Protein 7L5I (pdb70)

Structure (mmCIF, N/CA/C/O backbone):
data_7L5I
#
_entry.id   7L5I
#
_cell.length_a   58.200
_cell.length_b   93.681
_cell.length_c   132.777
_cell.angle_alpha   90.000
_cell.angle_beta   90.000
_cell.angle_gamma   90.000
#
_symmetry.space_group_name_H-M   'P 21 21 21'
#
loop_
_entity.id
_entity.type
_entity.pdbx_description
1 polymer 'Trimethylamine-N-oxide reductase'
2 non-polymer '4-(2-HYDROXYETHYL)-1-PIPERAZINE ETHANESULFONIC ACID'
3 non-polymer '2-AMINO-5,6-DIMERCAPTO-7-METHYL-3,7,8A,9-TETRAHYDRO-8-OXA-1,3,9,10-TETRAAZA-ANTHRACEN-4-ONE GUANOSINE DINUCLEOTIDE'
4 non-polymer 'MOLYBDENUM ATOM'
5 non-polymer 'CHLORIDE ION'
6 non-polymer 'OXYGEN ATOM'
7 water water
#
loop_
_atom_site.group_PDB
_atom_site.id
_atom_site.type_symbol
_atom_site.label_atom_id
_atom_site.label_alt_id
_atom_site.label_comp_id
_atom_site.label_asym_id
_atom_site.label_entity_id
_atom_site.label_seq_id
_atom_site.pdbx_PDB_ins_code
_atom_site.Cartn_x
_atom_site.Cartn_y
_atom_site.Cartn_z
_atom_site.occupancy
_atom_site.B_iso_or_equiv
_atom_site.auth_seq_id
_atom_site.auth_comp_id
_atom_site.auth_asym_id
_atom_site.auth_atom_id
_atom_site.pdbx_PDB_model_num
ATOM 1 N N . ALA A 1 31 ? -51.434 21.867 -0.636 1.00 39.82 43 ALA A N 1
ATOM 2 C CA . ALA A 1 31 ? -50.282 21.938 -1.540 1.00 41.20 43 ALA A CA 1
ATOM 3 C C . ALA A 1 31 ? -49.067 21.264 -0.892 1.00 42.27 43 ALA A C 1
ATOM 4 O O . ALA A 1 31 ? -48.384 21.864 -0.064 1.00 32.91 43 ALA A O 1
ATOM 10 N N . GLU A 1 32 ? -48.797 20.021 -1.288 1.00 37.97 44 GLU A N 1
ATOM 11 C CA . GLU A 1 32 ? -47.782 19.192 -0.654 1.00 40.57 44 GLU A CA 1
ATOM 12 C C . GLU A 1 32 ? -46.508 19.094 -1.488 1.00 36.85 44 GLU A C 1
ATOM 13 O O . GLU A 1 32 ? -46.541 19.119 -2.724 1.00 29.92 44 GLU A O 1
ATOM 25 N N . MET A 1 33 ? -45.379 18.954 -0.796 1.00 32.30 45 MET A N 1
ATOM 26 C CA . MET A 1 33 ? -44.093 18.658 -1.438 1.00 26.06 45 MET A CA 1
ATOM 27 C C . MET A 1 33 ? -44.014 17.134 -1.542 1.00 30.49 45 MET A C 1
ATOM 28 O O . MET A 1 33 ? -43.758 16.444 -0.555 1.00 30.38 45 MET A O 1
ATOM 42 N N . LYS A 1 34 ? -44.257 16.601 -2.745 1.00 23.47 46 LYS A N 1
ATOM 43 C CA . LYS A 1 34 ? -44.373 15.160 -2.948 1.00 24.43 46 LYS A CA 1
ATOM 44 C C . LYS A 1 34 ? -43.152 14.556 -3.640 1.00 23.15 46 LYS A C 1
ATOM 45 O O . LYS A 1 34 ? -43.228 13.433 -4.154 1.00 21.99 46 LYS A O 1
ATOM 64 N N . THR A 1 35 ? -42.048 15.298 -3.684 1.00 21.74 47 THR A N 1
ATOM 65 C CA . THR A 1 35 ? -40.853 14.899 -4.400 1.00 16.36 47 THR A CA 1
ATOM 66 C C . THR A 1 35 ? -39.845 14.337 -3.410 1.00 19.58 47 THR A C 1
ATOM 67 O O . THR A 1 35 ? -39.611 14.924 -2.352 1.00 21.65 47 THR A O 1
ATOM 78 N N . VAL A 1 36 ? -39.294 13.173 -3.737 1.00 15.84 48 VAL A N 1
ATOM 79 C CA . VAL A 1 36 ? -38.149 12.606 -3.038 1.00 13.17 48 VAL A CA 1
ATOM 80 C C . VAL A 1 36 ? -36.944 12.769 -3.953 1.00 16.21 48 VAL A C 1
ATOM 81 O O . VAL A 1 36 ? -37.024 12.480 -5.156 1.00 17.04 48 VAL A O 1
ATOM 94 N N . VAL A 1 37 ? -35.823 13.204 -3.383 1.00 15.29 49 VAL A N 1
ATOM 95 C CA . VAL A 1 37 ? -34.598 13.357 -4.149 1.00 12.81 49 VAL A CA 1
ATOM 96 C C . VAL A 1 37 ? -33.734 12.121 -3.960 1.00 12.70 49 VAL A C 1
ATOM 97 O O . VAL A 1 37 ? -33.485 11.677 -2.827 1.00 13.16 49 VAL A O 1
ATOM 110 N N . THR A 1 38 ? -33.285 11.554 -5.074 1.00 14.42 50 THR A N 1
ATOM 111 C CA . THR A 1 38 ? -32.364 10.432 -5.044 1.00 13.27 50 THR A CA 1
ATOM 112 C C . THR A 1 38 ? -31.387 10.626 -6.198 1.00 11.04 50 THR A C 1
ATOM 113 O O . THR A 1 38 ? -31.167 11.754 -6.658 1.00 13.18 50 THR A O 1
ATOM 124 N N . ALA A 1 39 ? -30.743 9.546 -6.640 1.00 11.93 51 ALA A N 1
ATOM 125 C CA . ALA A 1 39 ? -29.706 9.727 -7.647 1.00 13.08 51 ALA A CA 1
ATOM 126 C C . ALA A 1 39 ? -29.442 8.432 -8.387 1.00 12.21 51 ALA A C 1
ATOM 127 O O . ALA A 1 39 ? -29.804 7.343 -7.935 1.00 13.60 51 ALA A O 1
ATOM 134 N N . ALA A 1 40 ? -28.802 8.579 -9.549 1.00 11.99 52 ALA A N 1
ATOM 135 C CA . ALA A 1 40 ? -28.361 7.452 -10.356 1.00 12.82 52 ALA A CA 1
ATOM 136 C C . ALA A 1 40 ? -27.054 7.844 -11.040 1.00 12.70 52 ALA A C 1
ATOM 137 O O . ALA A 1 40 ? -26.599 8.979 -10.927 1.00 12.17 52 ALA A O 1
ATOM 144 N N . HIS A 1 41 ? -26.453 6.889 -11.776 1.00 12.45 53 HIS A N 1
ATOM 145 C CA . HIS A 1 41 ? -25.281 7.240 -12.569 1.00 11.85 53 HIS A CA 1
ATOM 146 C C . HIS A 1 41 ? -25.590 8.439 -13.462 1.00 10.70 53 HIS A C 1
ATOM 147 O O . HIS A 1 41 ? -24.712 9.269 -13.736 1.00 11.93 53 HIS A O 1
ATOM 162 N N . TRP A 1 42 ? -26.841 8.551 -13.917 1.00 11.90 54 TRP A N 1
ATOM 163 C CA . TRP A 1 42 ? -27.275 9.622 -14.803 1.00 12.62 54 TRP A CA 1
ATOM 164 C C . TRP A 1 42 ? -27.806 10.863 -14.047 1.00 12.85 54 TRP A C 1
ATOM 165 O O . TRP A 1 42 ? -28.493 11.694 -14.650 1.00 14.16 54 TRP A O 1
ATOM 186 N N . GLY A 1 43 ? -27.443 11.047 -12.776 1.00 11.22 55 GLY A N 1
ATOM 187 C CA . GLY A 1 43 ? -27.588 12.329 -12.114 1.00 13.08 55 GLY A CA 1
ATOM 188 C C . GLY A 1 43 ? -28.484 12.283 -10.888 1.00 14.13 55 GLY A C 1
ATOM 189 O O . GLY A 1 43 ? -29.093 11.275 -10.561 1.00 14.43 55 GLY A O 1
ATOM 193 N N . SER A 1 44 ? -28.586 13.443 -10.242 1.00 13.68 56 SER A N 1
ATOM 194 C CA . SER A 1 44 ? -29.544 13.615 -9.151 1.00 11.29 56 SER A CA 1
ATOM 195 C C . SER A 1 44 ? -30.953 13.683 -9.727 1.00 13.72 56 SER A C 1
ATOM 196 O O . SER A 1 44 ? -31.201 14.414 -10.686 1.00 14.80 56 SER A O 1
ATOM 204 N N . ILE A 1 45 ? -31.883 12.953 -9.113 1.00 13.82 57 ILE A N 1
ATOM 205 C CA . ILE A 1 45 ? -33.220 12.735 -9.664 1.00 12.44 57 ILE A CA 1
ATOM 206 C C . ILE A 1 45 ? -34.264 13.200 -8.652 1.00 15.85 57 ILE A C 1
ATOM 207 O O . ILE A 1 45 ? -34.204 12.797 -7.485 1.00 16.60 57 ILE A O 1
ATOM 223 N N . GLY A 1 46 ? -35.229 13.972 -9.097 1.00 14.81 58 GLY A N 1
ATOM 224 C CA . GLY A 1 46 ? -36.394 14.285 -8.289 1.00 14.24 58 GLY A CA 1
ATOM 225 C C . GLY A 1 46 ? -37.529 13.378 -8.713 1.00 13.60 58 GLY A C 1
ATOM 226 O O . GLY A 1 46 ? -37.909 13.350 -9.885 1.00 14.44 58 GLY A O 1
ATOM 230 N N . VAL A 1 47 ? -38.075 12.636 -7.746 1.00 16.02 59 VAL A N 1
ATOM 231 C CA . VAL A 1 47 ? -39.099 11.621 -8.013 1.00 15.07 59 VAL A CA 1
ATOM 232 C C . VAL A 1 47 ? -40.391 1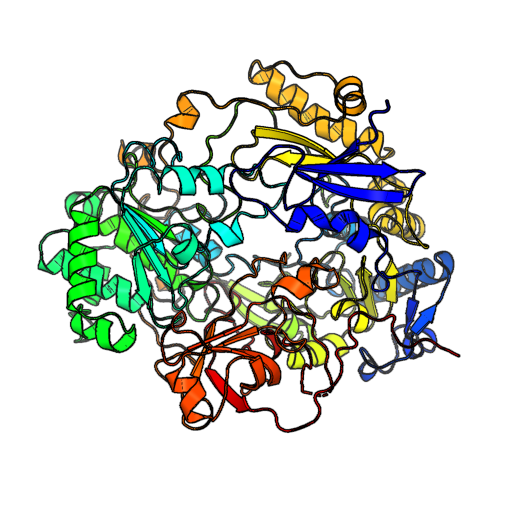2.055 -7.334 1.00 13.57 59 VAL A C 1
ATOM 233 O O . VAL A 1 47 ? -40.415 12.240 -6.122 1.00 14.80 59 VAL A O 1
ATOM 246 N N . VAL A 1 48 ? -41.463 12.191 -8.115 1.00 14.53 60 VAL A N 1
ATOM 247 C CA . VAL A 1 48 ? -42.769 12.552 -7.578 1.00 15.00 60 VAL A CA 1
ATOM 248 C C . VAL A 1 48 ? -43.534 11.281 -7.240 1.00 14.64 60 VAL A C 1
ATOM 249 O O . VAL A 1 48 ? -43.664 10.377 -8.074 1.00 16.56 60 VAL A O 1
ATOM 262 N N . VAL A 1 49 ? -44.055 11.223 -6.007 1.00 15.57 61 VAL A N 1
ATOM 263 C CA . VAL A 1 49 ? -44.791 10.076 -5.502 1.00 19.23 61 VAL A CA 1
ATOM 264 C C . VAL A 1 49 ? -46.203 10.537 -5.171 1.00 21.38 61 VAL A C 1
ATOM 265 O O . VAL A 1 49 ? -46.378 11.542 -4.468 1.00 23.40 61 VAL A O 1
ATOM 278 N N . GLN A 1 50 ? -47.190 9.791 -5.656 1.00 19.40 62 GLN A N 1
ATOM 279 C CA . GLN A 1 50 ? -48.609 10.075 -5.462 1.00 28.44 62 GLN A CA 1
ATOM 280 C C . GLN A 1 50 ? -49.257 8.810 -4.909 1.00 31.23 62 GLN A C 1
ATOM 281 O O . GLN A 1 50 ? -49.334 7.793 -5.608 1.00 27.65 62 GLN A O 1
ATOM 295 N N . ASP A 1 51 ? -49.690 8.862 -3.652 1.00 33.24 63 ASP A N 1
ATOM 296 C CA . ASP A 1 51 ? -50.346 7.724 -3.003 1.00 39.48 63 ASP A CA 1
ATOM 297 C C . ASP A 1 51 ? -49.452 6.489 -3.001 1.00 32.73 63 ASP A C 1
ATOM 298 O O . ASP A 1 51 ? -49.907 5.378 -3.265 1.00 35.82 63 ASP A O 1
ATOM 307 N N . GLY A 1 52 ? -48.170 6.681 -2.718 1.00 31.26 64 GLY A N 1
ATOM 308 C CA . GLY A 1 52 ? -47.245 5.567 -2.687 1.00 28.21 64 GLY A CA 1
ATOM 309 C C . GLY A 1 52 ? -46.816 5.014 -4.034 1.00 24.26 64 GLY A C 1
ATOM 310 O O . GLY A 1 52 ? -46.131 3.988 -4.061 1.00 24.62 64 GLY A O 1
ATOM 314 N N . LYS A 1 53 ? -47.186 5.646 -5.147 1.00 19.91 65 LYS A N 1
ATOM 315 C CA . LYS A 1 53 ? -46.753 5.203 -6.472 1.00 22.22 65 LYS A CA 1
ATOM 316 C C . LYS A 1 53 ? -45.923 6.296 -7.130 1.00 17.51 65 LYS A C 1
ATOM 317 O O . LYS A 1 53 ? -46.270 7.476 -7.042 1.00 17.16 65 LYS A O 1
ATOM 336 N N . VAL A 1 54 ? -44.805 5.897 -7.759 1.00 17.66 66 VAL A N 1
ATOM 337 C CA . VAL A 1 54 ? -43.997 6.839 -8.522 1.00 15.93 66 VAL A CA 1
ATOM 338 C C . VAL A 1 54 ? -44.724 7.206 -9.801 1.00 16.27 66 VAL A C 1
ATOM 339 O O . VAL A 1 54 ? -45.117 6.322 -10.588 1.00 15.62 66 VAL A O 1
ATOM 352 N N . VAL A 1 55 ? -44.893 8.506 -10.021 1.00 14.74 67 VAL A N 1
ATOM 353 C CA . VAL A 1 55 ? -45.587 9.018 -11.199 1.00 14.92 67 VAL A CA 1
ATOM 354 C C . VAL A 1 55 ? -44.729 9.917 -12.074 1.00 16.34 67 VAL A C 1
ATOM 355 O O . VAL A 1 55 ? -45.112 10.165 -13.213 1.00 15.49 67 VAL A O 1
ATOM 368 N N . LYS A 1 56 ? -43.583 10.406 -11.605 1.00 13.74 68 LYS A N 1
ATOM 369 C CA . LYS A 1 56 ? -42.744 11.244 -12.454 1.00 14.58 68 LYS A CA 1
ATOM 370 C C . LYS A 1 56 ? -41.330 11.221 -11.904 1.00 16.85 68 LYS A C 1
ATOM 371 O O . LYS A 1 56 ? -41.131 11.193 -10.684 1.00 14.52 68 LYS A O 1
ATOM 390 N N . SER A 1 57 ? -40.360 11.252 -12.807 1.00 13.83 69 SER A N 1
ATOM 391 C CA . SER A 1 57 ? -38.970 11.455 -12.409 1.00 15.12 69 SER A CA 1
ATOM 392 C C . SER A 1 57 ? -38.293 12.358 -13.424 1.00 12.92 69 SER A C 1
ATOM 393 O O . SER A 1 57 ? -38.645 12.384 -14.615 1.00 13.83 69 SER A O 1
ATOM 401 N N . GLY A 1 58 ? -37.340 13.139 -12.931 1.00 14.76 70 GLY A N 1
ATOM 402 C CA . GLY A 1 58 ? -36.564 14.025 -13.767 1.00 14.52 70 GLY A CA 1
ATOM 403 C C . GLY A 1 58 ? -35.405 14.591 -12.978 1.00 13.60 70 GLY A C 1
ATOM 404 O O . GLY A 1 58 ? -35.137 14.177 -11.854 1.00 13.50 70 GLY A O 1
ATOM 408 N N . PRO A 1 59 ? -34.692 15.549 -13.561 1.00 14.75 71 PRO A N 1
ATOM 409 C CA . PRO A 1 59 ? -33.501 16.073 -12.890 1.00 13.77 71 PRO A CA 1
ATOM 410 C C . PRO A 1 59 ? -33.851 16.895 -11.675 1.00 17.47 71 PRO A C 1
ATOM 411 O O . PRO A 1 59 ? -34.762 17.726 -11.704 1.00 15.95 71 PRO A O 1
ATOM 422 N N . ALA A 1 60 ? -33.094 16.679 -10.611 1.00 15.45 72 ALA A N 1
ATOM 423 C CA . ALA A 1 60 ? -33.195 17.518 -9.438 1.00 17.82 72 ALA A CA 1
ATOM 424 C C . ALA A 1 60 ? -32.507 18.855 -9.649 1.00 20.60 72 ALA A C 1
ATOM 425 O O . ALA A 1 60 ? -32.863 19.825 -8.985 1.00 21.72 72 ALA A O 1
ATOM 432 N N . ILE A 1 61 ? -31.557 18.918 -10.581 1.00 19.61 73 ILE A N 1
ATOM 433 C CA . ILE A 1 61 ? -30.823 20.131 -10.928 1.00 22.06 73 ILE A CA 1
ATOM 434 C C . ILE A 1 61 ? -30.910 20.293 -12.439 1.00 21.15 73 ILE A C 1
ATOM 435 O O . ILE A 1 61 ? -30.582 19.365 -13.178 1.00 20.00 73 ILE A O 1
ATOM 451 N N . GLU A 1 62 ? -31.389 21.435 -12.906 1.00 22.82 74 GLU A N 1
ATOM 452 C CA . GLU A 1 62 ? -31.642 21.568 -14.345 1.00 23.40 74 GLU A CA 1
ATOM 453 C C . GLU A 1 62 ? -30.347 21.405 -15.143 1.00 23.29 74 GLU A C 1
ATOM 454 O O . GLU A 1 62 ? -29.350 22.083 -14.841 1.00 23.98 74 GLU A O 1
ATOM 466 N N . PRO A 1 63 ? -30.306 20.518 -16.139 1.00 20.61 75 PRO A N 1
ATOM 467 C CA . PRO A 1 63 ? -29.091 20.348 -16.943 1.00 15.61 75 PRO A CA 1
ATOM 468 C C . PRO A 1 63 ? -29.111 21.239 -18.185 1.00 22.44 75 PRO A C 1
ATOM 469 O O . PRO A 1 63 ? -30.149 21.760 -18.594 1.00 23.78 75 PRO A O 1
ATOM 480 N N . ALA A 1 64 ? -27.936 21.373 -18.795 1.00 19.54 76 ALA A N 1
ATOM 481 C CA . ALA A 1 64 ? -27.815 22.164 -20.013 1.00 22.05 76 ALA A CA 1
ATOM 482 C C . ALA A 1 64 ? -28.511 21.500 -21.198 1.00 23.23 76 ALA A C 1
ATOM 483 O O . ALA A 1 64 ? -28.967 22.197 -22.108 1.00 22.01 76 ALA A O 1
ATOM 490 N N . VAL A 1 65 ? -28.559 20.165 -21.219 1.00 17.67 77 VAL A N 1
ATOM 491 C CA . VAL A 1 65 ? -29.199 19.357 -22.261 1.00 19.76 77 VAL A CA 1
ATOM 492 C C . VAL A 1 65 ? -30.085 18.337 -21.550 1.00 21.04 77 VAL A C 1
ATOM 493 O O . VAL A 1 65 ? -29.651 17.735 -20.558 1.00 18.74 77 VAL A O 1
ATOM 506 N N . PRO A 1 66 ? -31.315 18.109 -21.998 1.00 20.74 78 PRO A N 1
ATOM 507 C CA . PRO A 1 66 ? -32.142 17.089 -21.342 1.00 18.26 78 PRO A CA 1
ATOM 508 C C . PRO A 1 66 ? -31.446 15.733 -21.335 1.00 14.74 78 PRO A C 1
ATOM 509 O O . PRO A 1 66 ? -30.733 15.362 -22.277 1.00 16.59 78 PRO A O 1
ATOM 520 N N . ASN A 1 67 ? -31.642 15.015 -20.234 1.00 14.50 79 ASN A N 1
ATOM 521 C CA . ASN A 1 67 ? -31.112 13.677 -20.031 1.00 13.84 79 ASN A CA 1
ATOM 522 C C . ASN A 1 67 ? -32.310 12.753 -19.803 1.00 14.64 79 ASN A C 1
ATOM 523 O O . ASN A 1 67 ? -32.801 12.599 -18.680 1.00 15.22 79 ASN A O 1
ATOM 534 N N . GLU A 1 68 ? -32.772 12.132 -20.889 1.00 14.82 80 GLU A N 1
ATOM 535 C CA . GLU A 1 68 ? -33.952 11.273 -20.830 1.00 14.21 80 GLU A CA 1
ATOM 536 C C . GLU A 1 68 ? -33.754 10.045 -19.956 1.00 13.48 80 GLU A C 1
ATOM 537 O O . GLU A 1 68 ? -34.741 9.427 -19.538 1.00 15.32 80 GLU A O 1
ATOM 549 N N . LEU A 1 69 ? -32.502 9.676 -19.632 1.00 13.37 81 LEU A N 1
ATOM 550 C CA . LEU A 1 69 ? -32.281 8.549 -18.737 1.00 15.65 81 LEU A CA 1
ATOM 551 C C . LEU A 1 69 ? -32.907 8.778 -17.367 1.00 15.10 81 LEU A C 1
ATOM 552 O O . LEU A 1 69 ? -33.233 7.809 -16.678 1.00 14.91 81 LEU A O 1
ATOM 568 N N . GLN A 1 70 ? -33.121 10.037 -16.988 1.00 14.98 82 GLN A N 1
ATOM 569 C CA . GLN A 1 70 ? -33.657 10.388 -15.690 1.00 15.01 82 GLN A CA 1
ATOM 570 C C . GLN A 1 70 ? -35.161 10.198 -15.575 1.00 15.14 82 GLN A C 1
ATOM 571 O O . GLN A 1 70 ? -35.705 10.395 -14.480 1.00 15.02 82 GLN A O 1
ATOM 585 N N . THR A 1 71 ? -35.844 9.855 -16.665 1.00 14.44 83 THR A N 1
ATOM 586 C CA . THR A 1 71 ? -37.292 9.981 -16.728 1.00 13.46 83 THR A CA 1
ATOM 587 C C . THR A 1 71 ? -38.032 8.661 -16.543 1.00 14.37 83 THR A C 1
ATOM 588 O O . THR A 1 71 ? -39.262 8.648 -16.650 1.00 15.29 83 THR A O 1
ATOM 599 N N . VAL A 1 72 ? -37.341 7.564 -16.229 1.00 11.67 84 VAL A N 1
ATOM 600 C CA . VAL A 1 72 ? -37.999 6.255 -16.242 1.00 12.31 84 VAL A CA 1
ATOM 601 C C . VAL A 1 72 ? -37.873 5.477 -14.932 1.00 13.76 84 VAL A C 1
ATOM 602 O O . VAL A 1 72 ? -37.854 4.245 -14.935 1.00 12.89 84 VAL A O 1
ATOM 615 N N . VAL A 1 73 ? -37.911 6.188 -13.796 1.00 13.99 85 VAL A N 1
ATOM 616 C CA . VAL A 1 73 ? -37.857 5.524 -12.496 1.00 14.88 85 VAL A CA 1
ATOM 617 C C . VAL A 1 73 ? -39.055 4.582 -12.329 1.00 14.86 85 VAL A C 1
ATOM 618 O O . VAL A 1 73 ? -38.916 3.443 -11.871 1.00 13.40 85 VAL A O 1
ATOM 631 N N . ALA A 1 74 ? -40.258 5.057 -12.679 1.00 14.01 86 ALA A N 1
ATOM 632 C CA . ALA A 1 74 ? -41.441 4.200 -12.583 1.00 13.47 86 ALA A CA 1
ATOM 633 C C . ALA A 1 74 ? -41.274 2.920 -13.400 1.00 15.81 86 ALA A C 1
ATOM 634 O O . ALA A 1 74 ? -41.578 1.830 -12.915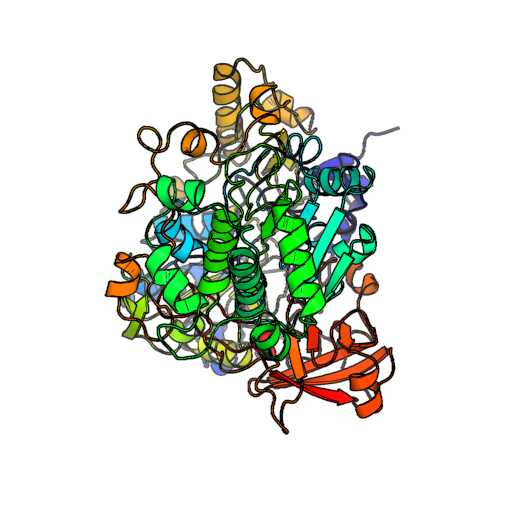 1.00 17.79 86 ALA A O 1
ATOM 641 N N . ASP A 1 75 ? -40.784 3.032 -14.649 1.00 15.04 87 ASP A N 1
ATOM 642 C CA . ASP A 1 75 ? -40.558 1.838 -15.463 1.00 18.54 87 ASP A CA 1
ATOM 643 C C . ASP A 1 75 ? -39.569 0.895 -14.796 1.00 16.86 87 ASP A C 1
ATOM 644 O O . ASP A 1 75 ? -39.713 -0.322 -14.877 1.00 19.38 87 ASP A O 1
ATOM 653 N N . GLN A 1 76 ? -38.536 1.446 -14.154 1.00 14.97 88 GLN A N 1
ATOM 654 C CA . GLN A 1 76 ? -37.564 0.586 -13.488 1.00 13.37 88 GLN A CA 1
ATOM 655 C C . GLN A 1 76 ? -38.201 -0.151 -12.317 1.00 18.20 88 GLN A C 1
ATOM 656 O O . GLN A 1 76 ? -37.844 -1.293 -12.027 1.00 18.90 88 GLN A O 1
ATOM 670 N N . LEU A 1 77 ? -39.079 0.540 -11.579 1.00 13.58 89 LEU A N 1
ATOM 671 C CA . LEU A 1 77 ? -39.686 -0.032 -10.390 1.00 14.30 89 LEU A CA 1
ATOM 672 C C . LEU A 1 77 ? -40.722 -1.096 -10.719 1.00 14.32 89 LEU A C 1
ATOM 673 O O . LEU A 1 77 ? -40.838 -2.103 -10.000 1.00 17.31 89 LEU A O 1
ATOM 689 N N . TYR A 1 78 ? -41.513 -0.883 -11.764 1.00 16.25 90 TYR A N 1
ATOM 690 C CA . TYR A 1 78 ? -42.733 -1.654 -11.967 1.00 18.20 90 TYR A CA 1
ATOM 691 C C . TYR A 1 78 ? -42.676 -2.546 -13.194 1.00 19.74 90 TYR A C 1
ATOM 692 O O . TYR A 1 78 ? -43.679 -3.174 -13.542 1.00 20.83 90 TYR A O 1
ATOM 710 N N . SER A 1 79 ? -41.518 -2.648 -13.835 1.00 15.32 91 SER A N 1
ATOM 711 C CA . SER A 1 79 ? -41.396 -3.423 -15.055 1.00 18.80 91 SER A CA 1
ATOM 712 C C . SER A 1 79 ? -41.740 -4.892 -14.843 1.00 17.47 91 SER A C 1
ATOM 713 O O . SER A 1 79 ? -41.365 -5.510 -13.852 1.00 16.50 91 SER A O 1
ATOM 721 N N . GLU A 1 80 ? -42.421 -5.467 -15.835 1.00 18.20 92 GLU A N 1
ATOM 722 C CA . GLU A 1 80 ? -42.628 -6.908 -15.818 1.00 23.23 92 GLU A CA 1
ATOM 723 C C . GLU A 1 80 ? -41.363 -7.683 -16.177 1.00 20.70 92 GLU A C 1
ATOM 724 O O . GLU A 1 80 ? -41.402 -8.915 -16.184 1.00 20.33 92 GLU A O 1
ATOM 736 N N . ALA A 1 81 ? -40.251 -7.008 -16.476 1.00 15.93 93 ALA A N 1
ATOM 737 C CA . ALA A 1 81 ? -38.976 -7.690 -16.618 1.00 13.88 93 ALA A CA 1
ATOM 738 C C . ALA A 1 81 ? -38.276 -7.898 -15.294 1.00 14.51 93 ALA A C 1
ATOM 739 O O . ALA A 1 81 ? -37.254 -8.584 -15.252 1.00 16.03 93 ALA A O 1
ATOM 746 N N . ARG A 1 82 ? -38.802 -7.354 -14.195 1.00 15.92 94 ARG A N 1
ATOM 747 C CA . ARG A 1 82 ? -38.094 -7.492 -12.933 1.00 15.60 94 ARG A CA 1
ATOM 748 C C . ARG A 1 82 ? -38.111 -8.935 -12.442 1.00 16.80 94 ARG A C 1
ATOM 749 O O . ARG A 1 82 ? -39.062 -9.691 -12.663 1.00 14.73 94 ARG A O 1
ATOM 770 N N . VAL A 1 83 ? -37.040 -9.324 -11.756 1.00 15.71 95 VAL A N 1
ATOM 771 C CA . VAL A 1 83 ? -37.066 -10.598 -11.049 1.00 15.34 95 VAL A CA 1
ATOM 772 C C . VAL A 1 83 ? -37.948 -10.441 -9.816 1.00 14.78 95 VAL A C 1
ATOM 773 O O . VAL A 1 83 ? -37.695 -9.589 -8.958 1.00 15.42 95 VAL A O 1
ATOM 786 N N . LYS A 1 84 ? -39.009 -11.231 -9.739 1.00 14.77 96 LYS A N 1
ATOM 787 C CA . LYS A 1 84 ? -39.998 -11.005 -8.688 1.00 15.95 96 LYS A CA 1
ATOM 788 C C . LYS A 1 84 ? -39.725 -11.811 -7.424 1.00 17.82 96 LYS A C 1
ATOM 789 O O . LYS A 1 84 ? -40.067 -11.357 -6.324 1.00 20.92 96 LYS A O 1
ATOM 808 N N A CYS A 1 85 ? -39.082 -12.959 -7.551 0.38 17.44 97 CYS A N 1
ATOM 809 N N B CYS A 1 85 ? -39.143 -13.002 -7.555 0.62 17.45 97 CYS A N 1
ATOM 810 C CA A CYS A 1 85 ? -38.845 -13.825 -6.409 0.38 16.78 97 CYS A CA 1
ATOM 811 C CA B CYS A 1 85 ? -38.931 -13.909 -6.437 0.62 16.69 97 CYS A CA 1
ATOM 812 C C A CYS A 1 85 ? -37.607 -14.648 -6.694 0.38 15.66 97 CYS A C 1
ATOM 813 C C B CYS A 1 85 ? -37.676 -14.722 -6.713 0.62 15.57 97 CYS A C 1
ATOM 814 O O A CYS A 1 85 ? -37.120 -14.687 -7.830 0.38 15.14 97 CYS A O 1
ATOM 815 O O B CYS A 1 85 ? -37.246 -14.825 -7.866 0.62 14.92 97 CYS A O 1
ATOM 830 N N . PRO A 1 86 ? -37.073 -15.322 -5.688 1.00 13.59 98 PRO A N 1
ATOM 831 C CA . PRO A 1 86 ? -35.942 -16.239 -5.931 1.00 13.19 98 PRO A CA 1
ATOM 832 C C . PRO A 1 86 ? -36.365 -17.385 -6.839 1.00 14.47 98 PRO A C 1
ATOM 833 O O . PRO A 1 86 ? -37.440 -17.952 -6.680 1.00 15.59 98 PRO A O 1
ATOM 844 N N . MET A 1 87 ? -35.518 -17.703 -7.819 1.00 14.40 99 MET A N 1
ATOM 845 C CA . MET A 1 87 ? -35.796 -18.738 -8.809 1.00 13.57 99 MET A CA 1
ATOM 846 C C . MET A 1 87 ? -34.573 -19.628 -8.958 1.00 17.05 99 MET A C 1
ATOM 847 O O . MET A 1 87 ? -33.438 -19.136 -8.951 1.00 14.39 99 MET A O 1
ATOM 861 N N . VAL A 1 88 ? -34.814 -20.921 -9.140 1.00 14.53 100 VAL A N 1
ATOM 862 C CA . VAL A 1 88 ? -33.773 -21.903 -9.400 1.00 13.25 100 VAL A CA 1
ATOM 863 C C . VAL A 1 88 ? -34.151 -22.722 -10.633 1.00 15.60 100 VAL A C 1
ATOM 864 O O . VAL A 1 88 ? -35.315 -23.080 -10.816 1.00 14.61 100 VAL A O 1
ATOM 877 N N . ARG A 1 89 ? -33.170 -23.019 -11.478 1.00 13.54 101 ARG A N 1
ATOM 878 C CA . ARG A 1 89 ? -33.421 -23.897 -12.608 1.00 17.04 101 ARG A CA 1
ATOM 879 C C . ARG A 1 89 ? -33.961 -25.245 -12.139 1.00 16.38 101 ARG A C 1
ATOM 880 O O . ARG A 1 89 ? -33.413 -25.867 -11.225 1.00 16.79 101 ARG A O 1
ATOM 901 N N . LYS A 1 90 ? -34.991 -25.737 -12.849 1.00 16.46 102 LYS A N 1
ATOM 902 C CA . LYS A 1 90 ? -35.541 -27.065 -12.564 1.00 19.85 102 LYS A CA 1
ATOM 903 C C . LYS A 1 90 ? -34.457 -28.137 -12.489 1.00 18.29 102 LYS A C 1
ATOM 904 O O . LYS A 1 90 ? -34.429 -28.943 -11.549 1.00 20.92 102 LYS A O 1
ATOM 923 N N . GLY A 1 91 ? -33.573 -28.193 -13.492 1.00 19.91 103 GLY A N 1
ATOM 924 C CA . GLY A 1 91 ? -32.579 -29.250 -13.531 1.00 19.10 103 GLY A CA 1
ATOM 925 C C . GLY A 1 91 ? -31.512 -29.112 -12.474 1.00 22.41 103 GLY A C 1
ATOM 926 O O . GLY A 1 91 ? -30.924 -30.102 -12.025 1.00 19.20 103 GLY A O 1
ATOM 930 N N . PHE A 1 92 ? -31.250 -27.885 -12.041 1.00 18.99 104 PHE A N 1
ATOM 931 C CA . PHE A 1 92 ? -30.304 -27.692 -10.958 1.00 19.69 104 PHE A CA 1
ATOM 932 C C . PHE A 1 92 ? -30.913 -28.101 -9.634 1.00 19.45 104 PHE A C 1
ATOM 933 O O . PHE A 1 92 ? -30.235 -28.708 -8.801 1.00 19.18 104 PHE A O 1
ATOM 950 N N . LEU A 1 93 ? -32.184 -27.751 -9.396 1.00 18.93 105 LEU A N 1
ATOM 951 C CA . LEU A 1 93 ? -32.826 -28.185 -8.147 1.00 21.24 105 LEU A CA 1
ATOM 952 C C . LEU A 1 93 ? -32.778 -29.701 -8.010 1.00 24.89 105 LEU A C 1
ATOM 953 O O . LEU A 1 93 ? -32.618 -30.232 -6.901 1.00 29.13 105 LEU A O 1
ATOM 969 N N . ALA A 1 94 ? -32.897 -30.414 -9.130 1.00 25.75 106 ALA A N 1
ATOM 970 C CA . ALA A 1 94 ? -32.951 -31.872 -9.090 1.00 28.99 106 ALA A CA 1
ATOM 971 C C . ALA A 1 94 ? -31.618 -32.477 -8.666 1.00 30.50 106 ALA A C 1
ATOM 972 O O . ALA A 1 94 ? -31.591 -33.479 -7.944 1.00 29.85 106 ALA A O 1
ATOM 979 N N . ASN A 1 95 ? -30.507 -31.906 -9.131 1.00 26.39 107 ASN A N 1
ATOM 980 C CA . ASN A 1 95 ? -29.168 -32.423 -8.843 1.00 24.62 107 ASN A CA 1
ATOM 981 C C . ASN A 1 95 ? -28.219 -31.259 -8.631 1.00 20.67 107 ASN A C 1
ATOM 982 O O . ASN A 1 95 ? -27.398 -30.938 -9.502 1.00 19.67 107 ASN A O 1
ATOM 993 N N . PRO A 1 96 ? -28.294 -30.599 -7.481 1.00 20.96 108 PRO A N 1
ATOM 994 C CA . PRO A 1 96 ? -27.531 -29.361 -7.291 1.00 21.76 108 PRO A CA 1
ATOM 995 C C . PRO A 1 96 ? -26.036 -29.600 -7.416 1.00 22.76 108 PRO A C 1
ATOM 996 O O . PRO A 1 96 ? -25.469 -30.448 -6.717 1.00 19.72 108 PRO A O 1
ATOM 1007 N N . GLY A 1 97 ? -25.400 -28.814 -8.299 1.00 21.24 109 GLY A N 1
ATOM 1008 C CA . GLY A 1 97 ? -23.972 -28.883 -8.539 1.00 19.56 109 GLY A CA 1
ATOM 1009 C C . GLY A 1 97 ? -23.534 -30.094 -9.328 1.00 23.50 109 GLY A C 1
ATOM 1010 O O . GLY A 1 97 ? -22.325 -30.280 -9.533 1.00 23.57 109 GLY A O 1
ATOM 1014 N N . LYS A 1 98 ? -24.478 -30.910 -9.789 1.00 20.75 110 LYS A N 1
ATOM 1015 C CA . LYS A 1 98 ? -24.178 -32.113 -10.561 1.00 23.39 110 LYS A CA 1
ATOM 1016 C C . LYS A 1 98 ? -25.138 -32.235 -11.735 1.00 21.48 110 LYS A C 1
ATOM 1017 O O . LYS A 1 98 ? -25.385 -33.353 -12.207 1.00 24.97 110 LYS A O 1
ATOM 1036 N N . SER A 1 99 ? -25.688 -31.131 -12.203 1.00 20.39 111 SER A N 1
ATOM 1037 C CA . SER A 1 99 ? -26.708 -31.149 -13.235 1.00 21.68 111 SER A CA 1
ATOM 1038 C C . SER A 1 99 ? -26.098 -31.179 -14.632 1.00 20.37 111 SER A C 1
ATOM 1039 O O . SER A 1 99 ? -24.888 -31.056 -14.815 1.00 19.21 111 SER A O 1
ATOM 1047 N N . ASP A 1 100 ? -26.978 -31.346 -15.625 1.00 20.69 112 ASP A N 1
ATOM 1048 C CA . ASP A 1 100 ? -26.638 -31.186 -17.046 1.00 23.63 112 ASP A CA 1
ATOM 1049 C C . ASP A 1 100 ? -26.560 -29.691 -17.315 1.00 20.72 112 ASP A C 1
ATOM 1050 O O . ASP A 1 100 ? -27.592 -29.014 -17.438 1.00 20.17 112 ASP A O 1
ATOM 1059 N N . THR A 1 101 ? -25.345 -29.155 -17.352 1.00 19.90 113 THR A N 1
ATOM 1060 C CA . THR A 1 101 ? -25.201 -27.699 -17.439 1.00 16.93 113 THR A CA 1
ATOM 1061 C C . THR A 1 101 ? -25.468 -27.160 -18.827 1.00 20.90 113 THR A C 1
ATOM 1062 O O . THR A 1 101 ? -25.530 -25.936 -18.993 1.00 20.57 113 THR A O 1
ATOM 1073 N N . THR A 1 102 ? -25.638 -28.031 -19.830 1.00 21.69 114 THR A N 1
ATOM 1074 C CA . THR A 1 102 ? -26.030 -27.527 -21.135 1.00 18.99 114 THR A CA 1
ATOM 1075 C C . THR A 1 102 ? -27.469 -27.053 -21.142 1.00 19.50 114 THR A C 1
ATOM 1076 O O . THR A 1 102 ? -27.911 -26.459 -22.132 1.00 20.62 114 THR A O 1
ATOM 1087 N N . MET A 1 103 ? -28.207 -27.296 -20.066 1.00 17.81 115 MET A N 1
ATOM 1088 C CA . MET A 1 103 ? -29.541 -26.747 -19.928 1.00 19.00 115 MET A CA 1
ATOM 1089 C C . MET A 1 103 ? -29.536 -25.292 -19.463 1.00 18.18 115 MET A C 1
ATOM 1090 O O . MET A 1 103 ? -30.600 -24.678 -19.429 1.00 19.47 115 MET A O 1
ATOM 1104 N N . ARG A 1 104 ? -28.382 -24.718 -19.131 1.00 16.95 116 ARG A N 1
ATOM 1105 C CA . ARG A 1 104 ? -28.357 -23.304 -18.788 1.00 15.58 116 ARG A CA 1
ATOM 1106 C C . ARG A 1 104 ? -28.827 -22.489 -19.989 1.00 18.32 116 ARG A C 1
ATOM 1107 O O . ARG A 1 104 ? -28.410 -22.737 -21.126 1.00 17.64 116 ARG A O 1
ATOM 1128 N N . GLY A 1 105 ? -29.739 -21.553 -19.727 1.00 17.15 117 GLY A N 1
ATOM 1129 C CA . GLY A 1 105 ? -30.305 -20.698 -20.745 1.00 16.35 117 GLY A CA 1
ATOM 1130 C C . GLY A 1 105 ? -31.538 -21.250 -21.419 1.00 21.57 117 GLY A C 1
ATOM 1131 O O . GLY A 1 105 ? -32.162 -20.539 -22.206 1.00 23.43 117 GLY A O 1
ATOM 1135 N N . ARG A 1 106 ? -31.925 -22.504 -21.122 1.00 16.88 118 ARG A N 1
ATOM 1136 C CA . ARG A 1 106 ? -33.059 -23.106 -21.824 1.00 23.41 118 ARG A CA 1
ATOM 1137 C C . ARG A 1 106 ? -33.869 -24.051 -20.944 1.00 24.00 118 ARG A C 1
ATOM 1138 O O . ARG A 1 106 ? -34.575 -24.916 -21.477 1.00 24.05 118 ARG A O 1
ATOM 1159 N N . ASP A 1 107 ? -33.817 -23.895 -19.632 1.00 20.16 119 ASP A N 1
ATOM 1160 C CA . ASP A 1 107 ? -34.487 -24.757 -18.674 1.00 20.54 119 ASP A CA 1
ATOM 1161 C C . ASP A 1 107 ? -35.713 -24.028 -18.135 1.00 22.69 119 ASP A C 1
ATOM 1162 O O . ASP A 1 107 ? -35.899 -22.829 -18.340 1.00 24.16 119 ASP A O 1
ATOM 1171 N N . GLU A 1 108 ? -36.583 -24.769 -17.467 1.00 20.87 120 GLU A N 1
ATOM 1172 C CA . GLU A 1 108 ? -37.707 -24.139 -16.781 1.00 23.33 120 GLU A CA 1
ATOM 1173 C C . GLU A 1 108 ? -37.233 -23.635 -15.422 1.00 18.42 120 GLU A C 1
ATOM 1174 O O . GLU A 1 108 ? -36.311 -24.190 -14.834 1.00 21.83 120 GLU A O 1
ATOM 1186 N N . TRP A 1 109 ? -37.865 -22.563 -14.939 1.00 18.28 121 TRP A N 1
ATOM 1187 C CA . TRP A 1 109 ? -37.508 -21.972 -13.662 1.00 15.28 121 TRP A CA 1
ATOM 1188 C C . TRP A 1 109 ? -38.521 -22.345 -12.594 1.00 17.68 121 TRP A C 1
ATOM 1189 O O . TRP A 1 109 ? -39.724 -22.423 -12.858 1.00 19.72 121 TRP A O 1
ATOM 1210 N N . VAL A 1 110 ? -38.028 -22.566 -11.383 1.00 17.50 122 VAL A N 1
ATOM 1211 C CA . VAL A 1 110 ? -38.863 -22.907 -10.236 1.00 16.28 122 VAL A CA 1
ATOM 1212 C C . VAL A 1 110 ? -38.763 -21.787 -9.217 1.00 20.41 122 VAL A C 1
ATOM 1213 O O . VAL A 1 110 ? -37.659 -21.398 -8.827 1.00 17.47 122 VAL A O 1
ATOM 1226 N N . ARG A 1 111 ? -39.905 -21.235 -8.811 1.00 16.35 123 ARG A N 1
ATOM 1227 C CA . ARG A 1 111 ? -39.911 -20.256 -7.732 1.00 20.27 123 ARG A CA 1
ATOM 1228 C C . ARG A 1 111 ? -39.704 -20.965 -6.405 1.00 22.43 123 ARG A C 1
ATOM 1229 O O . ARG A 1 111 ? -40.341 -21.995 -6.138 1.00 21.02 123 ARG A O 1
ATOM 1250 N N . VAL A 1 112 ? -38.825 -20.403 -5.570 1.00 16.83 124 VAL A N 1
ATOM 1251 C CA . VAL A 1 112 ? -38.526 -20.936 -4.250 1.00 14.53 124 VAL A CA 1
ATOM 1252 C C . VAL A 1 112 ? -38.558 -19.797 -3.238 1.00 17.77 124 VAL A C 1
ATOM 1253 O O . VAL A 1 112 ? -38.599 -18.621 -3.589 1.00 17.83 124 VAL A O 1
ATOM 1266 N N . SER A 1 113 ? -38.520 -20.166 -1.960 1.00 14.16 125 SER A N 1
ATOM 1267 C CA . SER A 1 113 ? -38.466 -19.169 -0.917 1.00 14.78 125 SER A CA 1
ATOM 1268 C C . SER A 1 113 ? -37.048 -18.623 -0.778 1.00 15.99 125 SER A C 1
ATOM 1269 O O . SER A 1 113 ? -36.064 -19.241 -1.201 1.00 15.85 125 SER A O 1
ATOM 1277 N N . TRP A 1 114 ? -36.950 -17.473 -0.121 1.00 16.80 126 TRP A N 1
ATOM 1278 C CA . TRP A 1 114 ? -35.632 -16.949 0.228 1.00 14.30 126 TRP A CA 1
ATOM 1279 C C . TRP A 1 114 ? -34.857 -17.938 1.086 1.00 16.31 126 TRP A C 1
ATOM 1280 O O . TRP A 1 114 ? -33.675 -18.180 0.836 1.00 17.67 126 TRP A O 1
ATOM 1301 N N . ASP A 1 115 ? -35.510 -18.542 2.091 1.00 16.89 127 ASP A N 1
ATOM 1302 C CA . ASP A 1 115 ? -34.809 -19.505 2.942 1.00 19.35 127 ASP A CA 1
ATOM 1303 C C . ASP A 1 115 ? -34.215 -20.649 2.123 1.00 17.79 127 ASP A C 1
ATOM 1304 O O . ASP A 1 115 ? -33.058 -21.047 2.335 1.00 17.62 127 ASP A O 1
ATOM 1313 N N . GLU A 1 116 ? -34.997 -21.192 1.181 1.00 15.60 128 GLU A N 1
ATOM 1314 C CA . GLU A 1 116 ? -34.525 -22.296 0.356 1.00 15.67 128 GLU A CA 1
ATOM 1315 C C . GLU A 1 116 ? -33.383 -21.860 -0.556 1.00 16.82 128 GLU A C 1
ATOM 1316 O O . GLU A 1 116 ? -32.379 -22.575 -0.696 1.00 15.46 128 GLU A O 1
ATOM 1328 N N . ALA A 1 117 ? -33.508 -20.682 -1.169 1.00 15.26 129 ALA A N 1
ATOM 1329 C CA . ALA A 1 117 ? -32.480 -20.207 -2.083 1.00 15.03 129 ALA A CA 1
ATOM 1330 C C . ALA A 1 117 ? -31.175 -19.910 -1.371 1.00 15.36 129 ALA A C 1
ATOM 1331 O O . ALA A 1 117 ? -30.096 -20.268 -1.868 1.00 14.59 129 ALA A O 1
ATOM 1338 N N . LEU A 1 118 ? -31.254 -19.245 -0.220 1.00 13.24 130 LEU A N 1
ATOM 1339 C CA . LEU A 1 118 ? -30.053 -18.886 0.524 1.00 15.74 130 LEU A CA 1
ATOM 1340 C C . LEU A 1 118 ? -29.350 -20.111 1.082 1.00 15.78 130 LEU A C 1
ATOM 1341 O O . LEU A 1 118 ? -28.114 -20.173 1.080 1.00 15.10 130 LEU A O 1
ATOM 1357 N N . ASP A 1 119 ? -30.116 -21.093 1.580 1.00 15.84 131 ASP A N 1
ATOM 1358 C CA . ASP A 1 119 ? -29.528 -22.355 2.012 1.00 17.42 131 ASP A CA 1
ATOM 1359 C C . ASP A 1 119 ? -28.791 -23.039 0.851 1.00 15.59 131 ASP A C 1
ATOM 1360 O O . ASP A 1 119 ? -27.693 -23.581 1.029 1.00 16.31 131 ASP A O 1
ATOM 1369 N N . LEU A 1 120 ? -29.386 -23.013 -0.348 1.00 14.60 132 LEU A N 1
ATOM 1370 C CA . LEU A 1 120 ? -28.784 -23.648 -1.510 1.00 14.57 132 LEU A CA 1
ATOM 1371 C C . LEU A 1 120 ? -27.514 -22.933 -1.944 1.00 13.76 132 LEU A C 1
ATOM 1372 O O . LEU A 1 120 ? -26.510 -23.589 -2.260 1.00 15.87 132 LEU A O 1
ATOM 1388 N N . VAL A 1 121 ? -27.530 -21.600 -1.989 1.00 14.02 133 VAL A N 1
ATOM 1389 C CA . VAL A 1 121 ? -26.310 -20.860 -2.315 1.00 13.47 133 VAL A CA 1
ATOM 1390 C C . VAL A 1 121 ? -25.214 -21.190 -1.315 1.00 13.44 133 VAL A C 1
ATOM 1391 O O . VAL A 1 121 ? -24.069 -21.476 -1.687 1.00 13.25 133 VAL A O 1
ATOM 1404 N N . HIS A 1 122 ? -25.542 -21.128 -0.024 1.00 14.66 134 HIS A N 1
ATOM 1405 C CA . HIS A 1 122 ? -24.531 -21.389 0.990 1.00 15.73 134 HIS A CA 1
ATOM 1406 C C . HIS A 1 122 ? -23.953 -22.787 0.827 1.00 14.43 134 HIS A C 1
ATOM 1407 O O . HIS A 1 122 ? -22.728 -22.984 0.854 1.00 14.06 134 HIS A O 1
ATOM 1421 N N . ASN A 1 123 ? -24.823 -23.782 0.653 1.00 15.03 135 ASN A N 1
ATOM 1422 C CA . ASN A 1 123 ? -24.359 -25.159 0.547 1.00 15.58 135 ASN A CA 1
ATOM 1423 C C . ASN A 1 123 ? -23.518 -25.388 -0.703 1.00 15.75 135 ASN A C 1
ATOM 1424 O O . ASN A 1 123 ? -22.528 -26.133 -0.658 1.00 16.59 135 ASN A O 1
ATOM 1435 N N . GLN A 1 124 ? -23.912 -24.787 -1.832 1.00 13.15 136 GLN A N 1
ATOM 1436 C CA . GLN A 1 124 ? -23.159 -24.954 -3.072 1.00 14.11 136 GLN A CA 1
ATOM 1437 C C . GLN A 1 124 ? -21.808 -24.262 -3.019 1.00 17.29 136 GLN A C 1
ATOM 1438 O O . GLN A 1 124 ? -20.815 -24.800 -3.533 1.00 16.76 136 GLN A O 1
ATOM 1452 N N . LEU A 1 125 ? -21.735 -23.076 -2.389 1.00 15.73 137 LEU A N 1
ATOM 1453 C CA . LEU A 1 125 ? -20.438 -22.421 -2.272 1.00 14.93 137 LEU A CA 1
ATOM 1454 C C . LEU A 1 125 ? -19.573 -23.127 -1.236 1.00 17.76 137 LEU A C 1
ATOM 1455 O O . LEU A 1 125 ? -18.358 -23.233 -1.409 1.00 16.33 137 LEU A O 1
ATOM 1471 N N . LYS A 1 126 ? -20.182 -23.612 -0.153 1.00 15.17 138 LYS A N 1
ATOM 1472 C CA . LYS A 1 126 ? -19.425 -24.375 0.828 1.00 18.00 138 LYS A CA 1
ATOM 1473 C C . LYS A 1 126 ? -18.810 -25.616 0.199 1.00 17.62 138 LYS A C 1
ATOM 1474 O O . LYS A 1 126 ? -17.664 -25.971 0.505 1.00 19.43 138 LYS A O 1
ATOM 1493 N N . ARG A 1 127 ? -19.549 -26.289 -0.691 1.00 15.24 139 ARG A N 1
ATOM 1494 C CA . ARG A 1 127 ? -19.012 -27.472 -1.352 1.00 18.07 139 ARG A CA 1
ATOM 1495 C C . ARG A 1 127 ? -17.757 -27.121 -2.133 1.00 17.93 139 ARG A C 1
ATOM 1496 O O . ARG A 1 127 ? -16.736 -27.820 -2.046 1.00 17.39 139 ARG A O 1
ATOM 1517 N N . VAL A 1 128 ? -17.809 -26.033 -2.910 1.00 16.54 140 VAL A N 1
ATOM 1518 C CA . VAL A 1 128 ? -16.639 -25.638 -3.687 1.00 14.49 140 VAL A CA 1
ATOM 1519 C C . VAL A 1 128 ? -15.494 -25.229 -2.771 1.00 17.59 140 VAL A C 1
ATOM 1520 O O . VAL A 1 128 ? -14.323 -25.561 -3.021 1.00 19.38 140 VAL A O 1
ATOM 1533 N N . ARG A 1 129 ? -15.792 -24.474 -1.711 1.00 15.83 141 ARG A N 1
ATOM 1534 C CA . ARG A 1 129 ? -14.731 -24.088 -0.789 1.00 15.68 141 ARG A CA 1
ATOM 1535 C C . ARG A 1 129 ? -14.084 -25.310 -0.149 1.00 19.74 141 ARG A C 1
ATOM 1536 O O . ARG A 1 129 ? -12.869 -25.346 0.042 1.00 19.86 141 ARG A O 1
ATOM 1557 N N . ASP A 1 130 ? -14.880 -26.314 0.189 1.00 17.91 142 ASP A N 1
ATOM 1558 C CA . ASP A 1 130 ? -14.332 -27.504 0.846 1.00 18.43 142 ASP A CA 1
ATOM 1559 C C . ASP A 1 130 ? -13.504 -28.340 -0.116 1.00 22.02 142 ASP A C 1
ATOM 1560 O O . ASP A 1 130 ? -12.496 -28.934 0.281 1.00 18.97 142 ASP A O 1
ATOM 1569 N N . GLU A 1 131 ? -13.918 -28.413 -1.377 1.00 19.06 143 GLU A N 1
ATOM 1570 C CA . GLU A 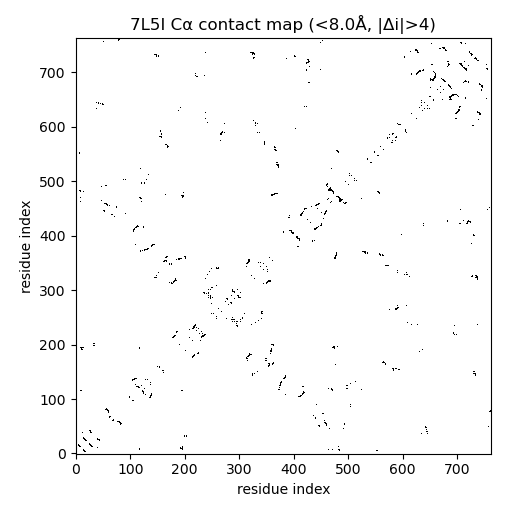1 131 ? -13.274 -29.280 -2.353 1.00 21.62 143 GLU A CA 1
ATOM 1571 C C . GLU A 1 131 ? -12.175 -28.577 -3.142 1.00 23.62 143 GLU A C 1
ATOM 1572 O O . GLU A 1 131 ? -11.220 -29.237 -3.566 1.00 27.43 143 GLU A O 1
ATOM 1584 N N . HIS A 1 132 ? -12.274 -27.266 -3.355 1.00 19.60 144 HIS A N 1
ATOM 1585 C CA . HIS A 1 132 ? -11.300 -26.538 -4.165 1.00 22.38 144 HIS A CA 1
ATOM 1586 C C . HIS A 1 132 ? -10.769 -25.253 -3.558 1.00 22.39 144 HIS A C 1
ATOM 1587 O O . HIS A 1 132 ? -9.698 -24.795 -3.980 1.00 26.69 144 HIS A O 1
ATOM 1601 N N . GLY A 1 133 ? -11.464 -24.645 -2.628 1.00 17.86 145 GLY A N 1
ATOM 1602 C CA . GLY A 1 133 ? -10.970 -23.468 -1.957 1.00 19.47 145 GLY A CA 1
ATOM 1603 C C . GLY A 1 133 ? -11.299 -22.236 -2.764 1.00 21.11 145 GLY A C 1
ATOM 1604 O O . GLY A 1 133 ? -12.039 -22.283 -3.752 1.00 17.35 145 GLY A O 1
ATOM 1608 N N . SER A 1 134 ? -10.710 -21.115 -2.350 1.00 20.12 146 SER A N 1
ATOM 1609 C CA . SER A 1 134 ? -11.074 -19.827 -2.928 1.00 17.54 146 SER A CA 1
ATOM 1610 C C . SER A 1 134 ? -10.681 -19.714 -4.390 1.00 21.54 146 SER A C 1
ATOM 1611 O O . SER A 1 134 ? -11.325 -18.971 -5.142 1.00 18.74 146 SER A O 1
ATOM 1619 N N . THR A 1 135 ? -9.647 -20.427 -4.824 1.00 19.66 147 THR A N 1
ATOM 1620 C CA . THR A 1 135 ? -9.272 -20.392 -6.224 1.00 20.18 147 THR A CA 1
ATOM 1621 C C . THR A 1 135 ? -10.234 -21.147 -7.137 1.00 21.71 147 THR A C 1
ATOM 1622 O O . THR A 1 135 ? -10.011 -21.141 -8.349 1.00 21.51 147 THR A O 1
ATOM 1633 N N . GLY A 1 136 ? -11.300 -21.752 -6.616 1.00 18.54 148 GLY A N 1
ATOM 1634 C CA . GLY A 1 136 ? -12.363 -22.314 -7.415 1.00 16.72 148 GLY A CA 1
ATOM 1635 C C . GLY A 1 136 ? -13.598 -21.447 -7.559 1.00 13.91 148 GLY A C 1
ATOM 1636 O O . GLY A 1 136 ? -14.551 -21.863 -8.225 1.00 15.74 148 GLY A O 1
ATOM 1640 N N . ILE A 1 137 ? -13.602 -20.243 -6.986 1.00 13.33 149 ILE A N 1
ATOM 1641 C CA . ILE A 1 137 ? -14.766 -19.353 -7.011 1.00 15.47 149 ILE A CA 1
ATOM 1642 C C . ILE A 1 137 ? -14.389 -18.071 -7.745 1.00 17.20 149 ILE A C 1
ATOM 1643 O O . ILE A 1 137 ? -13.484 -17.354 -7.308 1.00 16.81 149 ILE A O 1
ATOM 1659 N N . PHE A 1 138 ? -15.098 -17.760 -8.829 1.00 14.98 150 PHE A N 1
ATOM 1660 C CA . PHE A 1 138 ? -14.885 -16.502 -9.524 1.00 11.61 150 PHE A CA 1
ATOM 1661 C C . PHE A 1 138 ? -15.968 -15.516 -9.096 1.00 12.88 150 PHE A C 1
ATOM 1662 O O . PHE A 1 138 ? -17.158 -15.791 -9.264 1.00 13.98 150 PHE A O 1
ATOM 1679 N N . ALA A 1 139 ? -15.554 -14.376 -8.558 1.00 13.25 151 ALA A N 1
ATOM 1680 C CA . ALA A 1 139 ? -16.486 -13.318 -8.179 1.00 12.64 151 ALA A CA 1
ATOM 1681 C C . ALA A 1 139 ? -15.930 -11.954 -8.576 1.00 12.13 151 ALA A C 1
ATOM 1682 O O . ALA A 1 139 ? -16.178 -10.956 -7.898 1.00 11.76 151 ALA A O 1
ATOM 1689 N N . GLY A 1 140 ? -15.183 -11.898 -9.691 1.00 12.72 152 GLY A N 1
ATOM 1690 C CA . GLY A 1 140 ? -14.819 -10.611 -10.274 1.00 13.96 152 GLY A CA 1
ATOM 1691 C C . GLY A 1 140 ? -16.026 -9.737 -10.552 1.00 13.21 152 GLY A C 1
ATOM 1692 O O . GLY A 1 140 ? -15.998 -8.525 -10.318 1.00 14.58 152 GLY A O 1
ATOM 1696 N N . SER A 1 141 ? -17.090 -10.336 -11.074 1.00 13.02 153 SER A N 1
ATOM 1697 C CA . SER A 1 141 ? -18.401 -9.709 -11.130 1.00 11.14 153 SER A CA 1
ATOM 1698 C C . SER A 1 141 ? -18.352 -8.308 -11.740 1.00 12.36 153 SER A C 1
ATOM 1699 O O . SER A 1 141 ? -18.946 -7.365 -11.230 1.00 11.84 153 SER A O 1
ATOM 1707 N N . TYR A 1 142 ? -17.669 -8.182 -12.880 1.00 12.69 154 TYR A N 1
ATOM 1708 C CA . TYR A 1 142 ? -17.541 -6.876 -13.492 1.00 12.14 154 TYR A CA 1
ATOM 1709 C C . TYR A 1 142 ? -18.904 -6.302 -13.853 1.00 11.60 154 TYR A C 1
ATOM 1710 O O . TYR A 1 142 ? -19.767 -6.993 -14.402 1.00 11.77 154 TYR A O 1
ATOM 1728 N N . GLY A 1 143 ? -19.074 -5.016 -13.586 1.00 10.71 155 GLY A N 1
ATOM 1729 C CA . GLY A 1 143 ? -20.230 -4.300 -14.093 1.00 10.97 155 GLY A CA 1
ATOM 1730 C C . GLY A 1 143 ? -20.347 -2.932 -13.458 1.00 12.08 155 GLY A C 1
ATOM 1731 O O . GLY A 1 143 ? -19.579 -2.557 -12.551 1.00 13.21 155 GLY A O 1
ATOM 1735 N N . TRP A 1 144 ? -21.378 -2.207 -13.909 1.00 11.01 156 TRP A N 1
ATOM 1736 C CA . TRP A 1 144 ? -21.636 -0.843 -13.453 1.00 11.93 156 TRP A CA 1
ATOM 1737 C C . TRP A 1 144 ? -22.684 -0.740 -12.352 1.00 12.80 156 TRP A C 1
ATOM 1738 O O . TRP A 1 144 ? -22.724 0.283 -11.667 1.00 12.59 156 TRP A O 1
ATOM 1759 N N . PHE A 1 145 ? -23.507 -1.769 -12.165 1.00 10.94 157 PHE A N 1
ATOM 1760 C CA . PHE A 1 145 ? -24.570 -1.772 -11.147 1.00 11.41 157 PHE A CA 1
ATOM 1761 C C . PHE A 1 145 ? -25.164 -0.365 -10.991 1.00 13.95 157 PHE A C 1
ATOM 1762 O O . PHE A 1 145 ? -25.501 0.269 -11.996 1.00 12.79 157 PHE A O 1
ATOM 1779 N N . SER A 1 146 ? -25.379 0.107 -9.758 1.00 11.81 158 SER A N 1
ATOM 1780 C CA . SER A 1 146 ? -25.935 1.423 -9.494 1.00 10.26 158 SER A CA 1
ATOM 1781 C C . SER A 1 146 ? -24.974 2.215 -8.606 1.00 14.05 158 SER A C 1
ATOM 1782 O O . SER A 1 146 ? -24.179 1.642 -7.858 1.00 16.18 158 SER A O 1
ATOM 1790 N N . CYS A 1 147 ? -25.057 3.532 -8.676 1.00 12.82 159 CYS A N 1
ATOM 1791 C CA . CYS A 1 147 ? -24.223 4.353 -7.791 1.00 13.52 159 CYS A CA 1
ATOM 1792 C C . CYS A 1 147 ? -24.674 4.181 -6.336 1.00 14.05 159 CYS A C 1
ATOM 1793 O O . CYS A 1 147 ? -25.747 3.642 -6.039 1.00 15.92 159 CYS A O 1
ATOM 1801 N N . GLY A 1 148 ? -23.823 4.618 -5.408 1.00 12.89 160 GLY A N 1
ATOM 1802 C CA . GLY A 1 148 ? -24.140 4.516 -3.991 1.00 15.61 160 GLY A CA 1
ATOM 1803 C C . GLY A 1 148 ? -22.945 4.051 -3.180 1.00 13.71 160 GLY A C 1
ATOM 1804 O O . GLY A 1 148 ? -22.237 3.106 -3.568 1.00 14.47 160 GLY A O 1
ATOM 1808 N N . SER A 1 149 ? -22.701 4.740 -2.062 1.00 12.90 161 SER A N 1
ATOM 1809 C CA . SER A 1 149 ? -21.598 4.392 -1.183 1.00 14.73 161 SER A CA 1
ATOM 1810 C C . SER A 1 149 ? -21.812 3.053 -0.486 1.00 13.67 161 SER A C 1
ATOM 1811 O O . SER A 1 149 ? -20.845 2.343 -0.198 1.00 12.89 161 SER A O 1
ATOM 1819 N N . LEU A 1 150 ? -23.046 2.740 -0.112 1.00 11.30 162 LEU A N 1
ATOM 1820 C CA . LEU A 1 150 ? -23.329 1.528 0.638 1.00 11.15 162 LEU A CA 1
ATOM 1821 C C . LEU A 1 150 ? -23.797 0.379 -0.246 1.00 12.56 162 LEU A C 1
ATOM 1822 O O . LEU A 1 150 ? -23.246 -0.716 -0.184 1.00 12.58 162 LEU A O 1
ATOM 1838 N N . HIS A 1 151 ? -24.814 0.614 -1.070 1.00 13.76 163 HIS A N 1
ATOM 1839 C CA . HIS A 1 151 ? -25.455 -0.466 -1.812 1.00 11.62 163 HIS A CA 1
ATOM 1840 C C . HIS A 1 151 ? -24.783 -0.648 -3.168 1.00 14.31 163 HIS A C 1
ATOM 1841 O O . HIS A 1 151 ? -25.385 -0.491 -4.210 1.00 14.56 163 HIS A O 1
ATOM 1855 N N . ALA A 1 152 ? -23.509 -1.004 -3.090 1.00 12.41 164 ALA A N 1
ATOM 1856 C CA . ALA A 1 152 ? -22.642 -1.253 -4.239 1.00 12.57 164 ALA A CA 1
ATOM 1857 C C . ALA A 1 152 ? -22.597 -2.762 -4.424 1.00 12.45 164 ALA A C 1
ATOM 1858 O O . ALA A 1 152 ? -21.812 -3.452 -3.781 1.00 12.13 164 ALA A O 1
ATOM 1865 N N . SER A 1 153 ? -23.446 -3.294 -5.309 1.00 12.10 165 SER A N 1
ATOM 1866 C CA . SER A 1 153 ? -23.693 -4.733 -5.286 1.00 12.99 165 SER A CA 1
ATOM 1867 C C . SER A 1 153 ? -22.413 -5.545 -5.478 1.00 12.37 165 SER A C 1
ATOM 1868 O O . SER A 1 153 ? -22.183 -6.536 -4.776 1.00 12.19 165 SER A O 1
ATOM 1876 N N . ARG A 1 154 ? -21.553 -5.135 -6.418 1.00 11.80 166 ARG A N 1
ATOM 1877 C CA . ARG A 1 154 ? -20.336 -5.885 -6.669 1.00 10.91 166 ARG A CA 1
ATOM 1878 C C . ARG A 1 154 ? -19.420 -5.897 -5.443 1.00 11.88 166 ARG A C 1
ATOM 1879 O O . ARG A 1 154 ? -18.822 -6.936 -5.114 1.00 11.13 166 ARG A O 1
ATOM 1900 N N . THR A 1 155 ? -19.269 -4.736 -4.794 1.00 13.86 167 THR A N 1
ATOM 1901 C CA . THR A 1 155 ? -18.416 -4.638 -3.619 1.00 11.93 167 THR A CA 1
ATOM 1902 C C . THR A 1 155 ? -18.978 -5.465 -2.470 1.00 14.06 167 THR A C 1
ATOM 1903 O O . THR A 1 155 ? -18.221 -6.072 -1.711 1.00 12.12 167 THR A O 1
ATOM 1914 N N . LEU A 1 156 ? -20.307 -5.469 -2.316 1.00 10.90 168 LEU A N 1
ATOM 1915 C CA . LEU A 1 156 ? -20.931 -6.249 -1.255 1.00 11.42 168 LEU A CA 1
ATOM 1916 C C . LEU A 1 156 ? -20.749 -7.750 -1.476 1.00 13.35 168 LEU A C 1
ATOM 1917 O O . LEU A 1 156 ? -20.572 -8.506 -0.513 1.00 12.76 168 LEU A O 1
ATOM 1933 N N . LEU A 1 157 ? -20.814 -8.198 -2.729 1.00 12.34 169 LEU A N 1
ATOM 1934 C CA . LEU A 1 157 ? -20.496 -9.586 -3.051 1.00 12.11 169 LEU A CA 1
ATOM 1935 C C . LEU A 1 157 ? -19.061 -9.922 -2.674 1.00 12.68 169 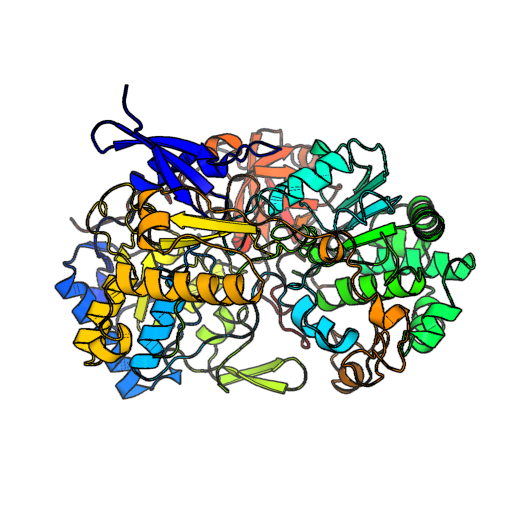LEU A C 1
ATOM 1936 O O . LEU A 1 157 ? -18.790 -10.959 -2.062 1.00 13.71 169 LEU A O 1
ATOM 1952 N N . GLN A 1 158 ? -18.119 -9.047 -3.047 1.00 13.31 170 GLN A N 1
ATOM 1953 C CA . GLN A 1 158 ? -16.720 -9.363 -2.775 1.00 11.22 170 GLN A CA 1
ATOM 1954 C C . GLN A 1 158 ? -16.430 -9.309 -1.286 1.00 14.08 170 GLN A C 1
ATOM 1955 O O . GLN A 1 158 ? -15.602 -10.079 -0.796 1.00 12.20 170 GLN A O 1
ATOM 1969 N N . ARG A 1 159 ? -17.106 -8.420 -0.566 1.00 12.63 171 ARG A N 1
ATOM 1970 C CA . ARG A 1 159 ? -17.013 -8.363 0.886 1.00 13.38 171 ARG A CA 1
ATOM 1971 C C . ARG A 1 159 ? -17.455 -9.676 1.507 1.00 13.33 171 ARG A C 1
ATOM 1972 O O . ARG A 1 159 ? -16.789 -10.209 2.407 1.00 12.82 171 ARG A O 1
ATOM 1993 N N . TYR A 1 160 ? -18.579 -10.223 1.045 1.00 13.11 172 TYR A N 1
ATOM 1994 C CA . TYR A 1 160 ? -19.016 -11.527 1.516 1.00 11.45 172 TYR A CA 1
ATOM 1995 C C . TYR A 1 160 ? -18.017 -12.621 1.159 1.00 14.89 172 TYR A C 1
ATOM 1996 O O . TYR A 1 160 ? -17.709 -13.487 1.986 1.00 14.69 172 TYR A O 1
ATOM 2014 N N . MET A 1 161 ? -17.494 -12.599 -0.071 1.00 13.85 173 MET A N 1
ATOM 2015 C CA . MET A 1 161 ? -16.559 -13.639 -0.488 1.00 13.03 173 MET A CA 1
ATOM 2016 C C . MET A 1 161 ? -15.286 -13.577 0.343 1.00 16.71 173 MET A C 1
ATOM 2017 O O . MET A 1 161 ? -14.745 -14.618 0.749 1.00 15.79 173 MET A O 1
ATOM 2031 N N . ASN A 1 162 ? -14.826 -12.369 0.649 1.00 14.02 174 ASN A N 1
ATOM 2032 C CA . ASN A 1 162 ? -13.627 -12.231 1.468 1.00 15.12 174 ASN A CA 1
ATOM 2033 C C . ASN A 1 162 ? -13.879 -12.670 2.896 1.00 16.26 174 ASN A C 1
ATOM 2034 O O . ASN A 1 162 ? -13.016 -13.308 3.501 1.00 17.73 174 ASN A O 1
ATOM 2045 N N . ALA A 1 163 ? -15.048 -12.350 3.440 1.00 15.69 175 ALA A N 1
ATOM 2046 C CA . ALA A 1 163 ? -15.362 -12.790 4.797 1.00 15.00 175 ALA A CA 1
ATOM 2047 C C . ALA A 1 163 ? -15.460 -14.307 4.920 1.00 18.71 175 ALA A C 1
ATOM 2048 O O . ALA A 1 163 ? -15.315 -14.833 6.026 1.00 18.37 175 ALA A O 1
ATOM 2055 N N . THR A 1 164 ? -15.727 -15.020 3.830 1.00 15.31 176 THR A N 1
ATOM 2056 C CA . THR A 1 164 ? -15.853 -16.469 3.861 1.00 17.76 176 THR A CA 1
ATOM 2057 C C . THR A 1 164 ? -14.659 -17.205 3.263 1.00 18.98 176 THR A C 1
ATOM 2058 O O . THR A 1 164 ? -14.740 -18.413 3.074 1.00 21.30 176 THR A O 1
ATOM 2069 N N . GLY A 1 165 ? -13.549 -16.520 2.989 1.00 17.21 177 GLY A N 1
ATOM 2070 C CA . GLY A 1 165 ? -12.340 -17.217 2.598 1.00 19.44 177 GLY A CA 1
ATOM 2071 C C . GLY A 1 165 ? -11.605 -16.690 1.389 1.00 21.87 177 GLY A C 1
ATOM 2072 O O . GLY A 1 165 ? -10.466 -17.098 1.132 1.00 20.25 177 GLY A O 1
ATOM 2076 N N . GLY A 1 166 ? -12.230 -15.808 0.627 1.00 17.02 178 GLY A N 1
ATOM 2077 C CA . GLY A 1 166 ? -11.588 -15.235 -0.551 1.00 13.91 178 GLY A CA 1
ATOM 2078 C C . GLY A 1 166 ? -12.225 -15.725 -1.841 1.00 16.53 178 GLY A C 1
ATOM 2079 O O . GLY A 1 166 ? -13.169 -16.517 -1.850 1.00 15.82 178 GLY A O 1
ATOM 2083 N N . PHE A 1 167 ? -11.684 -15.217 -2.951 1.00 14.76 179 PHE A N 1
ATOM 2084 C CA . PHE A 1 167 ? -12.217 -15.511 -4.273 1.00 15.32 179 PHE A CA 1
ATOM 2085 C C . PHE A 1 167 ? -11.189 -15.105 -5.312 1.00 15.13 179 PHE A C 1
ATOM 2086 O O . PHE A 1 167 ? -10.267 -14.335 -5.040 1.00 16.08 179 PHE A O 1
ATOM 2103 N N . VAL A 1 168 ? -11.411 -15.572 -6.542 1.00 12.57 180 VAL A N 1
ATOM 2104 C CA . VAL A 1 168 ? -10.630 -15.122 -7.690 1.00 16.37 180 VAL A CA 1
ATOM 2105 C C . VAL A 1 168 ? -11.300 -13.896 -8.303 1.00 14.02 180 VAL A C 1
ATOM 2106 O O . VAL A 1 168 ? -12.472 -13.953 -8.675 1.00 13.98 180 VAL A O 1
ATOM 2119 N N . GLY A 1 169 ? -10.549 -12.805 -8.448 1.00 14.50 181 GLY A N 1
ATOM 2120 C CA . GLY A 1 169 ? -11.017 -11.634 -9.146 1.00 15.93 181 GLY A CA 1
ATOM 2121 C C . GLY A 1 169 ? -10.287 -11.430 -10.454 1.00 16.35 181 GLY A C 1
ATOM 2122 O O . GLY A 1 169 ? -9.821 -12.397 -11.065 1.00 17.43 181 GLY A O 1
ATOM 2126 N N . HIS A 1 170 ? -10.166 -10.177 -10.883 1.00 15.61 182 HIS A N 1
ATOM 2127 C CA . HIS A 1 170 ? -9.657 -9.866 -12.207 1.00 12.43 182 HIS A CA 1
ATOM 2128 C C . HIS A 1 170 ? -8.776 -8.622 -12.159 1.00 15.63 182 HIS A C 1
ATOM 2129 O O . HIS A 1 170 ? -8.654 -7.942 -11.136 1.00 16.65 182 HIS A O 1
ATOM 2143 N N . LYS A 1 171 ? -8.161 -8.337 -13.310 1.00 15.70 183 LYS A N 1
ATOM 2144 C CA . LYS A 1 171 ? -7.315 -7.171 -13.510 1.00 13.53 183 LYS A CA 1
ATOM 2145 C C . LYS A 1 171 ? -7.875 -6.308 -14.646 1.00 15.64 183 LYS A C 1
ATOM 2146 O O . LYS A 1 171 ? -8.305 -6.829 -15.674 1.00 16.75 183 LYS A O 1
ATOM 2165 N N . GLY A 1 172 ? -7.851 -5.000 -14.453 1.00 16.20 184 GLY A N 1
ATOM 2166 C CA . GLY A 1 172 ? -8.265 -4.087 -15.501 1.00 16.20 184 GLY A CA 1
ATOM 2167 C C . GLY A 1 172 ? -9.774 -3.923 -15.537 1.00 14.59 184 GLY A C 1
ATOM 2168 O O . GLY A 1 172 ? -10.480 -4.190 -14.557 1.00 15.53 184 GLY A O 1
ATOM 2172 N N . ASP A 1 173 ? -10.262 -3.422 -16.670 1.00 15.96 185 ASP A N 1
ATOM 2173 C CA . ASP A 1 173 ? -11.688 -3.174 -16.869 1.00 12.03 185 ASP A CA 1
ATOM 2174 C C . ASP A 1 173 ? -11.912 -3.157 -18.376 1.00 11.24 185 ASP A C 1
ATOM 2175 O O . ASP A 1 173 ? -10.962 -3.293 -19.150 1.00 12.76 185 ASP A O 1
ATOM 2184 N N . TYR A 1 174 ? -13.183 -3.080 -18.780 1.00 12.99 186 TYR A N 1
ATOM 2185 C CA . TYR A 1 174 ? -13.530 -3.064 -20.192 1.00 12.12 186 TYR A CA 1
ATOM 2186 C C . TYR A 1 174 ? -13.397 -1.677 -20.811 1.00 13.05 186 TYR A C 1
ATOM 2187 O O . TYR A 1 174 ? -13.399 -1.566 -22.038 1.00 13.34 186 TYR A O 1
ATOM 2205 N N A SER A 1 175 ? -13.287 -0.633 -19.993 0.19 12.77 187 SER A N 1
ATOM 2206 N N B SER A 1 175 ? -13.257 -0.647 -19.991 0.81 12.61 187 SER A N 1
ATOM 2207 C CA A SER A 1 175 ? -13.308 0.738 -20.488 0.19 14.13 187 SER A CA 1
ATOM 2208 C CA B SER A 1 175 ? -13.316 0.735 -20.456 0.81 14.00 187 SER A CA 1
ATOM 2209 C C A SER A 1 175 ? -11.986 1.122 -21.135 0.19 11.57 187 SER A C 1
ATOM 2210 C C B SER A 1 175 ? -12.004 1.158 -21.104 0.81 11.34 187 SER A C 1
ATOM 2211 O O A SER A 1 175 ? -11.959 1.672 -22.241 0.19 13.25 187 SER A O 1
ATOM 2212 O O B SER A 1 175 ? -11.998 1.751 -22.188 0.81 13.12 187 SER A O 1
ATOM 2226 N N . THR A 1 176 ? -10.882 0.829 -20.455 1.00 12.52 188 THR A N 1
ATOM 2227 C CA . THR A 1 176 ? -9.551 1.264 -20.864 1.00 14.88 188 THR A CA 1
ATOM 2228 C C . THR A 1 176 ? -8.563 0.133 -20.662 1.00 11.49 188 THR A C 1
ATOM 2229 O O . THR A 1 176 ? -7.430 0.344 -20.207 1.00 15.39 188 THR A O 1
ATOM 2240 N N . GLY A 1 177 ? -8.971 -1.095 -21.013 1.00 12.80 189 GLY A N 1
ATOM 2241 C CA . GLY A 1 177 ? -8.127 -2.252 -20.748 1.00 15.86 189 GLY A CA 1
ATOM 2242 C C . GLY A 1 177 ? -6.754 -2.108 -21.367 1.00 14.12 189 GLY A C 1
ATOM 2243 O O . GLY A 1 177 ? -5.757 -2.556 -20.792 1.00 15.81 189 GLY A O 1
ATOM 2247 N N . ALA A 1 178 ? -6.678 -1.450 -22.513 1.00 12.10 190 ALA A N 1
ATOM 2248 C CA . ALA A 1 178 ? -5.394 -1.225 -23.159 1.00 13.14 190 ALA A CA 1
ATOM 2249 C C . ALA A 1 178 ? -4.698 0.042 -22.671 1.00 12.50 190 ALA A C 1
ATOM 2250 O O . ALA A 1 178 ? -3.528 -0.004 -22.285 1.00 15.09 190 ALA A O 1
ATOM 2257 N N . ALA A 1 179 ? -5.400 1.183 -22.701 1.00 14.91 191 ALA A N 1
ATOM 2258 C CA . ALA A 1 179 ? -4.772 2.455 -22.369 1.00 11.61 191 ALA A CA 1
ATOM 2259 C C . ALA A 1 179 ? -4.240 2.462 -20.950 1.00 12.41 191 ALA A C 1
ATOM 2260 O O . ALA A 1 179 ? -3.214 3.078 -20.663 1.00 16.76 191 ALA A O 1
ATOM 2267 N N . GLN A 1 180 ? -4.945 1.812 -20.025 1.00 12.08 192 GLN A N 1
ATOM 2268 C CA . GLN A 1 180 ? -4.513 1.897 -18.638 1.00 14.79 192 GLN A CA 1
ATOM 2269 C C . GLN A 1 180 ? -3.274 1.074 -18.347 1.00 16.28 192 GLN A C 1
ATOM 2270 O O . GLN A 1 180 ? -2.693 1.226 -17.260 1.00 14.85 192 GLN A O 1
ATOM 2284 N N . VAL A 1 181 ? -2.852 0.226 -19.274 1.00 14.35 193 VAL A N 1
ATOM 2285 C CA . VAL A 1 181 ? -1.616 -0.538 -19.127 1.00 15.12 193 VAL A CA 1
ATOM 2286 C C . VAL A 1 181 ? -0.454 0.143 -19.843 1.00 13.96 193 VAL A C 1
ATOM 2287 O O . VAL A 1 181 ? 0.665 0.150 -19.330 1.00 16.51 193 VAL A O 1
ATOM 2300 N N . ILE A 1 182 ? -0.700 0.732 -21.021 1.00 14.55 194 ILE A N 1
ATOM 2301 C CA . ILE A 1 182 ? 0.399 1.407 -21.716 1.00 13.88 194 ILE A CA 1
ATOM 2302 C C . ILE A 1 182 ? 0.712 2.771 -21.086 1.00 15.43 194 ILE A C 1
ATOM 2303 O O . ILE A 1 182 ? 1.883 3.166 -21.038 1.00 15.22 194 ILE A O 1
ATOM 2319 N N . MET A 1 183 ? -0.279 3.494 -20.570 1.00 13.81 195 MET A N 1
ATOM 2320 C CA . MET A 1 183 ? 0.012 4.826 -20.047 1.00 14.16 195 MET A CA 1
ATOM 2321 C C . MET A 1 183 ? 0.976 4.812 -18.865 1.00 11.82 195 MET A C 1
ATOM 2322 O O . MET A 1 183 ? 1.848 5.695 -18.805 1.00 13.91 195 MET A O 1
ATOM 2336 N N . PRO A 1 184 ? 0.925 3.857 -17.927 1.00 11.72 196 PRO A N 1
ATOM 2337 C CA . PRO A 1 184 ? 1.980 3.827 -16.904 1.00 14.99 196 PRO A CA 1
ATOM 2338 C C . PRO A 1 184 ? 3.389 3.708 -17.476 1.00 13.94 196 PRO A C 1
ATOM 2339 O O . PRO A 1 184 ? 4.323 4.265 -16.876 1.00 16.56 196 PRO A O 1
ATOM 2350 N N . HIS A 1 185 ? 3.583 2.993 -18.585 1.00 15.22 197 HIS A N 1
ATOM 2351 C CA . HIS A 1 185 ? 4.900 2.902 -19.213 1.00 15.24 197 HIS A CA 1
ATOM 2352 C C . HIS A 1 185 ? 5.308 4.195 -19.918 1.00 16.08 197 HIS A C 1
ATOM 2353 O O . HIS A 1 185 ? 6.498 4.452 -20.097 1.00 19.30 197 HIS A O 1
ATOM 2367 N N . VAL A 1 186 ? 4.336 4.975 -20.385 1.00 13.37 198 VAL A N 1
ATOM 2368 C CA . VAL A 1 186 ? 4.625 6.161 -21.190 1.00 15.47 198 VAL A CA 1
ATOM 2369 C C . VAL A 1 186 ? 4.690 7.410 -20.336 1.00 14.17 198 VAL A C 1
ATOM 2370 O O . VAL A 1 186 ? 5.534 8.280 -20.572 1.00 13.25 198 VAL A O 1
ATOM 2383 N N . LEU A 1 187 ? 3.780 7.526 -19.361 1.00 13.36 199 LEU A N 1
ATOM 2384 C CA . LEU A 1 187 ? 3.642 8.720 -18.542 1.00 14.91 199 LEU A CA 1
ATOM 2385 C C . LEU A 1 187 ? 3.884 8.497 -17.058 1.00 15.57 199 LEU A C 1
ATOM 2386 O O . LEU A 1 187 ? 3.987 9.481 -16.323 1.00 15.64 199 LEU A O 1
ATOM 2402 N N . GLY A 1 188 ? 3.969 7.254 -16.602 1.00 13.93 200 GLY A N 1
ATOM 2403 C CA . GLY A 1 188 ? 4.165 6.976 -15.197 1.00 13.02 200 GLY A CA 1
ATOM 2404 C C . GLY A 1 188 ? 2.931 7.116 -14.352 1.00 19.27 200 GLY A C 1
ATOM 2405 O O . GLY A 1 188 ? 3.033 7.213 -13.127 1.00 21.17 200 GLY A O 1
ATOM 2409 N N . THR A 1 189 ? 1.756 7.095 -14.970 1.00 15.49 201 THR A N 1
ATOM 2410 C CA . THR A 1 189 ? 0.493 7.275 -14.263 1.00 17.97 201 THR A CA 1
ATOM 2411 C C . THR A 1 189 ? -0.592 6.658 -15.127 1.00 17.67 201 THR A C 1
ATOM 2412 O O . THR A 1 189 ? -0.412 6.475 -16.328 1.00 15.61 201 THR A O 1
ATOM 2423 N N . ILE A 1 190 ? -1.721 6.317 -14.503 1.00 21.47 202 ILE A N 1
ATOM 2424 C CA . ILE A 1 190 ? -2.765 5.634 -15.267 1.00 17.00 202 ILE A CA 1
ATOM 2425 C C . ILE A 1 190 ? -3.388 6.566 -16.296 1.00 18.02 202 ILE A C 1
ATOM 2426 O O . ILE A 1 190 ? -3.824 6.120 -17.368 1.00 14.90 202 ILE A O 1
ATOM 2442 N N . GLU A 1 191 ? -3.467 7.860 -15.980 1.00 16.45 203 GLU A N 1
ATOM 2443 C CA . GLU A 1 191 ? -3.830 8.933 -16.894 1.00 14.94 203 GLU A CA 1
ATOM 2444 C C . GLU A 1 191 ? -5.318 8.979 -17.235 1.00 14.64 203 GLU A C 1
ATOM 2445 O O . GLU A 1 191 ? -5.913 10.066 -17.231 1.00 14.98 203 GLU A O 1
ATOM 2457 N N . VAL A 1 192 ? -5.934 7.836 -17.553 1.00 13.64 204 VAL A N 1
ATOM 2458 C CA . VAL A 1 192 ? -7.308 7.857 -18.064 1.00 13.21 204 VAL A CA 1
ATOM 2459 C C . VAL A 1 192 ? -8.343 8.198 -16.998 1.00 13.63 204 VAL A C 1
ATOM 2460 O O . VAL A 1 192 ? -9.460 8.633 -17.358 1.00 13.76 204 VAL A O 1
ATOM 2473 N N . TYR A 1 193 ? -8.032 8.015 -15.719 1.00 13.68 205 TYR A N 1
ATOM 2474 C CA . TYR A 1 193 ? -8.989 8.248 -14.640 1.00 14.52 205 TYR A CA 1
ATOM 2475 C C . TYR A 1 193 ? -8.536 9.373 -13.707 1.00 15.22 205 TYR A C 1
ATOM 2476 O O . TYR A 1 193 ? -8.805 9.366 -12.497 1.00 16.30 205 TYR A O 1
ATOM 2494 N N . GLU A 1 194 ? -7.905 10.389 -14.261 1.00 13.22 206 GLU A N 1
ATOM 2495 C CA . GLU A 1 194 ? -7.331 11.499 -13.514 1.00 14.98 206 GLU A CA 1
ATOM 2496 C C . GLU A 1 194 ? -7.891 12.822 -13.998 1.00 13.85 206 GLU A C 1
ATOM 2497 O O . GLU A 1 194 ? -8.380 12.952 -15.123 1.00 12.75 206 GLU A O 1
ATOM 2509 N N . GLN A 1 195 ? -7.858 13.818 -13.116 1.00 12.97 207 GLN A N 1
ATOM 2510 C CA . GLN A 1 195 ? -8.420 15.121 -13.475 1.00 13.61 207 GLN A CA 1
ATOM 2511 C C . GLN A 1 195 ? -7.663 15.745 -14.642 1.00 12.49 207 GLN A C 1
ATOM 2512 O O . GLN A 1 195 ? -6.438 15.595 -14.771 1.00 14.05 207 GLN A O 1
ATOM 2526 N N . GLN A 1 196 ? -8.406 16.441 -15.494 1.00 13.21 208 GLN A N 1
ATOM 2527 C CA . GLN A 1 196 ? -7.905 17.055 -16.711 1.00 14.81 208 GLN A CA 1
ATOM 2528 C C . GLN A 1 196 ? -7.640 18.539 -16.493 1.00 11.49 208 GLN A C 1
ATOM 2529 O O . GLN A 1 196 ? -8.121 19.148 -15.537 1.00 12.58 208 GLN A O 1
ATOM 2543 N N . THR A 1 197 ? -6.882 19.128 -17.417 1.00 12.51 209 THR A N 1
ATOM 2544 C CA . THR A 1 197 ? -6.781 20.569 -17.452 1.00 11.64 209 THR A CA 1
ATOM 2545 C C . THR A 1 197 ? -8.157 21.197 -17.331 1.00 12.73 209 THR A C 1
ATOM 2546 O O . THR A 1 197 ? -9.116 20.761 -17.971 1.00 12.63 209 THR A O 1
ATOM 2557 N N . SER A 1 198 ? -8.238 22.233 -16.511 1.00 13.50 210 SER A N 1
ATOM 2558 C CA . SER A 1 198 ? -9.512 22.884 -16.252 1.00 12.61 210 SER A CA 1
ATOM 2559 C C . SER A 1 198 ? -10.243 23.260 -17.531 1.00 11.62 210 SER A C 1
ATOM 2560 O O . SER A 1 198 ? -9.688 23.890 -18.436 1.00 13.05 210 SER A O 1
ATOM 2568 N N . TRP A 1 199 ? -11.540 22.971 -17.543 1.00 11.90 211 TRP A N 1
ATOM 2569 C CA . TRP A 1 199 ? -12.382 23.441 -18.645 1.00 13.21 211 TRP A CA 1
ATOM 2570 C C . TRP A 1 199 ? -12.379 24.964 -18.766 1.00 14.79 211 TRP A C 1
ATOM 2571 O O . TRP A 1 199 ? -12.549 25.489 -19.859 1.00 15.20 211 TRP A O 1
ATOM 2592 N N . GLU A 1 200 ? -12.206 25.701 -17.659 1.00 13.17 212 GLU A N 1
ATOM 2593 C CA . GLU A 1 200 ? -12.112 27.153 -17.795 1.00 15.85 212 GLU A CA 1
ATOM 2594 C C . GLU A 1 200 ? -10.879 27.547 -18.600 1.00 17.50 212 GLU A C 1
ATOM 2595 O O . GLU A 1 200 ? -10.911 28.531 -19.354 1.00 19.10 212 GLU A O 1
ATOM 2607 N N . SER A 1 201 ? -9.795 26.787 -18.470 1.00 15.97 213 SER A N 1
ATOM 2608 C CA . SER A 1 201 ? -8.602 27.033 -19.279 1.00 14.36 213 SER A CA 1
ATOM 2609 C C . SER A 1 201 ? -8.863 26.732 -20.752 1.00 16.20 213 SER A C 1
ATOM 2610 O O . SER A 1 201 ? -8.390 27.461 -21.628 1.00 19.14 213 SER A O 1
ATOM 2618 N N . ILE A 1 202 ? -9.585 25.638 -21.044 1.00 16.85 214 ILE A N 1
ATOM 2619 C CA A ILE A 1 202 ? -9.941 25.327 -22.426 0.50 14.83 214 ILE A CA 1
ATOM 2620 C CA B ILE A 1 202 ? -9.945 25.340 -22.431 0.50 14.83 214 ILE A CA 1
ATOM 2621 C C . ILE A 1 202 ? -10.779 26.467 -23.016 1.00 16.29 214 ILE A C 1
ATOM 2622 O O . ILE A 1 202 ? -10.507 26.965 -24.115 1.00 16.54 214 ILE A O 1
ATOM 2651 N N . LEU A 1 203 ? -11.816 26.888 -22.289 1.00 16.10 215 LEU A N 1
ATOM 2652 C CA . LEU A 1 203 ? -12.709 27.912 -22.821 1.00 16.18 215 LEU A CA 1
ATOM 2653 C C . LEU A 1 203 ? -11.947 29.181 -23.150 1.00 20.05 215 LEU A C 1
ATOM 2654 O O . LEU A 1 203 ? -12.190 29.818 -24.170 1.00 19.66 215 LEU A O 1
ATOM 2670 N N . GLU A 1 204 ? -11.015 29.557 -22.288 1.00 16.85 216 GLU A N 1
ATOM 2671 C CA . GLU A 1 204 ? -10.284 30.800 -22.425 1.00 20.52 216 GLU A CA 1
ATOM 2672 C C . GLU A 1 204 ? -9.178 30.701 -23.460 1.00 21.54 216 GLU A C 1
ATOM 2673 O O . GLU A 1 204 ? -8.947 31.655 -24.212 1.00 21.58 216 GLU A O 1
ATOM 2685 N N . SER A 1 205 ? -8.492 29.559 -23.540 1.00 17.38 217 SER A N 1
ATOM 2686 C CA . SER A 1 205 ? -7.242 29.489 -24.266 1.00 16.97 217 SER A CA 1
ATOM 2687 C C . SER A 1 205 ? -7.187 28.505 -25.420 1.00 22.39 217 SER A C 1
ATOM 2688 O O . SER A 1 205 ? -6.283 28.643 -26.244 1.00 22.18 217 SER A O 1
ATOM 2696 N N . SER A 1 206 ? -8.087 27.512 -25.508 1.00 15.83 218 SER A N 1
ATOM 2697 C CA . SER A 1 206 ? -8.028 26.588 -26.635 1.00 15.41 218 SER A CA 1
ATOM 2698 C C . SER A 1 206 ? -8.674 27.194 -27.881 1.00 18.89 218 SER A C 1
ATOM 2699 O O . SER A 1 206 ? -9.824 27.631 -27.846 1.00 22.62 218 SER A O 1
ATOM 2707 N N . ASP A 1 207 ? -7.942 27.181 -28.991 1.00 15.96 219 ASP A N 1
ATOM 2708 C CA . ASP A 1 207 ? -8.528 27.553 -30.276 1.00 18.22 219 ASP A CA 1
ATOM 2709 C C . ASP A 1 207 ? -9.239 26.385 -30.952 1.00 17.47 219 ASP A C 1
ATOM 2710 O O . ASP A 1 207 ? -10.189 26.590 -31.719 1.00 18.19 219 ASP A O 1
ATOM 2719 N N . ILE A 1 208 ? -8.747 25.169 -30.728 1.00 13.91 220 ILE A N 1
ATOM 2720 C CA . ILE A 1 208 ? -9.270 23.962 -31.341 1.00 14.76 220 ILE A CA 1
ATOM 2721 C C . ILE A 1 208 ? -9.355 22.897 -30.263 1.00 15.43 220 ILE A C 1
ATOM 2722 O O . ILE A 1 208 ? -8.382 22.701 -29.522 1.00 14.81 220 ILE A O 1
ATOM 2738 N N . ILE A 1 209 ? -10.472 22.184 -30.205 1.00 14.82 221 ILE A N 1
ATOM 2739 C CA . ILE A 1 209 ? -10.529 20.910 -29.493 1.00 14.64 221 ILE A CA 1
ATOM 2740 C C . ILE A 1 209 ? -10.823 19.817 -30.505 1.00 14.76 221 ILE A C 1
ATOM 2741 O O . ILE A 1 209 ? -11.707 19.959 -31.355 1.00 14.31 221 ILE A O 1
ATOM 2757 N N . VAL A 1 210 ? -10.084 18.730 -30.402 1.00 13.46 222 VAL A N 1
ATOM 2758 C CA . VAL A 1 210 ? -10.226 17.582 -31.280 1.00 11.86 222 VAL A CA 1
ATOM 2759 C C . VAL A 1 210 ? -10.804 16.438 -30.472 1.00 14.83 222 VAL A C 1
ATOM 2760 O O . VAL A 1 210 ? -10.166 15.914 -29.550 1.00 16.02 222 VAL A O 1
ATOM 2773 N N . LEU A 1 211 ? -12.020 16.050 -30.816 1.00 13.71 223 LEU A N 1
ATOM 2774 C CA . LEU A 1 211 ? -12.688 14.913 -30.193 1.00 11.08 223 LEU A CA 1
ATOM 2775 C C . LEU A 1 211 ? -12.299 13.683 -30.995 1.00 15.48 223 LEU A C 1
ATOM 2776 O O . LEU A 1 211 ? -12.891 13.384 -32.033 1.00 17.37 223 LEU A O 1
ATOM 2792 N N . TRP A 1 212 ? -11.286 12.977 -30.517 1.00 12.65 224 TRP A N 1
ATOM 2793 C CA . TRP A 1 212 ? -10.693 11.862 -31.238 1.00 11.20 224 TRP A CA 1
ATOM 2794 C C . TRP A 1 212 ? -11.242 10.578 -30.638 1.00 13.30 224 TRP A C 1
ATOM 2795 O O . TRP A 1 212 ? -10.896 10.222 -29.511 1.00 12.56 224 TRP A O 1
ATOM 2816 N N . SER A 1 213 ? -12.110 9.889 -31.377 1.00 13.15 225 SER A N 1
ATOM 2817 C CA . SER A 1 213 ? -12.769 8.693 -30.863 1.00 13.44 225 SER A CA 1
ATOM 2818 C C . SER A 1 213 ? -13.585 9.036 -29.622 1.00 11.91 225 SER A C 1
ATOM 2819 O O . SER A 1 213 ? -13.617 8.260 -28.661 1.00 14.83 225 SER A O 1
ATOM 2827 N N . ALA A 1 214 ? -14.231 10.203 -29.636 1.00 13.16 226 ALA A N 1
ATOM 2828 C CA . ALA A 1 214 ? -14.879 10.736 -28.442 1.00 13.94 226 ALA A CA 1
ATOM 2829 C C . ALA A 1 214 ? -16.251 11.296 -28.792 1.00 13.67 226 ALA A C 1
ATOM 2830 O O . ALA A 1 214 ? -16.407 12.057 -29.760 1.00 14.81 226 ALA A O 1
ATOM 2837 N N . ASN A 1 215 ? -17.238 10.914 -27.983 1.00 13.38 227 ASN A N 1
ATOM 2838 C CA . ASN A 1 215 ? -18.648 11.264 -28.185 1.00 13.23 227 ASN A CA 1
ATOM 2839 C C . ASN A 1 215 ? -19.232 11.758 -26.866 1.00 11.70 227 ASN A C 1
ATOM 2840 O O . ASN A 1 215 ? -20.166 11.151 -26.336 1.00 13.44 227 ASN A O 1
ATOM 2851 N N . PRO A 1 216 ? -18.714 12.871 -26.316 1.00 11.59 228 PRO A N 1
ATOM 2852 C CA . PRO A 1 216 ? -19.069 13.276 -24.952 1.00 13.11 228 PRO A CA 1
ATOM 2853 C C . PRO A 1 216 ? -20.531 13.632 -24.730 1.00 12.36 228 PRO A C 1
ATOM 2854 O O . PRO A 1 216 ? -21.026 13.436 -23.611 1.00 13.40 228 PRO A O 1
ATOM 2865 N N . LEU A 1 217 ? -21.252 14.147 -25.731 1.00 12.10 229 LEU A N 1
ATOM 2866 C CA . LEU A 1 217 ? -22.661 14.436 -25.479 1.00 13.25 229 LEU A CA 1
ATOM 2867 C C . LEU A 1 217 ? -23.489 13.156 -25.344 1.00 15.88 229 LEU A C 1
ATOM 2868 O O . LEU A 1 217 ? -24.601 13.204 -24.813 1.00 15.86 229 LEU A O 1
ATOM 2884 N N . THR A 1 218 ? -22.960 12.015 -25.789 1.00 13.65 230 THR A N 1
ATOM 2885 C CA . THR A 1 218 ? -23.500 10.729 -25.366 1.00 14.48 230 THR A CA 1
ATOM 2886 C C . THR A 1 218 ? -22.902 10.281 -24.044 1.00 14.35 230 THR A C 1
ATOM 2887 O O . THR A 1 218 ? -23.628 9.992 -23.093 1.00 13.33 230 THR A O 1
ATOM 2898 N N . THR A 1 219 ? -21.569 10.207 -23.974 1.00 9.37 231 THR A N 1
ATOM 2899 C CA . THR A 1 219 ? -20.973 9.439 -22.895 1.00 9.81 231 THR A CA 1
ATOM 2900 C C . THR A 1 219 ? -20.899 10.195 -21.571 1.00 13.00 231 THR A C 1
ATOM 2901 O O . THR A 1 219 ? -20.606 9.563 -20.563 1.00 12.37 231 THR A O 1
ATOM 2912 N N . MET A 1 220 ? -21.231 11.481 -21.512 1.00 10.86 232 MET A N 1
ATOM 2913 C CA . MET A 1 220 ? -21.276 12.163 -20.226 1.00 13.07 232 MET A CA 1
ATOM 2914 C C . MET A 1 220 ? -22.701 12.357 -19.741 1.00 14.81 232 MET A C 1
ATOM 2915 O O . MET A 1 220 ? -22.951 13.131 -18.831 1.00 14.32 232 MET A O 1
ATOM 2929 N N . ARG A 1 221 ? -23.637 11.582 -20.283 1.00 11.09 233 ARG A N 1
ATOM 2930 C CA . ARG A 1 221 ? -24.944 11.475 -19.638 1.00 10.89 233 ARG A CA 1
ATOM 2931 C C . ARG A 1 221 ? -24.883 10.642 -18.366 1.00 12.07 233 ARG A C 1
ATOM 2932 O O . ARG A 1 221 ? -25.888 10.534 -17.661 1.00 13.06 233 ARG A O 1
ATOM 2953 N N . ILE A 1 222 ? -23.737 10.032 -18.073 1.00 11.75 234 ILE A N 1
ATOM 2954 C CA . ILE A 1 222 ? -23.579 9.216 -16.878 1.00 10.78 234 ILE A CA 1
ATOM 2955 C C . ILE A 1 222 ? -22.189 9.447 -16.297 1.00 12.63 234 ILE A C 1
ATOM 2956 O O . ILE A 1 222 ? -21.282 9.959 -16.960 1.00 13.65 234 ILE A O 1
ATOM 2972 N N . ALA A 1 223 ? -22.060 9.091 -15.022 1.00 10.11 235 ALA A N 1
ATOM 2973 C CA . ALA A 1 223 ? -20.788 9.054 -14.309 1.00 12.88 235 ALA A CA 1
ATOM 2974 C C . ALA A 1 223 ? -20.776 7.820 -13.408 1.00 12.21 235 ALA A C 1
ATOM 2975 O O . ALA A 1 223 ? -21.811 7.220 -13.116 1.00 11.11 235 ALA A O 1
ATOM 2982 N N . TRP A 1 224 ? -19.561 7.416 -13.009 1.00 10.69 236 TRP A N 1
ATOM 2983 C CA . TRP A 1 224 ? -19.415 6.274 -12.115 1.00 11.71 236 TRP A CA 1
ATOM 2984 C C . TRP A 1 224 ? -20.087 6.536 -10.778 1.00 12.64 236 TRP A C 1
ATOM 2985 O O . TRP A 1 224 ? -20.693 5.636 -10.195 1.00 13.88 236 TRP A O 1
ATOM 3006 N N . MET A 1 225 ? -19.966 7.750 -10.262 1.00 13.62 237 MET A N 1
ATOM 3007 C CA . MET A 1 225 ? -20.799 8.162 -9.136 1.00 13.54 237 MET A CA 1
ATOM 3008 C C . MET A 1 225 ? -22.108 8.659 -9.739 1.00 13.40 237 MET A C 1
ATOM 3009 O O . MET A 1 225 ? -22.881 7.854 -10.257 1.00 14.33 237 MET A O 1
ATOM 3023 N N . SER A 1 226 ? -22.350 9.954 -9.731 1.00 13.27 238 SER A N 1
ATOM 3024 C CA . SER A 1 226 ? -23.573 10.500 -10.322 1.00 11.49 238 SER A CA 1
ATOM 3025 C C . SER A 1 226 ? -23.188 11.733 -11.123 1.00 11.30 238 SER A C 1
ATOM 3026 O O . SER A 1 226 ? -22.551 12.636 -10.588 1.00 14.71 238 SER A O 1
ATOM 3034 N N . THR A 1 227 ? -23.567 11.794 -12.400 1.00 11.76 239 THR A N 1
ATOM 3035 C CA . THR A 1 227 ? -23.036 12.880 -13.222 1.00 11.98 239 THR A CA 1
ATOM 3036 C C . THR A 1 227 ? -23.361 14.263 -12.654 1.00 15.07 239 THR A C 1
ATOM 3037 O O . THR A 1 227 ? -24.507 14.558 -12.312 1.00 13.43 239 THR A O 1
ATOM 3048 N N . ASP A 1 228 ? -22.336 15.136 -12.601 1.00 14.95 240 ASP A N 1
ATOM 3049 C CA . ASP A 1 228 ? -22.545 16.529 -12.183 1.00 13.19 240 ASP A CA 1
ATOM 3050 C C . ASP A 1 228 ? -23.168 17.393 -13.266 1.00 14.17 240 ASP A C 1
ATOM 3051 O O . ASP A 1 228 ? -23.572 18.528 -12.967 1.00 15.49 240 ASP A O 1
ATOM 3060 N N . GLN A 1 229 ? -23.301 16.872 -14.488 1.00 12.80 241 GLN A N 1
ATOM 3061 C CA . GLN A 1 229 ? -23.982 17.488 -15.624 1.00 14.39 241 GLN A CA 1
ATOM 3062 C C . GLN A 1 229 ? -23.239 18.691 -16.178 1.00 17.21 241 GLN A C 1
ATOM 3063 O O . GLN A 1 229 ? -23.733 19.328 -17.111 1.00 14.67 241 GLN A O 1
ATOM 3077 N N . LYS A 1 230 ? -22.042 18.995 -15.682 1.00 13.86 242 LYS A N 1
ATOM 3078 C CA . LYS A 1 230 ? -21.346 20.198 -16.097 1.00 13.39 242 LYS A CA 1
ATOM 3079 C C . LYS A 1 230 ? -20.424 19.992 -17.291 1.00 12.73 242 LYS A C 1
ATOM 3080 O O . LYS A 1 230 ? -20.121 20.965 -17.991 1.00 15.69 242 LYS A O 1
ATOM 3099 N N . GLY A 1 231 ? -19.978 18.762 -17.552 1.00 12.60 243 GLY A N 1
ATOM 3100 C CA . GLY A 1 231 ? -19.124 18.530 -18.711 1.00 11.13 243 GLY A CA 1
ATOM 3101 C C . GLY A 1 231 ? -19.837 18.870 -20.004 1.00 12.69 243 GLY A C 1
ATOM 3102 O O . GLY A 1 231 ? -19.293 19.544 -20.886 1.00 12.79 243 GLY A O 1
ATOM 3106 N N . ILE A 1 232 ? -21.072 18.399 -20.138 1.00 13.04 244 ILE A N 1
ATOM 3107 C CA . ILE A 1 232 ? -21.847 18.711 -21.338 1.00 13.56 244 ILE A CA 1
ATOM 3108 C C . ILE A 1 232 ? -22.096 20.211 -21.430 1.00 14.07 244 ILE A C 1
ATOM 3109 O O . ILE A 1 232 ? -21.999 20.803 -22.514 1.00 15.80 244 ILE A O 1
ATOM 3125 N N . GLU A 1 233 ? -22.372 20.856 -20.300 1.00 14.92 245 GLU A N 1
ATOM 3126 C CA . GLU A 1 233 ? -22.525 22.310 -20.291 1.00 16.19 245 GLU A CA 1
ATOM 3127 C C . GLU A 1 233 ? -21.276 23.009 -20.816 1.00 19.32 245 GLU A C 1
ATOM 3128 O O . GLU A 1 233 ? -21.374 24.012 -21.537 1.00 16.18 245 GLU A O 1
ATOM 3140 N N . TYR A 1 234 ? -20.092 22.502 -20.465 1.00 14.20 246 TYR A N 1
ATOM 3141 C CA . TYR A 1 234 ? -18.860 23.133 -20.938 1.00 13.19 246 TYR A CA 1
ATOM 3142 C C . TYR A 1 234 ? -18.667 22.931 -22.433 1.00 13.34 246 TYR A C 1
ATOM 3143 O O . TYR A 1 234 ? -18.238 23.854 -23.139 1.00 13.31 246 TYR A O 1
ATOM 3161 N N . PHE A 1 235 ? -18.986 21.738 -22.955 1.00 12.96 247 PHE A N 1
ATOM 3162 C CA . PHE A 1 235 ? -18.895 21.539 -24.399 1.00 13.53 247 PHE A CA 1
ATOM 3163 C C . PHE A 1 235 ? -19.825 22.495 -25.139 1.00 13.64 247 PHE A C 1
ATOM 3164 O O . PHE A 1 235 ? -19.473 23.041 -26.196 1.00 14.50 247 PHE A O 1
ATOM 3181 N N . LYS A 1 236 ? -21.028 22.697 -24.603 1.00 13.90 248 LYS A N 1
ATOM 3182 C CA . LYS A 1 236 ? -21.972 23.634 -25.212 1.00 14.88 248 LYS A CA 1
ATOM 3183 C C . LYS A 1 236 ? -21.430 25.058 -25.182 1.00 16.33 248 LYS A C 1
ATOM 3184 O O . LYS A 1 236 ? -21.581 25.809 -26.155 1.00 16.58 248 LYS A O 1
ATOM 3203 N N . LYS A 1 237 ? -20.814 25.457 -24.063 1.00 16.49 249 LYS A N 1
ATOM 3204 C CA . LYS A 1 237 ? -20.225 26.786 -23.986 1.00 17.04 249 LYS A CA 1
ATOM 3205 C C . LYS A 1 237 ? -19.112 26.941 -25.000 1.00 15.39 249 LYS A C 1
ATOM 3206 O O . LYS A 1 237 ? -18.958 28.013 -25.621 1.00 16.41 249 LYS A O 1
ATOM 3225 N N . PHE A 1 238 ? -18.285 25.903 -25.157 1.00 15.73 250 PHE A N 1
ATOM 3226 C CA . PHE A 1 238 ? -17.195 26.008 -26.112 1.00 13.22 250 PHE A CA 1
ATOM 3227 C C . PHE A 1 238 ? -17.755 26.165 -27.511 1.00 14.30 250 PHE A C 1
ATOM 3228 O O . PHE A 1 238 ? -17.260 26.988 -28.298 1.00 15.84 250 PHE A O 1
ATOM 3245 N N A GLN A 1 239 ? -18.787 25.386 -27.845 0.52 15.59 251 GLN A N 1
ATOM 3246 N N B GLN A 1 239 ? -18.787 25.386 -27.846 0.48 15.61 251 GLN A N 1
ATOM 3247 C CA A GLN A 1 239 ? -19.422 25.534 -29.147 0.52 17.42 251 GLN A CA 1
ATOM 3248 C CA B GLN A 1 239 ? -19.422 25.534 -29.149 0.48 17.43 251 GLN A CA 1
ATOM 3249 C C A GLN A 1 239 ? -19.939 26.954 -29.337 0.52 16.42 251 GLN A C 1
ATOM 3250 C C B GLN A 1 239 ? -19.940 26.954 -29.337 0.48 16.44 251 GLN A C 1
ATOM 3251 O O A GLN A 1 239 ? -19.756 27.562 -30.400 0.52 18.47 251 GLN A O 1
ATOM 3252 O O B GLN A 1 239 ? -19.756 27.563 -30.400 0.48 18.47 251 GLN A O 1
ATOM 3279 N N . ALA A 1 240 ? -20.625 27.481 -28.320 1.00 16.15 252 ALA A N 1
ATOM 3280 C CA . ALA A 1 240 ? -21.246 28.796 -28.428 1.00 20.12 252 ALA A CA 1
ATOM 3281 C C . ALA A 1 240 ? -20.220 29.899 -28.560 1.00 20.95 252 ALA A C 1
ATOM 3282 O O . ALA A 1 240 ? -20.554 30.982 -29.052 1.00 19.67 252 ALA A O 1
ATOM 3289 N N . SER A 1 241 ? -18.974 29.647 -28.149 1.00 21.22 253 SER A N 1
ATOM 3290 C CA . SER A 1 241 ? -17.907 30.615 -28.342 1.00 18.43 253 SER A CA 1
ATOM 3291 C C . SER A 1 241 ? -17.428 30.677 -29.788 1.00 18.28 253 SER A C 1
ATOM 3292 O O . SER A 1 241 ? -16.643 31.572 -30.131 1.00 19.44 253 SER A O 1
ATOM 3300 N N . GLY A 1 242 ? -17.887 29.779 -30.650 1.00 16.88 254 GLY A N 1
ATOM 3301 C CA . GLY A 1 242 ? -17.511 29.823 -32.037 1.00 17.72 254 GLY A CA 1
ATOM 3302 C C . GLY A 1 242 ? -16.178 29.208 -32.364 1.00 21.54 254 GLY A C 1
ATOM 3303 O O . GLY A 1 242 ? -15.784 29.213 -33.535 1.00 23.37 254 GLY A O 1
ATOM 3307 N N . LYS A 1 243 ? -15.462 28.673 -31.377 1.00 17.94 255 LYS A N 1
ATOM 3308 C CA . LYS A 1 243 ? -14.164 28.081 -31.673 1.00 19.42 255 LYS A CA 1
ATOM 3309 C C . LYS A 1 243 ? -14.338 26.683 -32.248 1.00 18.36 255 LYS A C 1
ATOM 3310 O O . LYS A 1 243 ? -15.425 26.123 -32.249 1.00 19.69 255 LYS A O 1
ATOM 3329 N N . ARG A 1 244 ? -13.245 26.159 -32.810 1.00 17.74 256 ARG A N 1
ATOM 3330 C CA . ARG A 1 244 ? -13.308 24.988 -33.675 1.00 17.04 256 ARG A CA 1
ATOM 3331 C C . ARG A 1 244 ? -13.397 23.696 -32.872 1.00 17.69 256 ARG A C 1
ATOM 3332 O O . ARG A 1 244 ? -12.606 23.464 -31.945 1.00 15.44 256 ARG A O 1
ATOM 3353 N N . ILE A 1 245 ? -14.353 22.855 -33.255 1.00 17.76 257 ILE A N 1
ATOM 3354 C CA . ILE A 1 245 ? -14.507 21.503 -32.739 1.00 14.79 257 ILE A CA 1
ATOM 3355 C C . ILE A 1 245 ? -14.392 20.550 -33.920 1.00 17.23 257 ILE A C 1
ATOM 3356 O O . ILE A 1 245 ? -15.121 20.686 -34.918 1.00 17.70 257 ILE A O 1
ATOM 3372 N N . ILE A 1 246 ? -13.474 19.598 -33.814 1.00 16.47 258 ILE A N 1
ATOM 3373 C CA . ILE A 1 246 ? -13.226 18.599 -34.843 1.00 15.65 258 ILE A CA 1
ATOM 3374 C C . ILE A 1 246 ? -13.487 17.221 -34.250 1.00 18.00 258 ILE A C 1
ATOM 3375 O O . ILE A 1 246 ? -12.932 16.880 -33.208 1.00 17.92 258 ILE A O 1
ATOM 3391 N N . CYS A 1 247 ? -14.313 16.426 -34.922 1.00 15.99 259 CYS A N 1
ATOM 3392 C CA . CYS A 1 247 ? -14.621 15.076 -34.470 1.00 15.87 259 CYS A CA 1
ATOM 3393 C C . CYS A 1 247 ? -14.044 14.076 -35.470 1.00 16.32 259 CYS A C 1
ATOM 3394 O O . CYS A 1 247 ? -14.411 14.096 -36.649 1.00 16.47 259 CYS A O 1
ATOM 3402 N N . ILE A 1 248 ? -13.185 13.193 -34.986 1.00 13.22 260 ILE A N 1
ATOM 3403 C CA . ILE A 1 248 ? -12.540 12.164 -35.794 1.00 10.81 260 ILE A CA 1
ATOM 3404 C C . ILE A 1 248 ? -13.106 10.816 -35.374 1.00 13.09 260 ILE A C 1
ATOM 3405 O O . ILE A 1 248 ? -12.816 10.306 -34.283 1.00 12.22 260 ILE A O 1
ATOM 3421 N N . ASP A 1 249 ? -13.911 10.211 -36.271 1.00 15.45 261 ASP A N 1
ATOM 3422 C CA . ASP A 1 249 ? -14.799 9.116 -35.879 1.00 12.44 261 ASP A CA 1
ATOM 3423 C C . ASP A 1 249 ? -15.340 8.447 -37.138 1.00 12.82 261 ASP A C 1
ATOM 3424 O O . ASP A 1 249 ? -15.641 9.151 -38.099 1.00 14.32 261 ASP A O 1
ATOM 3433 N N . PRO A 1 250 ? -15.505 7.128 -37.163 1.00 13.00 262 PRO A N 1
ATOM 3434 C CA . PRO A 1 250 ? -16.207 6.496 -38.309 1.00 12.82 262 PRO A CA 1
ATOM 3435 C C . PRO A 1 250 ? -17.653 6.910 -38.438 1.00 14.52 262 PRO A C 1
ATOM 3436 O O . PRO A 1 250 ? -18.223 6.799 -39.535 1.00 17.35 262 PRO A O 1
ATOM 3447 N N . GLN A 1 251 ? -18.288 7.331 -37.340 1.00 13.51 263 GLN A N 1
ATOM 3448 C CA . GLN A 1 251 ? -19.653 7.834 -37.393 1.00 16.77 263 GLN A CA 1
ATOM 3449 C C . GLN A 1 251 ? -19.662 9.332 -37.116 1.00 17.57 263 GLN A C 1
ATOM 3450 O O . GLN A 1 251 ? -18.814 9.846 -36.390 1.00 16.64 263 GLN A O 1
ATOM 3464 N N . LYS A 1 252 ? -20.644 10.020 -37.699 1.00 14.37 264 LYS A N 1
ATOM 3465 C CA . LYS A 1 252 ? -20.957 11.401 -37.341 1.00 15.59 264 LYS A CA 1
ATOM 3466 C C . LYS A 1 252 ? -21.839 11.280 -36.108 1.00 15.53 264 LYS A C 1
ATOM 3467 O O . LYS A 1 252 ? -23.048 11.072 -36.183 1.00 16.79 264 LYS A O 1
ATOM 3486 N N . SER A 1 253 ? -21.200 11.353 -34.950 1.00 16.16 265 SER A N 1
ATOM 3487 C CA . SER A 1 253 ? -21.814 10.978 -33.699 1.00 14.89 265 SER A CA 1
ATOM 3488 C C . SER A 1 253 ? -22.842 12.007 -33.238 1.00 14.43 265 SER A C 1
ATOM 3489 O O . SER A 1 253 ? -22.953 13.109 -33.765 1.00 16.03 265 SER A O 1
ATOM 3497 N N . GLU A 1 254 ? -23.558 11.652 -32.164 1.00 14.46 266 GLU A N 1
ATOM 3498 C CA . GLU A 1 254 ? -24.472 12.594 -31.544 1.00 15.60 266 GLU A CA 1
ATOM 3499 C C . GLU A 1 254 ? -23.759 13.893 -31.185 1.00 15.33 266 GLU A C 1
ATOM 3500 O O . GLU A 1 254 ? -24.312 14.981 -31.357 1.00 16.65 266 GLU A O 1
ATOM 3512 N N . THR A 1 255 ? -22.530 13.793 -30.676 1.00 14.28 267 THR A N 1
ATOM 3513 C CA . THR A 1 255 ? -21.768 14.989 -30.349 1.00 12.55 267 THR A CA 1
ATOM 3514 C C . THR A 1 255 ? -21.531 15.838 -31.581 1.00 15.32 267 THR A C 1
ATOM 3515 O O . THR A 1 255 ? -21.722 17.064 -31.556 1.00 18.97 267 THR A O 1
ATOM 3526 N N . CYS A 1 256 ? -21.081 15.203 -32.658 1.00 15.00 268 CYS A N 1
ATOM 3527 C CA . CYS A 1 256 ? -20.768 15.952 -33.870 1.00 15.21 268 CYS A CA 1
ATOM 3528 C C . CYS A 1 256 ? -22.004 16.661 -34.398 1.00 19.09 268 CYS A C 1
ATOM 3529 O O . CYS A 1 256 ? -21.939 17.827 -34.823 1.00 17.77 268 CYS A O 1
ATOM 3537 N N . GLN A 1 257 ? -23.151 15.983 -34.362 1.00 17.99 269 GLN A N 1
ATOM 3538 C CA . GLN A 1 257 ? -24.394 16.586 -34.825 1.00 18.57 269 GLN A CA 1
ATOM 3539 C C . GLN A 1 257 ? -24.849 17.717 -33.912 1.00 20.04 269 GLN A C 1
ATOM 3540 O O . GLN A 1 257 ? -25.183 18.810 -34.389 1.00 24.14 269 GLN A O 1
ATOM 3554 N N . MET A 1 258 ? -24.875 17.480 -32.597 1.00 15.74 270 MET A N 1
ATOM 3555 C CA . MET A 1 258 ? -25.435 18.452 -31.660 1.00 18.41 270 MET A CA 1
ATOM 3556 C C . MET A 1 258 ? -24.549 19.682 -31.478 1.00 20.52 270 MET A C 1
ATOM 3557 O O . MET A 1 258 ? -25.054 20.738 -31.092 1.00 28.51 270 MET A O 1
ATOM 3571 N N . LEU A 1 259 ? -23.237 19.564 -31.692 1.00 16.36 271 LEU A N 1
ATOM 3572 C CA . LEU A 1 259 ? -22.327 20.698 -31.620 1.00 18.25 271 LEU A CA 1
ATOM 3573 C C . LEU A 1 259 ? -21.987 21.232 -33.004 1.00 22.82 271 LEU A C 1
ATOM 3574 O O . LEU A 1 259 ? -21.188 22.164 -33.122 1.00 24.59 271 LEU A O 1
ATOM 3590 N N . ASN A 1 260 ? -22.597 20.667 -34.038 1.00 22.89 272 ASN A N 1
ATOM 3591 C CA . ASN A 1 260 ? -22.303 21.007 -35.430 1.00 27.71 272 ASN A CA 1
ATOM 3592 C C . ASN A 1 260 ? -20.804 21.119 -35.667 1.00 24.66 272 ASN A C 1
ATOM 3593 O O . ASN A 1 260 ? -20.302 22.085 -36.240 1.00 26.52 272 ASN A O 1
ATOM 3604 N N . ALA A 1 261 ? -20.083 20.100 -35.229 1.00 21.53 273 ALA A N 1
ATOM 3605 C CA . ALA A 1 261 ? -18.638 20.104 -35.326 1.00 24.42 273 ALA A CA 1
ATOM 3606 C C . ALA A 1 261 ? -18.198 19.679 -36.724 1.00 20.35 273 ALA A C 1
ATOM 3607 O O . ALA A 1 261 ? -19.009 19.271 -37.565 1.00 23.57 273 ALA A O 1
ATOM 3614 N N . GLU A 1 262 ? -16.894 19.800 -36.973 1.00 17.63 274 GLU A N 1
ATOM 3615 C CA . GLU A 1 262 ? -16.329 19.375 -38.247 1.00 18.43 274 GLU A CA 1
ATOM 3616 C C . GLU A 1 262 ? -16.056 17.884 -38.160 1.00 17.58 274 GLU A C 1
ATOM 3617 O O . GLU A 1 262 ? -15.241 17.447 -37.345 1.00 20.69 274 GLU A O 1
ATOM 3629 N N . TRP A 1 263 ? -16.718 17.114 -39.008 1.00 15.83 275 TRP A N 1
ATOM 3630 C CA . TRP A 1 263 ? -16.561 15.666 -39.011 1.00 13.34 275 TRP A CA 1
ATOM 3631 C C . TRP A 1 263 ? -15.456 15.248 -39.960 1.00 20.20 275 TRP A C 1
ATOM 3632 O O . TRP A 1 263 ? -15.499 15.556 -41.157 1.00 19.63 275 TRP A O 1
ATOM 3653 N N . ILE A 1 264 ? -14.486 14.523 -39.424 1.00 15.27 276 ILE A N 1
ATOM 3654 C CA . ILE A 1 264 ? -13.450 13.841 -40.191 1.00 14.40 276 ILE A CA 1
ATOM 3655 C C . ILE A 1 264 ? -13.775 12.350 -40.166 1.00 15.93 276 ILE A C 1
ATOM 3656 O O . ILE A 1 264 ? -13.467 11.686 -39.167 1.00 14.46 276 ILE A O 1
ATOM 3672 N N . PRO A 1 265 ? -14.428 11.790 -41.185 1.00 16.05 277 PRO A N 1
ATOM 3673 C CA . PRO A 1 265 ? -14.637 10.338 -41.207 1.00 14.35 277 PRO A CA 1
ATOM 3674 C C . PRO A 1 265 ? -13.322 9.592 -41.305 1.00 17.81 277 PRO A C 1
ATOM 3675 O O . PRO A 1 265 ? -12.422 9.955 -42.070 1.00 18.78 277 PRO A O 1
ATOM 3686 N N . VAL A 1 266 ? -13.192 8.543 -40.493 1.00 14.81 278 VAL A N 1
ATOM 3687 C CA . VAL A 1 266 ? -11.999 7.707 -40.495 1.00 16.17 278 VAL A CA 1
ATOM 3688 C C . VAL A 1 266 ? -12.451 6.253 -40.393 1.00 16.54 278 VAL A C 1
ATOM 3689 O O . VAL A 1 266 ? -13.454 5.946 -39.750 1.00 16.36 278 VAL A O 1
ATOM 3702 N N . ASN A 1 267 ? -11.712 5.359 -41.042 1.00 16.08 279 ASN A N 1
ATOM 3703 C CA . ASN A 1 267 ? -11.999 3.934 -40.878 1.00 17.00 279 ASN A CA 1
ATOM 3704 C C . ASN A 1 267 ? -11.726 3.515 -39.429 1.00 16.05 279 ASN A C 1
ATOM 3705 O O . ASN A 1 267 ? -10.689 3.871 -38.853 1.00 14.56 279 ASN A O 1
ATOM 3716 N N . THR A 1 268 ? -12.643 2.753 -38.834 1.00 14.32 280 THR A N 1
ATOM 3717 C CA . THR A 1 268 ? -12.371 2.202 -37.505 1.00 14.45 280 THR A CA 1
ATOM 3718 C C . THR A 1 268 ? -11.042 1.457 -37.530 1.00 15.60 280 THR A C 1
ATOM 3719 O O . THR A 1 268 ? -10.743 0.708 -38.475 1.00 15.67 280 THR A O 1
ATOM 3730 N N . ALA A 1 269 ? -10.229 1.679 -36.487 1.00 13.34 281 ALA A N 1
ATOM 3731 C CA . ALA A 1 269 ? -8.965 1.006 -36.234 1.00 15.34 281 ALA A CA 1
ATOM 3732 C C . ALA A 1 269 ? -7.828 1.535 -37.111 1.00 15.90 281 ALA A C 1
ATOM 3733 O O . ALA A 1 269 ? -6.770 0.908 -37.187 1.00 19.26 281 ALA A O 1
ATOM 3740 N N . THR A 1 270 ? -7.982 2.701 -37.745 1.00 14.59 282 THR A N 1
ATOM 3741 C CA . THR A 1 270 ? -6.906 3.255 -38.571 1.00 17.92 282 THR A CA 1
ATOM 3742 C C . THR A 1 270 ? -6.422 4.619 -38.074 1.00 18.76 282 THR A C 1
ATOM 3743 O O . THR A 1 270 ? -5.765 5.362 -38.816 1.00 16.00 282 THR A O 1
ATOM 3754 N N . ASP A 1 271 ? -6.659 4.936 -36.799 1.00 14.44 283 ASP A N 1
ATOM 3755 C CA . ASP A 1 271 ? -6.207 6.206 -36.266 1.00 14.19 283 ASP A CA 1
ATOM 3756 C C . ASP A 1 271 ? -4.702 6.299 -36.161 1.00 15.41 283 ASP A C 1
ATOM 3757 O O . ASP A 1 271 ? -4.158 7.399 -36.299 1.00 15.41 283 ASP A O 1
ATOM 3766 N N . VAL A 1 272 ? -3.999 5.198 -35.888 1.00 14.36 284 VAL A N 1
ATOM 3767 C CA . VAL A 1 272 ? -2.538 5.267 -35.811 1.00 13.82 284 VAL A CA 1
ATOM 3768 C C . VAL A 1 272 ? -1.966 5.702 -37.168 1.00 14.17 284 VAL A C 1
ATOM 3769 O O . VAL A 1 272 ? -1.200 6.674 -37.209 1.00 14.01 284 VAL A O 1
ATOM 3782 N N . PRO A 1 273 ? -2.350 5.096 -38.291 1.00 15.82 285 PRO A N 1
ATOM 3783 C CA . PRO A 1 273 ? -1.935 5.663 -39.589 1.00 16.55 285 PRO A CA 1
ATOM 3784 C C . PRO A 1 273 ? -2.266 7.130 -39.763 1.00 18.43 285 PRO A C 1
ATOM 3785 O O . PRO A 1 273 ? -1.418 7.896 -40.237 1.00 14.67 285 PRO A O 1
ATOM 3796 N N . LEU A 1 274 ? -3.470 7.559 -39.400 1.00 16.70 286 LEU A N 1
ATOM 3797 C CA . LEU A 1 274 ? -3.802 8.974 -39.508 1.00 13.29 286 LEU A CA 1
ATOM 3798 C C . LEU A 1 274 ? -2.856 9.833 -38.677 1.00 17.75 286 LEU A C 1
ATOM 3799 O O . LEU A 1 274 ? -2.349 10.851 -39.154 1.00 15.34 286 LEU A O 1
ATOM 3815 N N . MET A 1 275 ? -2.614 9.448 -37.418 1.00 12.94 287 MET A N 1
ATOM 3816 C CA . MET A 1 275 ? -1.714 10.218 -36.566 1.00 11.87 287 MET A CA 1
ATOM 3817 C C . MET A 1 275 ? -0.291 10.226 -37.110 1.00 16.53 287 MET A C 1
ATOM 3818 O O . MET A 1 275 ? 0.407 11.241 -37.017 1.00 16.21 287 MET A O 1
ATOM 3832 N N . LEU A 1 276 ? 0.172 9.095 -37.651 1.00 14.92 288 LEU A N 1
ATOM 3833 C CA . LEU A 1 276 ? 1.501 9.052 -38.264 1.00 16.15 288 LEU A CA 1
ATOM 3834 C C . LEU A 1 276 ? 1.590 10.017 -39.441 1.00 16.22 288 LEU A C 1
ATOM 3835 O O . LEU A 1 276 ? 2.595 10.729 -39.602 1.00 16.92 288 LEU A O 1
ATOM 3851 N N . GLY A 1 277 ? 0.554 10.065 -40.269 1.00 14.49 289 GLY A N 1
ATOM 3852 C CA . GLY A 1 277 ? 0.572 10.994 -41.398 1.00 17.99 289 GLY A CA 1
ATOM 3853 C C . GLY A 1 277 ? 0.611 12.445 -40.971 1.00 14.97 289 GLY A C 1
ATOM 3854 O O . GLY A 1 277 ? 1.280 13.276 -41.589 1.00 15.03 289 GLY A O 1
ATOM 3858 N N . ILE A 1 278 ? -0.130 12.777 -39.908 1.00 15.09 290 ILE A N 1
ATOM 3859 C CA . ILE A 1 278 ? -0.082 14.110 -39.328 1.00 14.55 290 ILE A CA 1
ATOM 3860 C C . ILE A 1 278 ? 1.316 14.391 -38.800 1.00 16.88 290 ILE A C 1
ATOM 3861 O O . ILE A 1 278 ? 1.906 15.454 -39.066 1.00 14.60 290 ILE A O 1
ATOM 3877 N N . ALA A 1 279 ? 1.867 13.440 -38.048 1.00 15.40 291 ALA A N 1
ATOM 3878 C CA . ALA A 1 279 ? 3.192 13.611 -37.467 1.00 15.87 291 ALA A CA 1
ATOM 3879 C C . ALA A 1 279 ? 4.231 13.806 -38.560 1.00 14.36 291 ALA A C 1
ATOM 3880 O O . ALA A 1 279 ? 5.108 14.674 -38.451 1.00 15.44 291 ALA A O 1
ATOM 3887 N N . HIS A 1 280 ? 4.148 13.001 -39.613 1.00 14.88 292 HIS A N 1
ATOM 3888 C CA . HIS A 1 280 ? 5.108 13.125 -40.703 1.00 16.07 292 HIS A CA 1
ATOM 3889 C C . HIS A 1 280 ? 5.022 14.495 -41.347 1.00 17.55 292 HIS A C 1
ATOM 3890 O O . HIS A 1 280 ? 6.051 15.104 -41.677 1.00 18.02 292 HIS A O 1
ATOM 3904 N N . THR A 1 281 ? 3.802 15.004 -41.532 1.00 15.66 293 THR A N 1
ATOM 3905 C CA . THR A 1 281 ? 3.623 16.347 -42.069 1.00 18.02 293 THR A CA 1
ATOM 3906 C C . THR A 1 281 ? 4.237 17.388 -41.143 1.00 16.78 293 THR A C 1
ATOM 3907 O O . THR A 1 281 ? 4.884 18.334 -41.613 1.00 16.11 293 THR A O 1
ATOM 3918 N N . LEU A 1 282 ? 4.066 17.237 -39.816 1.00 14.30 294 LEU A N 1
ATOM 3919 C CA . LEU A 1 282 ? 4.696 18.203 -38.918 1.00 13.75 294 LEU A CA 1
ATOM 3920 C C . LEU A 1 282 ? 6.200 18.279 -39.167 1.00 17.23 294 LEU A C 1
ATOM 3921 O O . LEU A 1 282 ? 6.782 19.369 -39.185 1.00 19.52 294 LEU A O 1
ATOM 3937 N N . VAL A 1 283 ? 6.854 17.125 -39.278 1.00 16.53 295 VAL A N 1
ATOM 3938 C CA . VAL A 1 283 ? 8.303 17.106 -39.477 1.00 15.12 295 VAL A CA 1
ATOM 3939 C C . VAL A 1 283 ? 8.653 17.751 -40.811 1.00 18.67 295 VAL A C 1
ATOM 3940 O O . VAL A 1 283 ? 9.538 18.612 -40.889 1.00 19.33 295 VAL A O 1
ATOM 3953 N N . GLU A 1 284 ? 7.935 17.358 -41.873 1.00 17.28 296 GLU A N 1
ATOM 3954 C CA . GLU A 1 284 ? 8.180 17.863 -43.230 1.00 20.22 296 GLU A CA 1
ATOM 3955 C C . GLU A 1 284 ? 8.037 19.378 -43.323 1.00 21.64 296 GLU A C 1
ATOM 3956 O O . GLU A 1 284 ? 8.736 20.010 -44.121 1.00 23.48 296 GLU A O 1
ATOM 3968 N N . GLN A 1 285 ? 7.154 19.971 -42.520 1.00 18.14 297 GLN A N 1
ATOM 3969 C CA . GLN A 1 285 ? 6.894 21.412 -42.524 1.00 17.89 297 GLN A CA 1
ATOM 3970 C C . GLN A 1 285 ? 7.535 22.153 -41.358 1.00 18.08 297 GLN A C 1
ATOM 3971 O O . GLN A 1 285 ? 7.275 23.355 -41.179 1.00 18.41 297 GLN A O 1
ATOM 3985 N N . GLY A 1 286 ? 8.380 21.483 -40.582 1.00 17.86 298 GLY A N 1
ATOM 3986 C CA . GLY A 1 286 ? 9.037 22.137 -39.464 1.00 22.48 298 GLY A CA 1
ATOM 3987 C C . GLY A 1 286 ? 8.076 22.635 -38.414 1.00 23.62 298 GLY A C 1
ATOM 3988 O O . GLY A 1 286 ? 8.330 23.661 -37.774 1.00 20.56 298 GLY A O 1
ATOM 3992 N N . LYS A 1 287 ? 6.966 21.944 -38.224 1.00 17.25 299 LYS A N 1
ATOM 3993 C CA . LYS A 1 287 ? 5.946 22.396 -37.285 1.00 17.19 299 LYS A CA 1
ATOM 3994 C C . LYS A 1 287 ? 5.986 21.634 -35.973 1.00 20.32 299 LYS A C 1
ATOM 3995 O O . LYS A 1 287 ? 5.244 21.982 -35.053 1.00 22.50 299 LYS A O 1
ATOM 4014 N N . HIS A 1 288 ? 6.835 20.621 -35.856 1.00 18.82 300 HIS A N 1
ATOM 4015 C CA . HIS A 1 288 ? 7.000 19.955 -34.574 1.00 19.82 300 HIS A CA 1
ATOM 4016 C C . HIS A 1 288 ? 7.947 20.756 -33.685 1.00 25.31 300 HIS A C 1
ATOM 4017 O O . HIS A 1 288 ? 8.706 21.613 -34.148 1.00 23.94 300 HIS A O 1
ATOM 4031 N N . ASP A 1 289 ? 7.875 20.498 -32.389 1.00 19.44 301 ASP A N 1
ATOM 4032 C CA . ASP A 1 289 ? 8.617 21.300 -31.406 1.00 18.17 301 ASP A CA 1
ATOM 4033 C C . ASP A 1 289 ? 9.849 20.508 -30.984 1.00 18.53 301 ASP A C 1
ATOM 4034 O O . ASP A 1 289 ? 9.817 19.703 -30.051 1.00 18.44 301 ASP A O 1
ATOM 4043 N N . LYS A 1 290 ? 10.960 20.741 -31.693 1.00 19.09 302 LYS A N 1
ATOM 4044 C CA . LYS A 1 290 ? 12.172 19.973 -31.423 1.00 18.40 302 LYS A CA 1
ATOM 4045 C C . LYS A 1 290 ? 12.695 20.231 -30.018 1.00 18.64 302 LYS A C 1
ATOM 4046 O O . LYS A 1 290 ? 13.218 19.315 -29.370 1.00 21.94 302 LYS A O 1
ATOM 4065 N N . ASP A 1 291 ? 12.565 21.470 -29.526 1.00 21.26 303 ASP A N 1
ATOM 4066 C CA . ASP A 1 291 ? 13.026 21.810 -28.183 1.00 25.46 303 ASP A CA 1
ATOM 4067 C C . ASP A 1 291 ? 12.228 21.058 -27.130 1.00 21.27 303 ASP A C 1
ATOM 4068 O O . ASP A 1 291 ? 12.788 20.487 -26.185 1.00 21.86 303 ASP A O 1
ATOM 4077 N N . PHE A 1 292 ? 10.906 21.055 -27.282 1.00 19.47 304 PHE A N 1
ATOM 4078 C CA . PHE A 1 292 ? 10.062 20.271 -26.392 1.00 16.19 304 PHE A CA 1
ATOM 4079 C C . PHE A 1 292 ? 10.454 18.797 -26.423 1.00 16.69 304 PHE A C 1
ATOM 4080 O O . PHE A 1 292 ? 10.599 18.154 -25.375 1.00 16.67 304 PHE A O 1
ATOM 4097 N N . LEU A 1 293 ? 10.631 18.231 -27.621 1.00 14.06 305 LEU A N 1
ATOM 4098 C CA . LEU A 1 293 ? 10.885 16.802 -27.710 1.00 14.71 305 LEU A CA 1
ATOM 4099 C C . LEU A 1 293 ? 12.182 16.430 -27.000 1.00 18.87 305 LEU A C 1
ATOM 4100 O O . LEU A 1 293 ? 12.248 15.419 -26.297 1.00 16.83 305 LEU A O 1
ATOM 4116 N N . LYS A 1 294 ? 13.215 17.260 -27.136 1.00 18.58 306 LYS A N 1
ATOM 4117 C CA . LYS A 1 294 ? 14.482 16.953 -26.493 1.00 19.14 306 LYS A CA 1
ATOM 4118 C C . LYS A 1 294 ? 14.378 17.036 -24.973 1.00 19.30 306 LYS A C 1
ATOM 4119 O O . LYS A 1 294 ? 14.953 16.216 -24.262 1.00 20.10 306 LYS A O 1
ATOM 4138 N N . LYS A 1 295 ? 13.645 18.027 -24.471 1.00 15.97 307 LYS A N 1
ATOM 4139 C CA . LYS A 1 295 ? 13.633 18.334 -23.051 1.00 16.83 307 LYS A CA 1
ATOM 4140 C C . LYS A 1 295 ? 12.652 17.460 -22.280 1.00 19.16 307 LYS A C 1
ATOM 4141 O O . LYS A 1 295 ? 12.904 17.148 -21.115 1.00 15.75 307 LYS A O 1
ATOM 4160 N N . TYR A 1 296 ? 11.549 17.042 -22.902 1.00 13.64 308 TYR A N 1
ATOM 4161 C CA . TYR A 1 296 ? 10.443 16.426 -22.169 1.00 11.53 308 TYR A CA 1
ATOM 4162 C C . TYR A 1 296 ? 10.111 15.007 -22.605 1.00 14.90 308 TYR A C 1
ATOM 4163 O O . TYR A 1 296 ? 9.211 14.384 -22.009 1.00 13.51 308 TYR A O 1
ATOM 4181 N N . THR A 1 297 ? 10.801 14.465 -23.610 1.00 14.51 309 THR A N 1
ATOM 4182 C CA . THR A 1 297 ? 10.523 13.116 -24.064 1.00 14.48 309 THR A CA 1
ATOM 4183 C C . THR A 1 297 ? 11.802 12.297 -24.126 1.00 15.95 309 THR A C 1
ATOM 4184 O O . THR A 1 297 ? 12.919 12.829 -24.117 1.00 16.79 309 THR A O 1
ATOM 4195 N N . SER A 1 298 ? 11.614 10.989 -24.159 1.00 14.72 310 SER A N 1
ATOM 4196 C CA . SER A 1 298 ? 12.689 10.018 -24.315 1.00 16.91 310 SER A CA 1
ATOM 4197 C C . SER A 1 298 ? 12.386 9.180 -25.546 1.00 17.87 310 SER A C 1
ATOM 4198 O O . SER A 1 298 ? 11.278 8.655 -25.687 1.00 16.43 310 SER A O 1
ATOM 4206 N N . GLY A 1 299 ? 13.349 9.100 -26.459 1.00 17.33 311 GLY A N 1
ATOM 4207 C CA . GLY A 1 299 ? 13.241 8.194 -27.575 1.00 17.68 311 GLY A CA 1
ATOM 4208 C C . GLY A 1 299 ? 12.653 8.766 -28.844 1.00 19.14 311 GLY A C 1
ATOM 4209 O O . GLY A 1 299 ? 12.333 7.993 -29.755 1.00 21.09 311 GLY A O 1
ATOM 4213 N N . TYR A 1 300 ? 12.484 10.089 -28.938 1.00 16.79 312 TYR A N 1
ATOM 4214 C CA . TYR A 1 300 ? 11.872 10.652 -30.131 1.00 16.43 312 TYR A CA 1
ATOM 4215 C C . TYR A 1 300 ? 12.691 10.325 -31.381 1.00 18.68 312 TYR A C 1
ATOM 4216 O O . TYR A 1 300 ? 12.129 10.030 -32.443 1.00 20.24 312 TYR A O 1
ATOM 4234 N N . ALA A 1 301 ? 14.022 10.358 -31.281 1.00 19.76 313 ALA A N 1
ATOM 4235 C CA . ALA A 1 301 ? 14.826 10.159 -32.494 1.00 19.79 313 ALA A CA 1
ATOM 4236 C C . ALA A 1 301 ? 14.667 8.750 -33.055 1.00 20.91 313 ALA A C 1
ATOM 4237 O O . ALA A 1 301 ? 14.648 8.564 -34.280 1.00 23.39 313 ALA A O 1
ATOM 4244 N N . LYS A 1 302 ? 14.567 7.742 -32.188 1.00 18.88 314 LYS A N 1
ATOM 4245 C CA . LYS A 1 302 ? 14.329 6.381 -32.658 1.00 22.02 314 LYS A CA 1
ATOM 4246 C C . LYS A 1 302 ? 12.967 6.267 -33.320 1.00 22.61 314 LYS A C 1
ATOM 4247 O O . LYS A 1 302 ? 12.821 5.611 -34.356 1.00 22.35 314 LYS A O 1
ATOM 4266 N N . PHE A 1 303 ? 11.955 6.931 -32.756 1.00 19.34 315 PHE A N 1
ATOM 4267 C CA . PHE A 1 303 ? 10.642 6.939 -33.387 1.00 18.27 315 PHE A CA 1
ATOM 4268 C C . PHE A 1 303 ? 10.682 7.641 -34.738 1.00 19.42 315 PHE A C 1
ATOM 4269 O O . PHE A 1 303 ? 10.024 7.213 -35.695 1.00 20.81 315 PHE A O 1
ATOM 4286 N N . GLU A 1 304 ? 11.415 8.751 -34.830 1.00 19.41 316 GLU A N 1
ATOM 4287 C CA . GLU A 1 304 ? 11.429 9.504 -36.074 1.00 21.57 316 GLU A CA 1
ATOM 4288 C C . GLU A 1 304 ? 12.008 8.674 -37.216 1.00 21.27 316 GLU A C 1
ATOM 4289 O O . GLU A 1 304 ? 11.599 8.842 -38.368 1.00 20.90 316 GLU A O 1
ATOM 4301 N N . GLU A 1 305 ? 12.941 7.772 -36.919 1.00 19.74 317 GLU A N 1
ATOM 4302 C CA . GLU A 1 305 ? 13.463 6.889 -37.958 1.00 22.85 317 GLU A CA 1
ATOM 4303 C C . GLU A 1 305 ? 12.361 6.013 -38.541 1.00 23.51 317 GLU A C 1
ATOM 4304 O O . GLU A 1 305 ? 12.369 5.693 -39.732 1.00 24.63 317 GLU A O 1
ATOM 4316 N N . TYR A 1 306 ? 11.429 5.571 -37.700 1.00 22.41 318 TYR A N 1
ATOM 4317 C CA . TYR A 1 306 ? 10.277 4.814 -38.189 1.00 24.58 318 TYR A CA 1
ATOM 4318 C C . TYR A 1 306 ? 9.356 5.715 -38.993 1.00 19.58 318 TYR A C 1
ATOM 4319 O O . TYR A 1 306 ? 8.893 5.362 -40.085 1.00 20.06 318 TYR A O 1
ATOM 4337 N N . LEU A 1 307 ? 9.086 6.900 -38.463 1.00 17.66 319 LEU A N 1
ATOM 4338 C CA . LEU A 1 307 ? 8.196 7.845 -39.117 1.00 17.08 319 LEU A CA 1
ATOM 4339 C C . LEU A 1 307 ? 8.695 8.215 -40.502 1.00 20.90 319 LEU A C 1
ATOM 4340 O O . LEU A 1 307 ? 7.894 8.417 -41.423 1.00 20.49 319 LEU A O 1
ATOM 4356 N N . LEU A 1 308 ? 10.009 8.328 -40.665 1.00 21.10 320 LEU A N 1
ATOM 4357 C CA . LEU A 1 308 ? 10.587 8.736 -41.941 1.00 22.63 320 LEU A CA 1
ATOM 4358 C C . LEU A 1 308 ? 10.963 7.570 -42.843 1.00 25.67 320 LEU A C 1
ATOM 4359 O O . LEU A 1 308 ? 11.515 7.800 -43.921 1.00 28.75 320 LEU A O 1
ATOM 4375 N N . GLY A 1 309 ? 10.687 6.340 -42.446 1.00 25.32 321 GLY A N 1
ATOM 4376 C CA . GLY A 1 309 ? 10.954 5.221 -43.322 1.00 27.14 321 GLY A CA 1
ATOM 4377 C C . GLY A 1 309 ? 12.398 4.780 -43.379 1.00 32.11 321 GLY A C 1
ATOM 4378 O O . GLY A 1 309 ? 12.734 3.909 -44.189 1.00 32.70 321 GLY A O 1
ATOM 4382 N N . LYS A 1 310 ? 13.261 5.335 -42.533 1.00 30.07 322 LYS A N 1
ATOM 4383 C CA . LYS A 1 310 ? 14.669 4.957 -42.557 1.00 35.07 322 LYS A CA 1
ATOM 4384 C C . LYS A 1 310 ? 14.849 3.504 -42.161 1.00 35.82 322 LYS A C 1
ATOM 4385 O O . LYS A 1 310 ? 15.787 2.842 -42.614 1.00 41.84 322 LYS A O 1
ATOM 4404 N N . THR A 1 311 ? 13.953 2.988 -41.332 1.00 40.38 323 THR A N 1
ATOM 4405 C CA . THR A 1 311 ? 14.036 1.611 -40.875 1.00 49.00 323 THR A CA 1
ATOM 4406 C C . THR A 1 311 ? 13.497 0.645 -41.923 1.00 46.16 323 THR A C 1
ATOM 4407 O O . THR A 1 311 ? 14.191 -0.294 -42.329 1.00 47.30 323 THR A O 1
ATOM 4418 N N . ASP A 1 312 ? 12.276 0.886 -42.394 1.00 37.66 324 ASP A N 1
ATOM 4419 C CA . ASP A 1 312 ? 11.517 -0.098 -43.149 1.00 34.52 324 ASP A CA 1
ATOM 4420 C C . ASP A 1 312 ? 11.300 0.279 -44.605 1.00 31.15 324 ASP A C 1
ATOM 4421 O O . ASP A 1 312 ? 10.559 -0.412 -45.298 1.00 35.99 324 ASP A O 1
ATOM 4430 N N . GLY A 1 313 ? 11.917 1.352 -45.086 1.00 33.07 325 GLY A N 1
ATOM 4431 C CA . GLY A 1 313 ? 11.741 1.765 -46.463 1.00 34.59 325 GLY A CA 1
ATOM 4432 C C . GLY A 1 313 ? 10.478 2.543 -46.770 1.00 32.43 325 GLY A C 1
ATOM 4433 O O . GLY A 1 313 ? 10.316 2.996 -47.907 1.00 34.26 325 GLY A O 1
ATOM 4437 N N . GLN A 1 314 ? 9.580 2.728 -45.804 1.00 32.26 326 GLN A N 1
ATOM 4438 C CA . GLN A 1 314 ? 8.278 3.342 -46.064 1.00 26.57 326 GLN A CA 1
ATOM 4439 C C . GLN A 1 314 ? 8.052 4.586 -45.218 1.00 23.12 326 GLN A C 1
ATOM 4440 O O . GLN A 1 314 ? 7.605 4.477 -44.064 1.00 22.85 326 GLN A O 1
ATOM 4454 N N . PRO A 1 315 ? 8.297 5.782 -45.751 1.00 24.77 327 PRO A N 1
ATOM 4455 C CA . PRO A 1 315 ? 7.910 7.006 -45.029 1.00 25.67 327 PRO A CA 1
ATOM 4456 C C . PRO A 1 315 ? 6.418 7.031 -44.748 1.00 21.28 327 PRO A C 1
ATOM 4457 O O . PRO A 1 315 ? 5.603 6.707 -45.617 1.00 20.31 327 PRO A O 1
ATOM 4468 N N . LYS A 1 316 ? 6.053 7.436 -43.526 1.00 19.24 328 LYS A N 1
ATOM 4469 C CA . LYS A 1 316 ? 4.647 7.426 -43.111 1.00 18.24 328 LYS A CA 1
ATOM 4470 C C . LYS A 1 316 ? 3.966 8.746 -43.490 1.00 20.00 328 LYS A C 1
ATOM 4471 O O . LYS A 1 316 ? 3.465 9.496 -42.655 1.00 19.17 328 LYS A O 1
ATOM 4490 N N . THR A 1 317 ? 3.939 9.009 -44.801 1.00 17.01 329 THR A N 1
ATOM 4491 C CA . THR A 1 317 ? 3.459 10.269 -45.332 1.00 18.37 329 THR A CA 1
ATOM 4492 C C . THR A 1 317 ? 1.945 10.381 -45.216 1.00 16.72 329 THR A C 1
ATOM 4493 O O . THR A 1 317 ? 1.228 9.396 -45.016 1.00 18.19 329 THR A O 1
ATOM 4504 N N . ALA A 1 318 ? 1.459 11.607 -45.394 1.00 16.78 330 ALA A N 1
ATOM 4505 C CA . ALA A 1 318 ? 0.022 11.823 -45.497 1.00 18.32 330 ALA A CA 1
ATOM 4506 C C . ALA A 1 318 ? -0.581 10.982 -46.613 1.00 19.44 330 ALA A C 1
ATOM 4507 O O . ALA A 1 318 ? -1.689 10.464 -46.471 1.00 20.03 330 ALA A O 1
ATOM 4514 N N . GLU A 1 319 ? 0.136 10.827 -47.735 1.00 19.06 331 GLU A N 1
ATOM 4515 C CA . GLU A 1 319 ? -0.371 10.004 -48.832 1.00 23.71 331 GLU A CA 1
ATOM 4516 C C . GLU A 1 319 ? -0.437 8.525 -48.459 1.00 18.86 331 GLU A C 1
ATOM 4517 O O . GLU A 1 319 ? -1.411 7.837 -48.803 1.00 19.34 331 GLU A O 1
ATOM 4529 N N . TRP A 1 320 ? 0.586 8.011 -47.770 1.00 18.28 332 TRP A N 1
ATOM 4530 C CA . TRP A 1 320 ? 0.558 6.635 -47.287 1.00 19.04 332 TRP A CA 1
ATOM 4531 C C . TRP A 1 320 ? -0.605 6.435 -46.331 1.00 18.83 332 TRP A C 1
ATOM 4532 O O . TRP A 1 320 ? -1.310 5.417 -46.385 1.00 18.05 332 TRP A O 1
ATOM 4553 N N . ALA A 1 321 ? -0.823 7.409 -45.447 1.00 19.79 333 ALA A N 1
ATOM 4554 C CA . ALA A 1 321 ? -1.872 7.284 -44.443 1.00 19.12 333 ALA A CA 1
ATOM 4555 C C . ALA A 1 321 ? -3.255 7.359 -45.072 1.00 16.48 333 ALA A C 1
ATOM 4556 O O . ALA A 1 321 ? -4.161 6.632 -44.661 1.00 18.50 333 ALA A O 1
ATOM 4563 N N . ALA A 1 3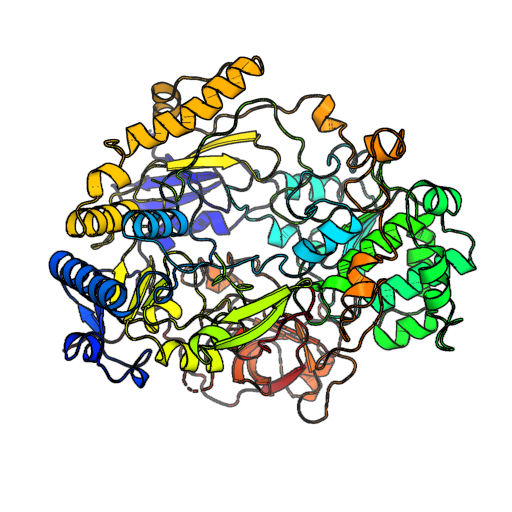22 ? -3.432 8.228 -46.072 1.00 17.48 334 ALA A N 1
ATOM 4564 C CA . ALA A 1 322 ? -4.750 8.426 -46.673 1.00 16.04 334 ALA A CA 1
ATOM 4565 C C . ALA A 1 322 ? -5.325 7.122 -47.218 1.00 21.24 334 ALA A C 1
ATOM 4566 O O . ALA A 1 322 ? -6.543 6.901 -47.174 1.00 22.55 334 ALA A O 1
ATOM 4573 N N . LYS A 1 323 ? -4.467 6.257 -47.756 1.00 15.91 335 LYS A N 1
ATOM 4574 C CA . LYS A 1 323 ? -4.916 4.997 -48.351 1.00 19.68 335 LYS A CA 1
ATOM 4575 C C . LYS A 1 323 ? -5.461 4.047 -47.304 1.00 17.98 335 LYS A C 1
ATOM 4576 O O . LYS A 1 323 ? -6.310 3.207 -47.607 1.00 20.11 335 LYS A O 1
ATOM 4595 N N . ILE A 1 324 ? -4.969 4.148 -46.074 1.00 18.64 336 ILE A N 1
ATOM 4596 C CA . ILE A 1 324 ? -5.362 3.239 -45.006 1.00 17.91 336 ILE A CA 1
ATOM 4597 C C . ILE A 1 324 ? -6.550 3.780 -44.229 1.00 17.87 336 ILE A C 1
ATOM 4598 O O . ILE A 1 324 ? -7.514 3.055 -43.964 1.00 16.94 336 ILE A O 1
ATOM 4614 N N . CYS A 1 325 ? -6.534 5.072 -43.883 1.00 17.81 337 CYS A N 1
ATOM 4615 C CA . CYS A 1 325 ? -7.521 5.593 -42.940 1.00 18.56 337 CYS A CA 1
ATOM 4616 C C . CYS A 1 325 ? -8.726 6.225 -43.615 1.00 18.29 337 CYS A C 1
ATOM 4617 O O . CYS A 1 325 ? -9.722 6.492 -42.943 1.00 17.70 337 CYS A O 1
ATOM 4625 N N . GLY A 1 326 ? -8.666 6.486 -44.916 1.00 19.10 338 GLY A N 1
ATOM 4626 C CA . GLY A 1 326 ? -9.776 7.073 -45.610 1.00 19.40 338 GLY A CA 1
ATOM 4627 C C . GLY A 1 326 ? -9.871 8.578 -45.532 1.00 19.80 338 GLY A C 1
ATOM 4628 O O . GLY A 1 326 ? -10.843 9.145 -46.041 1.00 23.04 338 GLY A O 1
ATOM 4632 N N . VAL A 1 327 ? -8.909 9.250 -44.918 1.00 17.43 339 VAL A N 1
ATOM 4633 C CA . VAL A 1 327 ? -8.878 10.709 -44.856 1.00 16.59 339 VAL A CA 1
ATOM 4634 C C . VAL A 1 327 ? -8.006 11.213 -46.004 1.00 15.89 339 VAL A C 1
ATOM 4635 O O . VAL A 1 327 ? -6.849 10.800 -46.105 1.00 17.60 339 VAL A O 1
ATOM 4648 N N . PRO A 1 328 ? -8.506 12.107 -46.850 1.00 19.25 340 PRO A N 1
ATOM 4649 C CA . PRO A 1 328 ? -7.681 12.601 -47.965 1.00 20.04 340 PRO A CA 1
ATOM 4650 C C . PRO A 1 328 ? -6.364 13.211 -47.492 1.00 19.72 340 PRO A C 1
ATOM 4651 O O . PRO A 1 328 ? -6.301 13.901 -46.475 1.00 17.66 340 PRO A O 1
ATOM 4662 N N . ALA A 1 329 ? -5.306 13.003 -48.286 1.00 17.14 341 ALA A N 1
ATOM 4663 C CA . ALA A 1 329 ? -3.988 13.485 -47.886 1.00 19.28 341 ALA A CA 1
ATOM 4664 C C . ALA A 1 329 ? -3.993 14.986 -47.602 1.00 21.15 341 ALA A C 1
ATOM 4665 O O . ALA A 1 329 ? -3.342 15.448 -46.657 1.00 17.76 341 ALA A O 1
ATOM 4672 N N . GLU A 1 330 ? -4.671 15.781 -48.425 1.00 20.11 342 GLU A N 1
ATOM 4673 C CA . GLU A 1 330 ? -4.624 17.225 -48.191 1.00 22.52 342 GLU A CA 1
ATOM 4674 C C . GLU A 1 330 ? -5.329 17.600 -46.890 1.00 20.17 342 GLU A C 1
ATOM 4675 O O . GLU A 1 330 ? -4.972 18.599 -46.266 1.00 19.75 342 GLU A O 1
ATOM 4687 N N . THR A 1 331 ? -6.335 16.822 -46.474 1.00 19.03 343 THR A N 1
ATOM 4688 C CA . THR A 1 331 ? -6.988 17.057 -45.188 1.00 18.92 343 THR A CA 1
ATOM 4689 C C . THR A 1 331 ? -6.080 16.691 -44.023 1.00 16.72 343 THR A C 1
ATOM 4690 O O . THR A 1 331 ? -6.025 17.425 -43.020 1.00 17.47 343 THR A O 1
ATOM 4701 N N . ILE A 1 332 ? -5.357 15.570 -44.144 1.00 17.39 344 ILE A N 1
ATOM 4702 C CA . ILE A 1 332 ? -4.348 15.196 -43.146 1.00 17.08 344 ILE A CA 1
ATOM 4703 C C . ILE A 1 332 ? -3.335 16.323 -42.981 1.00 18.29 344 ILE A C 1
ATOM 4704 O O . ILE A 1 332 ? -2.986 16.719 -41.862 1.00 16.70 344 ILE A O 1
ATOM 4720 N N . LYS A 1 333 ? -2.816 16.842 -44.102 1.00 17.20 345 LYS A N 1
ATOM 4721 C CA . LYS A 1 333 ? -1.832 17.909 -44.002 1.00 18.10 345 LYS A CA 1
ATOM 4722 C C . LYS A 1 333 ? -2.438 19.156 -43.375 1.00 18.48 345 LYS A C 1
ATOM 4723 O O . LYS A 1 333 ? -1.777 19.863 -42.617 1.00 20.80 345 LYS A O 1
ATOM 4742 N N . GLN A 1 334 ? -3.703 19.437 -43.663 1.00 17.88 346 GLN A N 1
ATOM 4743 C CA . GLN A 1 334 ? -4.315 20.646 -43.124 1.00 21.44 346 GLN A CA 1
ATOM 4744 C C . GLN A 1 334 ? -4.596 20.513 -41.626 1.00 22.82 346 GLN A C 1
ATOM 4745 O O . GLN A 1 334 ? -4.458 21.490 -40.879 1.00 20.19 346 GLN A O 1
ATOM 4759 N N . LEU A 1 335 ? -4.967 19.313 -41.165 1.00 19.15 347 LEU A N 1
ATOM 4760 C CA . LEU A 1 335 ? -5.075 19.082 -39.729 1.00 17.93 347 LEU A CA 1
ATOM 4761 C C . LEU A 1 335 ? -3.746 19.349 -39.047 1.00 17.90 347 LEU A C 1
ATOM 4762 O O . LEU A 1 335 ? -3.688 20.039 -38.016 1.00 17.94 347 LEU A O 1
ATOM 4778 N N . ALA A 1 336 ? -2.662 18.809 -39.604 1.00 15.98 348 ALA A N 1
ATOM 4779 C CA . ALA A 1 336 ? -1.357 18.999 -38.983 1.00 17.61 348 ALA A CA 1
ATOM 4780 C C . ALA A 1 336 ? -1.031 20.479 -38.869 1.00 19.46 348 ALA A C 1
ATOM 4781 O O . ALA A 1 336 ? -0.594 20.954 -37.818 1.00 18.58 348 ALA A O 1
ATOM 4788 N N . ALA A 1 337 ? -1.243 21.239 -39.950 1.00 17.40 349 ALA A N 1
ATOM 4789 C CA . ALA A 1 337 ? -0.902 22.657 -39.925 1.00 18.06 349 ALA A CA 1
ATOM 4790 C C . ALA A 1 337 ? -1.737 23.394 -38.895 1.00 21.55 349 ALA A C 1
ATOM 4791 O O . ALA A 1 337 ? -1.231 24.253 -38.168 1.00 22.40 349 ALA A O 1
ATOM 4798 N N . ASP A 1 338 ? -3.023 23.060 -38.812 1.00 16.59 350 ASP A N 1
ATOM 4799 C CA . ASP A 1 338 ? -3.911 23.754 -37.899 1.00 18.75 350 ASP A CA 1
ATOM 4800 C C . ASP A 1 338 ? -3.605 23.387 -36.453 1.00 18.40 350 ASP A C 1
ATOM 4801 O O . ASP A 1 338 ? -3.607 24.261 -35.586 1.00 17.74 350 ASP A O 1
ATOM 4810 N N . PHE A 1 339 ? -3.328 22.109 -36.177 1.00 17.52 351 PHE A N 1
ATOM 4811 C CA . PHE A 1 339 ? -3.025 21.720 -34.802 1.00 16.39 351 PHE A CA 1
ATOM 4812 C C . PHE A 1 339 ? -1.794 22.466 -34.292 1.00 17.49 351 PHE A C 1
ATOM 4813 O O . PHE A 1 339 ? -1.700 22.794 -33.105 1.00 19.11 351 PHE A O 1
ATOM 4830 N N . ALA A 1 340 ? -0.797 22.672 -35.165 1.00 16.58 352 ALA A N 1
ATOM 4831 C CA . ALA A 1 340 ? 0.446 23.314 -34.761 1.00 19.77 352 ALA A CA 1
ATOM 4832 C C . ALA A 1 340 ? 0.332 24.835 -34.737 1.00 21.80 352 ALA A C 1
ATOM 4833 O O . ALA A 1 340 ? 1.042 25.498 -33.971 1.00 22.68 352 ALA A O 1
ATOM 4840 N N . SER A 1 341 ? -0.554 25.400 -35.540 1.00 22.16 353 SER A N 1
ATOM 4841 C CA . SER A 1 341 ? -0.656 26.843 -35.652 1.00 22.47 353 SER A CA 1
ATOM 4842 C C . SER A 1 341 ? -1.483 27.449 -34.539 1.00 23.14 353 SER A C 1
ATOM 4843 O O . SER A 1 341 ? -1.311 28.628 -34.228 1.00 23.18 353 SER A O 1
ATOM 4851 N N . LYS A 1 342 ? -2.378 26.671 -33.948 1.00 19.92 354 LYS A N 1
ATOM 4852 C CA . LYS A 1 342 ? -3.339 27.133 -32.970 1.00 21.65 354 LYS A CA 1
ATOM 4853 C C . LYS A 1 342 ? -3.112 26.362 -31.675 1.00 17.84 354 LYS A C 1
ATOM 4854 O O . LYS A 1 342 ? -2.512 25.295 -31.676 1.00 23.08 354 LYS A O 1
ATOM 4873 N N . ARG A 1 343 ? -3.594 26.924 -30.571 1.00 13.40 355 ARG A N 1
ATOM 4874 C CA . ARG A 1 343 ? -3.583 26.211 -29.292 1.00 15.04 355 ARG A CA 1
ATOM 4875 C C . ARG A 1 343 ? -4.649 25.123 -29.342 1.00 15.75 355 ARG A C 1
ATOM 4876 O O . ARG A 1 343 ? -5.845 25.426 -29.442 1.00 16.92 355 ARG A O 1
ATOM 4897 N N . THR A 1 344 ? -4.214 23.864 -29.281 1.00 16.55 356 THR A N 1
ATOM 4898 C CA . THR A 1 344 ? -5.039 22.698 -29.583 1.00 15.43 356 THR A CA 1
ATOM 4899 C C . THR A 1 344 ? -5.036 21.714 -28.417 1.00 17.96 356 THR A C 1
ATOM 4900 O O . THR A 1 344 ? -3.974 21.377 -27.887 1.00 16.11 356 THR A O 1
ATOM 4911 N N . MET A 1 345 ? -6.234 21.266 -28.026 1.00 14.80 357 MET A N 1
ATOM 4912 C CA . MET A 1 345 ? -6.403 20.193 -27.045 1.00 15.79 357 MET A CA 1
ATOM 4913 C C . MET A 1 345 ? -6.887 18.942 -27.757 1.00 13.75 357 MET A C 1
ATOM 4914 O O . MET A 1 345 ? -7.987 18.923 -28.328 1.00 13.74 357 MET A O 1
ATOM 4928 N N . LEU A 1 346 ? -6.088 17.878 -27.692 1.00 14.19 358 LEU A N 1
ATOM 4929 C CA . LEU A 1 346 ? -6.460 16.579 -28.256 1.00 14.98 358 LEU A CA 1
ATOM 4930 C C . LEU A 1 346 ? -7.206 15.757 -27.198 1.00 16.19 358 LEU A C 1
ATOM 4931 O O . LEU A 1 346 ? -6.596 15.255 -26.262 1.00 16.49 358 LEU A O 1
ATOM 4947 N N . MET A 1 347 ? -8.519 15.596 -27.371 1.00 14.24 359 MET A N 1
ATOM 4948 C CA . MET A 1 347 ? -9.353 14.850 -26.428 1.00 10.86 359 MET A CA 1
ATOM 4949 C C . MET A 1 347 ? -9.569 13.430 -26.943 1.00 15.68 359 MET A C 1
ATOM 4950 O O . MET A 1 347 ? -10.397 13.186 -27.829 1.00 14.98 359 MET A O 1
ATOM 4964 N N . GLY A 1 348 ? -8.835 12.486 -26.373 1.00 14.55 360 GLY A N 1
ATOM 4965 C CA . GLY A 1 348 ? -8.917 11.118 -26.810 1.00 15.06 360 GLY A CA 1
ATOM 4966 C C . GLY A 1 348 ? -9.938 10.321 -26.027 1.00 14.25 360 GLY A C 1
ATOM 4967 O O . GLY A 1 348 ? -9.764 10.124 -24.824 1.00 16.13 360 GLY A O 1
ATOM 4971 N N . GLY A 1 349 ? -10.988 9.862 -26.699 1.00 12.31 361 GLY A N 1
ATOM 4972 C CA . GLY A 1 349 ? -11.896 8.879 -26.153 1.00 12.27 361 GLY A CA 1
ATOM 4973 C C . GLY A 1 349 ? -11.362 7.461 -26.270 1.00 13.59 361 GLY A C 1
ATOM 4974 O O . GLY A 1 349 ? -10.248 7.214 -26.730 1.00 13.16 361 GLY A O 1
ATOM 4978 N N . TRP A 1 350 ? -12.196 6.503 -25.879 1.00 12.66 362 TRP A N 1
ATOM 4979 C CA . TRP A 1 350 ? -11.688 5.168 -25.637 1.00 11.70 362 TRP A CA 1
ATOM 4980 C C . TRP A 1 350 ? -12.145 4.098 -26.621 1.00 10.61 362 TRP A C 1
ATOM 4981 O O . TRP A 1 350 ? -11.614 2.982 -26.574 1.00 12.04 362 TRP A O 1
ATOM 5002 N N . GLY A 1 351 ? -13.080 4.400 -27.520 1.00 12.39 363 GLY A N 1
ATOM 5003 C CA . GLY A 1 351 ? -13.525 3.386 -28.465 1.00 13.09 363 GLY A CA 1
ATOM 5004 C C . GLY A 1 351 ? -12.377 2.864 -29.298 1.00 12.81 363 GLY A C 1
ATOM 5005 O O . GLY A 1 351 ? -12.280 1.666 -29.571 1.00 12.54 363 GLY A O 1
ATOM 5009 N N . MET A 1 352 ? -11.444 3.757 -29.649 1.00 10.74 364 MET A N 1
ATOM 5010 C CA . MET A 1 352 ? -10.341 3.361 -30.515 1.00 14.05 364 MET A CA 1
ATOM 5011 C C . MET A 1 352 ? -9.284 2.507 -29.829 1.00 15.81 364 MET A C 1
ATOM 5012 O O . MET A 1 352 ? -8.431 1.948 -30.525 1.00 15.97 364 MET A O 1
ATOM 5026 N N . GLN A 1 353 ? -9.291 2.374 -28.503 1.00 14.28 365 GLN A N 1
ATOM 5027 C CA . GLN A 1 353 ? -8.373 1.418 -27.885 1.00 12.96 365 GLN A CA 1
ATOM 5028 C C . GLN A 1 353 ? -9.082 0.136 -27.482 1.00 11.42 365 GLN A C 1
ATOM 5029 O O . GLN A 1 353 ? -8.448 -0.767 -26.937 1.00 12.85 365 GLN A O 1
ATOM 5043 N N . ARG A 1 354 ? -10.384 0.037 -27.770 1.00 11.92 366 ARG A N 1
ATOM 5044 C CA . ARG A 1 354 ? -11.182 -1.153 -27.469 1.00 12.25 366 ARG A CA 1
ATOM 5045 C C . ARG A 1 354 ? -11.218 -2.039 -28.729 1.00 13.12 366 ARG A C 1
ATOM 5046 O O . ARG A 1 354 ? -12.256 -2.315 -29.336 1.00 12.90 366 ARG A O 1
ATOM 5067 N N . GLN A 1 355 ? -10.022 -2.473 -29.111 1.00 11.84 367 GLN A N 1
ATOM 5068 C CA . GLN A 1 355 ? -9.787 -3.098 -30.405 1.00 13.55 367 GLN A CA 1
ATOM 5069 C C . GLN A 1 355 ? -8.367 -3.649 -30.445 1.00 13.34 367 GLN A C 1
ATOM 5070 O O . GLN A 1 355 ? -7.523 -3.307 -29.609 1.00 13.87 367 GLN A O 1
ATOM 5084 N N . ARG A 1 356 ? -8.118 -4.516 -31.432 1.00 13.47 368 ARG A N 1
ATOM 5085 C CA . ARG A 1 356 ? -6.797 -5.112 -31.565 1.00 13.57 368 ARG A CA 1
ATOM 5086 C C . ARG A 1 356 ? -5.733 -4.023 -31.669 1.00 12.92 368 ARG A C 1
ATOM 5087 O O . ARG A 1 356 ? -5.925 -3.010 -32.339 1.00 15.11 368 ARG A O 1
ATOM 5108 N N . HIS A 1 357 ? -4.607 -4.244 -30.990 1.00 13.26 369 HIS A N 1
ATOM 5109 C CA . HIS A 1 357 ? -3.503 -3.281 -30.913 1.00 13.92 369 HIS A CA 1
ATOM 5110 C C . HIS A 1 357 ? -3.944 -1.945 -30.305 1.00 16.52 369 HIS A C 1
ATOM 5111 O O . HIS A 1 357 ? -3.345 -0.888 -30.570 1.00 14.50 369 HIS A O 1
ATOM 5125 N N . GLY A 1 358 ? -4.953 -1.988 -29.430 1.00 16.39 370 GLY A N 1
ATOM 5126 C CA . GLY A 1 358 ? -5.490 -0.765 -28.860 1.00 15.59 370 GLY A CA 1
ATOM 5127 C C . GLY A 1 358 ? -4.485 0.075 -28.083 1.00 11.21 370 GLY A C 1
ATOM 5128 O O . GLY A 1 358 ? -4.646 1.304 -27.989 1.00 15.18 370 GLY A O 1
ATOM 5132 N N . GLU A 1 359 ? -3.446 -0.564 -27.534 1.00 14.68 371 GLU A N 1
ATOM 5133 C CA . GLU A 1 359 ? -2.401 0.160 -26.817 1.00 14.08 371 GLU A CA 1
ATOM 5134 C C . GLU A 1 359 ? -1.763 1.241 -27.676 1.00 12.83 371 GLU A C 1
ATOM 5135 O O . GLU A 1 359 ? -1.249 2.246 -27.163 1.00 13.90 371 GLU A O 1
ATOM 5147 N N . GLN A 1 360 ? -1.724 1.008 -28.985 1.00 14.06 372 GLN A N 1
ATOM 5148 C CA . GLN A 1 360 ? -0.999 1.900 -29.861 1.00 15.51 372 GLN A CA 1
ATOM 5149 C C . GLN A 1 360 ? -1.681 3.247 -30.023 1.00 12.09 372 GLN A C 1
ATOM 5150 O O . GLN A 1 360 ? -1.011 4.242 -30.335 1.00 13.91 372 GLN A O 1
ATOM 5164 N N . THR A 1 361 ? -3.004 3.317 -29.850 1.00 11.72 373 THR A N 1
ATOM 5165 C CA . THR A 1 361 ? -3.732 4.528 -30.215 1.00 14.13 373 THR A CA 1
ATOM 5166 C C . THR A 1 361 ? -3.443 5.687 -29.257 1.00 15.13 373 THR A C 1
ATOM 5167 O O . THR A 1 361 ? -3.075 6.784 -29.690 1.00 15.00 373 THR A O 1
ATOM 5178 N N . HIS A 1 362 ? -3.563 5.483 -27.945 1.00 12.61 374 HIS A N 1
ATOM 5179 C CA . HIS A 1 362 ? -3.273 6.588 -27.053 1.00 13.58 374 HIS A CA 1
ATOM 5180 C C . HIS A 1 362 ? -1.779 6.802 -26.873 1.00 13.72 374 HIS A C 1
ATOM 5181 O O . HIS A 1 362 ? -1.366 7.932 -26.583 1.00 15.40 374 HIS A O 1
ATOM 5195 N N . TRP A 1 363 ? -0.964 5.773 -27.080 1.00 12.91 375 TRP A N 1
ATOM 5196 C CA . TRP A 1 363 ? 0.478 5.972 -27.112 1.00 13.25 375 TRP A CA 1
ATOM 5197 C C . TRP A 1 363 ? 0.844 6.936 -28.229 1.00 13.64 375 TRP A C 1
ATOM 5198 O O . TRP A 1 363 ? 1.603 7.895 -28.024 1.00 12.65 375 TRP A O 1
ATOM 5219 N N . MET A 1 364 ? 0.296 6.701 -29.423 1.00 12.72 376 MET A N 1
ATOM 5220 C CA . MET A 1 364 ? 0.557 7.580 -30.549 1.00 13.09 376 MET A CA 1
ATOM 5221 C C . MET A 1 364 ? -0.101 8.946 -30.358 1.00 12.95 376 MET A C 1
ATOM 5222 O O . MET A 1 364 ? 0.454 9.959 -30.797 1.00 12.88 376 MET A O 1
ATOM 5236 N N . LEU A 1 365 ? -1.264 9.019 -29.697 1.00 13.24 377 LEU A N 1
ATOM 5237 C CA . LEU A 1 365 ? -1.867 10.322 -29.453 1.00 14.04 377 LEU A CA 1
ATOM 5238 C C . LEU A 1 365 ? -0.970 11.180 -28.555 1.00 13.64 377 LEU A C 1
ATOM 5239 O O . LEU A 1 365 ? -0.825 12.391 -28.780 1.00 14.32 377 LEU A O 1
ATOM 5255 N N . VAL A 1 366 ? -0.407 10.575 -27.500 1.00 12.01 378 VAL A N 1
ATOM 5256 C CA . VAL A 1 366 ? 0.519 11.283 -26.613 1.00 12.55 378 VAL A CA 1
ATOM 5257 C C . VAL A 1 366 ? 1.787 11.675 -27.361 1.00 13.74 378 VAL A C 1
ATOM 5258 O O . VAL A 1 366 ? 2.354 12.752 -27.140 1.00 14.72 378 VAL A O 1
ATOM 5271 N N . THR A 1 367 ? 2.247 10.807 -28.260 1.00 11.73 379 THR A N 1
ATOM 5272 C CA . THR A 1 367 ? 3.407 11.124 -29.095 1.00 13.19 379 THR A CA 1
ATOM 5273 C C . THR A 1 367 ? 3.110 12.307 -30.010 1.00 16.46 379 THR A C 1
ATOM 5274 O O . THR A 1 367 ? 3.917 13.240 -30.141 1.00 13.58 379 THR A O 1
ATOM 5285 N N . LEU A 1 368 ? 1.944 12.300 -30.651 1.00 14.52 380 LEU A N 1
ATOM 5286 C CA . LEU A 1 368 ? 1.548 13.444 -31.469 1.00 13.80 380 LEU A CA 1
ATOM 5287 C C . LEU A 1 368 ? 1.475 14.731 -30.648 1.00 13.39 380 LEU A C 1
ATOM 5288 O O . LEU A 1 368 ? 1.990 15.782 -31.064 1.00 14.27 380 LEU A O 1
ATOM 5304 N N . ALA A 1 369 ? 0.840 14.676 -29.470 1.00 13.18 381 ALA A N 1
ATOM 5305 C CA . ALA A 1 369 ? 0.765 15.839 -28.604 1.00 12.17 381 ALA A CA 1
ATOM 5306 C C . ALA A 1 369 ? 2.156 16.322 -28.198 1.00 14.84 381 ALA A C 1
ATOM 5307 O O . ALA A 1 369 ? 2.389 17.538 -28.071 1.00 13.58 381 ALA A O 1
ATOM 5314 N N . SER A 1 370 ? 3.090 15.392 -27.999 1.00 15.95 382 SER A N 1
ATOM 5315 C CA . SER A 1 370 ? 4.466 15.758 -27.673 1.00 13.25 382 SER A CA 1
ATOM 5316 C C . SER A 1 370 ? 5.121 16.489 -28.828 1.00 14.10 382 SER A C 1
ATOM 5317 O O . SER A 1 370 ? 5.824 17.484 -28.625 1.00 14.43 382 SER A O 1
ATOM 5325 N N . MET A 1 371 ? 4.901 16.010 -30.048 1.00 14.52 383 MET A N 1
ATOM 5326 C CA . MET A 1 371 ? 5.469 16.687 -31.210 1.00 15.15 383 MET A CA 1
ATOM 5327 C C . MET A 1 371 ? 4.891 18.085 -31.405 1.00 15.75 383 MET A C 1
ATOM 5328 O O . MET A 1 371 ? 5.596 18.994 -31.860 1.00 16.78 383 MET A O 1
ATOM 5342 N N . LEU A 1 372 ? 3.615 18.286 -31.066 1.00 14.76 384 LEU A N 1
ATOM 5343 C CA . LEU A 1 372 ? 3.023 19.612 -31.136 1.00 14.72 384 LEU A CA 1
ATOM 5344 C C . LEU A 1 372 ? 3.569 20.526 -30.055 1.00 16.40 384 LEU A C 1
ATOM 5345 O O . LEU A 1 372 ? 3.631 21.740 -30.253 1.00 18.08 384 LEU A O 1
ATOM 5361 N N . GLY A 1 373 ? 3.928 19.973 -28.899 1.00 15.31 385 GLY A N 1
ATOM 5362 C CA . GLY A 1 373 ? 4.688 20.724 -27.919 1.00 16.29 385 GLY A CA 1
ATOM 5363 C C . GLY A 1 373 ? 3.898 21.612 -26.991 1.00 17.48 385 GLY A C 1
ATOM 5364 O O . GLY A 1 373 ? 4.484 22.491 -26.352 1.00 17.61 385 GLY A O 1
ATOM 5368 N N . GLN A 1 374 ? 2.584 21.400 -26.873 1.00 16.77 386 GLN A N 1
ATOM 5369 C CA . GLN A 1 374 ? 1.724 22.283 -26.090 1.00 14.71 386 GLN A CA 1
ATOM 5370 C C . GLN A 1 374 ? 1.305 21.658 -24.761 1.00 15.32 386 GLN A C 1
ATOM 5371 O O . GLN A 1 374 ? 0.500 22.247 -24.034 1.00 15.70 386 GLN A O 1
ATOM 5385 N N . ILE A 1 375 ? 1.864 20.495 -24.426 1.00 15.11 387 ILE A N 1
ATOM 5386 C CA . ILE A 1 375 ? 1.573 19.834 -23.157 1.00 14.99 387 ILE A CA 1
ATOM 5387 C C . ILE A 1 375 ? 2.003 20.733 -22.015 1.00 15.83 387 ILE A C 1
ATOM 5388 O O . ILE A 1 375 ? 3.118 21.257 -22.020 1.00 15.53 387 ILE A O 1
ATOM 5404 N N . GLY A 1 376 ? 1.130 20.897 -21.009 1.00 13.25 388 GLY A N 1
ATOM 5405 C CA . GLY A 1 376 ? 1.432 21.751 -19.891 1.00 15.28 388 GLY A CA 1
ATOM 5406 C C . GLY A 1 376 ? 1.145 23.225 -20.078 1.00 16.53 388 GLY A C 1
ATOM 5407 O O . GLY A 1 376 ? 1.429 24.018 -19.167 1.00 17.66 388 GLY A O 1
ATOM 5411 N N . LEU A 1 377 ? 0.612 23.632 -21.239 1.00 17.01 389 LEU A N 1
ATOM 5412 C CA . LEU A 1 377 ? 0.200 25.002 -21.479 1.00 14.57 389 LEU A CA 1
ATOM 5413 C C . LEU A 1 377 ? -1.312 25.149 -21.319 1.00 19.72 389 LEU A C 1
ATOM 5414 O O . LEU A 1 377 ? -2.057 24.200 -21.567 1.00 17.43 389 LEU A O 1
ATOM 5430 N N . PRO A 1 378 ? -1.788 26.325 -20.915 1.00 18.75 390 PRO A N 1
ATOM 5431 C CA . PRO A 1 378 ? -3.242 26.553 -20.870 1.00 17.79 390 PRO A CA 1
ATOM 5432 C C . PRO A 1 378 ? -3.886 26.180 -22.197 1.00 16.20 390 PRO A C 1
ATOM 5433 O O . PRO A 1 378 ? -3.405 26.542 -23.259 1.00 16.97 390 PRO A O 1
ATOM 5444 N N . GLY A 1 379 ? -4.947 25.390 -22.124 1.00 16.45 391 GLY A N 1
ATOM 5445 C CA . GLY A 1 379 ? -5.695 25.013 -23.296 1.00 17.95 391 GLY A CA 1
ATOM 5446 C C . GLY A 1 379 ? -5.025 24.028 -24.228 1.00 14.93 391 GLY A C 1
ATOM 5447 O O . GLY A 1 379 ? -5.583 23.733 -25.295 1.00 16.53 391 GLY A O 1
ATOM 5451 N N . GLY A 1 380 ? -3.852 23.502 -23.872 1.00 14.50 392 GLY A N 1
ATOM 5452 C CA . GLY A 1 380 ? -3.111 22.707 -24.826 1.00 16.58 392 GLY A CA 1
ATOM 5453 C C . GLY A 1 380 ? -2.755 21.294 -24.409 1.00 15.70 392 GLY A C 1
ATOM 5454 O O . GLY A 1 380 ? -2.810 20.939 -23.222 1.00 17.94 392 GLY A O 1
ATOM 5458 N N . GLY A 1 381 ? -2.366 20.482 -25.376 1.00 13.95 393 GLY A N 1
ATOM 5459 C CA . GLY A 1 381 ? -1.847 19.155 -25.082 1.00 12.57 393 GLY A CA 1
ATOM 5460 C C . GLY A 1 381 ? -2.876 18.079 -25.371 1.00 12.88 393 GLY A C 1
ATOM 5461 O O . GLY A 1 381 ? -3.415 18.001 -26.480 1.00 14.89 393 GLY A O 1
ATOM 5465 N N . PHE A 1 382 ? -3.116 17.216 -24.385 1.00 17.09 394 PHE A N 1
ATOM 5466 C CA . PHE A 1 382 ? -4.063 16.121 -24.570 1.00 13.51 394 PHE A CA 1
ATOM 5467 C C . PHE A 1 382 ? -4.776 15.873 -23.253 1.00 12.82 394 PHE A C 1
ATOM 5468 O O . PHE A 1 382 ? -4.322 16.274 -22.177 1.00 13.48 394 PHE A O 1
ATOM 5485 N N . GLY A 1 383 ? -5.899 15.178 -23.363 1.00 12.64 395 GLY A N 1
ATOM 5486 C CA . GLY A 1 383 ? -6.634 14.729 -22.206 1.00 14.20 395 GLY A CA 1
ATOM 5487 C C . GLY A 1 383 ? -7.382 13.465 -22.562 1.00 13.11 395 GLY A C 1
ATOM 5488 O O . GLY A 1 383 ? -7.982 13.376 -23.637 1.00 13.46 395 GLY A O 1
ATOM 5492 N N . LEU A 1 384 ? -7.362 12.483 -21.662 1.00 11.04 396 LEU A N 1
ATOM 5493 C CA . LEU A 1 384 ? -7.952 11.179 -21.932 1.00 10.43 396 LEU A CA 1
ATOM 5494 C C . LEU A 1 384 ? -9.205 10.918 -21.101 1.00 10.48 396 LEU A C 1
ATOM 5495 O O . LEU A 1 384 ? -9.659 9.762 -21.026 1.00 12.41 396 LEU A O 1
ATOM 5511 N N . SER A 1 385 ? -9.778 11.957 -20.488 1.00 10.53 397 SER A N 1
ATOM 5512 C CA . SER A 1 385 ? -11.044 11.817 -19.786 1.00 12.12 397 SER A CA 1
ATOM 5513 C C . SER A 1 385 ? -11.965 13.026 -19.954 1.00 9.77 397 SER A C 1
ATOM 5514 O O . SER A 1 385 ? -12.840 13.235 -19.108 1.00 12.98 397 SER A O 1
ATOM 5522 N N . TYR A 1 386 ? -11.825 13.818 -21.026 1.00 11.31 398 TYR A N 1
ATOM 5523 C CA . TYR A 1 386 ? -12.801 14.884 -21.279 1.00 12.90 398 TYR A CA 1
ATOM 5524 C C . TYR A 1 386 ? -14.141 14.344 -21.754 1.00 13.24 398 TYR A C 1
ATOM 5525 O O . TYR A 1 386 ? -15.138 15.077 -21.761 1.00 14.83 398 TYR A O 1
ATOM 5543 N N . HIS A 1 387 ? -14.181 13.091 -22.167 1.00 10.66 399 HIS A N 1
ATOM 5544 C CA . HIS A 1 387 ? -15.416 12.467 -22.639 1.00 11.62 399 HIS A CA 1
ATOM 5545 C C . HIS A 1 387 ? -16.076 11.588 -21.588 1.00 15.64 399 HIS A C 1
ATOM 5546 O O . HIS A 1 387 ? -17.134 10.989 -21.857 1.00 14.37 399 HIS A O 1
ATOM 5560 N N . TYR A 1 388 ? -15.435 11.410 -20.444 1.00 13.54 400 TYR A N 1
ATOM 5561 C CA . TYR A 1 388 ? -15.851 10.441 -19.453 1.00 12.81 400 TYR A CA 1
ATOM 5562 C C . TYR A 1 388 ? -16.095 11.160 -18.140 1.00 12.41 400 TYR A C 1
ATOM 5563 O O . TYR A 1 388 ? -15.179 11.778 -17.579 1.00 12.40 400 TYR A O 1
ATOM 5581 N N . SER A 1 389 ? -17.334 11.081 -17.655 1.00 12.34 401 SER A N 1
ATOM 5582 C CA . SER A 1 389 ? -17.660 11.476 -16.279 1.00 15.45 401 SER A CA 1
ATOM 5583 C C . SER A 1 389 ? -17.164 12.874 -15.924 1.00 14.34 401 SER A C 1
ATOM 5584 O O . SER A 1 389 ? -16.725 13.128 -14.812 1.00 13.57 401 SER A O 1
ATOM 5592 N N . ASN A 1 390 ? -17.276 13.801 -16.876 1.00 12.96 402 ASN A N 1
ATOM 5593 C CA . ASN A 1 390 ? -17.097 15.235 -16.621 1.00 11.46 402 ASN A CA 1
ATOM 5594 C C . ASN A 1 390 ? -15.657 15.574 -16.230 1.00 12.48 402 ASN A C 1
ATOM 5595 O O . ASN A 1 390 ? -15.394 16.471 -15.414 1.00 12.00 402 ASN A O 1
ATOM 5606 N N . GLY A 1 391 ? -14.711 14.888 -16.860 1.00 13.01 403 GLY A N 1
ATOM 5607 C CA . GLY A 1 391 ? -13.319 15.269 -16.692 1.00 14.59 403 GLY A CA 1
ATOM 5608 C C . GLY A 1 391 ? -13.093 16.717 -17.077 1.00 11.60 403 GLY A C 1
ATOM 5609 O O . GLY A 1 391 ? -13.628 17.220 -18.075 1.00 13.71 403 GLY A O 1
ATOM 5613 N N . GLY A 1 392 ? -12.291 17.416 -16.256 1.00 10.80 404 GLY A N 1
ATOM 5614 C CA . GLY A 1 392 ? -11.992 18.799 -16.505 1.00 11.62 404 GLY A CA 1
ATOM 5615 C C . GLY A 1 392 ? -12.872 19.791 -15.790 1.00 13.81 404 GLY A C 1
ATOM 5616 O O . GLY A 1 392 ? -12.498 20.955 -15.678 1.00 13.92 404 GLY A O 1
ATOM 5620 N N . VAL A 1 393 ? -14.035 19.370 -15.304 1.00 12.54 405 VAL A N 1
ATOM 5621 C CA . VAL A 1 393 ? -14.838 20.297 -14.506 1.00 10.32 405 VAL A CA 1
ATOM 5622 C C . VAL A 1 393 ? -14.051 20.631 -13.252 1.00 13.31 405 VAL A C 1
ATOM 5623 O O . VAL A 1 393 ? -13.584 19.710 -12.556 1.00 14.08 405 VAL A O 1
ATOM 5636 N N . PRO A 1 394 ? -13.851 21.902 -12.928 1.00 14.97 406 PRO A N 1
ATOM 5637 C CA . PRO A 1 394 ? -12.914 22.227 -11.846 1.00 14.95 406 PRO A CA 1
ATOM 5638 C C . PRO A 1 394 ? -13.264 21.544 -10.527 1.00 16.13 406 PRO A C 1
ATOM 5639 O O . PRO A 1 394 ? -14.419 21.517 -10.096 1.00 14.65 406 PRO A O 1
ATOM 5650 N N . THR A 1 395 ? -12.226 21.039 -9.858 1.00 12.75 407 THR A N 1
ATOM 5651 C CA . THR A 1 395 ? -12.393 20.344 -8.594 1.00 13.81 407 THR A CA 1
ATOM 5652 C C . THR A 1 395 ? -12.855 21.298 -7.500 1.00 16.51 407 THR A C 1
ATOM 5653 O O . THR A 1 395 ? -12.202 22.313 -7.231 1.00 16.23 407 THR A O 1
ATOM 5664 N N . ALA A 1 396 ? -13.942 20.942 -6.823 1.00 14.23 408 ALA A N 1
ATOM 5665 C CA . ALA A 1 396 ? -14.478 21.802 -5.780 1.00 18.40 408 ALA A CA 1
ATOM 5666 C C . ALA A 1 396 ? -13.692 21.625 -4.490 1.00 16.15 408 ALA A C 1
ATOM 5667 O O . ALA A 1 396 ? -13.011 20.611 -4.271 1.00 15.90 408 ALA A O 1
ATOM 5674 N N . THR A 1 397 ? -13.807 22.625 -3.619 1.00 16.29 409 THR A N 1
ATOM 5675 C CA . THR A 1 397 ? -13.259 22.537 -2.273 1.00 13.50 409 THR A CA 1
ATOM 5676 C C . THR A 1 397 ? -14.340 22.066 -1.313 1.00 16.06 409 THR A C 1
ATOM 5677 O O . THR A 1 397 ? -15.340 22.765 -1.093 1.00 17.28 409 THR A O 1
ATOM 5688 N N . GLY A 1 398 ? -14.141 20.897 -0.748 1.00 17.94 410 GLY A N 1
ATOM 5689 C CA . GLY A 1 398 ? -15.112 20.352 0.171 1.00 18.93 410 GLY A CA 1
ATOM 5690 C C . GLY A 1 398 ? -14.577 19.094 0.799 1.00 19.69 410 GLY A C 1
ATOM 5691 O O . GLY A 1 398 ? -13.443 19.072 1.279 1.00 21.18 410 GLY A O 1
ATOM 5695 N N . GLY A 1 399 ? -15.385 18.044 0.784 1.00 19.91 411 GLY A N 1
ATOM 5696 C CA . GLY A 1 399 ? -14.948 16.740 1.267 1.00 16.17 411 GLY A CA 1
ATOM 5697 C C . GLY A 1 399 ? -15.599 15.666 0.428 1.00 17.45 411 GLY A C 1
ATOM 5698 O O . GLY A 1 399 ? -16.553 15.925 -0.319 1.00 18.74 411 GLY A O 1
ATOM 5702 N N . ILE A 1 400 ? -15.036 14.467 0.511 1.00 19.38 412 ILE A N 1
ATOM 5703 C CA . ILE A 1 400 ? -15.496 13.324 -0.267 1.00 18.30 412 ILE A CA 1
ATOM 5704 C C . ILE A 1 400 ? -16.002 12.263 0.703 1.00 16.98 412 ILE A C 1
ATOM 5705 O O . ILE A 1 400 ? -15.310 11.908 1.671 1.00 14.72 412 ILE A O 1
ATOM 5721 N N . ILE A 1 401 ? -17.209 11.756 0.442 1.00 14.81 413 ILE A N 1
ATOM 5722 C CA . ILE A 1 401 ? -17.789 10.740 1.305 1.00 13.50 413 ILE A CA 1
ATOM 5723 C C . ILE A 1 401 ? -17.030 9.421 1.170 1.00 15.58 413 ILE A C 1
ATOM 5724 O O . ILE A 1 401 ? -16.399 9.106 0.151 1.00 15.13 413 ILE A O 1
ATOM 5740 N N . GLY A 1 402 ? -17.118 8.617 2.231 1.00 12.68 414 GLY A N 1
ATOM 5741 C CA . GLY A 1 402 ? -16.595 7.272 2.214 1.00 17.91 414 GLY A CA 1
ATOM 5742 C C . GLY A 1 402 ? -17.514 6.314 1.477 1.00 16.02 414 GLY A C 1
ATOM 5743 O O . GLY A 1 402 ? -18.605 6.672 1.013 1.00 15.00 414 GLY A O 1
ATOM 5747 N N . SER A 1 403 ? -17.059 5.065 1.384 1.00 15.97 415 SER A N 1
ATOM 5748 C CA . SER A 1 403 ? -17.822 4.003 0.724 1.00 15.08 415 SER A CA 1
ATOM 5749 C C . SER A 1 403 ? -17.473 2.654 1.341 1.00 17.42 415 SER A C 1
ATOM 5750 O O . SER A 1 403 ? -16.419 2.473 1.954 1.00 17.70 415 SER A O 1
ATOM 5758 N N . ILE A 1 404 ? -18.380 1.697 1.183 1.00 15.23 416 ILE A N 1
ATOM 5759 C CA . ILE A 1 404 ? -18.130 0.364 1.709 1.00 13.05 416 ILE A CA 1
ATOM 5760 C C . ILE A 1 404 ? -16.970 -0.269 0.948 1.00 15.37 416 ILE A C 1
ATOM 5761 O O . ILE A 1 404 ? -16.748 0.016 -0.227 1.00 16.45 416 ILE A O 1
ATOM 5777 N N . THR A 1 405 ? -16.204 -1.110 1.639 1.00 16.47 417 THR A N 1
ATOM 5778 C CA . THR A 1 405 ? -15.091 -1.810 1.015 1.00 16.82 417 THR A CA 1
ATOM 5779 C C . THR A 1 405 ? -15.311 -3.316 1.022 1.00 15.17 417 THR A C 1
ATOM 5780 O O . THR A 1 405 ? -16.181 -3.848 1.705 1.00 15.05 417 THR A O 1
ATOM 5791 N N . ALA A 1 406 ? -14.501 -4.004 0.230 1.00 12.86 418 ALA A N 1
ATOM 5792 C CA . ALA A 1 406 ? -14.585 -5.458 0.166 1.00 18.44 418 ALA A CA 1
ATOM 5793 C C . ALA A 1 406 ? -13.796 -6.136 1.276 1.00 21.44 418 ALA A C 1
ATOM 5794 O O . ALA A 1 406 ? -13.727 -7.366 1.311 1.00 21.77 418 ALA A O 1
ATOM 5801 N N . SER A 1 407 ? -13.200 -5.374 2.187 1.00 22.76 419 SER A N 1
ATOM 5802 C CA . SER A 1 407 ? -12.338 -5.949 3.210 1.00 26.29 419 SER A CA 1
ATOM 5803 C C . SER A 1 407 ? -12.954 -5.804 4.583 1.00 38.13 419 SER A C 1
ATOM 5804 O O . SER A 1 407 ? -12.865 -4.726 5.188 1.00 40.42 419 SER A O 1
ATOM 5812 N N . PRO A 1 408 ? -13.617 -6.846 5.111 1.00 44.49 420 PRO A N 1
ATOM 5813 C CA . PRO A 1 408 ? -14.096 -6.828 6.501 1.00 44.30 420 PRO A CA 1
ATOM 5814 C C . PRO A 1 408 ? -12.932 -6.837 7.498 1.00 48.10 420 PRO A C 1
ATOM 5815 O O . PRO A 1 408 ? -11.790 -7.076 7.081 1.00 46.89 420 PRO A O 1
ATOM 5826 N N . SER A 1 422 ? -3.458 -11.508 -5.948 1.00 50.18 434 SER A N 1
ATOM 5827 C CA . SER A 1 422 ? -3.652 -12.937 -6.194 1.00 47.78 434 SER A CA 1
ATOM 5828 C C . SER A 1 422 ? -2.951 -13.350 -7.484 1.00 51.09 434 SER A C 1
ATOM 5829 O O . SER A 1 422 ? -2.999 -12.632 -8.487 1.00 50.14 434 SER A O 1
ATOM 5836 N N . LYS A 1 423 ? -2.283 -14.507 -7.451 1.00 48.16 435 LYS A N 1
ATOM 5837 C CA . LYS A 1 423 ? -1.680 -15.068 -8.654 1.00 45.91 435 LYS A CA 1
ATOM 5838 C C . LYS A 1 423 ? -2.718 -15.635 -9.608 1.00 52.52 435 LYS A C 1
ATOM 5839 O O . LYS A 1 423 ? -2.382 -15.911 -10.765 1.00 52.76 435 LYS A O 1
ATOM 5858 N N . SER A 1 424 ? -3.955 -15.831 -9.148 1.00 38.28 436 SER A N 1
ATOM 5859 C CA . SER A 1 424 ? -5.007 -16.397 -9.976 1.00 37.49 436 SER A CA 1
ATOM 5860 C C . SER A 1 424 ? -5.751 -15.344 -10.781 1.00 29.58 436 SER A C 1
ATOM 5861 O O . SER A 1 424 ? -6.526 -15.715 -11.668 1.00 25.49 436 SER A O 1
ATOM 5869 N N . ALA A 1 425 ? -5.529 -14.053 -10.494 1.00 28.91 437 ALA A N 1
ATOM 5870 C CA . ALA A 1 425 ? -6.246 -12.976 -11.170 1.00 27.89 437 ALA A CA 1
ATOM 5871 C C . ALA A 1 425 ? -5.716 -12.762 -12.585 1.00 27.36 437 ALA A C 1
ATOM 5872 O O . ALA A 1 425 ? -4.512 -12.787 -12.830 1.00 32.73 437 ALA A O 1
ATOM 5879 N N . PHE A 1 426 ? -6.625 -12.517 -13.507 1.00 21.09 438 PHE A N 1
ATOM 5880 C CA . PHE A 1 426 ? -6.307 -12.436 -14.925 1.00 21.60 438 PHE A CA 1
ATOM 5881 C C . PHE A 1 426 ? -6.936 -11.197 -15.541 1.00 19.08 438 PHE A C 1
ATOM 5882 O O . PHE A 1 426 ? -7.921 -10.672 -15.020 1.00 18.13 438 PHE A O 1
ATOM 5899 N N . PRO A 1 427 ? -6.398 -10.714 -16.666 1.00 18.09 439 PRO A N 1
ATOM 5900 C CA . PRO A 1 427 ? -7.071 -9.618 -17.402 1.00 17.12 439 PRO A CA 1
ATOM 5901 C C . PRO A 1 427 ? -8.507 -10.020 -17.691 1.00 14.96 439 PRO A C 1
ATOM 5902 O O . PRO A 1 427 ? -8.766 -11.084 -18.257 1.00 16.29 439 PRO A O 1
ATOM 5913 N N . LEU A 1 428 ? -9.460 -9.167 -17.310 1.00 13.91 440 LEU A N 1
ATOM 5914 C CA . LEU A 1 428 ? -10.803 -9.686 -17.084 1.00 14.08 440 LEU A CA 1
ATOM 5915 C C . LEU A 1 428 ? -11.503 -10.144 -18.355 1.00 12.61 440 LEU A C 1
ATOM 5916 O O . LEU A 1 428 ? -12.392 -11.007 -18.281 1.00 14.59 440 LEU A O 1
ATOM 5932 N N . ALA A 1 429 ? -11.156 -9.597 -19.516 1.00 14.13 441 ALA A N 1
ATOM 5933 C CA . ALA A 1 429 ? -11.819 -10.056 -20.732 1.00 13.52 441 ALA A CA 1
ATOM 5934 C C . ALA A 1 429 ? -11.325 -11.427 -21.207 1.00 14.74 441 ALA A C 1
ATOM 5935 O O . ALA A 1 429 ? -11.779 -11.904 -22.255 1.00 14.78 441 ALA A O 1
ATOM 5942 N N . ARG A 1 430 ? -10.435 -12.084 -20.462 1.00 13.44 442 ARG A N 1
ATOM 5943 C CA . ARG A 1 430 ? -10.138 -13.495 -20.667 1.00 13.51 442 ARG A CA 1
ATOM 5944 C C . ARG A 1 430 ? -11.149 -14.427 -19.971 1.00 17.51 442 ARG A C 1
ATOM 5945 O O . ARG A 1 430 ? -10.943 -15.637 -19.977 1.00 16.02 442 ARG A O 1
ATOM 5966 N N . ILE A 1 431 ? -12.251 -13.903 -19.421 1.00 15.40 443 ILE A N 1
ATOM 5967 C CA . ILE A 1 431 ? -13.153 -14.711 -18.588 1.00 14.19 443 ILE A CA 1
ATOM 5968 C C . ILE A 1 431 ? -13.635 -15.984 -19.310 1.00 14.10 443 ILE A C 1
ATOM 5969 O O . ILE A 1 431 ? -13.658 -17.077 -18.721 1.00 14.84 443 ILE A O 1
ATOM 5985 N N . ALA A 1 432 ? -14.080 -15.871 -20.553 1.00 13.98 444 ALA A N 1
ATOM 5986 C CA . ALA A 1 432 ? -14.548 -17.063 -21.270 1.00 15.43 444 ALA A CA 1
ATOM 5987 C C . ALA A 1 432 ? -13.425 -18.080 -21.430 1.00 18.06 444 ALA A C 1
ATOM 5988 O O . ALA A 1 432 ? -13.599 -19.276 -21.179 1.00 15.93 444 ALA A O 1
ATOM 5995 N N . ASP A 1 433 ? -12.264 -17.608 -21.868 1.00 14.81 445 ASP A N 1
ATOM 5996 C CA . ASP A 1 433 ? -11.071 -18.436 -21.998 1.00 16.04 445 ASP A CA 1
ATOM 5997 C C . ASP A 1 433 ? -10.735 -19.134 -20.693 1.00 17.34 445 ASP A C 1
ATOM 5998 O O . ASP A 1 433 ? -10.366 -20.316 -20.697 1.00 17.10 445 ASP A O 1
ATOM 6007 N N . VAL A 1 434 ? -10.848 -18.422 -19.564 1.00 15.80 446 VAL A N 1
ATOM 6008 C CA . VAL A 1 434 ? -10.530 -19.001 -18.259 1.00 15.81 446 VAL A CA 1
ATOM 6009 C C . VAL A 1 434 ? -11.528 -20.092 -17.902 1.00 16.75 446 VAL A C 1
ATOM 6010 O O . VAL A 1 434 ? -11.160 -21.184 -17.441 1.00 17.17 446 VAL A O 1
ATOM 6023 N N . LEU A 1 435 ? -12.817 -19.796 -18.043 1.00 15.92 447 LEU A N 1
ATOM 6024 C CA . LEU A 1 435 ? -13.813 -20.779 -17.642 1.00 16.58 447 LEU A CA 1
ATOM 6025 C C . LEU A 1 435 ? -13.679 -22.056 -18.457 1.00 18.22 447 LEU A C 1
ATOM 6026 O O . LEU A 1 435 ? -13.915 -23.153 -17.933 1.00 18.92 447 LEU A O 1
ATOM 6042 N N . LEU A 1 436 ? -13.296 -21.933 -19.732 1.00 16.88 448 LEU A N 1
ATOM 6043 C CA . LEU A 1 436 ? -13.187 -23.087 -20.608 1.00 16.79 448 LEU A CA 1
ATOM 6044 C C . LEU A 1 436 ? -11.871 -23.838 -20.441 1.00 19.64 448 LEU A C 1
ATOM 6045 O O . LEU A 1 436 ? -11.838 -25.056 -20.665 1.00 20.55 448 LEU A O 1
ATOM 6061 N N . HIS A 1 437 ? -10.781 -23.144 -20.097 1.00 19.28 449 HIS A N 1
ATOM 6062 C CA . HIS A 1 437 ? -9.421 -23.676 -20.260 1.00 21.19 449 HIS A CA 1
ATOM 6063 C C . HIS A 1 437 ? -8.558 -23.501 -19.021 1.00 17.44 449 HIS A C 1
ATOM 6064 O O . HIS A 1 437 ? -7.548 -22.784 -19.032 1.00 18.75 449 HIS A O 1
ATOM 6078 N N . PRO A 1 438 ? -8.895 -24.178 -17.936 1.00 17.34 450 PRO A N 1
ATOM 6079 C CA . PRO A 1 438 ? -8.045 -24.078 -16.745 1.00 19.46 450 PRO A CA 1
ATOM 6080 C C . PRO A 1 438 ? -6.621 -24.541 -17.032 1.00 23.03 450 PRO A C 1
ATOM 6081 O O . PRO A 1 438 ? -6.398 -25.493 -17.777 1.00 20.27 450 PRO A O 1
ATOM 6092 N N . GLY A 1 439 ? -5.657 -23.843 -16.433 1.00 19.16 451 GLY A N 1
ATOM 6093 C CA . GLY A 1 439 ? -4.249 -24.162 -16.588 1.00 25.27 451 GLY A CA 1
ATOM 6094 C C . GLY A 1 439 ? -3.561 -23.507 -17.770 1.00 21.48 451 GLY A C 1
ATOM 6095 O O . GLY A 1 439 ? -2.322 -23.514 -17.834 1.00 22.84 451 GLY A O 1
ATOM 6099 N N . LYS A 1 440 ? -4.321 -22.962 -18.714 1.00 18.45 452 LYS A N 1
ATOM 6100 C CA . LYS A 1 440 ? -3.737 -22.277 -19.853 1.00 20.14 452 LYS A CA 1
ATOM 6101 C C . LYS A 1 440 ? -2.900 -21.109 -19.372 1.00 19.89 452 LYS A C 1
ATOM 6102 O O . LYS A 1 440 ? -3.241 -20.450 -18.385 1.00 20.23 452 LYS A O 1
ATOM 6121 N N . LYS A 1 441 ? -1.795 -20.854 -20.062 1.00 20.97 453 LYS A N 1
ATOM 6122 C CA . LYS A 1 441 ? -0.923 -19.737 -19.713 1.00 21.30 453 LYS A CA 1
ATOM 6123 C C . LYS A 1 441 ? -0.962 -18.691 -20.812 1.00 23.07 453 LYS A C 1
ATOM 6124 O O . LYS A 1 441 ? -1.034 -19.027 -21.997 1.00 20.94 453 LYS A O 1
ATOM 6143 N N . ILE A 1 442 ? -0.914 -17.413 -20.410 1.00 19.19 454 ILE A N 1
ATOM 6144 C CA . ILE A 1 442 ? -0.831 -16.303 -21.343 1.00 19.33 454 ILE A CA 1
ATOM 6145 C C . ILE A 1 442 ? 0.224 -15.316 -20.852 1.00 16.69 454 ILE A C 1
ATOM 6146 O O . ILE A 1 442 ? 0.607 -15.296 -19.678 1.00 18.86 454 ILE A O 1
ATOM 6162 N N . GLN A 1 443 ? 0.684 -14.482 -21.780 1.00 20.64 455 GLN A N 1
ATOM 6163 C CA . GLN A 1 443 ? 1.593 -13.390 -21.458 1.00 19.98 455 GLN A CA 1
ATOM 6164 C C . GLN A 1 443 ? 0.778 -12.140 -21.161 1.00 18.42 455 GLN A C 1
ATOM 6165 O O . GLN A 1 443 ? -0.259 -11.909 -21.787 1.00 18.08 455 GLN A O 1
ATOM 6179 N N . TYR A 1 444 ? 1.257 -11.338 -20.202 1.00 19.84 456 TYR A N 1
ATOM 6180 C CA . TYR A 1 444 ? 0.549 -10.119 -19.792 1.00 19.88 456 TYR A CA 1
ATOM 6181 C C . TYR A 1 444 ? 1.565 -9.155 -19.193 1.00 19.21 456 TYR A C 1
ATOM 6182 O O . TYR A 1 444 ? 2.133 -9.429 -18.125 1.00 19.67 456 TYR A O 1
ATOM 6200 N N . ASN A 1 445 ? 1.778 -8.034 -19.880 1.00 18.51 457 ASN A N 1
ATOM 6201 C CA . ASN A 1 445 ? 2.564 -6.918 -19.367 1.00 16.16 457 ASN A CA 1
ATOM 6202 C C . ASN A 1 445 ? 3.889 -7.376 -18.770 1.00 19.94 457 ASN A C 1
ATOM 6203 O O . ASN A 1 445 ? 4.297 -6.922 -17.702 1.00 22.20 457 ASN A O 1
ATOM 6214 N N . GLY A 1 446 ? 4.572 -8.265 -19.478 1.00 22.32 458 GLY A N 1
ATOM 6215 C CA . GLY A 1 446 ? 5.880 -8.719 -19.070 1.00 23.41 458 GLY A CA 1
ATOM 6216 C C . GLY A 1 446 ? 5.897 -9.868 -18.092 1.00 28.00 458 GLY A C 1
ATOM 6217 O O . GLY A 1 446 ? 6.986 -10.264 -17.652 1.00 31.02 458 GLY A O 1
ATOM 6221 N N . THR A 1 447 ? 4.738 -10.404 -17.727 1.00 26.13 459 THR A N 1
ATOM 6222 C CA . THR A 1 447 ? 4.646 -11.549 -16.826 1.00 24.92 459 THR A CA 1
ATOM 6223 C C . THR A 1 447 ? 3.868 -12.670 -17.508 1.00 25.96 459 THR A C 1
ATOM 6224 O O . THR A 1 447 ? 3.278 -12.490 -18.576 1.00 25.49 459 THR A O 1
ATOM 6235 N N . GLU A 1 448 ? 3.855 -13.845 -16.884 1.00 24.58 460 GLU A N 1
ATOM 6236 C CA . GLU A 1 448 ? 3.055 -14.962 -17.382 1.00 22.98 460 GLU A CA 1
ATOM 6237 C C . GLU A 1 448 ? 1.970 -15.266 -16.357 1.00 23.82 460 GLU A C 1
ATOM 6238 O O . GLU A 1 448 ? 2.247 -15.333 -15.157 1.00 26.41 460 GLU A O 1
ATOM 6250 N N . ILE A 1 449 ? 0.740 -15.439 -16.832 1.00 20.68 461 ILE A N 1
ATOM 6251 C CA . ILE A 1 449 ? -0.412 -15.719 -15.978 1.00 20.12 461 ILE A CA 1
ATOM 6252 C C . ILE A 1 449 ? -0.925 -17.119 -16.282 1.00 22.84 461 ILE A C 1
ATOM 6253 O O . ILE A 1 449 ? -1.040 -17.500 -17.447 1.00 20.88 461 ILE A O 1
ATOM 6269 N N . THR A 1 450 ? -1.260 -17.866 -15.229 1.00 19.84 462 THR A N 1
ATOM 6270 C CA . THR A 1 450 ? -1.823 -19.211 -15.350 1.00 18.09 462 THR A CA 1
ATOM 6271 C C . THR A 1 450 ? -3.290 -19.172 -14.935 1.00 20.69 462 THR A C 1
ATOM 6272 O O . THR A 1 450 ? -3.606 -18.765 -13.821 1.00 22.45 462 THR A O 1
ATOM 6283 N N . TYR A 1 451 ? -4.178 -19.601 -15.834 1.00 17.88 463 TYR A N 1
ATOM 6284 C CA . TYR A 1 451 ? -5.601 -19.552 -15.551 1.00 17.80 463 TYR A CA 1
ATOM 6285 C C . TYR A 1 451 ? -5.975 -20.473 -14.392 1.00 18.37 463 TYR A C 1
ATOM 6286 O O . TYR A 1 451 ? -5.549 -21.636 -14.347 1.00 19.26 463 TYR A O 1
ATOM 6304 N N . PRO A 1 452 ? -6.832 -20.027 -13.488 1.00 17.31 464 PRO A N 1
ATOM 6305 C CA . PRO A 1 452 ? -7.316 -20.898 -12.412 1.00 19.05 464 PRO A CA 1
ATOM 6306 C C . PRO A 1 452 ? -8.410 -21.839 -12.912 1.00 21.90 464 PRO A C 1
ATOM 6307 O O . PRO A 1 452 ? -8.873 -21.754 -14.044 1.00 18.74 464 PRO A O 1
ATOM 6318 N N . ASP A 1 453 ? -8.842 -22.743 -12.017 1.00 18.34 465 ASP A N 1
ATOM 6319 C CA . ASP A 1 453 ? -9.831 -23.775 -12.332 1.00 21.37 465 ASP A CA 1
ATOM 6320 C C . ASP A 1 453 ? -11.133 -23.455 -11.594 1.00 21.23 465 ASP A C 1
ATOM 6321 O O . ASP A 1 453 ? -11.275 -23.766 -10.412 1.00 19.72 465 ASP A O 1
ATOM 6330 N N . ILE A 1 454 ? -12.097 -22.853 -12.304 1.00 17.59 466 ILE A N 1
ATOM 6331 C CA . ILE A 1 454 ? -13.250 -22.207 -11.673 1.00 16.35 466 ILE A CA 1
ATOM 6332 C C . ILE A 1 454 ? -14.412 -23.183 -11.657 1.00 18.19 466 ILE A C 1
ATOM 6333 O O . ILE A 1 454 ? -14.814 -23.695 -12.707 1.00 17.72 466 ILE A O 1
ATOM 6349 N N . LYS A 1 455 ? -14.988 -23.397 -10.470 1.00 14.70 467 LYS A N 1
ATOM 6350 C CA . LYS A 1 455 ? -16.145 -24.263 -10.263 1.00 14.72 467 LYS A CA 1
ATOM 6351 C C . LYS A 1 455 ? -17.427 -23.513 -9.937 1.00 16.18 467 LYS A C 1
ATOM 6352 O O . LYS A 1 455 ? -18.512 -24.094 -10.055 1.00 16.27 467 LYS A O 1
ATOM 6371 N N . ALA A 1 456 ? -17.328 -22.276 -9.474 1.00 12.91 468 ALA A N 1
ATOM 6372 C CA . ALA A 1 456 ? -18.500 -21.494 -9.123 1.00 13.39 468 ALA A CA 1
ATOM 6373 C C . ALA A 1 456 ? -18.308 -20.072 -9.628 1.00 12.64 468 ALA A C 1
ATOM 6374 O O . ALA A 1 456 ? -17.211 -19.520 -9.539 1.00 13.49 468 ALA A O 1
ATOM 6381 N N . VAL A 1 457 ? -19.379 -19.496 -10.162 1.00 11.48 469 VAL A N 1
ATOM 6382 C CA . VAL A 1 457 ? -19.387 -18.119 -10.642 1.00 10.36 469 VAL A CA 1
ATOM 6383 C C . VAL A 1 457 ? -20.532 -17.401 -9.940 1.00 12.78 469 VAL A C 1
ATOM 6384 O O . VAL A 1 457 ? -21.653 -17.912 -9.899 1.00 13.23 469 VAL A O 1
ATOM 6397 N N . TYR A 1 458 ? -20.244 -16.236 -9.371 1.00 13.42 470 TYR A N 1
ATOM 6398 C CA . TYR A 1 458 ? -21.254 -15.382 -8.763 1.00 10.02 470 TYR A CA 1
ATOM 6399 C C . TYR A 1 458 ? -21.134 -13.999 -9.397 1.00 11.60 470 TYR A C 1
ATOM 6400 O O . TYR A 1 458 ? -20.066 -13.392 -9.348 1.00 12.01 470 TYR A O 1
ATOM 6418 N N . TRP A 1 459 ? -22.215 -13.516 -10.010 1.00 11.12 471 TRP A N 1
ATOM 6419 C CA . TRP A 1 459 ? -22.276 -12.183 -10.592 1.00 10.70 471 TRP A CA 1
ATOM 6420 C C . TRP A 1 459 ? -23.335 -11.378 -9.854 1.00 12.04 471 TRP A C 1
ATOM 6421 O O . TRP A 1 459 ? -24.437 -11.871 -9.619 1.00 10.93 471 TRP A O 1
ATOM 6442 N N . ALA A 1 460 ? -23.006 -10.139 -9.510 1.00 10.21 472 ALA A N 1
ATOM 6443 C CA . ALA A 1 460 ? -23.971 -9.244 -8.868 1.00 10.33 472 ALA A CA 1
ATOM 6444 C C . ALA A 1 460 ? -23.677 -7.808 -9.302 1.00 13.89 472 ALA A C 1
ATOM 6445 O O . ALA A 1 460 ? -22.875 -7.112 -8.671 1.00 16.14 472 ALA A O 1
ATOM 6452 N N . GLY A 1 461 ? -24.338 -7.376 -10.361 1.00 12.80 473 GLY A N 1
ATOM 6453 C CA . GLY A 1 461 ? -24.229 -6.027 -10.808 1.00 11.27 473 GLY A CA 1
ATOM 6454 C C . GLY A 1 461 ? -23.590 -5.859 -12.163 1.00 11.84 473 GLY A C 1
ATOM 6455 O O . GLY A 1 461 ? -23.102 -4.761 -12.463 1.00 14.25 473 GLY A O 1
ATOM 6459 N N . GLY A 1 462 ? -23.599 -6.903 -12.994 1.00 10.84 474 GLY A N 1
ATOM 6460 C CA . GLY A 1 462 ? -23.074 -6.805 -14.340 1.00 11.10 474 GLY A CA 1
ATOM 6461 C C . GLY A 1 462 ? -23.792 -7.797 -15.235 1.00 11.56 474 GLY A C 1
ATOM 6462 O O . GLY A 1 462 ? -24.491 -8.705 -14.767 1.00 12.69 474 GLY A O 1
ATOM 6466 N N . ASN A 1 463 ? -23.573 -7.636 -16.541 1.00 11.29 475 ASN A N 1
ATOM 6467 C CA . ASN A 1 463 ? -24.350 -8.354 -17.563 1.00 10.38 475 ASN A CA 1
ATOM 6468 C C . ASN A 1 463 ? -23.397 -8.891 -18.624 1.00 10.54 475 ASN A C 1
ATOM 6469 O O . ASN A 1 463 ? -23.370 -8.415 -19.771 1.00 12.95 475 ASN A O 1
ATOM 6480 N N . PRO A 1 464 ? -22.592 -9.904 -18.275 1.00 9.64 476 PRO A N 1
ATOM 6481 C CA . PRO A 1 464 ? -21.581 -10.399 -19.223 1.00 11.19 476 PRO A CA 1
ATOM 6482 C C . PRO A 1 464 ? -22.159 -10.980 -20.490 1.00 11.35 476 PRO A C 1
ATOM 6483 O O . PRO A 1 464 ? -21.486 -10.966 -21.539 1.00 12.30 476 PRO A O 1
ATOM 6494 N N . PHE A 1 465 ? -23.405 -11.466 -20.455 1.00 11.42 477 PHE A N 1
ATOM 6495 C CA . PHE A 1 465 ? -24.000 -11.974 -21.692 1.00 13.00 477 PHE A CA 1
ATOM 6496 C C . PHE A 1 465 ? -24.460 -10.862 -22.608 1.00 17.28 477 PHE A C 1
ATOM 6497 O O . PHE A 1 465 ? -24.944 -11.155 -23.709 1.00 19.40 477 PHE A O 1
ATOM 6514 N N . VAL A 1 466 ? -24.261 -9.608 -22.222 1.00 12.86 478 VAL A N 1
ATOM 6515 C CA . VAL A 1 466 ? -24.321 -8.490 -23.144 1.00 12.45 478 VAL A CA 1
ATOM 6516 C C . VAL A 1 466 ? -22.952 -7.844 -23.339 1.00 15.00 478 VAL A C 1
ATOM 6517 O O . VAL A 1 466 ? -22.638 -7.412 -24.446 1.00 14.92 478 VAL A O 1
ATOM 6530 N N . HIS A 1 467 ? -22.113 -7.761 -22.281 1.00 11.67 479 HIS A N 1
ATOM 6531 C CA . HIS A 1 467 ? -20.898 -6.945 -22.350 1.00 11.42 479 HIS A CA 1
ATOM 6532 C C . HIS A 1 467 ? -19.667 -7.670 -22.881 1.00 12.75 479 HIS A C 1
ATOM 6533 O O . HIS A 1 467 ? -18.723 -7.001 -23.315 1.00 12.63 479 HIS A O 1
ATOM 6547 N N . HIS A 1 468 ? -19.648 -8.990 -22.846 1.00 11.41 480 HIS A N 1
ATOM 6548 C CA . HIS A 1 468 ? -18.460 -9.739 -23.215 1.00 11.22 480 HIS A CA 1
ATOM 6549 C C . HIS A 1 468 ? -18.499 -10.152 -24.683 1.00 11.84 480 HIS A C 1
ATOM 6550 O O . HIS A 1 468 ? -19.554 -10.468 -25.239 1.00 13.46 480 HIS A O 1
ATOM 6564 N N . GLN A 1 469 ? -17.326 -10.177 -25.306 1.00 13.69 481 GLN A N 1
ATOM 6565 C CA . GLN A 1 469 ? -17.259 -10.414 -26.739 1.00 12.98 481 GLN A CA 1
ATOM 6566 C C . GLN A 1 469 ? -17.486 -11.891 -27.075 1.00 12.63 481 GLN A C 1
ATOM 6567 O O . GLN A 1 469 ? -17.092 -12.784 -26.338 1.00 14.96 481 GLN A O 1
ATOM 6581 N N . ASP A 1 470 ? -18.125 -12.122 -28.229 1.00 13.18 482 ASP A N 1
ATOM 6582 C CA . ASP A 1 470 ? -18.401 -13.468 -28.771 1.00 14.42 482 ASP A CA 1
ATOM 6583 C C . ASP A 1 470 ? -19.316 -14.239 -27.809 1.00 14.21 482 ASP A C 1
ATOM 6584 O O . ASP A 1 470 ? -18.945 -15.218 -27.160 1.00 15.80 482 ASP A O 1
ATOM 6593 N N . THR A 1 471 ? -20.546 -13.733 -27.746 1.00 14.37 483 THR A N 1
ATOM 6594 C CA . THR A 1 471 ? -21.561 -14.276 -26.848 1.00 17.08 483 THR A CA 1
ATOM 6595 C C . THR A 1 471 ? -21.746 -15.784 -27.009 1.00 22.31 483 THR A C 1
ATOM 6596 O O . THR A 1 471 ? -21.950 -16.505 -26.020 1.00 19.34 483 THR A O 1
ATOM 6607 N N . ASN A 1 472 ? -21.723 -16.292 -28.242 1.00 20.37 484 ASN A N 1
ATOM 6608 C CA . ASN A 1 472 ? -21.978 -17.720 -28.413 1.00 21.92 484 ASN A CA 1
ATOM 6609 C C . ASN A 1 472 ? -20.898 -18.563 -27.756 1.00 21.85 484 ASN A C 1
ATOM 6610 O O . ASN A 1 472 ? -21.190 -19.638 -27.226 1.00 23.88 484 ASN A O 1
ATOM 6621 N N . THR A 1 473 ? -19.651 -18.091 -27.736 1.00 18.41 485 THR A N 1
ATOM 6622 C CA . THR A 1 473 ? -18.600 -18.793 -27.031 1.00 16.44 485 THR A CA 1
ATOM 6623 C C . THR A 1 473 ? -18.756 -18.654 -25.516 1.00 18.96 485 THR A C 1
ATOM 6624 O O . THR A 1 473 ? -18.465 -19.603 -24.775 1.00 18.16 485 THR A O 1
ATOM 6635 N N . LEU A 1 474 ? -19.232 -17.495 -25.046 1.00 15.80 486 LEU A N 1
ATOM 6636 C CA . LEU A 1 474 ? -19.495 -17.339 -23.609 1.00 15.51 486 LEU A CA 1
ATOM 6637 C C . LEU A 1 474 ? -20.578 -18.302 -23.130 1.00 16.83 486 LEU A C 1
ATOM 6638 O O . LEU A 1 474 ? -20.537 -18.773 -21.983 1.00 15.96 486 LEU A O 1
ATOM 6654 N N . VAL A 1 475 ? -21.545 -18.625 -23.990 1.00 15.37 487 VAL A N 1
ATOM 6655 C CA . VAL A 1 475 ? -22.544 -19.627 -23.622 1.00 18.08 487 VAL A CA 1
ATOM 6656 C C . VAL A 1 475 ? -21.870 -20.947 -23.266 1.00 17.05 487 VAL A C 1
ATOM 6657 O O . VAL A 1 475 ? -22.214 -21.592 -22.274 1.00 18.65 487 VAL A O 1
ATOM 6670 N N . LYS A 1 476 ? -20.910 -21.384 -24.088 1.00 17.23 488 LYS A N 1
ATOM 6671 C CA . LYS A 1 476 ? -20.186 -22.614 -23.803 1.00 20.82 488 LYS A CA 1
ATOM 6672 C C . LYS A 1 476 ? -19.378 -22.500 -22.522 1.00 18.99 488 LYS A C 1
ATOM 6673 O O . LYS A 1 476 ? -19.320 -23.446 -21.723 1.00 18.10 488 LYS A O 1
ATOM 6692 N N . ALA A 1 477 ? -18.735 -21.348 -22.312 1.00 16.57 489 ALA A N 1
ATOM 6693 C CA . ALA A 1 477 ? -17.939 -21.140 -21.115 1.00 14.61 489 ALA A CA 1
ATOM 6694 C C . ALA A 1 477 ? -18.779 -21.279 -19.854 1.00 14.94 489 ALA A C 1
ATOM 6695 O O . ALA A 1 477 ? -18.323 -21.834 -18.850 1.00 16.42 489 ALA A O 1
ATOM 6702 N N . PHE A 1 478 ? -19.995 -20.772 -19.885 1.00 14.53 490 PHE A N 1
ATOM 6703 C CA . PHE A 1 478 ? -20.855 -20.831 -18.712 1.00 17.68 490 PHE A CA 1
ATOM 6704 C C . PHE A 1 478 ? -21.465 -22.195 -18.486 1.00 17.87 490 PHE A C 1
ATOM 6705 O O . PHE A 1 478 ? -22.167 -22.377 -17.485 1.00 18.69 490 PHE A O 1
ATOM 6722 N N . GLN A 1 479 ? -21.218 -23.153 -19.372 1.00 16.73 491 GLN A N 1
ATOM 6723 C CA . GLN A 1 479 ? -21.550 -24.549 -19.082 1.00 16.61 491 GLN A CA 1
ATOM 6724 C C . GLN A 1 479 ? -20.507 -25.242 -18.221 1.00 17.16 491 GLN A C 1
ATOM 6725 O O . GLN A 1 479 ? -20.754 -26.352 -17.758 1.00 18.57 491 GLN A O 1
ATOM 6739 N N . LYS A 1 480 ? -19.369 -24.623 -17.975 1.00 15.36 492 LYS A N 1
ATOM 6740 C CA . LYS A 1 480 ? -18.290 -25.314 -17.290 1.00 19.64 492 LYS A CA 1
ATOM 6741 C C . LYS A 1 480 ? -18.446 -25.303 -15.770 1.00 17.42 492 LYS A C 1
ATOM 6742 O O . LYS A 1 480 ? -18.147 -26.318 -15.119 1.00 16.92 492 LYS A O 1
ATOM 6761 N N . PRO A 1 481 ? -18.906 -24.219 -15.152 1.00 16.68 493 PRO A N 1
ATOM 6762 C CA . PRO A 1 481 ? -18.988 -24.221 -13.688 1.00 13.59 493 PRO A CA 1
ATOM 6763 C C . PRO A 1 481 ? -20.026 -25.197 -13.160 1.00 16.80 493 PRO A C 1
ATOM 6764 O O . PRO A 1 481 ? -21.018 -25.503 -13.821 1.00 15.31 493 PRO A O 1
ATOM 6775 N N . ASP A 1 482 ? -19.779 -25.661 -11.923 1.00 15.14 494 ASP A N 1
ATOM 6776 C CA . ASP A 1 482 ? -20.764 -26.462 -11.206 1.00 15.08 494 ASP A CA 1
ATOM 6777 C C . ASP A 1 482 ? -21.985 -25.639 -10.808 1.00 18.19 494 ASP A C 1
ATOM 6778 O O . ASP A 1 482 ? -23.103 -26.154 -10.799 1.00 15.54 494 ASP A O 1
ATOM 6787 N N . VAL A 1 483 ? -21.786 -24.378 -10.412 1.00 14.94 495 VAL A N 1
ATOM 6788 C CA . VAL A 1 483 ? -22.885 -23.528 -9.963 1.00 12.09 495 VAL A CA 1
ATOM 6789 C C . VAL A 1 483 ? -22.650 -22.102 -10.463 1.00 12.68 495 VAL A C 1
ATOM 6790 O O . VAL A 1 483 ? -21.520 -21.603 -10.454 1.00 14.68 495 VAL A O 1
ATOM 6803 N N . VAL A 1 484 ? -23.729 -21.465 -10.933 1.00 13.71 496 VAL A N 1
ATOM 6804 C CA . VAL A 1 484 ? -23.723 -20.086 -11.414 1.00 11.05 496 VAL A CA 1
ATOM 6805 C C . VAL A 1 484 ? -24.844 -19.360 -10.687 1.00 14.99 496 VAL A C 1
ATOM 6806 O O . VAL A 1 484 ? -26.008 -19.748 -10.801 1.00 13.30 496 VAL A O 1
ATOM 6819 N N . ILE A 1 485 ? -24.490 -18.323 -9.926 1.00 11.29 497 ILE A N 1
ATOM 6820 C CA . ILE A 1 485 ? -25.445 -17.556 -9.134 1.00 11.34 497 ILE A CA 1
ATOM 6821 C C . ILE A 1 485 ? -25.428 -16.107 -9.616 1.00 12.67 497 ILE A C 1
ATOM 6822 O O . ILE A 1 485 ? -24.351 -15.543 -9.856 1.00 12.51 497 ILE A O 1
ATOM 6838 N N . VAL A 1 486 ? -26.620 -15.501 -9.728 1.00 12.71 498 VAL A N 1
ATOM 6839 C CA . VAL A 1 486 ? -26.761 -14.107 -10.143 1.00 13.10 498 VAL A CA 1
ATOM 6840 C C . VAL A 1 486 ? -27.741 -13.397 -9.211 1.00 12.60 498 VAL A C 1
ATOM 6841 O O . VAL A 1 486 ? -28.850 -13.892 -8.982 1.00 13.52 498 VAL A O 1
ATOM 6854 N N . ASN A 1 487 ? -27.315 -12.251 -8.668 1.00 12.60 499 ASN A N 1
ATOM 6855 C CA . ASN A 1 487 ? -28.214 -11.267 -8.074 1.00 11.04 499 ASN A CA 1
ATOM 6856 C C . ASN A 1 487 ? -28.567 -10.281 -9.189 1.00 11.09 499 ASN A C 1
ATOM 6857 O O . ASN A 1 487 ? -27.664 -9.660 -9.770 1.00 13.07 499 ASN A O 1
ATOM 6868 N N . GLU A 1 488 ? -29.859 -10.105 -9.489 1.00 11.08 500 GLU A N 1
ATOM 6869 C CA . GLU A 1 488 ? -30.257 -9.191 -10.538 1.00 14.87 500 GLU A CA 1
ATOM 6870 C C . GLU A 1 488 ? -31.549 -8.477 -10.188 1.00 13.47 500 GLU A C 1
ATOM 6871 O O . GLU A 1 488 ? -32.445 -9.041 -9.558 1.00 11.80 500 GLU A O 1
ATOM 6883 N N . VAL A 1 489 ? -31.641 -7.233 -10.669 1.00 13.11 501 VAL A N 1
ATOM 6884 C CA . VAL A 1 489 ? -32.897 -6.494 -10.650 1.00 11.18 501 VAL A CA 1
ATOM 6885 C C . VAL A 1 489 ? -33.865 -7.071 -11.661 1.00 12.29 501 VAL A C 1
ATOM 6886 O O . VAL A 1 489 ? -35.063 -7.197 -11.392 1.00 13.97 501 VAL A O 1
ATOM 6899 N N . ASN A 1 490 ? -33.352 -7.405 -12.853 1.00 12.63 502 ASN A N 1
ATOM 6900 C CA . ASN A 1 490 ? -34.165 -7.757 -14.006 1.00 13.73 502 ASN A CA 1
ATOM 6901 C C . ASN A 1 490 ? -33.703 -9.073 -14.615 1.00 13.53 502 ASN A C 1
ATOM 6902 O O . ASN A 1 490 ? -32.586 -9.542 -14.387 1.00 12.51 502 ASN A O 1
ATOM 6913 N N . TRP A 1 491 ? -34.587 -9.652 -15.432 1.00 11.26 503 TRP A N 1
ATOM 6914 C CA . TRP A 1 491 ? -34.304 -10.907 -16.131 1.00 12.83 503 TRP A CA 1
ATOM 6915 C C . TRP A 1 491 ? -33.449 -10.623 -17.369 1.00 12.85 503 TRP A C 1
ATOM 6916 O O . TRP A 1 491 ? -33.880 -10.730 -18.513 1.00 15.18 503 TRP A O 1
ATOM 6937 N N . THR A 1 492 ? -32.191 -10.284 -17.105 1.00 10.36 504 THR A N 1
ATOM 6938 C CA . THR A 1 492 ? -31.221 -10.020 -18.138 1.00 13.51 504 THR A CA 1
ATOM 6939 C C . THR A 1 492 ? -30.776 -11.320 -18.800 1.00 12.46 504 THR A C 1
ATOM 6940 O O . THR A 1 492 ? -30.997 -12.415 -18.272 1.00 12.65 504 THR A O 1
ATOM 6951 N N . PRO A 1 493 ? -30.106 -11.234 -19.950 1.00 11.40 505 PRO A N 1
ATOM 6952 C CA . PRO A 1 493 ? -29.521 -12.438 -20.550 1.00 14.78 505 PRO A CA 1
ATOM 6953 C C . PRO A 1 493 ? -28.580 -13.208 -19.621 1.00 11.59 505 PRO A C 1
ATOM 6954 O O . PRO A 1 493 ? -28.473 -14.438 -19.738 1.00 13.42 505 PRO A O 1
ATOM 6965 N N . THR A 1 494 ? -27.890 -12.522 -18.714 1.00 13.91 506 THR A N 1
ATOM 6966 C CA . THR A 1 494 ? -27.021 -13.203 -17.758 1.00 12.89 506 THR A CA 1
ATOM 6967 C C . THR A 1 494 ? -27.837 -13.969 -16.728 1.00 12.50 506 THR A C 1
ATOM 6968 O O . THR A 1 494 ? -27.555 -15.140 -16.465 1.00 12.51 506 THR A O 1
ATOM 6979 N N . ALA A 1 495 ? -28.861 -13.331 -16.149 1.00 12.78 507 ALA A N 1
ATOM 6980 C CA . ALA A 1 495 ? -29.764 -14.027 -15.245 1.00 12.74 507 ALA A CA 1
ATOM 6981 C C . ALA A 1 495 ? -30.322 -15.278 -15.906 1.00 12.26 507 ALA A C 1
ATOM 6982 O O . ALA A 1 495 ? -30.422 -16.341 -15.273 1.00 13.96 507 ALA A O 1
ATOM 6989 N N . ARG A 1 496 ? -30.697 -15.166 -17.185 1.00 13.07 508 ARG A N 1
ATOM 6990 C CA . ARG A 1 496 ? -31.302 -16.294 -17.881 1.00 13.22 508 ARG A CA 1
ATOM 6991 C C . ARG A 1 496 ? -30.342 -17.448 -18.086 1.00 15.41 508 ARG A C 1
ATOM 6992 O O . ARG A 1 496 ? -30.803 -18.557 -18.385 1.00 15.26 508 ARG A O 1
ATOM 7013 N N . MET A 1 497 ? -29.037 -17.231 -17.910 1.00 15.21 509 MET A N 1
ATOM 7014 C CA . MET A 1 497 ? -28.040 -18.281 -18.048 1.00 13.23 509 MET A CA 1
ATOM 7015 C C . MET A 1 497 ? -27.597 -18.888 -16.723 1.00 11.26 509 MET A C 1
ATOM 7016 O O . MET A 1 497 ? -26.684 -19.729 -16.723 1.00 15.72 509 MET A O 1
ATOM 7030 N N . ALA A 1 498 ? -28.189 -18.484 -15.610 1.00 13.31 510 ALA A N 1
ATOM 7031 C CA . ALA A 1 498 ? -27.730 -18.887 -14.286 1.00 12.98 510 ALA A CA 1
ATOM 7032 C C . ALA A 1 498 ? -28.425 -20.168 -13.816 1.00 13.50 510 ALA A C 1
ATOM 7033 O O . ALA A 1 498 ? -29.325 -20.698 -14.458 1.00 14.54 510 ALA A O 1
ATOM 7040 N N . ASP A 1 499 ? -27.970 -20.676 -12.670 1.00 13.68 511 ASP A N 1
ATOM 7041 C CA . ASP A 1 499 ? -28.675 -21.739 -11.963 1.00 12.89 511 ASP A CA 1
ATOM 7042 C C . ASP A 1 499 ? -29.637 -21.190 -10.920 1.00 14.19 511 ASP A C 1
ATOM 7043 O O . ASP A 1 499 ? -30.723 -21.744 -10.710 1.00 13.32 511 ASP A O 1
ATOM 7052 N N . ILE A 1 500 ? -29.209 -20.135 -10.240 1.00 10.91 512 ILE A N 1
ATOM 7053 C CA . ILE A 1 500 ? -29.927 -19.520 -9.136 1.00 11.41 512 ILE A CA 1
ATOM 7054 C C . ILE A 1 500 ? -29.943 -18.017 -9.389 1.00 13.66 512 ILE A C 1
ATOM 7055 O O . ILE A 1 500 ? -28.882 -17.414 -9.611 1.00 13.06 512 ILE A O 1
ATOM 7071 N N . VAL A 1 501 ? -31.135 -17.422 -9.366 1.00 12.20 513 VAL A N 1
ATOM 7072 C CA . VAL A 1 501 ? -31.314 -15.988 -9.581 1.00 10.28 513 VAL A CA 1
ATOM 7073 C C . VAL A 1 501 ? -32.012 -15.406 -8.365 1.00 13.40 513 VAL A C 1
ATOM 7074 O O . VAL A 1 501 ? -33.114 -15.846 -8.003 1.00 14.79 513 VAL A O 1
ATOM 7087 N N . LEU A 1 502 ? -31.373 -14.442 -7.736 1.00 12.36 514 LEU A N 1
ATOM 7088 C CA . LEU A 1 502 ? -31.900 -13.799 -6.537 1.00 13.79 514 LEU A CA 1
ATOM 7089 C C . LEU A 1 502 ? -32.321 -12.373 -6.866 1.00 13.66 514 LEU A C 1
ATOM 7090 O O . LEU A 1 502 ? -31.528 -11.599 -7.419 1.00 12.36 514 LEU A O 1
ATOM 7106 N N . PRO A 1 503 ? -33.561 -11.990 -6.557 1.00 12.16 515 PRO A N 1
ATOM 7107 C CA . PRO A 1 503 ? -34.032 -10.667 -6.968 1.00 12.47 515 PRO A CA 1
ATOM 7108 C C . PRO A 1 503 ? -33.446 -9.579 -6.082 1.00 14.77 515 PRO A C 1
ATOM 7109 O O . PRO A 1 503 ? -33.572 -9.616 -4.849 1.00 12.59 515 PRO A O 1
ATOM 7120 N N . ALA A 1 504 ? -32.832 -8.591 -6.728 1.00 14.10 516 ALA A N 1
ATOM 7121 C CA . ALA A 1 504 ? -32.256 -7.435 -6.061 1.00 13.01 516 ALA A CA 1
ATOM 7122 C C . ALA A 1 504 ? -33.132 -6.209 -6.265 1.00 14.37 516 ALA A C 1
ATOM 7123 O O . ALA A 1 504 ? -33.813 -6.070 -7.289 1.00 14.65 516 ALA A O 1
ATOM 7130 N N . THR A 1 505 ? -33.072 -5.292 -5.304 1.00 13.33 517 THR A N 1
ATOM 7131 C CA . THR A 1 505 ? -33.785 -4.020 -5.416 1.00 11.64 517 THR A CA 1
ATOM 7132 C C . THR A 1 505 ? -33.062 -3.043 -6.342 1.00 13.08 517 THR A C 1
ATOM 7133 O O . THR A 1 505 ? -31.866 -3.172 -6.601 1.00 12.39 517 THR A O 1
ATOM 7144 N N . THR A 1 506 ? -33.808 -2.041 -6.825 1.00 13.87 518 THR A N 1
ATOM 7145 C CA . THR A 1 506 ? -33.215 -0.831 -7.384 1.00 12.09 518 THR A CA 1
ATOM 7146 C C . THR A 1 506 ? -32.770 0.130 -6.269 1.00 11.85 518 THR A C 1
ATOM 7147 O O . THR A 1 506 ? -33.107 -0.026 -5.086 1.00 13.44 518 THR A O 1
ATOM 7158 N N . SER A 1 507 ? -32.035 1.172 -6.675 1.00 12.47 519 SER A N 1
ATOM 7159 C CA . SER A 1 507 ? -31.672 2.240 -5.746 1.00 12.42 519 SER A CA 1
ATOM 7160 C C . SER A 1 507 ? -32.887 2.887 -5.106 1.00 13.70 519 SER A C 1
ATOM 7161 O O . SER A 1 507 ? -32.794 3.412 -3.998 1.00 13.23 519 SER A O 1
ATOM 7169 N N . TYR A 1 508 ? -34.013 2.907 -5.804 1.00 14.06 520 TYR A N 1
ATOM 7170 C CA . TYR A 1 508 ? -35.183 3.640 -5.326 1.00 13.61 520 TYR A CA 1
ATOM 7171 C C . TYR A 1 508 ? -35.880 2.949 -4.167 1.00 14.85 520 TYR A C 1
ATOM 7172 O O . TYR A 1 508 ? -36.749 3.564 -3.545 1.00 13.63 520 TYR A O 1
ATOM 7190 N N . GLU A 1 509 ? -35.470 1.732 -3.823 1.00 13.00 521 GLU A N 1
ATOM 7191 C CA . GLU A 1 509 ? -36.085 0.947 -2.759 1.00 12.03 521 GLU A CA 1
ATOM 7192 C C . GLU A 1 509 ? -35.238 0.905 -1.494 1.00 13.48 521 GLU A C 1
ATOM 7193 O O . GLU A 1 509 ? -35.527 0.114 -0.585 1.00 13.65 521 GLU A O 1
ATOM 7205 N N . ARG A 1 510 ? -34.212 1.748 -1.407 1.00 11.52 522 ARG A N 1
ATOM 7206 C CA . ARG A 1 510 ? -33.275 1.761 -0.284 1.00 10.02 522 ARG A CA 1
ATOM 7207 C C . ARG A 1 510 ? -32.703 3.171 -0.122 1.00 11.39 522 ARG A C 1
ATOM 7208 O O . ARG A 1 510 ? -32.980 4.068 -0.919 1.00 12.64 522 ARG A O 1
ATOM 7229 N N . ASN A 1 511 ? -31.891 3.367 0.926 1.00 11.74 523 ASN A N 1
ATOM 7230 C CA . ASN A 1 511 ? -31.290 4.659 1.249 1.00 10.97 523 ASN A CA 1
ATOM 7231 C C . ASN A 1 511 ? -29.782 4.608 1.017 1.00 11.95 523 ASN A C 1
ATOM 7232 O O . ASN A 1 511 ? -29.138 3.616 1.367 1.00 11.87 523 ASN A O 1
ATOM 7243 N N . ASP A 1 512 ? -29.214 5.689 0.488 1.00 11.81 524 ASP A N 1
ATOM 7244 C CA . ASP A 1 512 ? -27.791 5.700 0.139 1.00 12.85 524 ASP A CA 1
ATOM 7245 C C . ASP A 1 512 ? -27.306 7.139 -0.042 1.00 12.11 524 ASP A C 1
ATOM 7246 O O . ASP A 1 512 ? -28.039 8.108 0.184 1.00 12.21 524 ASP A O 1
ATOM 7255 N N . LEU A 1 513 ? -26.020 7.265 -0.379 1.00 12.71 525 LEU A N 1
ATOM 7256 C CA . LEU A 1 513 ? -25.365 8.534 -0.651 1.00 10.39 525 LEU A CA 1
ATOM 7257 C C . LEU A 1 513 ? -24.467 8.355 -1.860 1.00 12.98 525 LEU A C 1
ATOM 7258 O O . LEU A 1 513 ? -23.941 7.267 -2.091 1.00 13.74 525 LEU A O 1
ATOM 7274 N N . THR A 1 514 ? -24.289 9.429 -2.627 1.00 12.09 526 THR A N 1
ATOM 7275 C CA . THR A 1 514 ? -23.297 9.466 -3.696 1.00 12.60 526 THR A CA 1
ATOM 7276 C C . THR A 1 514 ? -22.797 10.899 -3.846 1.00 13.95 526 THR A C 1
ATOM 7277 O O . THR A 1 514 ? -23.138 11.788 -3.059 1.00 13.67 526 THR A O 1
ATOM 7288 N N . MET A 1 515 ? -21.890 11.098 -4.800 1.00 15.82 527 MET A N 1
ATOM 7289 C CA . MET A 1 515 ? -21.330 12.405 -5.082 1.00 16.57 527 MET A CA 1
ATOM 7290 C C . MET A 1 515 ? -21.606 12.796 -6.524 1.00 17.47 527 MET A C 1
ATOM 7291 O O . MET A 1 515 ? -21.712 11.928 -7.407 1.00 15.09 527 MET A O 1
ATOM 7305 N N . ALA A 1 516 ? -21.672 14.097 -6.752 1.00 14.74 528 ALA A N 1
ATOM 7306 C CA . ALA A 1 516 ? -21.629 14.665 -8.089 1.00 13.88 528 ALA A CA 1
ATOM 7307 C C . ALA A 1 516 ? -20.216 14.532 -8.621 1.00 15.76 528 ALA A C 1
ATOM 7308 O O . ALA A 1 516 ? -19.268 15.054 -8.025 1.00 16.86 528 ALA A O 1
ATOM 7315 N N . GLY A 1 517 ? -20.069 13.835 -9.752 1.00 16.61 529 GLY A N 1
ATOM 7316 C CA . GLY A 1 517 ? -18.750 13.414 -10.151 1.00 20.03 529 GLY A CA 1
ATOM 7317 C C . GLY A 1 517 ? -18.545 13.312 -11.646 1.00 13.04 529 GLY A C 1
ATOM 7318 O O . GLY A 1 517 ? -19.412 13.733 -12.419 1.00 14.40 529 GLY A O 1
ATOM 7322 N N . ASP A 1 518 ? -17.404 12.755 -12.074 1.00 13.79 530 ASP A N 1
ATOM 7323 C CA . ASP A 1 518 ? -16.479 12.055 -11.192 1.00 13.80 530 ASP A CA 1
ATOM 7324 C C . ASP A 1 518 ? -15.228 12.814 -10.756 1.00 17.30 530 ASP A C 1
ATOM 7325 O O . ASP A 1 518 ? -14.392 12.270 -10.049 1.00 18.58 530 ASP A O 1
ATOM 7334 N N . TYR A 1 519 ? -15.079 14.052 -11.187 1.00 15.18 531 TYR A N 1
ATOM 7335 C CA . TYR A 1 519 ? -13.868 14.795 -10.841 1.00 14.94 531 TYR A CA 1
ATOM 7336 C C . TYR A 1 519 ? -14.144 16.052 -10.047 1.00 14.44 531 TYR A C 1
ATOM 7337 O O . TYR A 1 519 ? -13.318 16.432 -9.200 1.00 16.75 531 TYR A O 1
ATOM 7355 N N . SER A 1 520 ? -15.255 16.721 -10.311 1.00 14.30 532 SER A N 1
ATOM 7356 C CA . SER A 1 520 ? -15.538 17.969 -9.610 1.00 11.98 532 SER A CA 1
ATOM 7357 C C . SER A 1 520 ? -15.764 17.730 -8.133 1.00 15.71 532 SER A C 1
ATOM 7358 O O . SER A 1 520 ? -15.395 18.575 -7.307 1.00 15.29 532 SER A O 1
ATOM 7366 N N . MET A 1 521 ? -16.356 16.592 -7.788 1.00 16.92 533 MET A N 1
ATOM 7367 C CA . MET A 1 521 ? -16.794 16.321 -6.435 1.00 15.55 533 MET A CA 1
ATOM 7368 C C . MET A 1 521 ? -17.593 17.493 -5.877 1.00 16.84 533 MET A C 1
ATOM 7369 O O . MET A 1 521 ? -17.434 17.874 -4.717 1.00 17.21 533 MET A O 1
ATOM 7383 N N . MET A 1 522 ? -18.466 18.073 -6.702 1.00 13.96 534 MET A N 1
ATOM 7384 C CA . MET A 1 522 ? -19.040 19.366 -6.368 1.00 12.01 534 MET A CA 1
ATOM 7385 C C . MET A 1 522 ? -20.297 19.289 -5.501 1.00 17.66 534 MET A C 1
ATOM 7386 O O . MET A 1 522 ? -20.785 20.339 -5.071 1.00 16.99 534 MET A O 1
ATOM 7400 N N . SER A 1 523 ? -20.821 18.095 -5.235 1.00 12.95 535 SER A N 1
ATOM 7401 C CA . SER A 1 523 ? -21.985 17.968 -4.372 1.00 15.02 535 SER A CA 1
ATOM 7402 C C . SER A 1 523 ? -22.012 16.596 -3.715 1.00 12.82 535 SER A C 1
ATOM 7403 O O . SER A 1 523 ? -21.525 15.611 -4.281 1.00 14.25 535 SER A O 1
ATOM 7411 N N . VAL A 1 524 ? -22.645 16.540 -2.539 1.00 13.78 536 VAL A N 1
ATOM 7412 C CA . VAL A 1 524 ? -23.092 15.295 -1.925 1.00 12.95 536 VAL A CA 1
ATOM 7413 C C . VAL A 1 524 ? -24.564 15.129 -2.276 1.00 13.46 536 VAL A C 1
ATOM 7414 O O . VAL A 1 524 ? -25.382 16.021 -2.007 1.00 12.66 536 VAL A O 1
ATOM 7427 N N . TYR A 1 525 ? -24.888 14.015 -2.920 1.00 12.97 537 TYR A N 1
ATOM 7428 C CA . TYR A 1 525 ? -26.250 13.739 -3.353 1.00 11.64 537 TYR A CA 1
ATOM 7429 C C . TYR A 1 525 ? -26.896 12.725 -2.423 1.00 12.94 537 TYR A C 1
ATOM 7430 O O . TYR A 1 525 ? -26.377 11.605 -2.283 1.00 14.33 537 TYR A O 1
ATOM 7448 N N . PRO A 1 526 ? -28.021 13.044 -1.793 1.00 12.43 538 PRO A N 1
ATOM 7449 C CA . PRO A 1 526 ? -28.750 12.031 -1.040 1.00 11.15 538 PRO A CA 1
ATOM 7450 C C . PRO A 1 526 ? -29.449 11.078 -1.987 1.00 12.97 538 PRO A C 1
ATOM 7451 O O . PRO A 1 526 ? -29.874 11.466 -3.075 1.00 14.55 538 PRO A O 1
ATOM 7462 N N . MET A 1 527 ? -29.564 9.811 -1.566 1.00 12.49 539 MET A N 1
ATOM 7463 C CA . MET A 1 527 ? -30.337 8.817 -2.315 1.00 12.22 539 MET A CA 1
ATOM 7464 C C . MET A 1 527 ? -31.399 8.255 -1.379 1.00 12.41 539 MET A C 1
ATOM 7465 O O . MET A 1 527 ? -31.261 7.150 -0.854 1.00 12.55 539 MET A O 1
ATOM 7479 N N . LYS A 1 528 ? -32.452 9.032 -1.147 1.00 13.62 540 LYS A N 1
ATOM 7480 C CA . LYS A 1 528 ? -33.454 8.669 -0.157 1.00 13.96 540 LYS A CA 1
ATOM 7481 C C . LYS A 1 528 ? -34.422 7.644 -0.744 1.00 15.83 540 LYS A C 1
ATOM 7482 O O . LYS A 1 528 ? -34.796 7.726 -1.913 1.00 14.08 540 LYS A O 1
ATOM 7501 N N . GLN A 1 529 ? -34.806 6.665 0.071 1.00 13.04 541 GLN A N 1
ATOM 7502 C CA . GLN A 1 529 ? -35.734 5.639 -0.385 1.00 13.28 541 GLN A CA 1
ATOM 7503 C C . GLN A 1 529 ? -37.031 6.270 -0.846 1.00 17.68 541 GLN A C 1
ATOM 7504 O O . GLN A 1 529 ? -37.601 7.113 -0.157 1.00 15.19 541 GLN A O 1
ATOM 7518 N N . VAL A 1 530 ? -37.506 5.840 -2.013 1.00 13.19 542 VAL A N 1
ATOM 7519 C CA . VAL A 1 530 ? -38.724 6.376 -2.593 1.00 14.56 542 VAL A CA 1
ATOM 7520 C C . VAL A 1 530 ? -39.924 5.511 -2.237 1.00 19.45 542 VAL A C 1
ATOM 7521 O O . VAL A 1 530 ? -40.983 6.021 -1.858 1.00 21.23 542 VAL A O 1
ATOM 7534 N N . VAL A 1 531 ? -39.764 4.199 -2.388 1.00 16.48 543 VAL A N 1
ATOM 7535 C CA . VAL A 1 531 ? -40.813 3.217 -2.101 1.00 18.21 543 VAL A CA 1
ATOM 7536 C C . VAL A 1 531 ? -40.186 2.025 -1.406 1.00 18.08 543 VAL A C 1
ATOM 7537 O O . VAL A 1 531 ? -38.969 1.806 -1.484 1.00 16.85 543 VAL A O 1
ATOM 7550 N N . PRO A 1 532 ? -41.000 1.200 -0.762 1.00 17.88 544 PRO A N 1
ATOM 7551 C CA . PRO A 1 532 ? -40.471 -0.050 -0.164 1.00 16.66 544 PRO A CA 1
ATOM 7552 C C . PRO A 1 532 ? -40.024 -1.026 -1.241 1.00 18.04 544 PRO A C 1
ATOM 7553 O O . PRO A 1 532 ? -40.456 -0.934 -2.402 1.00 18.09 544 PRO A O 1
ATOM 7564 N N . PRO A 1 533 ? -39.193 -2.009 -0.895 1.00 17.83 545 PRO A N 1
ATOM 7565 C CA . PRO A 1 533 ? -38.862 -3.072 -1.853 1.00 18.68 545 PRO A CA 1
ATOM 7566 C C . PRO A 1 533 ? -40.086 -3.682 -2.505 1.00 18.04 545 PRO A C 1
ATOM 7567 O O . PRO A 1 533 ? -41.087 -4.006 -1.838 1.00 20.95 545 PRO A O 1
ATOM 7578 N N . GLN A 1 534 ? -40.007 -3.843 -3.813 1.00 18.43 546 GLN A N 1
ATOM 7579 C CA . GLN A 1 534 ? -41.079 -4.366 -4.635 1.00 18.36 546 GLN A CA 1
ATOM 7580 C C . GLN A 1 534 ? -40.978 -5.882 -4.722 1.00 19.07 546 GLN A C 1
ATOM 7581 O O . GLN A 1 534 ? -39.897 -6.477 -4.582 1.00 16.28 546 GLN A O 1
ATOM 7595 N N . PHE A 1 535 ? -42.128 -6.511 -4.985 1.00 18.64 547 PHE A N 1
ATOM 7596 C CA . PHE A 1 535 ? -42.168 -7.965 -5.131 1.00 19.25 547 PHE A CA 1
ATOM 7597 C C . PHE A 1 535 ? -41.474 -8.582 -3.933 1.00 16.92 547 PHE A C 1
ATOM 7598 O O . PHE A 1 535 ? -41.721 -8.166 -2.801 1.00 15.73 547 PHE A O 1
ATOM 7615 N N . GLU A 1 536 ? -40.626 -9.587 -4.147 1.00 16.09 548 GLU A N 1
ATOM 7616 C CA . GLU A 1 536 ? -39.844 -10.173 -3.056 1.00 16.40 548 GLU A CA 1
ATOM 7617 C C . GLU A 1 536 ? -38.367 -9.774 -3.139 1.00 15.23 548 GLU A C 1
ATOM 7618 O O . GLU A 1 536 ? -37.504 -10.477 -2.615 1.00 16.77 548 GLU A O 1
ATOM 7630 N N . ALA A 1 537 ? -38.076 -8.649 -3.781 1.00 15.07 549 ALA A N 1
ATOM 7631 C CA . ALA A 1 537 ? -36.700 -8.212 -3.963 1.00 13.85 549 ALA A CA 1
ATOM 7632 C C . ALA A 1 537 ? -36.074 -7.827 -2.631 1.00 15.97 549 ALA A C 1
ATOM 7633 O O . ALA A 1 537 ? -36.741 -7.341 -1.715 1.00 15.30 549 ALA A O 1
ATOM 7640 N N . LYS A 1 538 ? -34.763 -8.061 -2.525 1.00 13.92 550 LYS A N 1
ATOM 7641 C CA . LYS A 1 538 ? -33.986 -7.627 -1.380 1.00 11.63 550 LYS A CA 1
ATOM 7642 C C . LYS A 1 538 ? -32.800 -6.793 -1.840 1.00 13.44 550 LYS A C 1
ATOM 7643 O O . LYS A 1 538 ? -32.251 -7.017 -2.914 1.00 13.99 550 LYS A O 1
ATOM 7662 N N . ASN A 1 539 ? -32.387 -5.852 -1.000 1.00 12.64 551 ASN A N 1
ATOM 7663 C CA . ASN A 1 539 ? -31.097 -5.211 -1.210 1.00 11.46 551 ASN A CA 1
ATOM 7664 C C . ASN A 1 539 ? -29.998 -6.276 -1.242 1.00 11.44 551 ASN A C 1
ATOM 7665 O O . ASN A 1 539 ? -30.030 -7.243 -0.482 1.00 14.35 551 ASN A O 1
ATOM 7676 N N . ASP A 1 540 ? -29.006 -6.096 -2.124 1.00 10.80 552 ASP A N 1
ATOM 7677 C CA . ASP A 1 540 ? -27.880 -7.015 -2.113 1.00 10.92 552 ASP A CA 1
ATOM 7678 C C . ASP A 1 540 ? -27.239 -7.101 -0.728 1.00 11.22 552 ASP A C 1
ATOM 7679 O O . ASP A 1 540 ? -26.773 -8.164 -0.312 1.00 14.00 552 ASP A O 1
ATOM 7688 N N . TYR A 1 541 ? -27.188 -5.974 -0.022 1.00 11.44 553 TYR A N 1
ATOM 7689 C CA . TYR A 1 541 ? -26.649 -5.944 1.335 1.00 13.41 553 TYR A CA 1
ATOM 7690 C C . TYR A 1 541 ? -27.346 -6.969 2.211 1.00 14.40 553 TYR A C 1
ATOM 7691 O O . TYR A 1 541 ? -26.693 -7.750 2.903 1.00 13.44 553 TYR A O 1
ATOM 7709 N N . ASP A 1 542 ? -28.678 -7.012 2.143 1.00 13.40 554 ASP A N 1
ATOM 7710 C CA . ASP A 1 542 ? -29.451 -7.962 2.933 1.00 12.80 554 ASP A CA 1
ATOM 7711 C C . ASP A 1 542 ? -29.240 -9.400 2.464 1.00 15.91 554 ASP A C 1
ATOM 7712 O O . ASP A 1 542 ? -29.189 -10.319 3.289 1.00 16.45 554 ASP A O 1
ATOM 7721 N N . ILE A 1 543 ? -29.132 -9.621 1.154 1.00 13.08 555 ILE A N 1
ATOM 7722 C CA . ILE A 1 543 ? -28.816 -10.954 0.655 1.00 13.88 555 ILE A CA 1
ATOM 7723 C C . ILE A 1 543 ? -27.516 -11.456 1.276 1.00 13.83 555 ILE A C 1
ATOM 7724 O O . ILE A 1 543 ? -27.418 -12.600 1.745 1.00 14.31 555 ILE A O 1
ATOM 7740 N N . PHE A 1 544 ? -26.491 -10.615 1.265 1.00 13.96 556 PHE A N 1
ATOM 7741 C CA . PHE A 1 544 ? -25.184 -11.070 1.718 1.00 13.11 556 PHE A CA 1
ATOM 7742 C C . PHE A 1 544 ? -25.115 -11.134 3.228 1.00 13.28 556 PHE A C 1
ATOM 7743 O O . PHE A 1 544 ? -24.367 -11.957 3.758 1.00 14.77 556 PHE A O 1
ATOM 7760 N N . VAL A 1 545 ? -25.915 -10.334 3.935 1.00 12.94 557 VAL A N 1
ATOM 7761 C CA . VAL A 1 545 ? -26.026 -10.519 5.382 1.00 13.76 557 VAL A CA 1
ATOM 7762 C C . VAL A 1 545 ? -26.570 -11.908 5.699 1.00 15.61 557 VAL A C 1
ATOM 7763 O O . VAL A 1 545 ? -26.074 -12.598 6.605 1.00 14.46 557 VAL A O 1
ATOM 7776 N N . GLU A 1 546 ? -27.607 -12.337 4.978 1.00 13.83 558 GLU A N 1
ATOM 7777 C CA . GLU A 1 546 ? -28.153 -13.673 5.195 1.00 17.65 558 GLU A CA 1
ATOM 7778 C C . GLU A 1 546 ? -27.145 -14.771 4.854 1.00 16.83 558 GLU A C 1
ATOM 7779 O O . GLU A 1 546 ? -27.063 -15.781 5.558 1.00 17.31 558 GLU A O 1
ATOM 7791 N N . LEU A 1 547 ? -26.384 -14.613 3.764 1.00 13.04 559 LEU A N 1
ATOM 7792 C CA . LEU A 1 547 ? -25.364 -15.602 3.472 1.00 12.89 559 LEU A CA 1
ATOM 7793 C C . LEU A 1 547 ? -24.250 -15.565 4.520 1.00 15.07 559 LEU A C 1
ATOM 7794 O O . LEU A 1 547 ? -23.733 -16.611 4.921 1.00 14.74 559 LEU A O 1
ATOM 7810 N N . ALA A 1 548 ? -23.866 -14.363 4.972 1.00 14.92 560 ALA A N 1
ATOM 7811 C CA . ALA A 1 548 ? -22.820 -14.243 5.989 1.00 14.69 560 ALA A CA 1
ATOM 7812 C C . ALA A 1 548 ? -23.240 -14.939 7.279 1.00 17.43 560 ALA A C 1
ATOM 7813 O O . ALA A 1 548 ? -22.439 -15.625 7.915 1.00 16.83 560 ALA A O 1
ATOM 7820 N N . LYS A 1 549 ? -24.503 -14.778 7.660 1.00 15.40 561 LYS A N 1
ATOM 7821 C CA . LYS A 1 549 ? -25.010 -15.431 8.856 1.00 17.56 561 LYS A CA 1
ATOM 7822 C C . LYS A 1 549 ? -24.916 -16.940 8.738 1.00 16.75 561 LYS A C 1
ATOM 7823 O O . LYS A 1 549 ? -24.532 -17.621 9.690 1.00 17.55 561 LYS A O 1
ATOM 7842 N N . ARG A 1 550 ? -25.283 -17.492 7.576 1.00 17.22 562 ARG A N 1
ATOM 7843 C CA . ARG A 1 550 ? -25.169 -18.930 7.403 1.00 18.70 562 ARG A CA 1
ATOM 7844 C C . ARG A 1 550 ? -23.724 -19.399 7.483 1.00 18.52 562 ARG A C 1
ATOM 7845 O O . ARG A 1 550 ? -23.472 -20.559 7.833 1.00 18.46 562 ARG A O 1
ATOM 7866 N N . ALA A 1 551 ? -22.763 -18.527 7.158 1.00 18.14 563 ALA A N 1
ATOM 7867 C CA . ALA A 1 551 ? -21.350 -18.880 7.245 1.00 17.65 563 ALA A CA 1
ATOM 7868 C C . ALA A 1 551 ? -20.721 -18.489 8.575 1.00 18.19 563 ALA A C 1
ATOM 7869 O O . ALA A 1 551 ? -19.517 -18.690 8.756 1.00 22.26 563 ALA A O 1
ATOM 7876 N N . GLY A 1 552 ? -21.491 -17.900 9.483 1.00 18.10 564 GLY A N 1
ATOM 7877 C CA . GLY A 1 552 ? -20.969 -17.541 10.788 1.00 22.57 564 GLY A CA 1
ATOM 7878 C C . GLY A 1 552 ? -20.185 -16.253 10.849 1.00 24.12 564 GLY A C 1
ATOM 7879 O O . GLY A 1 552 ? -19.488 -16.027 11.844 1.00 23.37 564 GLY A O 1
ATOM 7883 N N . VAL A 1 553 ? -20.300 -15.371 9.836 1.00 15.78 565 VAL A N 1
ATOM 7884 C CA . VAL A 1 553 ? -19.480 -14.164 9.792 1.00 17.42 565 VAL A CA 1
ATOM 7885 C C . VAL A 1 553 ? -20.333 -12.908 9.613 1.00 18.73 565 VAL A C 1
ATOM 7886 O O . VAL A 1 553 ? -19.884 -11.915 9.030 1.00 17.75 565 VAL A O 1
ATOM 7899 N N . GLU A 1 554 ? -21.563 -12.922 10.122 1.00 15.34 566 GLU A N 1
ATOM 7900 C CA . GLU A 1 554 ? -22.405 -11.741 9.990 1.00 16.41 566 GLU A CA 1
ATOM 7901 C C . GLU A 1 554 ? -21.799 -10.529 10.698 1.00 22.94 566 GLU A C 1
ATOM 7902 O O . GLU A 1 554 ? -21.842 -9.406 10.180 1.00 17.93 566 GLU A O 1
ATOM 7914 N N . GLU A 1 555 ? -21.254 -10.714 11.905 1.00 19.69 567 GLU A N 1
ATOM 7915 C CA . GLU A 1 555 ? -20.773 -9.549 12.627 1.00 21.74 567 GLU A CA 1
ATOM 7916 C C . GLU A 1 555 ? -19.612 -8.878 11.900 1.00 19.47 567 GLU A C 1
ATOM 7917 O O . GLU A 1 555 ? -19.511 -7.639 11.899 1.00 18.37 567 GLU A O 1
ATOM 7929 N N . GLN A 1 556 ? -18.717 -9.671 11.298 1.00 17.91 568 GLN A N 1
ATOM 7930 C CA . GLN A 1 556 ? -17.638 -9.099 10.499 1.00 18.85 568 GLN A CA 1
ATOM 7931 C C . GLN A 1 556 ? -18.195 -8.379 9.283 1.00 19.00 568 GLN A C 1
ATOM 7932 O O . GLN A 1 556 ? -17.687 -7.327 8.887 1.00 19.86 568 GLN A O 1
ATOM 7946 N N . TYR A 1 557 ? -19.253 -8.929 8.687 1.00 17.51 569 TYR A N 1
ATOM 7947 C CA . TYR A 1 557 ? -19.788 -8.343 7.460 1.00 15.92 569 TYR A CA 1
ATOM 7948 C C . TYR A 1 557 ? -20.429 -6.985 7.723 1.00 16.84 569 TYR A C 1
ATOM 7949 O O . TYR A 1 557 ? -20.178 -6.018 6.997 1.00 16.03 569 TYR A O 1
ATOM 7967 N N . THR A 1 558 ? -21.277 -6.889 8.760 1.00 12.89 570 THR A N 1
ATOM 7968 C CA . THR A 1 558 ? -22.036 -5.685 9.007 1.00 15.28 570 THR A CA 1
ATOM 7969 C C . THR A 1 558 ? -21.300 -4.681 9.899 1.00 14.22 570 THR A C 1
ATOM 7970 O O . THR A 1 558 ? -21.697 -3.510 9.955 1.00 17.13 570 THR A O 1
ATOM 7981 N N . GLU A 1 559 ? -20.280 -5.131 10.614 1.00 17.83 571 GLU A N 1
ATOM 7982 C CA . GLU A 1 559 ? -19.589 -4.334 11.621 1.00 19.15 571 GLU A CA 1
ATOM 7983 C C . GLU A 1 559 ? -20.548 -3.806 12.683 1.00 20.93 571 GLU A C 1
ATOM 7984 O O . GLU A 1 559 ? -20.248 -2.823 13.375 1.00 21.11 571 GLU A O 1
ATOM 7996 N N . GLY A 1 560 ? -21.697 -4.459 12.838 1.00 20.56 572 GLY A N 1
ATOM 7997 C CA . GLY A 1 560 ? -22.678 -4.041 13.825 1.00 22.52 572 GLY A CA 1
ATOM 7998 C C . GLY A 1 560 ? -23.416 -2.755 13.518 1.00 26.03 572 GLY A C 1
ATOM 7999 O O . GLY A 1 560 ? -23.983 -2.143 14.431 1.00 23.88 572 GLY A O 1
ATOM 8003 N N . LYS A 1 561 ? -23.433 -2.323 12.263 1.00 17.76 573 LYS A N 1
ATOM 8004 C CA . LYS A 1 561 ? -24.013 -1.044 11.887 1.00 17.19 573 LYS A CA 1
ATOM 8005 C C . LYS A 1 561 ? -25.297 -1.252 11.104 1.00 19.93 573 LYS A C 1
ATOM 8006 O O . LYS A 1 561 ? -25.375 -2.144 10.262 1.00 22.66 573 LYS A O 1
ATOM 8025 N N . THR A 1 562 ? -26.285 -0.408 11.363 1.00 18.72 574 THR A N 1
ATOM 8026 C CA . THR A 1 562 ? -27.474 -0.306 10.537 1.00 18.28 574 THR A CA 1
ATOM 8027 C C . THR A 1 562 ? -27.159 0.437 9.244 1.00 20.16 574 THR A C 1
ATOM 8028 O O . THR A 1 562 ? -26.100 1.049 9.100 1.00 16.79 574 THR A O 1
ATOM 8039 N N . GLU A 1 563 ? -28.115 0.400 8.313 1.00 20.85 575 GLU A N 1
ATOM 8040 C CA . GLU A 1 563 ? -28.007 1.182 7.084 1.00 16.34 575 GLU A CA 1
ATOM 8041 C C . GLU A 1 563 ? -27.660 2.629 7.380 1.00 14.31 575 GLU A C 1
ATOM 8042 O O . GLU A 1 563 ? -26.710 3.185 6.807 1.00 15.35 575 GLU A O 1
ATOM 8054 N N . MET A 1 564 ? -28.414 3.269 8.271 1.00 16.42 576 MET A N 1
ATOM 8055 C CA . MET A 1 564 ? -28.209 4.695 8.500 1.00 15.17 576 MET A CA 1
ATOM 8056 C C . MET A 1 564 ? -26.914 4.962 9.255 1.00 15.59 576 MET A C 1
ATOM 8057 O O . MET A 1 564 ? -26.315 6.028 9.080 1.00 16.74 576 MET A O 1
ATOM 8071 N N . GLU A 1 565 ? -26.457 4.025 10.088 1.00 15.67 577 GLU A N 1
ATOM 8072 C CA . GLU A 1 565 ? -25.152 4.186 10.717 1.00 16.65 577 GLU A CA 1
ATOM 8073 C C . GLU A 1 565 ? -24.012 4.095 9.708 1.00 16.49 577 GLU A C 1
ATOM 8074 O O . GLU A 1 565 ? -23.011 4.818 9.837 1.00 16.96 577 GLU A O 1
ATOM 8086 N N . TRP A 1 566 ? -24.125 3.190 8.710 1.00 14.75 578 TRP A N 1
ATOM 8087 C CA . TRP A 1 566 ? -23.148 3.163 7.632 1.00 14.57 578 TRP A CA 1
ATOM 8088 C C . TRP A 1 566 ? -23.131 4.496 6.888 1.00 12.83 578 TRP A C 1
ATOM 8089 O O . TRP A 1 566 ? -22.068 5.074 6.638 1.00 12.79 578 TRP A O 1
ATOM 8110 N N . LEU A 1 567 ? -24.311 5.007 6.533 1.00 12.02 579 LEU A N 1
ATOM 8111 C CA . LEU A 1 567 ? -24.367 6.247 5.767 1.00 13.58 579 LEU A CA 1
ATOM 8112 C C . LEU A 1 567 ? -23.777 7.407 6.556 1.00 14.58 579 LEU A C 1
ATOM 8113 O O . LEU A 1 567 ? -23.059 8.236 6.003 1.00 13.93 579 LEU A O 1
ATOM 8129 N N . GLU A 1 568 ? -24.043 7.466 7.872 1.00 12.74 580 GLU A N 1
ATOM 8130 C CA . GLU A 1 568 ? -23.479 8.541 8.673 1.00 15.04 580 GLU A CA 1
ATOM 8131 C C . GLU A 1 568 ? -21.960 8.445 8.735 1.00 13.43 580 GLU A C 1
ATOM 8132 O O . GLU A 1 568 ? -21.261 9.463 8.647 1.00 15.55 580 GLU A O 1
ATOM 8144 N N . GLU A 1 569 ? -21.423 7.222 8.841 1.00 13.35 581 GLU A N 1
ATOM 8145 C CA . GLU A 1 569 ? -19.976 7.041 8.812 1.00 14.31 581 GLU A CA 1
ATOM 8146 C C . GLU A 1 569 ? -19.385 7.526 7.494 1.00 15.05 581 GLU A C 1
ATOM 8147 O O . GLU A 1 569 ? -18.379 8.255 7.482 1.00 16.67 581 GLU A O 1
ATOM 8159 N N . PHE A 1 570 ? -20.028 7.180 6.373 1.00 13.22 582 PHE A N 1
ATOM 8160 C CA . PHE A 1 570 ? -19.554 7.647 5.076 1.00 11.07 582 PHE A CA 1
ATOM 8161 C C . PHE A 1 570 ? -19.652 9.168 4.957 1.00 13.21 582 PHE A C 1
ATOM 8162 O O . PHE A 1 570 ? -18.717 9.824 4.498 1.00 12.97 582 PHE A O 1
ATOM 8179 N N . TYR A 1 571 ? -20.775 9.748 5.385 1.00 13.09 583 TYR A N 1
ATOM 8180 C CA . TYR A 1 571 ? -20.937 11.195 5.316 1.00 11.93 583 TYR A CA 1
ATOM 8181 C C . TYR A 1 571 ? -19.894 11.909 6.158 1.00 16.03 583 TYR A C 1
ATOM 8182 O O . TYR A 1 571 ? -19.344 12.935 5.750 1.00 14.17 583 TYR A O 1
ATOM 8200 N N . ASN A 1 572 ? -19.605 11.375 7.340 1.00 14.38 584 ASN A N 1
ATOM 8201 C CA . ASN A 1 572 ? -18.709 12.059 8.262 1.00 17.17 584 ASN A CA 1
ATOM 8202 C C . ASN A 1 572 ? -17.282 12.121 7.741 1.00 18.43 584 ASN A C 1
ATOM 8203 O O . ASN A 1 572 ? -16.528 13.013 8.128 1.00 17.51 584 ASN A O 1
ATOM 8214 N N . ALA A 1 573 ? -16.873 11.190 6.876 1.00 16.59 585 ALA A N 1
ATOM 8215 C CA . ALA A 1 573 ? -15.586 11.333 6.217 1.00 20.80 585 ALA A CA 1
ATOM 8216 C C . ALA A 1 573 ? -15.527 12.637 5.421 1.00 19.26 585 ALA A C 1
ATOM 8217 O O . ALA A 1 573 ? -14.508 13.333 5.422 1.00 20.97 585 ALA A O 1
ATOM 8224 N N . ALA A 1 574 ? -16.607 12.972 4.717 1.00 16.70 586 ALA A N 1
ATOM 8225 C CA . ALA A 1 574 ? -16.642 14.227 3.979 1.00 16.70 586 ALA A CA 1
ATOM 8226 C C . ALA A 1 574 ? -16.691 15.412 4.933 1.00 19.14 586 ALA A C 1
ATOM 8227 O O . ALA A 1 574 ? -16.016 16.424 4.709 1.00 17.05 586 ALA A O 1
ATOM 8234 N N . PHE A 1 575 ? -17.476 15.289 6.006 1.00 18.32 587 PHE A N 1
ATOM 8235 C CA . PHE A 1 575 ? -17.623 16.360 6.985 1.00 18.85 587 PHE A CA 1
ATOM 8236 C C . PHE A 1 575 ? -16.272 16.770 7.558 1.00 19.24 587 PHE A C 1
ATOM 8237 O O . PHE A 1 575 ? -15.945 17.964 7.609 1.00 22.13 587 PHE A O 1
ATOM 8254 N N . SER A 1 576 ? -15.459 15.786 7.965 1.00 17.82 588 SER A N 1
ATOM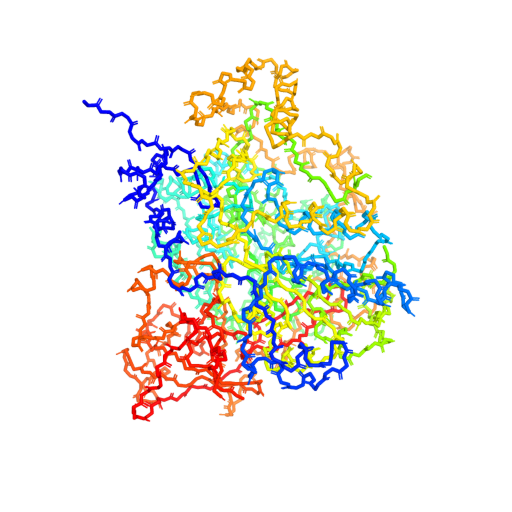 8255 C CA . SER A 1 576 ? -14.154 16.070 8.548 1.00 19.00 588 SER A CA 1
ATOM 8256 C C . SER A 1 576 ? -13.182 16.624 7.523 1.00 18.90 588 SER A C 1
ATOM 8257 O O . SER A 1 576 ? -12.415 17.551 7.826 1.00 20.82 588 SER A O 1
ATOM 8265 N N . ALA A 1 577 ? -13.163 16.042 6.320 1.00 20.10 589 ALA A N 1
ATOM 8266 C CA . ALA A 1 577 ? -12.304 16.577 5.265 1.00 22.08 589 ALA A CA 1
ATOM 8267 C C . ALA A 1 577 ? -12.717 17.987 4.875 1.00 22.50 589 ALA A C 1
ATOM 8268 O O . ALA A 1 577 ? -11.860 18.843 4.630 1.00 21.68 589 ALA A O 1
ATOM 8275 N N . ALA A 1 578 ? -14.030 18.255 4.795 1.00 18.01 590 ALA A N 1
ATOM 8276 C CA . ALA A 1 578 ? -14.474 19.609 4.482 1.00 19.25 590 ALA A CA 1
ATOM 8277 C C . ALA A 1 578 ? -14.038 20.588 5.567 1.00 20.12 590 ALA A C 1
ATOM 8278 O O . ALA A 1 578 ? -13.570 21.694 5.262 1.00 19.69 590 ALA A O 1
ATOM 8285 N N . ARG A 1 579 ? -14.179 20.196 6.839 1.00 20.98 591 ARG A N 1
ATOM 8286 C CA . ARG A 1 579 ? -13.777 21.078 7.927 1.00 21.46 591 ARG A CA 1
ATOM 8287 C C . ARG A 1 579 ? -12.304 21.437 7.814 1.00 21.75 591 ARG A C 1
ATOM 8288 O O . ARG A 1 579 ? -11.926 22.603 8.003 1.00 22.74 591 ARG A O 1
ATOM 8309 N N . ALA A 1 580 ? -11.454 20.453 7.493 1.00 21.50 592 ALA A N 1
ATOM 8310 C CA . ALA A 1 580 ? -10.032 20.730 7.331 1.00 24.00 592 ALA A CA 1
ATOM 8311 C C . ALA A 1 580 ? -9.776 21.676 6.166 1.00 23.48 592 ALA A C 1
ATOM 8312 O O . ALA A 1 580 ? -8.811 22.455 6.194 1.00 25.00 592 ALA A O 1
ATOM 8319 N N . ASN A 1 581 ? -10.623 21.636 5.139 1.00 18.79 593 ASN A N 1
ATOM 8320 C CA . ASN A 1 581 ? -10.571 22.582 4.027 1.00 21.54 593 ASN A CA 1
ATOM 8321 C C . ASN A 1 581 ? -11.297 23.893 4.322 1.00 20.01 593 ASN A C 1
ATOM 8322 O O . ASN A 1 581 ? -11.451 24.717 3.415 1.00 20.46 593 ASN A O 1
ATOM 8333 N N . ARG A 1 582 ? -11.759 24.094 5.565 1.00 20.34 594 ARG A N 1
ATOM 8334 C CA . ARG A 1 582 ? -12.433 25.324 5.997 1.00 19.91 594 ARG A CA 1
ATOM 8335 C C . ARG A 1 582 ? -13.782 25.512 5.303 1.00 18.08 594 ARG A C 1
ATOM 8336 O O . ARG A 1 582 ? -14.162 26.634 4.943 1.00 17.27 594 ARG A O 1
ATOM 8357 N N . VAL A 1 583 ? -14.513 24.413 5.135 1.00 20.29 595 VAL A N 1
ATOM 8358 C CA . VAL A 1 583 ? -15.858 24.404 4.554 1.00 17.15 595 VAL A CA 1
ATOM 8359 C C . VAL A 1 583 ? -16.798 23.787 5.591 1.00 19.26 595 VAL A C 1
ATOM 8360 O O . VAL A 1 583 ? -16.602 22.639 6.016 1.00 20.28 595 VAL A O 1
ATOM 8373 N N . ALA A 1 584 ? -17.798 24.562 6.000 1.00 18.11 596 ALA A N 1
ATOM 8374 C CA . ALA A 1 584 ? -18.809 24.127 6.945 1.00 20.17 596 ALA A CA 1
ATOM 8375 C C . ALA A 1 584 ? -19.847 23.286 6.223 1.00 21.55 596 ALA A C 1
ATOM 8376 O O . ALA A 1 584 ? -20.330 23.674 5.158 1.00 23.15 596 ALA A O 1
ATOM 8383 N N . MET A 1 585 ? -20.169 22.130 6.795 1.00 23.15 597 MET A N 1
ATOM 8384 C CA . MET A 1 585 ? -21.222 21.253 6.314 1.00 24.02 597 MET A CA 1
ATOM 8385 C C . MET A 1 585 ? -22.235 21.014 7.429 1.00 21.00 597 MET A C 1
ATOM 8386 O O . MET A 1 585 ? -21.884 21.072 8.613 1.00 21.26 597 MET A O 1
ATOM 8400 N N . PRO A 1 586 ? -23.500 20.767 7.089 1.00 17.09 598 PRO A N 1
ATOM 8401 C CA . PRO A 1 586 ? -24.441 20.279 8.102 1.00 22.04 598 PRO A CA 1
ATOM 8402 C C . PRO A 1 586 ? -24.010 18.906 8.573 1.00 21.28 598 PRO A C 1
ATOM 8403 O O . PRO A 1 586 ? -23.361 18.163 7.832 1.00 18.20 598 PRO A O 1
ATOM 8414 N N . ARG A 1 587 ? -24.382 18.557 9.804 1.00 18.39 599 ARG A N 1
ATOM 8415 C CA . ARG A 1 587 ? -24.199 17.175 10.224 1.00 19.53 599 ARG A CA 1
ATOM 8416 C C . ARG A 1 587 ? -25.159 16.273 9.447 1.00 17.43 599 ARG A C 1
ATOM 8417 O O . ARG A 1 587 ? -26.096 16.733 8.796 1.00 16.93 599 ARG A O 1
ATOM 8438 N N . PHE A 1 588 ? -24.923 14.958 9.528 1.00 16.98 600 PHE A N 1
ATOM 8439 C CA . PHE A 1 588 ? -25.685 14.029 8.694 1.00 16.39 600 PHE A CA 1
ATOM 8440 C C . PHE A 1 588 ? -27.188 14.126 8.925 1.00 13.24 600 PHE A C 1
ATOM 8441 O O . PHE A 1 588 ? -27.972 14.060 7.973 1.00 16.13 600 PHE A O 1
ATOM 8458 N N . ASP A 1 589 ? -27.616 14.213 10.182 1.00 16.70 601 ASP A N 1
ATOM 8459 C CA . ASP A 1 589 ? -29.050 14.195 10.457 1.00 19.61 601 ASP A CA 1
ATOM 8460 C C . ASP A 1 589 ? -29.763 15.324 9.726 1.00 17.78 601 ASP A C 1
ATOM 8461 O O . ASP A 1 589 ? -30.845 15.121 9.151 1.00 18.04 601 ASP A O 1
ATOM 8470 N N . LYS A 1 590 ? -29.170 16.518 9.743 1.00 18.38 602 LYS A N 1
ATOM 8471 C CA . LYS A 1 590 ? -29.748 17.676 9.082 1.00 15.84 602 LYS A CA 1
ATOM 8472 C C . LYS A 1 590 ? -29.680 17.527 7.576 1.00 15.24 602 LYS A C 1
ATOM 8473 O O . LYS A 1 590 ? -30.668 17.767 6.865 1.00 15.33 602 LYS A O 1
ATOM 8492 N N . PHE A 1 591 ? -28.528 17.090 7.057 1.00 13.54 603 PHE A N 1
ATOM 8493 C CA . PHE A 1 591 ? -28.426 16.837 5.618 1.00 12.74 603 PHE A CA 1
ATOM 8494 C C . PHE A 1 591 ? -29.494 15.856 5.171 1.00 12.96 603 PHE A C 1
ATOM 8495 O O . PHE A 1 591 ? -30.161 16.067 4.149 1.00 14.32 603 PHE A O 1
ATOM 8512 N N . TRP A 1 592 ? -29.662 14.762 5.915 1.00 12.52 604 TRP A N 1
ATOM 8513 C CA . TRP A 1 592 ? -30.573 13.713 5.475 1.00 16.01 604 TRP A CA 1
ATOM 8514 C C . TRP A 1 592 ? -32.015 14.202 5.493 1.00 14.20 604 TRP A C 1
ATOM 8515 O O . TRP A 1 592 ? -32.787 13.917 4.569 1.00 15.13 604 TRP A O 1
ATOM 8536 N N . ALA A 1 593 ? -32.381 14.971 6.529 1.00 15.08 605 ALA A N 1
ATOM 8537 C CA . ALA A 1 593 ? -33.741 15.504 6.626 1.00 13.00 605 ALA A CA 1
ATOM 8538 C C . ALA A 1 593 ? -34.034 16.483 5.509 1.00 13.04 605 ALA A C 1
ATOM 8539 O O . ALA A 1 593 ? -35.161 16.537 4.998 1.00 16.98 605 ALA A O 1
ATOM 8546 N N . GLU A 1 594 ? -33.059 17.320 5.149 1.00 14.04 606 GLU A N 1
ATOM 8547 C CA . GLU A 1 594 ? -33.265 18.287 4.079 1.00 15.95 606 GLU A CA 1
ATOM 8548 C C . GLU A 1 594 ? -33.463 17.614 2.723 1.00 15.17 606 GLU A C 1
ATOM 8549 O O . GLU A 1 594 ? -34.210 18.131 1.890 1.00 14.80 606 GLU A O 1
ATOM 8561 N N . ASN A 1 595 ? -32.839 16.458 2.500 1.00 14.95 607 ASN A N 1
ATOM 8562 C CA . ASN A 1 595 ? -33.009 15.664 1.267 1.00 12.07 607 ASN A CA 1
ATOM 8563 C C . ASN A 1 595 ? -32.828 16.509 0.003 1.00 14.33 607 ASN A C 1
ATOM 8564 O O . ASN A 1 595 ? -33.634 16.455 -0.928 1.00 14.66 607 ASN A O 1
ATOM 8575 N N . LYS A 1 596 ? -31.727 17.252 -0.051 1.00 12.85 608 LYS A N 1
ATOM 8576 C CA . LYS A 1 596 ? -31.342 18.060 -1.195 1.00 14.35 608 LYS A CA 1
ATOM 8577 C C . LYS A 1 596 ? -29.856 17.863 -1.466 1.00 15.11 608 LYS A C 1
ATOM 8578 O O . LYS A 1 596 ? -29.097 17.572 -0.545 1.00 16.39 608 LYS A O 1
ATOM 8597 N N . PRO A 1 597 ? -29.413 18.033 -2.709 1.00 14.93 609 PRO A N 1
ATOM 8598 C CA . PRO A 1 597 ? -27.967 18.103 -2.953 1.00 13.14 609 PRO A CA 1
ATOM 8599 C C . PRO A 1 597 ? -27.344 19.166 -2.056 1.00 17.50 609 PRO A C 1
ATOM 8600 O O . PRO A 1 597 ? -27.917 20.243 -1.837 1.00 17.70 609 PRO A O 1
ATOM 8611 N N . LEU A 1 598 ? -26.169 18.853 -1.532 1.00 16.25 610 LEU A N 1
ATOM 8612 C CA . LEU A 1 598 ? -25.323 19.791 -0.799 1.00 14.58 610 LEU A CA 1
ATOM 8613 C C . LEU A 1 598 ? -24.157 20.123 -1.711 1.00 17.03 610 LEU A C 1
ATOM 8614 O O . LEU A 1 598 ? -23.368 19.238 -2.045 1.00 17.88 610 LEU A O 1
ATOM 8630 N N . SER A 1 599 ? -24.038 21.381 -2.113 1.00 16.90 611 SER A N 1
ATOM 8631 C CA . SER A 1 599 ? -23.058 21.747 -3.123 1.00 18.03 611 SER A CA 1
ATOM 8632 C C . SER A 1 599 ? -21.870 22.519 -2.572 1.00 18.41 611 SER A C 1
ATOM 8633 O O . SER A 1 599 ? -22.004 23.325 -1.640 1.00 22.89 611 SER A O 1
ATOM 8641 N N . PHE A 1 600 ? -20.712 22.259 -3.168 1.00 15.77 612 PHE A N 1
ATOM 8642 C CA . PHE A 1 600 ? -19.448 22.928 -2.901 1.00 14.32 612 PHE A CA 1
ATOM 8643 C C . PHE A 1 600 ? -19.101 23.806 -4.095 1.00 20.07 612 PHE A C 1
ATOM 8644 O O . PHE A 1 600 ? -19.672 23.666 -5.172 1.00 19.73 612 PHE A O 1
ATOM 8661 N N . GLU A 1 601 ? -18.109 24.677 -3.916 1.00 21.51 613 GLU A N 1
ATOM 8662 C CA . GLU A 1 601 ? -17.675 25.594 -4.960 1.00 25.59 613 GLU A CA 1
ATOM 8663 C C . GLU A 1 601 ? -16.212 25.345 -5.295 1.00 20.96 613 GLU A C 1
ATOM 8664 O O . GLU A 1 601 ? -15.432 24.946 -4.438 1.00 19.33 613 GLU A O 1
ATOM 8676 N N . ALA A 1 602 ? -15.854 25.575 -6.558 1.00 21.33 614 ALA A N 1
ATOM 8677 C CA . ALA A 1 602 ? -14.459 25.505 -6.984 1.00 19.25 614 ALA A CA 1
ATOM 8678 C C . ALA A 1 602 ? -13.777 26.857 -6.800 1.00 19.73 614 ALA A C 1
ATOM 8679 O O . ALA A 1 602 ? -14.333 27.899 -7.149 1.00 22.34 614 ALA A O 1
ATOM 8686 N N . GLY A 1 603 ? -12.555 26.822 -6.292 1.00 18.47 615 GLY A N 1
ATOM 8687 C CA . GLY A 1 603 ? -11.756 28.019 -6.136 1.00 19.83 615 GLY A CA 1
ATOM 8688 C C . GLY A 1 603 ? -10.932 28.361 -7.364 1.00 20.34 615 GLY A C 1
ATOM 8689 O O . GLY A 1 603 ? -10.898 27.648 -8.372 1.00 17.30 615 GLY A O 1
ATOM 8693 N N . GLU A 1 604 ? -10.198 29.466 -7.239 1.00 17.53 616 GLU A N 1
ATOM 8694 C CA . GLU A 1 604 ? -9.430 29.962 -8.371 1.00 20.06 616 GLU A CA 1
ATOM 8695 C C . GLU A 1 604 ? -8.330 28.989 -8.779 1.00 16.07 616 GLU A C 1
ATOM 8696 O O . GLU A 1 604 ? -8.062 28.830 -9.976 1.00 17.52 616 GLU A O 1
ATOM 8708 N N . ALA A 1 605 ? -7.705 28.298 -7.822 1.00 15.64 617 ALA A N 1
ATOM 8709 C CA . ALA A 1 605 ? -6.636 27.379 -8.212 1.00 17.83 617 ALA A CA 1
ATOM 8710 C C . ALA A 1 605 ? -7.176 26.254 -9.097 1.00 17.37 617 ALA A C 1
ATOM 8711 O O . ALA A 1 605 ? -6.605 25.940 -10.150 1.00 16.54 617 ALA A O 1
ATOM 8718 N N . ALA A 1 606 ? -8.294 25.652 -8.694 1.00 16.40 618 ALA A N 1
ATOM 8719 C CA . ALA A 1 606 ? -8.887 24.589 -9.506 1.00 14.36 618 ALA A CA 1
ATOM 8720 C C . ALA A 1 606 ? -9.336 25.110 -10.863 1.00 15.25 618 ALA A C 1
ATOM 8721 O O . ALA A 1 606 ? -9.231 24.400 -11.873 1.00 16.23 618 ALA A O 1
ATOM 8728 N N . LYS A 1 607 ? -9.876 26.328 -10.919 1.00 13.49 619 LYS A N 1
ATOM 8729 C CA . LYS A 1 607 ? -10.333 26.844 -12.207 1.00 13.31 619 LYS A CA 1
ATOM 8730 C C . LYS A 1 607 ? -9.169 27.097 -13.156 1.00 14.12 619 LYS A C 1
ATOM 8731 O O . LYS A 1 607 ? -9.354 27.083 -14.374 1.00 15.38 619 LYS A O 1
ATOM 8750 N N . LYS A 1 608 ? -7.965 27.312 -12.621 1.00 14.90 620 LYS A N 1
ATOM 8751 C CA . LYS A 1 608 ? -6.800 27.605 -13.446 1.00 15.98 620 LYS A CA 1
ATOM 8752 C C . LYS A 1 608 ? -5.857 26.418 -13.626 1.00 16.45 620 LYS A C 1
ATOM 8753 O O . LYS A 1 608 ? -4.797 26.581 -14.240 1.00 16.33 620 LYS A O 1
ATOM 8772 N N . TRP A 1 609 ? -6.199 25.249 -13.109 1.00 14.95 621 TRP A N 1
ATOM 8773 C CA . TRP A 1 609 ? -5.250 24.147 -13.066 1.00 15.14 621 TRP A CA 1
ATOM 8774 C C . TRP A 1 609 ? -4.977 23.582 -14.454 1.00 15.09 621 TRP A C 1
ATOM 8775 O O . TRP A 1 609 ? -5.903 23.300 -15.228 1.00 14.50 621 TRP A O 1
ATOM 8796 N N . VAL A 1 610 ? -3.688 23.398 -14.758 1.00 13.45 622 VAL A N 1
ATOM 8797 C CA . VAL A 1 610 ? -3.231 22.860 -16.033 1.00 12.52 622 VAL A CA 1
ATOM 8798 C C . VAL A 1 610 ? -2.499 21.548 -15.762 1.00 14.58 622 VAL A C 1
ATOM 8799 O O . VAL A 1 610 ? -1.508 21.512 -15.021 1.00 14.67 622 VAL A O 1
ATOM 8812 N N . ARG A 1 611 ? -2.986 20.470 -16.368 1.00 14.29 623 ARG A N 1
ATOM 8813 C CA . ARG A 1 611 ? -2.335 19.181 -16.226 1.00 12.15 623 ARG A CA 1
ATOM 8814 C C . ARG A 1 611 ? -0.942 19.227 -16.855 1.00 13.33 623 ARG A C 1
ATOM 8815 O O . ARG A 1 611 ? -0.741 19.790 -17.923 1.00 12.66 623 ARG A O 1
ATOM 8836 N N . TYR A 1 612 ? 0.034 18.650 -16.161 1.00 14.25 624 TYR A N 1
ATOM 8837 C CA . TYR A 1 612 ? 1.435 18.629 -16.596 1.00 15.84 624 TYR A CA 1
ATOM 8838 C C . TYR A 1 612 ? 2.058 20.021 -16.582 1.00 16.06 624 TYR A C 1
ATOM 8839 O O . TYR A 1 612 ? 3.147 20.218 -17.117 1.00 14.63 624 TYR A O 1
ATOM 8857 N N . GLY A 1 613 ? 1.408 20.984 -15.932 1.00 16.34 625 GLY A N 1
ATOM 8858 C CA . GLY A 1 613 ? 1.988 22.309 -15.823 1.00 18.22 625 GLY A CA 1
ATOM 8859 C C . GLY A 1 613 ? 3.277 22.318 -15.022 1.00 16.50 625 GLY A C 1
ATOM 8860 O O . GLY A 1 613 ? 4.226 23.032 -15.363 1.00 17.55 625 GLY A O 1
ATOM 8864 N N . GLU A 1 614 ? 3.333 21.524 -13.953 1.00 17.82 626 GLU A N 1
ATOM 8865 C CA . GLU A 1 614 ? 4.557 21.499 -13.152 1.00 18.50 626 GLU A CA 1
ATOM 8866 C C . GLU A 1 614 ? 5.680 20.776 -13.883 1.00 16.07 626 GLU A C 1
ATOM 8867 O O . GLU A 1 614 ? 6.840 21.205 -13.835 1.00 15.95 626 GLU A O 1
ATOM 8879 N N . PHE A 1 615 ? 5.365 19.663 -14.543 1.00 14.94 627 PHE A N 1
ATOM 8880 C CA . PHE A 1 615 ? 6.331 19.015 -15.426 1.00 12.81 627 PHE A CA 1
ATOM 8881 C C . PHE A 1 615 ? 6.855 19.979 -16.468 1.00 13.27 627 PHE A C 1
ATOM 8882 O O . PHE A 1 615 ? 8.066 20.062 -16.707 1.00 15.08 627 PHE A O 1
ATOM 8899 N N . ARG A 1 616 ? 5.966 20.742 -17.109 1.00 13.59 628 ARG A N 1
ATOM 8900 C CA . ARG A 1 616 ? 6.445 21.672 -18.122 1.00 13.69 628 ARG A CA 1
ATOM 8901 C C . ARG A 1 616 ? 7.342 22.749 -17.513 1.00 16.89 628 ARG A C 1
ATOM 8902 O O . ARG A 1 616 ? 8.373 23.120 -18.092 1.00 16.33 628 ARG A O 1
ATOM 8923 N N . GLU A 1 617 ? 6.961 23.270 -16.350 1.00 17.36 629 GLU A N 1
ATOM 8924 C CA . GLU A 1 617 ? 7.734 24.336 -15.729 1.00 18.46 629 GLU A CA 1
ATOM 8925 C C . GLU A 1 617 ? 9.164 23.898 -15.444 1.00 20.43 629 GLU A C 1
ATOM 8926 O O . GLU A 1 617 ? 10.116 24.623 -15.757 1.00 20.55 629 GLU A O 1
ATOM 8938 N N . ASP A 1 618 ? 9.342 22.716 -14.855 1.00 16.83 630 ASP A N 1
ATOM 8939 C CA . ASP A 1 618 ? 10.679 22.219 -14.529 1.00 18.99 630 ASP A CA 1
ATOM 8940 C C . ASP A 1 618 ? 10.686 20.704 -14.500 1.00 14.22 630 ASP A C 1
ATOM 8941 O O . ASP A 1 618 ? 10.376 20.082 -13.476 1.00 17.21 630 ASP A O 1
ATOM 8950 N N . PRO A 1 619 ? 11.032 20.059 -15.622 1.00 13.27 631 PRO A N 1
ATOM 8951 C CA . PRO A 1 619 ? 10.959 18.588 -15.659 1.00 16.01 631 PRO A CA 1
ATOM 8952 C C . PRO A 1 619 ? 12.080 17.907 -14.875 1.00 14.33 631 PRO A C 1
ATOM 8953 O O . PRO A 1 619 ? 11.951 16.709 -14.568 1.00 17.98 631 PRO A O 1
ATOM 8964 N N . LEU A 1 620 ? 13.142 18.630 -14.506 1.00 18.29 632 LEU A N 1
ATOM 8965 C CA . LEU A 1 620 ? 14.221 18.040 -13.724 1.00 16.88 632 LEU A CA 1
ATOM 8966 C C . LEU A 1 620 ? 13.839 17.896 -12.258 1.00 21.88 632 LEU A C 1
ATOM 8967 O O . LEU A 1 620 ? 14.328 16.984 -11.576 1.00 18.68 632 LEU A O 1
ATOM 8983 N N . LEU A 1 621 ? 12.973 18.777 -11.762 1.00 19.49 633 LEU A N 1
ATOM 8984 C CA . LEU A 1 621 ? 12.513 18.708 -10.374 1.00 15.94 633 LEU A CA 1
ATOM 8985 C C . LEU A 1 621 ? 11.096 18.178 -10.234 1.00 18.89 633 LEU A C 1
ATOM 8986 O O . LEU A 1 621 ? 10.719 17.766 -9.131 1.00 19.17 633 LEU A O 1
ATOM 9002 N N . ASN A 1 622 ? 10.307 18.192 -11.313 1.00 16.85 634 ASN A N 1
ATOM 9003 C CA . ASN A 1 622 ? 8.985 17.566 -11.347 1.00 18.03 634 ASN A CA 1
ATOM 9004 C C . ASN A 1 622 ? 8.939 16.481 -12.425 1.00 17.20 634 ASN A C 1
ATOM 9005 O O . ASN A 1 622 ? 8.061 16.498 -13.305 1.00 14.42 634 ASN A O 1
ATOM 9016 N N . PRO A 1 623 ? 9.848 15.504 -12.378 1.00 14.87 635 PRO A N 1
ATOM 9017 C CA . PRO A 1 623 ? 9.858 14.453 -13.408 1.00 14.93 635 PRO A CA 1
ATOM 9018 C C . PRO A 1 623 ? 8.647 13.530 -13.334 1.00 16.70 635 PRO A C 1
ATOM 9019 O O . PRO A 1 623 ? 7.953 13.427 -12.315 1.00 17.18 635 PRO A O 1
ATOM 9030 N N . LEU A 1 624 ? 8.380 12.866 -14.454 1.00 14.56 636 LEU A N 1
ATOM 9031 C CA . LEU A 1 624 ? 7.387 11.810 -14.478 1.00 13.89 636 LEU A CA 1
ATOM 9032 C C . LEU A 1 624 ? 7.924 10.524 -13.857 1.00 17.62 636 LEU A C 1
ATOM 9033 O O . LEU A 1 624 ? 9.134 10.278 -13.791 1.00 16.86 636 LEU A O 1
ATOM 9049 N N . GLY A 1 625 ? 7.007 9.661 -13.445 1.00 15.97 637 GLY A N 1
ATOM 9050 C CA . GLY A 1 625 ? 7.388 8.392 -12.828 1.00 18.88 637 GLY A CA 1
ATOM 9051 C C . GLY A 1 625 ? 7.724 7.311 -13.832 1.00 18.57 637 GLY A C 1
ATOM 9052 O O . GLY A 1 625 ? 7.191 6.203 -13.777 1.00 19.13 637 GLY A O 1
ATOM 9056 N N . THR A 1 626 ? 8.595 7.632 -14.792 1.00 14.70 638 THR A N 1
ATOM 9057 C CA . THR A 1 626 ? 8.969 6.727 -15.859 1.00 15.22 638 THR A CA 1
ATOM 9058 C C . THR A 1 626 ? 10.460 6.434 -15.732 1.00 16.92 638 THR A C 1
ATOM 9059 O O . THR A 1 626 ? 11.154 7.141 -15.002 1.00 15.34 638 THR A O 1
ATOM 9070 N N . PRO A 1 627 ? 10.992 5.465 -16.476 1.00 17.95 639 PRO A N 1
ATOM 9071 C CA . PRO A 1 627 ? 12.445 5.199 -16.416 1.00 19.46 639 PRO A CA 1
ATOM 9072 C C . PRO A 1 627 ? 13.325 6.412 -16.694 1.00 17.29 639 PRO A C 1
ATOM 9073 O O . PRO A 1 627 ? 14.410 6.534 -16.102 1.00 18.69 639 PRO A O 1
ATOM 9084 N N . SER A 1 628 ? 12.909 7.303 -17.581 1.00 16.08 640 SER A N 1
ATOM 9085 C CA . SER A 1 628 ? 13.689 8.478 -17.939 1.00 16.54 640 SER A CA 1
ATOM 9086 C C . SER A 1 628 ? 13.280 9.741 -17.187 1.00 16.62 640 SER A C 1
ATOM 9087 O O . SER A 1 628 ? 13.952 10.765 -17.311 1.00 16.51 640 SER A O 1
ATOM 9095 N N . GLY A 1 629 ? 12.191 9.710 -16.444 1.00 13.36 641 GLY A N 1
ATOM 9096 C CA . GLY A 1 629 ? 11.602 10.921 -15.925 1.00 14.95 641 GLY A CA 1
ATOM 9097 C C . GLY A 1 629 ? 10.872 11.752 -16.955 1.00 14.28 641 GLY A C 1
ATOM 9098 O O . GLY A 1 629 ? 10.383 12.834 -16.616 1.00 15.17 641 GLY A O 1
ATOM 9102 N N . LYS A 1 630 ? 10.801 11.286 -18.197 1.00 15.50 642 LYS A N 1
ATOM 9103 C CA . LYS A 1 630 ? 10.184 12.001 -19.297 1.00 15.08 642 LYS A CA 1
ATOM 9104 C C . LYS A 1 630 ? 9.087 11.153 -19.928 1.00 12.32 642 LYS A C 1
ATOM 9105 O O . LYS A 1 630 ? 8.851 9.993 -19.556 1.00 13.35 642 LYS A O 1
ATOM 9124 N N . ILE A 1 631 ? 8.407 11.751 -20.905 1.00 13.19 643 ILE A N 1
ATOM 9125 C CA . ILE A 1 631 ? 7.454 11.038 -21.750 1.00 13.47 643 ILE A CA 1
ATOM 9126 C C . ILE A 1 631 ? 8.182 10.001 -22.604 1.00 14.53 643 ILE A C 1
ATOM 9127 O O . ILE A 1 631 ? 9.042 10.346 -23.411 1.00 16.12 643 ILE A O 1
ATOM 9143 N N . GLU A 1 632 ? 7.769 8.742 -22.507 1.00 15.55 644 GLU A N 1
ATOM 9144 C CA . GLU A 1 632 ? 8.490 7.642 -23.153 1.00 16.01 644 GLU A CA 1
ATOM 9145 C C . GLU A 1 632 ? 7.851 7.359 -24.507 1.00 16.62 644 GLU A C 1
ATOM 9146 O O . GLU A 1 632 ? 6.957 6.529 -24.646 1.00 15.00 644 GLU A O 1
ATOM 9158 N N . ILE A 1 633 ? 8.331 8.070 -25.518 1.00 14.12 645 ILE A N 1
ATOM 9159 C CA . ILE A 1 633 ? 7.934 7.758 -26.895 1.00 14.90 645 ILE A CA 1
ATOM 9160 C C . ILE A 1 633 ? 8.505 6.415 -27.317 1.00 18.38 645 ILE A C 1
ATOM 9161 O O . ILE A 1 633 ? 7.827 5.615 -27.956 1.00 18.07 645 ILE A O 1
ATOM 9177 N N . PHE A 1 634 ? 9.759 6.152 -26.968 1.00 14.93 646 PHE A N 1
ATOM 9178 C CA . PHE A 1 634 ? 10.340 4.815 -26.996 1.00 15.23 646 PHE A CA 1
ATOM 9179 C C . PHE A 1 634 ? 10.464 4.349 -25.556 1.00 17.61 646 PHE A C 1
ATOM 9180 O O . PHE A 1 634 ? 11.034 5.061 -24.714 1.00 20.90 646 PHE A O 1
ATOM 9197 N N . SER A 1 635 ? 9.905 3.176 -25.268 1.00 17.28 647 SER A N 1
ATOM 9198 C CA . SER A 1 635 ? 9.974 2.558 -23.952 1.00 19.45 647 SER A CA 1
ATOM 9199 C C . SER A 1 635 ? 10.887 1.345 -24.051 1.00 19.73 647 SER A C 1
ATOM 9200 O O . SER A 1 635 ? 10.532 0.338 -24.678 1.00 19.48 647 SER A O 1
ATOM 9208 N N . ASP A 1 636 ? 12.068 1.441 -23.443 1.00 21.17 648 ASP A N 1
ATOM 9209 C CA . ASP A 1 636 ? 12.969 0.291 -23.426 1.00 21.16 648 ASP A CA 1
ATOM 9210 C C . ASP A 1 636 ? 12.355 -0.863 -22.643 1.00 22.29 648 ASP A C 1
ATOM 9211 O O . ASP A 1 636 ? 12.566 -2.033 -22.987 1.00 22.38 648 ASP A O 1
ATOM 9220 N N . VAL A 1 637 ? 11.579 -0.556 -21.603 1.00 19.63 649 VAL A N 1
ATOM 9221 C CA . VAL A 1 637 ? 10.910 -1.589 -20.817 1.00 20.20 649 VAL A CA 1
ATOM 9222 C C . VAL A 1 637 ? 9.968 -2.399 -21.698 1.00 21.89 649 VAL A C 1
ATOM 9223 O O . VAL A 1 637 ? 9.940 -3.634 -21.636 1.00 20.97 649 VAL A O 1
ATOM 9236 N N . VAL A 1 638 ? 9.175 -1.723 -22.522 1.00 18.60 650 VAL A N 1
ATOM 9237 C CA . VAL A 1 638 ? 8.251 -2.435 -23.403 1.00 18.05 650 VAL A CA 1
ATOM 9238 C C . VAL A 1 638 ? 9.009 -3.157 -24.503 1.00 19.09 650 VAL A C 1
ATOM 9239 O O . VAL A 1 638 ? 8.694 -4.301 -24.849 1.00 20.86 650 VAL A O 1
ATOM 9252 N N . GLU A 1 639 ? 10.023 -2.507 -25.076 1.00 19.27 651 GLU A N 1
ATOM 9253 C CA . GLU A 1 639 ? 10.830 -3.153 -26.109 1.00 23.49 651 GLU A CA 1
ATOM 9254 C C . GLU A 1 639 ? 11.375 -4.486 -25.616 1.00 23.75 651 GLU A C 1
ATOM 9255 O O . GLU A 1 639 ? 11.333 -5.499 -26.335 1.00 24.41 651 GLU A O 1
ATOM 9267 N N . LYS A 1 640 ? 11.895 -4.497 -24.393 1.00 20.88 652 LYS A N 1
ATOM 9268 C CA . LYS A 1 640 ? 12.559 -5.675 -23.838 1.00 25.66 652 LYS A CA 1
ATOM 9269 C C . LYS A 1 640 ? 11.605 -6.838 -23.614 1.00 28.54 652 LYS A C 1
ATOM 9270 O O . LYS A 1 640 ? 12.057 -7.980 -23.517 1.00 27.70 652 LYS A O 1
ATOM 9289 N N . MET A 1 641 ? 10.294 -6.580 -23.552 1.00 27.36 653 MET A N 1
ATOM 9290 C CA . MET A 1 641 ? 9.324 -7.661 -23.458 1.00 25.44 653 MET A CA 1
ATOM 9291 C C . MET A 1 641 ? 9.287 -8.490 -24.725 1.00 25.86 653 MET A C 1
ATOM 9292 O O . MET A 1 641 ? 8.874 -9.653 -24.681 1.00 25.02 653 MET A O 1
ATOM 9306 N N . ASN A 1 642 ? 9.683 -7.900 -25.850 1.00 29.53 654 ASN A N 1
ATOM 9307 C CA . ASN A 1 642 ? 9.843 -8.609 -27.117 1.00 30.57 654 ASN A CA 1
ATOM 9308 C C . ASN A 1 642 ? 8.531 -9.221 -27.591 1.00 31.17 654 ASN A C 1
ATOM 9309 O O . ASN A 1 642 ? 8.473 -10.374 -28.014 1.00 29.70 654 ASN A O 1
ATOM 9320 N N . TYR A 1 643 ? 7.468 -8.434 -27.532 1.00 23.44 655 TYR A N 1
ATOM 9321 C CA . TYR A 1 643 ? 6.165 -8.878 -27.986 1.00 20.98 655 TYR A CA 1
ATOM 9322 C C . TYR A 1 643 ? 5.984 -8.554 -29.460 1.00 25.81 655 TYR A C 1
ATOM 9323 O O . TYR A 1 643 ? 6.286 -7.448 -29.908 1.00 27.90 655 TYR A O 1
ATOM 9341 N N . ASN A 1 644 ? 5.434 -9.517 -30.199 1.00 26.53 656 ASN A N 1
ATOM 9342 C CA . ASN A 1 644 ? 5.203 -9.323 -31.622 1.00 26.89 656 ASN A CA 1
ATOM 9343 C C . ASN A 1 644 ? 4.113 -8.298 -31.897 1.00 29.24 656 ASN A C 1
ATOM 9344 O O . ASN A 1 644 ? 4.108 -7.681 -32.970 1.00 30.26 656 ASN A O 1
ATOM 9355 N N . ASP A 1 645 ? 3.179 -8.100 -30.963 1.00 23.78 657 ASP A N 1
ATOM 9356 C CA . ASP A 1 645 ? 2.063 -7.195 -31.207 1.00 23.05 657 ASP A CA 1
ATOM 9357 C C . ASP A 1 645 ? 2.123 -5.932 -30.347 1.00 20.49 657 ASP A C 1
ATOM 9358 O O . ASP A 1 645 ? 1.121 -5.221 -30.225 1.00 19.45 657 ASP A O 1
ATOM 9367 N N . CYS A 1 646 ? 3.293 -5.601 -29.804 1.00 19.84 658 CYS A N 1
ATOM 9368 C CA . CYS A 1 646 ? 3.499 -4.300 -29.167 1.00 21.68 658 CYS A CA 1
ATOM 9369 C C . CYS A 1 646 ? 4.996 -4.016 -29.143 1.00 22.19 658 CYS A C 1
ATOM 9370 O O . CYS A 1 646 ? 5.725 -4.659 -28.387 1.00 26.61 658 CYS A O 1
ATOM 9378 N N . LYS A 1 647 ? 5.449 -3.066 -29.957 1.00 21.76 659 LYS A N 1
ATOM 9379 C CA . LYS A 1 647 ? 6.869 -2.760 -30.079 1.00 22.44 659 LYS A CA 1
ATOM 9380 C C . LYS A 1 647 ? 7.272 -1.682 -29.068 1.00 20.90 659 LYS A C 1
ATOM 9381 O O . LYS A 1 647 ? 6.480 -1.252 -28.230 1.00 20.68 659 LYS A O 1
ATOM 9400 N N . GLY A 1 648 ? 8.517 -1.230 -29.147 1.00 17.66 660 GLY A N 1
ATOM 9401 C CA . GLY A 1 648 ? 9.041 -0.273 -28.203 1.00 21.22 660 GLY A CA 1
ATOM 9402 C C . GLY A 1 648 ? 8.607 1.156 -28.425 1.00 16.42 660 GLY A C 1
ATOM 9403 O O . GLY A 1 648 ? 8.796 1.989 -27.539 1.00 20.92 660 GLY A O 1
ATOM 9407 N N . HIS A 1 649 ? 8.045 1.467 -29.587 1.00 18.74 661 HIS A N 1
ATOM 9408 C CA . HIS A 1 649 ? 7.475 2.775 -29.865 1.00 18.00 661 HIS A CA 1
ATOM 9409 C C . HIS A 1 649 ? 6.144 2.544 -30.559 1.00 17.01 661 HIS A C 1
ATOM 9410 O O . HIS A 1 649 ? 5.885 1.443 -31.053 1.00 16.93 661 HIS A O 1
ATOM 9424 N N . PRO A 1 650 ? 5.277 3.551 -30.604 1.00 16.88 662 PRO A N 1
ATOM 9425 C CA . PRO A 1 650 ? 3.991 3.356 -31.295 1.00 15.69 662 PRO A CA 1
ATOM 9426 C C . PRO A 1 650 ? 4.231 2.974 -32.742 1.00 17.50 662 PRO A C 1
ATOM 9427 O O . PRO A 1 650 ? 5.145 3.491 -33.385 1.00 16.80 662 PRO A O 1
ATOM 9438 N N . SER A 1 651 ? 3.397 2.069 -33.256 1.00 15.08 663 SER A N 1
ATOM 9439 C CA . SER A 1 651 ? 3.539 1.616 -34.638 1.00 17.55 663 SER A CA 1
ATOM 9440 C C . SER A 1 651 ? 2.202 1.116 -35.168 1.00 17.90 663 SER A C 1
ATOM 9441 O O . SER A 1 651 ? 1.281 0.797 -34.408 1.00 15.69 663 SER A O 1
ATOM 9449 N N . TRP A 1 652 ? 2.123 1.039 -36.500 1.00 17.91 664 TRP A N 1
ATOM 9450 C CA . TRP A 1 652 ? 0.957 0.512 -37.192 1.00 16.35 664 TRP A CA 1
ATOM 9451 C C . TRP A 1 652 ? 1.128 -0.973 -37.450 1.00 20.17 664 TRP A C 1
ATOM 9452 O O . TRP A 1 652 ? 2.056 -1.388 -38.159 1.00 17.55 664 TRP A O 1
ATOM 9473 N N . MET A 1 653 ? 0.225 -1.762 -36.890 1.00 17.66 665 MET A N 1
ATOM 9474 C CA . MET A 1 653 ? 0.157 -3.201 -37.103 1.00 16.78 665 MET A CA 1
ATOM 9475 C C . MET A 1 653 ? -1.256 -3.511 -37.572 1.00 16.63 665 MET A C 1
ATOM 9476 O O . MET A 1 653 ? -2.230 -3.117 -36.922 1.00 18.97 665 MET A O 1
ATOM 9490 N N . GLU A 1 654 ? -1.385 -4.198 -38.710 1.00 19.07 666 GLU A N 1
ATOM 9491 C CA . GLU A 1 654 ? -2.715 -4.475 -39.220 1.00 18.93 666 GLU A CA 1
ATOM 9492 C C . GLU A 1 654 ? -3.422 -5.480 -38.323 1.00 16.50 666 GLU A C 1
ATOM 9493 O O . GLU A 1 654 ? -2.833 -6.508 -37.959 1.00 19.86 666 GLU A O 1
ATOM 9505 N N . PRO A 1 655 ? -4.672 -5.243 -37.962 1.00 18.68 667 PRO A N 1
ATOM 9506 C CA . PRO A 1 655 ? -5.423 -6.239 -37.192 1.00 17.68 667 PRO A CA 1
ATOM 9507 C C . PRO A 1 655 ? -5.995 -7.312 -38.111 1.00 21.34 667 PRO A C 1
ATOM 9508 O O . PRO A 1 655 ? -6.008 -7.170 -39.326 1.00 21.17 667 PRO A O 1
ATOM 9519 N N . GLU A 1 656 ? -6.532 -8.372 -37.487 1.00 19.33 668 GLU A N 1
ATOM 9520 C CA . GLU A 1 656 ? -7.056 -9.495 -38.259 1.00 20.86 668 GLU A CA 1
ATOM 9521 C C . GLU A 1 656 ? -8.285 -9.093 -39.071 1.00 21.81 668 GLU A C 1
ATOM 9522 O O . GLU A 1 656 ? -8.481 -9.579 -40.196 1.00 22.97 668 GLU A O 1
ATOM 9534 N N . GLU A 1 657 ? -9.118 -8.198 -38.528 1.00 17.29 669 GLU A N 1
ATOM 9535 C CA . GLU A 1 657 ? -10.357 -7.761 -39.160 1.00 18.52 669 GLU A CA 1
ATOM 9536 C C . GLU A 1 657 ? -10.500 -6.255 -39.002 1.00 19.05 669 GLU A C 1
ATOM 9537 O O . GLU A 1 657 ? -10.542 -5.755 -37.867 1.00 17.67 669 GLU A O 1
ATOM 9549 N N . PHE A 1 658 ? -10.561 -5.540 -40.121 1.00 18.16 670 PHE A N 1
ATOM 9550 C CA . PHE A 1 658 ? -10.897 -4.115 -40.151 1.00 15.27 670 PHE A CA 1
ATOM 9551 C C . PHE A 1 658 ? -11.169 -3.727 -41.609 1.00 18.14 670 PHE A C 1
ATOM 9552 O O . PHE A 1 658 ? -11.079 -4.558 -42.516 1.00 18.39 670 PHE A O 1
ATOM 9569 N N . ALA A 1 659 ? -11.521 -2.450 -41.824 1.00 16.60 671 ALA A N 1
ATOM 9570 C CA . ALA A 1 659 ? -11.900 -1.987 -43.164 1.00 20.77 671 ALA A CA 1
ATOM 9571 C C . ALA A 1 659 ? -10.865 -2.359 -44.216 1.00 17.77 671 ALA A C 1
ATOM 9572 O O . ALA A 1 659 ? -11.221 -2.650 -45.369 1.00 18.30 671 ALA A O 1
ATOM 9579 N N . GLY A 1 660 ? -9.594 -2.399 -43.843 1.00 19.31 672 GLY A N 1
ATOM 9580 C CA . GLY A 1 660 ? -8.537 -2.682 -44.805 1.00 20.26 672 GLY A CA 1
ATOM 9581 C C . GLY A 1 660 ? -8.363 -4.134 -45.221 1.00 24.02 672 GLY A C 1
ATOM 9582 O O . GLY A 1 660 ? -7.580 -4.398 -46.145 1.00 20.79 672 GLY A O 1
ATOM 9586 N N . ASN A 1 661 ? -9.035 -5.084 -44.582 1.00 17.80 673 ASN A N 1
ATOM 9587 C CA . ASN A 1 661 ? -8.955 -6.473 -45.047 1.00 16.94 673 ASN A CA 1
ATOM 9588 C C . ASN A 1 661 ? -10.314 -7.168 -44.999 1.00 17.71 673 ASN A C 1
ATOM 9589 O O . ASN A 1 661 ? -10.415 -8.377 -44.763 1.00 20.17 673 ASN A O 1
ATOM 9600 N N . VAL A 1 662 ? -11.377 -6.406 -45.282 1.00 17.40 674 VAL A N 1
ATOM 9601 C CA . VAL A 1 662 ? -12.674 -6.996 -45.563 1.00 16.52 674 VAL A CA 1
ATOM 9602 C C . VAL A 1 662 ? -12.538 -7.980 -46.722 1.00 22.62 674 VAL A C 1
ATOM 9603 O O . VAL A 1 662 ? -11.609 -7.899 -47.534 1.00 20.99 674 VAL A O 1
ATOM 9616 N N . THR A 1 663 ? -13.482 -8.918 -46.788 1.00 22.57 675 THR A N 1
ATOM 9617 C CA . THR A 1 663 ? -13.430 -10.041 -47.716 1.00 24.33 675 THR A CA 1
ATOM 9618 C C . THR A 1 663 ? -14.707 -10.094 -48.539 1.00 21.96 675 THR A C 1
ATOM 9619 O O . THR A 1 663 ? -15.668 -9.373 -48.291 1.00 19.24 675 THR A O 1
ATOM 9630 N N . GLU A 1 664 ? -14.716 -10.988 -49.534 1.00 22.28 676 GLU A N 1
ATOM 9631 C CA . GLU A 1 664 ? -15.945 -11.223 -50.286 1.00 27.22 676 GLU A CA 1
ATOM 9632 C C . GLU A 1 664 ? -17.060 -11.702 -49.364 1.00 20.77 676 GLU A C 1
ATOM 9633 O O . GLU A 1 664 ? -18.219 -11.290 -49.500 1.00 21.57 676 GLU A O 1
ATOM 9645 N N . GLU A 1 665 ? -16.717 -12.550 -48.402 1.00 18.86 677 GLU A N 1
ATOM 9646 C CA . GLU A 1 665 ? -17.723 -13.107 -47.502 1.00 20.57 677 GLU A CA 1
ATOM 9647 C C . GLU A 1 665 ? -18.191 -12.086 -46.475 1.00 21.20 677 GLU A C 1
ATOM 9648 O O . GLU A 1 665 ? -19.383 -12.035 -46.129 1.00 18.44 677 GLU A O 1
ATOM 9660 N N . TYR A 1 666 ? -17.279 -11.265 -45.981 1.00 18.54 678 TYR A N 1
ATOM 9661 C CA . TYR A 1 666 ? -17.586 -10.251 -44.962 1.00 17.12 678 TYR A CA 1
ATOM 9662 C C . TYR A 1 666 ? -17.047 -8.906 -45.422 1.00 19.65 678 TYR A C 1
ATOM 9663 O O . TYR A 1 666 ? -15.934 -8.517 -45.055 1.00 17.95 678 TYR A O 1
ATOM 9681 N N . PRO A 1 667 ? -17.801 -8.180 -46.246 1.00 19.22 679 PRO A N 1
ATOM 9682 C CA . PRO A 1 667 ? -17.254 -6.991 -46.919 1.00 20.32 679 PRO A CA 1
ATOM 9683 C C . PRO A 1 667 ? -17.374 -5.672 -46.170 1.00 16.41 679 PRO A C 1
ATOM 9684 O O . PRO A 1 667 ? -16.880 -4.650 -46.680 1.00 16.29 679 PRO A O 1
ATOM 9695 N N . LEU A 1 668 ? -17.991 -5.647 -44.990 1.00 15.59 680 LEU A N 1
ATOM 9696 C CA . LEU A 1 668 ? -18.193 -4.423 -44.236 1.00 14.85 680 LEU A CA 1
ATOM 9697 C C . LEU A 1 668 ? -17.465 -4.511 -42.900 1.00 15.57 680 LEU A C 1
ATOM 9698 O O . LEU A 1 668 ? -17.288 -5.602 -42.350 1.00 18.50 680 LEU A O 1
ATOM 9714 N N . ALA A 1 669 ? -17.039 -3.359 -42.392 1.00 14.65 681 ALA A N 1
ATOM 9715 C CA . ALA A 1 669 ? -16.454 -3.271 -41.058 1.00 14.66 681 ALA A CA 1
ATOM 9716 C C . ALA A 1 669 ? -17.520 -2.852 -40.050 1.00 15.85 681 ALA A C 1
ATOM 9717 O O . ALA A 1 669 ? -18.500 -2.183 -40.394 1.00 16.78 681 ALA A O 1
ATOM 9724 N N . LEU A 1 670 ? -17.311 -3.232 -38.793 1.00 14.16 682 LEU A N 1
ATOM 9725 C CA . LEU A 1 670 ? -18.243 -2.947 -37.710 1.00 14.77 682 LEU A CA 1
ATOM 9726 C C . LEU A 1 670 ? -17.584 -2.117 -36.613 1.00 15.65 682 LEU A C 1
ATOM 9727 O O . LEU A 1 670 ? -16.423 -2.333 -36.268 1.00 16.60 682 LEU A O 1
ATOM 9743 N N . VAL A 1 671 ? -18.336 -1.173 -36.067 1.00 13.36 683 VAL A N 1
ATOM 9744 C CA . VAL A 1 671 ? -17.954 -0.469 -34.832 1.00 12.68 683 VAL A CA 1
ATOM 9745 C C . VAL A 1 671 ? -19.137 -0.538 -33.880 1.00 13.07 683 VAL A C 1
ATOM 9746 O O . VAL A 1 671 ? -20.293 -0.607 -34.308 1.00 12.56 683 VAL A O 1
ATOM 9759 N N . THR A 1 672 ? -18.841 -0.579 -32.558 1.00 12.59 684 THR A N 1
ATOM 9760 C CA . THR A 1 672 ? -19.863 -0.825 -31.537 1.00 11.28 684 THR A CA 1
ATOM 9761 C C . THR A 1 672 ? -19.881 0.263 -30.449 1.00 15.27 684 THR A C 1
ATOM 9762 O O . THR A 1 672 ? -19.555 0.021 -29.286 1.00 15.82 684 THR A O 1
ATOM 9773 N N . PRO A 1 673 ? -20.350 1.463 -30.792 1.00 12.11 685 PRO A N 1
ATOM 9774 C CA . PRO A 1 673 ? -20.289 2.597 -29.852 1.00 12.70 685 PRO A CA 1
ATOM 9775 C C . PRO A 1 673 ? -21.289 2.480 -28.703 1.00 13.19 685 PRO A C 1
ATOM 9776 O O . PRO A 1 673 ? -22.247 1.702 -28.730 1.00 13.46 685 PRO A O 1
ATOM 9787 N N . HIS A 1 674 ? -21.063 3.316 -27.681 1.00 11.28 686 HIS A N 1
ATOM 9788 C CA . HIS A 1 674 ? -21.966 3.295 -26.536 1.00 10.80 686 HIS A CA 1
ATOM 9789 C C . HIS A 1 674 ? -23.265 4.052 -26.834 1.00 12.80 686 HIS A C 1
ATOM 9790 O O . HIS A 1 674 ? -23.262 5.069 -27.549 1.00 12.38 686 HIS A O 1
ATOM 9804 N N . PRO A 1 675 ? -24.384 3.571 -26.285 1.00 12.22 687 PRO A N 1
ATOM 9805 C CA . PRO A 1 675 ? -25.703 4.094 -26.652 1.00 11.83 687 PRO A CA 1
ATOM 9806 C C . PRO A 1 675 ? -26.135 5.366 -25.924 1.00 13.08 687 PRO A C 1
ATOM 9807 O O . PRO A 1 675 ? -25.801 5.616 -24.758 1.00 14.00 687 PRO A O 1
ATOM 9818 N N . TYR A 1 676 ? -26.970 6.142 -26.613 1.00 14.70 688 TYR A N 1
ATOM 9819 C CA . TYR A 1 676 ? -27.495 7.386 -26.056 1.00 10.71 688 TYR A CA 1
ATOM 9820 C C . TYR A 1 676 ? -28.620 7.151 -25.045 1.00 12.90 688 TYR A C 1
ATOM 9821 O O . TYR A 1 676 ? -28.703 7.864 -24.042 1.00 13.64 688 TYR A O 1
ATOM 9839 N N . TYR A 1 677 ? -29.494 6.172 -25.283 1.00 12.00 689 TYR A N 1
ATOM 9840 C CA . TYR A 1 677 ? -30.697 5.982 -24.483 1.00 14.81 689 TYR A CA 1
ATOM 9841 C C . TYR A 1 677 ? -30.626 4.753 -23.576 1.00 13.59 689 TYR A C 1
ATOM 9842 O O . TYR A 1 677 ? -31.668 4.228 -23.152 1.00 15.80 689 TYR A O 1
ATOM 9860 N N . ARG A 1 678 ? -29.412 4.288 -23.278 1.00 12.02 690 ARG A N 1
ATOM 9861 C CA . ARG A 1 678 ? -29.151 3.259 -22.288 1.00 13.26 690 ARG A CA 1
ATOM 9862 C C . ARG A 1 678 ? -27.815 3.601 -21.622 1.00 12.80 690 ARG A C 1
ATOM 9863 O O . ARG A 1 678 ? -26.964 4.271 -22.216 1.00 13.71 690 ARG A O 1
ATOM 9884 N N . L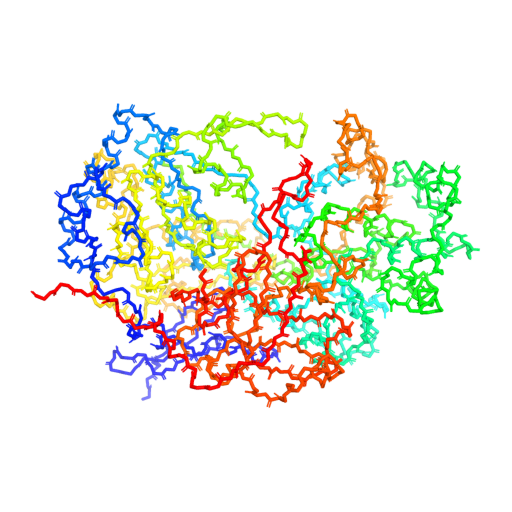EU A 1 679 ? -27.599 3.047 -20.442 1.00 12.02 691 LEU A N 1
ATOM 9885 C CA . LEU A 1 679 ? -26.259 2.852 -19.902 1.00 12.33 691 LEU A CA 1
ATOM 9886 C C . LEU A 1 679 ? -25.932 1.383 -20.143 1.00 10.23 691 LEU A C 1
ATOM 9887 O O . LEU A 1 679 ? -26.403 0.512 -19.418 1.00 11.39 691 LEU A O 1
ATOM 9903 N N . HIS A 1 680 ? -25.190 1.103 -21.237 1.00 11.36 692 HIS A N 1
ATOM 9904 C CA . HIS A 1 680 ? -24.953 -0.266 -21.669 1.00 12.13 692 HIS A CA 1
ATOM 9905 C C . HIS A 1 680 ? -26.274 -0.988 -21.882 1.00 14.56 692 HIS A C 1
ATOM 9906 O O . HIS A 1 680 ? -27.013 -0.661 -22.814 1.00 13.51 692 HIS A O 1
ATOM 9921 N N . SER A 1 681 ? -26.579 -1.974 -21.032 1.00 13.23 693 SER A N 1
ATOM 9922 C CA . SER A 1 681 ? -27.845 -2.695 -21.111 1.00 12.65 693 SER A CA 1
ATOM 9923 C C . SER A 1 681 ? -28.911 -2.136 -20.178 1.00 12.87 693 SER A C 1
ATOM 9924 O O . SER A 1 681 ? -30.070 -2.537 -20.285 1.00 14.39 693 SER A O 1
ATOM 9932 N N . GLN A 1 682 ? -28.542 -1.227 -19.276 1.00 11.85 694 GLN A N 1
ATOM 9933 C CA . GLN A 1 682 ? -29.508 -0.676 -18.345 1.00 12.80 694 GLN A CA 1
ATOM 9934 C C . GLN A 1 682 ? -30.536 0.173 -19.080 1.00 14.17 694 GLN A C 1
ATOM 9935 O O . GLN A 1 682 ? -30.218 0.922 -20.010 1.00 12.98 694 GLN A O 1
ATOM 9949 N N . LEU A 1 683 ? -31.791 0.002 -18.679 1.00 13.37 695 LEU A N 1
ATOM 9950 C CA . LEU A 1 683 ? -32.951 0.752 -19.131 1.00 14.00 695 LEU A CA 1
ATOM 9951 C C . LEU A 1 683 ? -33.429 0.254 -20.490 1.00 12.74 695 LEU A C 1
ATOM 9952 O O . LEU A 1 683 ? -34.352 0.863 -21.055 1.00 13.89 695 LEU A O 1
ATOM 9968 N N . ALA A 1 684 ? -32.834 -0.802 -21.040 1.00 12.95 696 ALA A N 1
ATOM 9969 C CA . ALA A 1 684 ? -33.292 -1.375 -22.303 1.00 13.01 696 ALA A CA 1
ATOM 9970 C C . ALA A 1 684 ? -34.750 -1.800 -22.255 1.00 15.64 696 ALA A C 1
ATOM 9971 O O . ALA A 1 684 ? -35.433 -1.823 -23.284 1.00 16.25 696 ALA A O 1
ATOM 9978 N N . HIS A 1 685 ? -35.236 -2.164 -21.082 1.00 14.35 697 HIS A N 1
ATOM 9979 C CA . HIS A 1 685 ? -36.575 -2.710 -20.926 1.00 15.85 697 HIS A CA 1
ATOM 9980 C C . HIS A 1 685 ? -37.645 -1.645 -20.689 1.00 16.00 697 HIS A C 1
ATOM 9981 O O . HIS A 1 685 ? -38.815 -1.999 -20.474 1.00 18.34 697 HIS A O 1
ATOM 9995 N N . THR A 1 686 ? -37.272 -0.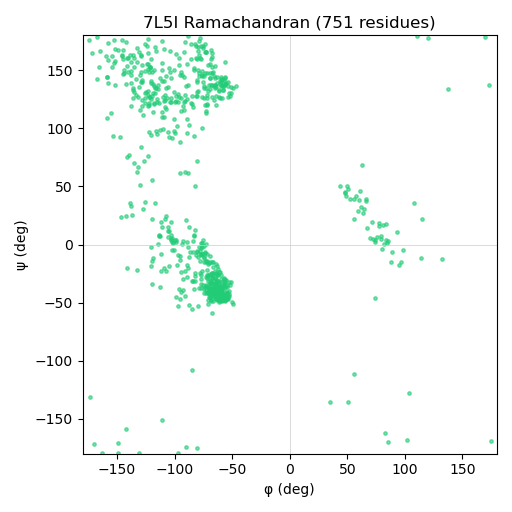382 -20.691 1.00 15.70 698 THR A N 1
ATOM 9996 C CA . THR A 1 686 ? -38.144 0.724 -20.354 1.00 13.95 698 THR A CA 1
ATOM 9997 C C . THR A 1 686 ? -38.711 1.340 -21.635 1.00 16.87 698 THR A C 1
ATOM 9998 O O . THR A 1 686 ? -38.395 0.923 -22.761 1.00 17.24 698 THR A O 1
ATOM 10009 N N . SER A 1 687 ? -39.522 2.378 -21.456 1.00 17.96 699 SER A N 1
ATOM 10010 C CA . SER A 1 687 ? -40.121 3.066 -22.590 1.00 18.00 699 SER A CA 1
ATOM 10011 C C . SER A 1 687 ? -39.112 3.846 -23.422 1.00 19.61 699 SER A C 1
ATOM 10012 O O . SER A 1 687 ? -39.454 4.284 -24.528 1.00 21.17 699 SER A O 1
ATOM 10020 N N . LEU A 1 688 ? -37.867 4.011 -22.955 1.00 15.92 700 LEU A N 1
ATOM 10021 C CA . LEU A 1 688 ? -36.862 4.643 -23.790 1.00 15.17 700 LEU A CA 1
ATOM 10022 C C . LEU A 1 688 ? -36.615 3.853 -25.074 1.00 15.70 700 LEU A C 1
ATOM 10023 O O . LEU A 1 688 ? -36.122 4.427 -26.044 1.00 16.48 700 LEU A O 1
ATOM 10039 N N . ARG A 1 689 ? -36.901 2.558 -25.076 1.00 15.30 701 ARG A N 1
ATOM 10040 C CA . ARG A 1 689 ? -36.701 1.749 -26.275 1.00 15.59 701 ARG A CA 1
ATOM 10041 C C . ARG A 1 689 ? -37.367 2.380 -27.486 1.00 17.08 701 ARG A C 1
ATOM 10042 O O . ARG A 1 689 ? -36.845 2.290 -28.601 1.00 16.22 701 ARG A O 1
ATOM 10063 N N . GLN A 1 690 ? -38.506 3.032 -27.288 1.00 17.33 702 GLN A N 1
ATOM 10064 C CA . GLN A 1 690 ? -39.246 3.574 -28.415 1.00 15.13 702 GLN A CA 1
ATOM 10065 C C . GLN A 1 690 ? -38.525 4.747 -29.068 1.00 20.60 702 GLN A C 1
ATOM 10066 O O . GLN A 1 690 ? -38.825 5.086 -30.221 1.00 23.09 702 GLN A O 1
ATOM 10080 N N . LYS A 1 691 ? -37.529 5.329 -28.399 1.00 19.19 703 LYS A N 1
ATOM 10081 C CA . LYS A 1 691 ? -36.790 6.438 -28.977 1.00 18.07 703 LYS A CA 1
ATOM 10082 C C . LYS A 1 691 ? -35.733 6.006 -29.982 1.00 19.27 703 LYS A C 1
ATOM 10083 O O . LYS A 1 691 ? -35.198 6.860 -30.691 1.00 23.46 703 LYS A O 1
ATOM 10102 N N . TYR A 1 692 ? -35.432 4.717 -30.088 1.00 17.37 704 TYR A N 1
ATOM 10103 C CA . TYR A 1 692 ? -34.415 4.267 -31.026 1.00 20.08 704 TYR A CA 1
ATOM 10104 C C . TYR A 1 692 ? -34.723 2.964 -31.740 1.00 20.71 704 TYR A C 1
ATOM 10105 O O . TYR A 1 692 ? -34.088 2.698 -32.762 1.00 18.53 704 TYR A O 1
ATOM 10123 N N . ALA A 1 693 ? -35.611 2.113 -31.234 1.00 18.38 705 ALA A N 1
ATOM 10124 C CA . ALA A 1 693 ? -35.858 0.846 -31.905 1.00 17.92 705 ALA A CA 1
ATOM 10125 C C . ALA A 1 693 ? -36.343 1.094 -33.325 1.00 18.83 705 ALA A C 1
ATOM 10126 O O . ALA A 1 693 ? -37.110 2.015 -33.586 1.00 21.45 705 ALA A O 1
ATOM 10133 N N . VAL A 1 694 ? -35.862 0.279 -34.254 1.00 20.96 706 VAL A N 1
ATOM 10134 C CA . VAL A 1 694 ? -36.278 0.343 -35.652 1.00 17.72 706 VAL A CA 1
ATOM 10135 C C . VAL A 1 694 ? -36.900 -1.005 -35.962 1.00 17.34 706 VAL A C 1
ATOM 10136 O O . VAL A 1 694 ? -36.222 -2.037 -35.924 1.00 21.05 706 VAL A O 1
ATOM 10149 N N . ASN A 1 695 ? -38.199 -1.011 -36.233 1.00 27.97 707 ASN A N 1
ATOM 10150 C CA . ASN A 1 695 ? -38.898 -2.259 -36.521 1.00 26.55 707 ASN A CA 1
ATOM 10151 C C . ASN A 1 695 ? -38.697 -3.251 -35.383 1.00 28.81 707 ASN A C 1
ATOM 10152 O O . ASN A 1 695 ? -38.476 -4.449 -35.598 1.00 26.77 707 ASN A O 1
ATOM 10163 N N . ASP A 1 696 ? -38.720 -2.718 -34.154 1.00 31.37 708 ASP A N 1
ATOM 10164 C CA . ASP A 1 696 ? -38.597 -3.487 -32.922 1.00 28.29 708 ASP A CA 1
ATOM 10165 C C . ASP A 1 696 ? -37.243 -4.177 -32.789 1.00 28.50 708 ASP A C 1
ATOM 10166 O O . ASP A 1 696 ? -37.125 -5.202 -32.114 1.00 26.34 708 ASP A O 1
ATOM 10175 N N . ARG A 1 697 ? -36.196 -3.617 -33.406 1.00 24.25 709 ARG A N 1
ATOM 10176 C CA . ARG A 1 697 ? -34.848 -4.131 -33.242 1.00 22.36 709 ARG A CA 1
ATOM 10177 C C . ARG A 1 697 ? -33.912 -2.978 -32.914 1.00 17.28 709 ARG A C 1
ATOM 10178 O O . ARG A 1 697 ? -34.250 -1.807 -33.099 1.00 17.76 709 ARG A O 1
ATOM 10199 N N . GLU A 1 698 ? -32.728 -3.340 -32.457 1.00 18.43 710 GLU A N 1
ATOM 10200 C CA . GLU A 1 698 ? -31.650 -2.376 -32.329 1.00 16.80 710 GLU A CA 1
ATOM 10201 C C . GLU A 1 698 ? -31.341 -1.775 -33.697 1.00 16.28 710 GLU A C 1
ATOM 10202 O O . GLU A 1 698 ? -31.263 -2.508 -34.698 1.00 17.61 710 GLU A O 1
ATOM 10214 N N . PRO A 1 699 ? -31.136 -0.466 -33.790 1.00 14.21 711 PRO A N 1
ATOM 10215 C CA . PRO A 1 699 ? -30.796 0.129 -35.084 1.00 15.80 711 PRO A CA 1
ATOM 10216 C C . PRO A 1 699 ? -29.351 -0.138 -35.451 1.00 17.25 711 PRO A C 1
ATOM 10217 O O . PRO A 1 699 ? -28.454 -0.170 -34.601 1.00 15.34 711 PRO A O 1
ATOM 10228 N N . VAL A 1 700 ? -29.123 -0.320 -36.759 1.00 15.83 712 VAL A N 1
ATOM 10229 C CA . VAL A 1 700 ? -27.777 -0.407 -37.320 1.00 16.71 712 VAL A CA 1
ATOM 10230 C C . VAL A 1 700 ? -27.643 0.694 -38.356 1.00 17.33 712 VAL A C 1
ATOM 10231 O O . VAL A 1 700 ? -28.512 0.842 -39.222 1.00 16.60 712 VAL A O 1
ATOM 10244 N N . MET A 1 701 ? -26.596 1.515 -38.218 1.00 15.30 713 MET A N 1
ATOM 10245 C CA . MET A 1 701 ? -26.358 2.602 -39.156 1.00 15.24 713 MET A CA 1
ATOM 10246 C C . MET A 1 701 ? -25.665 2.040 -40.386 1.00 15.44 713 MET A C 1
ATOM 10247 O O . MET A 1 701 ? -24.660 1.329 -40.268 1.00 15.47 713 MET A O 1
ATOM 10261 N N . ILE A 1 702 ? -26.230 2.336 -41.558 1.00 17.45 714 ILE A N 1
ATOM 10262 C CA . ILE A 1 702 ? -25.756 1.787 -42.834 1.00 15.07 714 ILE A CA 1
ATOM 10263 C C . ILE A 1 702 ? -25.704 2.913 -43.855 1.00 12.87 714 ILE A C 1
ATOM 10264 O O . ILE A 1 702 ? -26.660 3.683 -43.986 1.00 14.40 714 ILE A O 1
ATOM 10280 N N . HIS A 1 703 ? -24.588 3.017 -44.560 1.00 17.59 715 HIS A N 1
ATOM 10281 C CA . HIS A 1 703 ? -24.420 4.051 -45.584 1.00 16.84 715 HIS A CA 1
ATOM 10282 C C . HIS A 1 703 ? -25.343 3.758 -46.770 1.00 16.87 715 HIS A C 1
ATOM 10283 O O . HIS A 1 703 ? -25.537 2.594 -47.129 1.00 18.11 715 HIS A O 1
ATOM 10297 N N . PRO A 1 704 ? -25.906 4.789 -47.397 1.00 19.85 716 PRO A N 1
ATOM 10298 C CA . PRO A 1 704 ? -26.877 4.543 -48.484 1.00 20.74 716 PRO A CA 1
ATOM 10299 C C . PRO A 1 704 ? -26.343 3.701 -49.623 1.00 22.05 716 PRO A C 1
ATOM 10300 O O . PRO A 1 704 ? -27.114 2.949 -50.234 1.00 23.34 716 PRO A O 1
ATOM 10311 N N . GLU A 1 705 ? -25.058 3.789 -49.948 1.00 21.41 717 GLU A N 1
ATOM 10312 C CA . GLU A 1 705 ? -24.556 2.983 -51.055 1.00 23.20 717 GLU A CA 1
ATOM 10313 C C . GLU A 1 705 ? -24.411 1.524 -50.661 1.00 26.06 717 GLU A C 1
ATOM 10314 O O . GLU A 1 705 ? -24.657 0.634 -51.481 1.00 23.20 717 GLU A O 1
ATOM 10326 N N . ASP A 1 706 ? -24.050 1.247 -49.412 1.00 18.64 718 ASP A N 1
ATOM 10327 C CA . ASP A 1 706 ? -24.006 -0.132 -48.958 1.00 20.12 718 ASP A CA 1
ATOM 10328 C C . ASP A 1 706 ? -25.420 -0.708 -48.840 1.00 18.33 718 ASP A C 1
ATOM 10329 O O . ASP A 1 706 ? -25.647 -1.891 -49.129 1.00 22.27 718 ASP A O 1
ATOM 10338 N N . ALA A 1 707 ? -26.379 0.118 -48.438 1.00 18.93 719 ALA A N 1
ATOM 10339 C CA . ALA A 1 707 ? -27.758 -0.328 -48.330 1.00 16.87 719 ALA A CA 1
ATOM 10340 C C . ALA A 1 707 ? -28.351 -0.586 -49.718 1.00 22.64 719 ALA A C 1
ATOM 10341 O O . ALA A 1 707 ? -29.000 -1.609 -49.952 1.00 21.03 719 ALA A O 1
ATOM 10348 N N . ALA A 1 708 ? -28.138 0.342 -50.645 1.00 23.68 720 ALA A N 1
ATOM 10349 C CA . ALA A 1 708 ? -28.694 0.176 -51.990 1.00 22.31 720 ALA A CA 1
ATOM 10350 C C . ALA A 1 708 ? -28.151 -1.069 -52.669 1.00 24.94 720 ALA A C 1
ATOM 10351 O O . ALA A 1 708 ? -28.876 -1.747 -53.409 1.00 26.63 720 ALA A O 1
ATOM 10358 N N . ALA A 1 709 ? -26.878 -1.398 -52.437 1.00 22.69 721 ALA A N 1
ATOM 10359 C CA . ALA A 1 709 ? -26.306 -2.588 -53.053 1.00 25.80 721 ALA A CA 1
ATOM 10360 C C . ALA A 1 709 ? -26.991 -3.872 -52.604 1.00 28.34 721 ALA A C 1
ATOM 10361 O O . ALA A 1 709 ? -26.854 -4.898 -53.276 1.00 24.98 721 ALA A O 1
ATOM 10368 N N . ARG A 1 710 ? -27.715 -3.840 -51.485 1.00 27.22 722 ARG A N 1
ATOM 10369 C CA . ARG A 1 710 ? -28.380 -5.004 -50.920 1.00 22.16 722 ARG A CA 1
ATOM 10370 C C . ARG A 1 710 ? -29.901 -4.890 -50.962 1.00 21.61 722 ARG A C 1
ATOM 10371 O O . ARG A 1 710 ? -30.598 -5.711 -50.357 1.00 24.05 722 ARG A O 1
ATOM 10392 N N . GLY A 1 711 ? -30.433 -3.877 -51.634 1.00 21.95 723 GLY A N 1
ATOM 10393 C CA . GLY A 1 711 ? -31.873 -3.683 -51.639 1.00 25.52 723 GLY A CA 1
ATOM 10394 C C . GLY A 1 711 ? -32.457 -3.366 -50.288 1.00 29.76 723 GLY A C 1
ATOM 10395 O O . GLY A 1 711 ? -33.625 -3.697 -50.029 1.00 24.71 723 GLY A O 1
ATOM 10399 N N . ILE A 1 712 ? -31.688 -2.708 -49.415 1.00 23.93 724 ILE A N 1
ATOM 10400 C CA . ILE A 1 712 ? -32.130 -2.384 -48.063 1.00 22.71 724 ILE A CA 1
ATOM 10401 C C . ILE A 1 712 ? -32.608 -0.940 -48.031 1.00 22.84 724 ILE A C 1
ATOM 10402 O O . ILE A 1 712 ? -31.891 -0.020 -48.449 1.00 25.74 724 ILE A O 1
ATOM 10418 N N . LYS A 1 713 ? -33.817 -0.734 -47.530 1.00 22.81 725 LYS A N 1
ATOM 10419 C CA . LYS A 1 713 ? -34.370 0.597 -47.351 1.00 27.18 725 LYS A CA 1
ATOM 10420 C C . LYS A 1 713 ? -34.465 0.913 -45.863 1.00 27.15 725 LYS A C 1
ATOM 10421 O O . LYS A 1 713 ? -34.524 0.018 -45.017 1.00 24.37 725 LYS A O 1
ATOM 10440 N N . ASP A 1 714 ? -34.473 2.205 -45.563 1.00 26.33 726 ASP A N 1
ATOM 10441 C CA . ASP A 1 714 ? -34.575 2.649 -44.187 1.00 26.49 726 ASP A CA 1
ATOM 10442 C C . ASP A 1 714 ? -35.781 2.008 -43.515 1.00 28.89 726 ASP A C 1
ATOM 10443 O O . ASP A 1 714 ? -36.888 2.013 -44.058 1.00 24.91 726 ASP A O 1
ATOM 10452 N N . GLY A 1 715 ? -35.561 1.428 -42.340 1.00 28.03 727 GLY A N 1
ATOM 10453 C CA . GLY A 1 715 ? -36.605 0.784 -41.603 1.00 19.89 727 GLY A CA 1
ATOM 10454 C C . GLY A 1 715 ? -36.690 -0.718 -41.786 1.00 23.72 727 GLY A C 1
ATOM 10455 O O . GLY A 1 715 ? -37.350 -1.383 -40.983 1.00 27.53 727 GLY A O 1
ATOM 10459 N N . ASP A 1 716 ? -36.036 -1.267 -42.805 1.00 24.79 728 ASP A N 1
ATOM 10460 C CA . ASP A 1 716 ? -36.054 -2.702 -43.030 1.00 22.19 728 ASP A CA 1
ATOM 10461 C C . ASP A 1 716 ? -35.340 -3.458 -41.907 1.00 22.39 728 ASP A C 1
ATOM 10462 O O . ASP A 1 716 ? -34.316 -3.018 -41.388 1.00 22.03 728 ASP A O 1
ATOM 10471 N N . ILE A 1 717 ? -35.867 -4.650 -41.579 1.00 22.33 729 ILE A N 1
ATOM 10472 C CA . ILE A 1 717 ? -35.106 -5.574 -40.757 1.00 18.19 729 ILE A CA 1
ATOM 10473 C C . ILE A 1 717 ? -34.000 -6.186 -41.602 1.00 21.86 729 ILE A C 1
ATOM 10474 O O . ILE A 1 717 ? -34.194 -6.507 -42.786 1.00 18.50 729 ILE A O 1
ATOM 10490 N N . VAL A 1 718 ? -32.812 -6.270 -41.024 1.00 17.09 730 VAL A N 1
ATOM 10491 C CA . VAL A 1 718 ? -31.657 -6.856 -41.683 1.00 15.45 730 VAL A CA 1
ATOM 10492 C C . VAL A 1 718 ? -31.045 -7.896 -40.768 1.00 20.19 730 VAL A C 1
ATOM 10493 O O . VAL A 1 718 ? -31.202 -7.842 -39.537 1.00 19.35 730 VAL A O 1
ATOM 10506 N N . ARG A 1 719 ? -30.363 -8.856 -41.380 1.00 17.29 731 ARG A N 1
ATOM 10507 C CA . ARG A 1 719 ? -29.525 -9.811 -40.682 1.00 16.86 731 ARG A CA 1
ATOM 10508 C C . ARG A 1 719 ? -28.062 -9.418 -40.861 1.00 21.66 731 ARG A C 1
ATOM 10509 O O . ARG A 1 719 ? -27.592 -9.219 -41.991 1.00 19.72 731 ARG A O 1
ATOM 10530 N N . ILE A 1 720 ? -27.356 -9.278 -39.738 1.00 17.27 732 ILE A N 1
ATOM 10531 C CA . ILE A 1 720 ? -25.925 -9.008 -39.715 1.00 16.68 732 ILE A CA 1
ATOM 10532 C C . ILE A 1 720 ? -25.238 -10.289 -39.264 1.00 18.75 732 ILE A C 1
ATOM 10533 O O . ILE A 1 720 ? -25.680 -10.925 -38.293 1.00 17.90 732 ILE A O 1
ATOM 10549 N N . HIS A 1 721 ? -24.162 -10.681 -39.947 1.00 16.15 733 HIS A N 1
ATOM 10550 C CA . HIS A 1 721 ? -23.466 -11.870 -39.489 1.00 18.84 733 HIS A CA 1
ATOM 10551 C C . HIS A 1 721 ? -21.964 -11.767 -39.676 1.00 17.84 733 HIS A C 1
ATOM 10552 O O . HIS A 1 721 ? -21.457 -11.046 -40.533 1.00 18.61 733 HIS A O 1
ATOM 10566 N N . SER A 1 722 ? -21.266 -12.460 -38.779 1.00 14.84 734 SER A N 1
ATOM 10567 C CA . SER A 1 722 ? -19.822 -12.565 -38.741 1.00 15.87 734 SER A CA 1
ATOM 10568 C C . SER A 1 722 ? -19.469 -14.028 -38.598 1.00 17.16 734 SER A C 1
ATOM 10569 O O . SER A 1 722 ? -20.343 -14.897 -38.478 1.00 18.62 734 SER A O 1
ATOM 10577 N N . LYS A 1 723 ? -18.169 -14.314 -38.537 1.00 15.83 735 LYS A N 1
ATOM 10578 C CA . LYS A 1 723 ? -17.781 -15.692 -38.262 1.00 17.83 735 LYS A CA 1
ATOM 10579 C C . LYS A 1 723 ? -18.260 -16.157 -36.895 1.00 19.60 735 LYS A C 1
ATOM 10580 O O . LYS A 1 723 ? -18.379 -17.362 -36.671 1.00 21.89 735 LYS A O 1
ATOM 10599 N N . ARG A 1 724 ? -18.552 -15.229 -35.982 1.00 15.93 736 ARG A N 1
ATOM 10600 C CA . ARG A 1 724 ? -18.940 -15.632 -34.641 1.00 15.28 736 ARG A CA 1
ATOM 10601 C C . ARG A 1 724 ? -20.434 -15.859 -34.476 1.00 15.58 736 ARG A C 1
ATOM 10602 O O . ARG A 1 724 ? -20.838 -16.634 -33.591 1.00 21.22 736 ARG A O 1
ATOM 10623 N N . GLY A 1 725 ? -21.281 -15.189 -35.246 1.00 14.47 737 GLY A N 1
ATOM 10624 C CA . GLY A 1 725 ? -22.707 -15.287 -35.011 1.00 17.20 737 GLY A CA 1
ATOM 10625 C C . GLY A 1 725 ? -23.498 -14.361 -35.910 1.00 15.54 737 GLY A C 1
ATOM 10626 O O . GLY A 1 725 ? -22.982 -13.813 -36.875 1.00 17.95 737 GLY A O 1
ATOM 10630 N N . GLN A 1 726 ? -24.783 -14.238 -35.591 1.00 13.14 738 GLN A N 1
ATOM 10631 C CA . GLN A 1 726 ? -25.699 -13.454 -36.401 1.00 16.15 738 GLN A CA 1
ATOM 10632 C C . GLN A 1 726 ? -26.718 -12.784 -35.503 1.00 16.66 738 GLN A C 1
ATOM 10633 O O . GLN A 1 726 ? -27.120 -13.340 -34.481 1.00 17.27 738 GLN A O 1
ATOM 10647 N N . VAL A 1 727 ? -27.137 -11.586 -35.899 1.00 15.77 739 VAL A N 1
ATOM 10648 C CA . VAL A 1 727 ? -28.157 -10.828 -35.180 1.00 16.27 739 VAL A CA 1
ATOM 10649 C C . VAL A 1 727 ? -29.112 -10.196 -36.186 1.00 17.77 739 VAL A C 1
ATOM 10650 O O . VAL A 1 727 ? -28.776 -9.986 -37.346 1.00 17.45 739 VAL A O 1
ATOM 10663 N N . LEU A 1 728 ? -30.315 -9.890 -35.720 1.00 16.03 740 LEU A N 1
ATOM 10664 C CA . LEU A 1 728 ? -31.232 -9.038 -36.449 1.00 17.95 740 LEU A CA 1
ATOM 10665 C C . LEU A 1 728 ? -31.115 -7.602 -35.956 1.00 20.16 740 LEU A C 1
ATOM 10666 O O . LEU A 1 728 ? -30.874 -7.347 -34.777 1.00 20.04 740 LEU A O 1
ATOM 10682 N N . ALA A 1 729 ? -31.296 -6.665 -36.874 1.00 17.54 741 ALA A N 1
ATOM 10683 C CA . ALA A 1 729 ? -31.253 -5.246 -36.560 1.00 15.55 741 ALA A CA 1
ATOM 10684 C C . ALA A 1 729 ? -32.189 -4.514 -37.504 1.00 19.08 741 ALA A C 1
ATOM 10685 O O . ALA A 1 729 ? -32.684 -5.076 -38.479 1.00 19.29 741 ALA A O 1
ATOM 10692 N N . GLY A 1 730 ? -32.457 -3.253 -37.186 1.00 16.96 742 GLY A N 1
ATOM 10693 C CA . GLY A 1 730 ? -33.302 -2.402 -38.005 1.00 19.75 742 GLY A CA 1
ATOM 10694 C C . GLY A 1 730 ? -32.472 -1.348 -38.716 1.00 20.52 742 GLY A C 1
ATOM 10695 O O . GLY A 1 730 ? -31.709 -0.617 -38.080 1.00 16.96 742 GLY A O 1
ATOM 10699 N N . ALA A 1 731 ? -32.657 -1.248 -40.032 1.00 17.06 743 ALA A N 1
ATOM 10700 C CA . ALA A 1 731 ? -31.784 -0.391 -40.819 1.00 16.86 743 ALA A CA 1
ATOM 10701 C C . ALA A 1 731 ? -32.051 1.081 -40.566 1.00 18.36 743 ALA A C 1
ATOM 10702 O O . ALA A 1 731 ? -33.185 1.557 -40.673 1.00 19.94 743 ALA A O 1
ATOM 10709 N N . ALA A 1 732 ? -30.985 1.815 -40.257 1.00 18.87 744 ALA A N 1
ATOM 10710 C CA . ALA A 1 732 ? -30.992 3.268 -40.210 1.00 19.62 744 ALA A CA 1
ATOM 10711 C C . ALA A 1 732 ? -30.031 3.701 -41.304 1.00 21.10 744 ALA A C 1
ATOM 10712 O O . ALA A 1 732 ? -28.813 3.681 -41.103 1.00 17.77 744 ALA A O 1
ATOM 10719 N N . VAL A 1 733 ? -30.571 4.051 -42.471 1.00 18.03 745 VAL A N 1
ATOM 10720 C CA . VAL A 1 733 ? -29.759 4.353 -43.646 1.00 20.35 745 VAL A CA 1
ATOM 10721 C C . VAL A 1 733 ? -29.369 5.821 -43.564 1.00 19.83 745 VAL A C 1
ATOM 10722 O O . VAL A 1 733 ? -30.238 6.701 -43.532 1.00 22.75 745 VAL A O 1
ATOM 10735 N N . THR A 1 734 ? -28.065 6.091 -43.562 1.00 21.86 746 THR A N 1
ATOM 10736 C CA . THR A 1 734 ? -27.588 7.422 -43.254 1.00 21.30 746 THR A CA 1
ATOM 10737 C C . THR A 1 734 ? -26.187 7.660 -43.803 1.00 17.79 746 THR A C 1
ATOM 10738 O O . THR A 1 734 ? -25.359 6.752 -43.844 1.00 21.24 746 THR A O 1
ATOM 10749 N N . GLU A 1 735 ? -25.947 8.881 -44.255 1.00 19.17 747 GLU A N 1
ATOM 10750 C CA . GLU A 1 735 ? -24.598 9.285 -44.608 1.00 22.03 747 GLU A CA 1
ATOM 10751 C C . GLU A 1 735 ? -23.746 9.565 -43.382 1.00 22.40 747 GLU A C 1
ATOM 10752 O O . GLU A 1 735 ? -22.567 9.914 -43.526 1.00 25.95 747 GLU A O 1
ATOM 10764 N N . ASN A 1 736 ? -24.304 9.382 -42.189 1.00 19.69 748 ASN A N 1
ATOM 10765 C CA . ASN A 1 736 ? -23.571 9.636 -40.953 1.00 18.32 748 ASN A CA 1
ATOM 10766 C C . ASN A 1 736 ? -22.685 8.493 -40.522 1.00 19.18 748 ASN A C 1
ATOM 10767 O O . ASN A 1 736 ? -22.207 8.494 -39.378 1.00 18.84 748 ASN A O 1
ATOM 10778 N N . ILE A 1 737 ? -22.453 7.509 -41.372 1.00 19.71 749 ILE A N 1
ATOM 10779 C CA . ILE A 1 737 ? -21.452 6.480 -41.119 1.00 17.80 749 ILE A CA 1
ATOM 10780 C C . ILE A 1 737 ? -20.590 6.435 -42.373 1.00 19.02 749 ILE A C 1
ATOM 10781 O O . ILE A 1 737 ? -21.093 6.607 -43.485 1.00 20.15 749 ILE A O 1
ATOM 10797 N N . ILE A 1 738 ? -19.280 6.285 -42.189 1.00 16.98 750 ILE A N 1
ATOM 10798 C CA . ILE A 1 738 ? -18.367 6.240 -43.332 1.00 17.13 750 ILE A CA 1
ATOM 10799 C C . ILE A 1 738 ? -18.675 5.028 -44.209 1.00 19.68 750 ILE A C 1
ATOM 10800 O O . ILE A 1 738 ? -18.974 3.931 -43.720 1.00 19.05 750 ILE A O 1
ATOM 10816 N N . LYS A 1 739 ? -18.623 5.221 -45.527 1.00 18.63 751 LYS A N 1
ATOM 10817 C CA . LYS A 1 739 ? -18.952 4.120 -46.429 1.00 20.18 751 LYS A CA 1
ATOM 10818 C C . LYS A 1 739 ? -18.043 2.928 -46.165 1.00 15.81 751 LYS A C 1
ATOM 10819 O O . LYS A 1 739 ? -16.834 3.080 -45.961 1.00 20.32 751 LYS A O 1
ATOM 10838 N N . GLY A 1 740 ? -18.635 1.730 -46.139 1.00 16.80 752 GLY A N 1
ATOM 10839 C CA . GLY A 1 740 ? -17.884 0.513 -45.903 1.00 17.64 752 GLY A CA 1
ATOM 10840 C C . GLY A 1 740 ? -17.951 0.021 -44.468 1.00 15.97 752 GLY A C 1
ATOM 10841 O O . GLY A 1 740 ? -17.447 -1.067 -44.183 1.00 16.09 752 GLY A O 1
ATOM 10845 N N . THR A 1 741 ? -18.589 0.782 -43.595 1.00 14.20 753 THR A N 1
ATOM 10846 C CA . THR A 1 741 ? -18.667 0.497 -42.170 1.00 15.86 753 THR A CA 1
ATOM 10847 C C . THR A 1 741 ? -20.118 0.585 -41.739 1.00 14.16 753 THR A C 1
ATOM 10848 O O . THR A 1 741 ? -20.891 1.410 -42.246 1.00 15.53 753 THR A O 1
ATOM 10859 N N . VAL A 1 742 ? -20.486 -0.272 -40.776 1.00 14.64 754 VAL A N 1
ATOM 10860 C CA . VAL A 1 742 ? -21.781 -0.190 -40.127 1.00 13.91 754 VAL A CA 1
ATOM 10861 C C . VAL A 1 742 ? -21.543 -0.008 -38.630 1.00 11.40 754 VAL A C 1
ATOM 10862 O O . VAL A 1 742 ? -20.507 -0.428 -38.108 1.00 15.64 754 VAL A O 1
ATOM 10875 N N . ALA A 1 743 ? -22.499 0.621 -37.954 1.00 14.67 755 ALA A N 1
ATOM 10876 C CA . ALA A 1 743 ? -22.394 0.842 -36.513 1.00 13.10 755 ALA A CA 1
ATOM 10877 C C . ALA A 1 743 ? -23.602 0.236 -35.818 1.00 15.17 755 ALA A C 1
ATOM 10878 O O . ALA A 1 743 ? -24.745 0.551 -36.170 1.00 15.05 755 ALA A O 1
ATOM 10885 N N . LEU A 1 744 ? -23.345 -0.577 -34.795 1.00 14.65 756 LEU A N 1
ATOM 10886 C CA . LEU A 1 744 ? -24.378 -1.208 -33.981 1.00 13.49 756 LEU A CA 1
ATOM 10887 C C . LEU A 1 744 ? -23.986 -0.933 -32.537 1.00 12.14 756 LEU A C 1
ATOM 10888 O O . LEU A 1 744 ? -22.927 -1.395 -32.089 1.00 15.67 756 LEU A O 1
ATOM 10904 N N . HIS A 1 745 ? -24.809 -0.179 -31.822 1.00 14.19 757 HIS A N 1
ATOM 10905 C CA . HIS A 1 745 ? -24.416 0.212 -30.471 1.00 12.48 757 HIS A CA 1
ATOM 10906 C C . HIS A 1 745 ? -24.428 -0.993 -29.540 1.00 16.80 757 HIS A C 1
ATOM 10907 O O . HIS A 1 745 ? -25.296 -1.864 -29.634 1.00 15.86 757 HIS A O 1
ATOM 10921 N N . GLU A 1 746 ? -23.468 -1.035 -28.614 1.00 14.11 758 GLU A N 1
ATOM 10922 C CA . GLU A 1 746 ? -23.456 -2.094 -27.617 1.00 13.78 758 GLU A CA 1
ATOM 10923 C C . GLU A 1 746 ? -24.600 -1.919 -26.606 1.00 14.04 758 GLU A C 1
ATOM 10924 O O . GLU A 1 746 ? -25.145 -0.824 -26.418 1.00 13.60 758 GLU A O 1
ATOM 10936 N N . GLY A 1 747 ? -25.005 -3.029 -26.007 1.00 13.94 759 GLY A N 1
ATOM 10937 C CA . GLY A 1 747 ? -25.925 -3.027 -24.884 1.00 14.73 759 GLY A CA 1
ATOM 10938 C C . GLY A 1 747 ? -27.303 -3.650 -25.103 1.00 12.91 759 GLY A C 1
ATOM 10939 O O . GLY A 1 747 ? -28.039 -3.822 -24.123 1.00 13.51 759 GLY A O 1
ATOM 10943 N N . ALA A 1 748 ? -27.694 -3.948 -26.341 1.00 12.69 760 ALA A N 1
ATOM 10944 C CA . ALA A 1 748 ? -29.003 -4.570 -26.534 1.00 15.82 760 ALA A CA 1
ATOM 10945 C C . ALA A 1 748 ? -28.997 -5.947 -25.893 1.00 12.32 760 ALA A C 1
ATOM 10946 O O . ALA A 1 748 ? -28.000 -6.672 -25.977 1.00 14.60 760 ALA A O 1
ATOM 10953 N N . TRP A 1 749 ? -30.127 -6.333 -25.291 1.00 15.15 761 TRP A N 1
ATOM 10954 C CA . TRP A 1 749 ? -30.199 -7.620 -24.591 1.00 15.02 761 TRP A CA 1
ATOM 10955 C C . TRP A 1 749 ? -30.216 -8.786 -25.586 1.00 15.92 761 TRP A C 1
ATOM 10956 O O . TRP A 1 749 ? -31.114 -8.894 -26.419 1.00 14.20 761 TRP A O 1
ATOM 10977 N N . TYR A 1 750 ? -29.225 -9.651 -25.466 1.00 13.59 762 TYR A N 1
ATOM 10978 C CA . TYR A 1 750 ? -29.131 -10.904 -26.199 1.00 13.07 762 TYR A CA 1
ATOM 10979 C C . TYR A 1 750 ? -30.399 -11.736 -26.078 1.00 13.17 762 TYR A C 1
ATOM 10980 O O . TYR A 1 750 ? -30.865 -12.037 -24.970 1.00 14.40 762 TYR A O 1
ATOM 10998 N N . ASP A 1 751 ? -30.938 -12.151 -27.226 1.00 13.01 763 ASP A N 1
ATOM 10999 C CA . ASP A 1 751 ? -32.225 -12.858 -27.266 1.00 14.71 763 ASP A CA 1
ATOM 11000 C C . ASP A 1 751 ? -32.117 -13.977 -28.281 1.00 16.56 763 ASP A C 1
ATOM 11001 O O . ASP A 1 751 ? -32.629 -13.869 -29.402 1.00 16.91 763 ASP A O 1
ATOM 11010 N N . PRO A 1 752 ? -31.448 -15.078 -27.918 1.00 14.99 764 PRO A N 1
ATOM 11011 C CA . PRO A 1 752 ? -31.061 -16.083 -28.913 1.00 16.41 764 PRO A CA 1
ATOM 11012 C C . PRO A 1 752 ? -32.210 -16.955 -29.363 1.00 19.42 764 PRO A C 1
ATOM 11013 O O . PRO A 1 752 ? -33.132 -17.252 -28.597 1.00 17.13 764 PRO A O 1
ATOM 11024 N N . MET A 1 753 ? -32.108 -17.392 -30.611 1.00 19.81 765 MET A N 1
ATOM 11025 C CA . MET A 1 753 ? -33.024 -18.400 -31.163 1.00 20.46 765 MET A CA 1
ATOM 11026 C C . MET A 1 753 ? -32.420 -19.808 -31.156 1.00 29.00 765 MET A C 1
ATOM 11027 O O . MET A 1 753 ? -31.496 -20.081 -31.873 1.00 27.97 765 MET A O 1
ATOM 11041 N N . PRO A 1 761 ? -26.166 -19.465 -33.437 1.00 30.86 773 PRO A N 1
ATOM 11042 C CA . PRO A 1 761 ? -27.463 -18.943 -32.985 1.00 32.51 773 PRO A CA 1
ATOM 11043 C C . PRO A 1 761 ? -27.655 -17.466 -33.328 1.00 32.14 773 PRO A C 1
ATOM 11044 O O . PRO A 1 761 ? -26.673 -16.701 -33.467 1.00 31.89 773 PRO A O 1
ATOM 11055 N N . LEU A 1 762 ? -28.930 -17.106 -33.473 1.00 24.26 774 LEU A N 1
ATOM 11056 C CA . LEU A 1 762 ? -29.369 -15.804 -33.964 1.00 19.64 774 LEU A CA 1
ATOM 11057 C C . LEU A 1 762 ? -29.964 -15.001 -32.814 1.00 19.38 774 LEU A C 1
ATOM 11058 O O . LEU A 1 762 ? -30.910 -15.461 -32.173 1.00 18.81 774 LEU A O 1
ATOM 11074 N N . CYS A 1 763 ? -29.432 -13.800 -32.579 1.00 16.82 775 CYS A N 1
ATOM 11075 C CA . CYS A 1 763 ? -30.060 -12.871 -31.636 1.00 15.14 775 CYS A CA 1
ATOM 11076 C C . CYS A 1 763 ? -31.160 -12.079 -32.341 1.00 16.29 775 CYS A C 1
ATOM 11077 O O . CYS A 1 763 ? -30.912 -11.369 -33.320 1.00 17.08 775 CYS A O 1
ATOM 11085 N N . LYS A 1 764 ? -32.384 -12.195 -31.837 1.00 14.75 776 LYS A N 1
ATOM 11086 C CA . LYS A 1 764 ? -33.522 -11.487 -32.405 1.00 15.79 776 LYS A CA 1
ATOM 11087 C C . LYS A 1 764 ? -33.513 -9.989 -32.136 1.00 17.16 776 LYS A C 1
ATOM 11088 O O . LYS A 1 764 ? -34.310 -9.256 -32.734 1.00 16.53 776 LYS A O 1
ATOM 11107 N N . ASN A 1 765 ? -32.680 -9.517 -31.214 1.00 16.69 777 ASN A N 1
ATOM 11108 C CA . ASN A 1 765 ? -32.809 -8.160 -30.702 1.00 14.51 777 ASN A CA 1
ATOM 11109 C C . ASN A 1 765 ? -31.657 -7.254 -31.112 1.00 20.87 777 ASN A C 1
ATOM 11110 O O . ASN A 1 765 ? -31.843 -6.044 -31.152 1.00 28.51 777 ASN A O 1
ATOM 11121 N N . GLY A 1 766 ? -30.499 -7.799 -31.442 1.00 15.28 778 GLY A N 1
ATOM 11122 C CA . GLY A 1 766 ? -29.427 -6.976 -31.975 1.00 15.86 778 GLY A CA 1
ATOM 11123 C C . GLY A 1 766 ? -28.267 -6.754 -31.022 1.00 18.61 778 GLY A C 1
ATOM 11124 O O . GLY A 1 766 ? -27.677 -5.677 -31.006 1.00 18.10 778 GLY A O 1
ATOM 11128 N N . CYS A 1 767 ? -27.926 -7.772 -30.224 1.00 14.61 779 CYS A N 1
ATOM 11129 C CA . CYS A 1 767 ? -26.799 -7.677 -29.294 1.00 13.76 779 CYS A CA 1
ATOM 11130 C C . CYS A 1 767 ? -25.478 -7.717 -30.055 1.00 18.29 779 CYS A C 1
ATOM 11131 O O . CYS A 1 767 ? -25.099 -8.755 -30.603 1.00 15.20 779 CYS A O 1
ATOM 11139 N N . ALA A 1 768 ? -24.741 -6.607 -30.045 1.00 16.17 780 ALA A N 1
ATOM 11140 C CA . ALA A 1 768 ? -23.558 -6.499 -30.893 1.00 16.11 780 ALA A CA 1
ATOM 11141 C C . ALA A 1 768 ? -22.498 -7.537 -30.578 1.00 15.14 780 ALA A C 1
ATOM 11142 O O . ALA A 1 768 ? -21.743 -7.941 -31.469 1.00 12.87 780 ALA A O 1
ATOM 11149 N N . ASN A 1 769 ? -22.374 -7.952 -29.318 1.00 13.07 781 ASN A N 1
ATOM 11150 C CA . ASN A 1 769 ? -21.267 -8.849 -28.999 1.00 11.31 781 ASN A CA 1
ATOM 11151 C C . ASN A 1 769 ? -21.495 -10.277 -29.458 1.00 13.83 781 ASN A C 1
ATOM 11152 O O . ASN A 1 769 ? -20.577 -11.090 -29.355 1.00 14.21 781 ASN A O 1
ATOM 11163 N N . VAL A 1 770 ? -22.655 -10.586 -30.049 1.00 13.67 782 VAL A N 1
ATOM 11164 C CA . VAL A 1 770 ? -22.789 -11.836 -30.799 1.00 11.59 782 VAL A CA 1
ATOM 11165 C C . VAL A 1 770 ? -21.842 -11.867 -31.992 1.00 13.88 782 VAL A C 1
ATOM 11166 O O . VAL A 1 770 ? -21.431 -12.943 -32.439 1.00 16.58 782 VAL A O 1
ATOM 11179 N N . LEU A 1 771 ? -21.473 -10.706 -32.506 1.00 16.41 783 LEU A N 1
ATOM 11180 C CA . LEU A 1 771 ? -20.679 -10.613 -33.736 1.00 16.66 783 LEU A CA 1
ATOM 11181 C C . LEU A 1 771 ? -19.186 -10.510 -33.480 1.00 17.76 783 LEU A C 1
ATOM 11182 O O . LEU A 1 771 ? -18.389 -10.869 -34.352 1.00 15.41 783 LEU A O 1
ATOM 11198 N N . THR A 1 772 ? -18.779 -10.046 -32.304 1.00 14.09 784 THR A N 1
ATOM 11199 C CA . THR A 1 772 ? -17.409 -9.596 -32.132 1.00 13.41 784 THR A CA 1
ATOM 11200 C C . THR A 1 772 ? -16.459 -10.735 -31.789 1.00 15.77 784 THR A C 1
ATOM 11201 O O . THR A 1 772 ? -16.855 -11.801 -31.298 1.00 16.23 784 THR A O 1
ATOM 11212 N N . ARG A 1 773 ? -15.167 -10.464 -32.033 1.00 15.59 785 ARG A N 1
ATOM 11213 C CA . ARG A 1 773 ? -14.088 -11.374 -31.688 1.00 15.44 785 ARG A CA 1
ATOM 11214 C C . ARG A 1 773 ? -13.742 -11.234 -30.209 1.00 16.33 785 ARG A C 1
ATOM 11215 O O . ARG A 1 773 ? -13.695 -10.127 -29.669 1.00 18.44 785 ARG A O 1
ATOM 11236 N N . ASP A 1 774 ? -13.439 -12.358 -29.573 1.00 15.72 786 ASP A N 1
ATOM 11237 C CA . ASP A 1 774 ? -12.988 -12.393 -28.192 1.00 17.34 786 ASP A CA 1
ATOM 11238 C C . ASP A 1 774 ? -11.485 -12.671 -28.183 1.00 20.65 786 ASP A C 1
ATOM 11239 O O . ASP A 1 774 ? -11.060 -13.827 -28.213 1.00 24.22 786 ASP A O 1
ATOM 11248 N N . GLU A 1 775 ? -10.687 -11.607 -28.166 1.00 17.30 787 GLU A N 1
ATOM 11249 C CA . GLU A 1 775 ? -9.238 -11.758 -28.165 1.00 19.73 787 GLU A CA 1
ATOM 11250 C C . GLU A 1 775 ? -8.590 -10.560 -27.482 1.00 18.52 787 GLU A C 1
ATOM 11251 O O . GLU A 1 775 ? -9.166 -9.468 -27.422 1.00 17.61 787 GLU A O 1
ATOM 11263 N N . GLY A 1 776 ? -7.378 -10.781 -26.974 1.00 15.66 788 GLY A N 1
ATOM 11264 C CA . GLY A 1 776 ? -6.645 -9.711 -26.319 1.00 16.86 788 GLY A CA 1
ATOM 11265 C C . GLY A 1 776 ? -6.124 -8.678 -27.298 1.00 18.42 788 GLY A C 1
ATOM 11266 O O . GLY A 1 776 ? -5.770 -8.981 -28.440 1.00 15.75 788 GLY A O 1
ATOM 11270 N N . THR A 1 777 ? -6.074 -7.421 -26.829 1.00 14.97 789 THR A N 1
ATOM 11271 C CA . THR A 1 777 ? -5.531 -6.338 -27.655 1.00 16.40 789 THR A CA 1
ATOM 11272 C C . THR A 1 777 ? -4.129 -6.677 -28.145 1.00 16.84 789 THR A C 1
ATOM 11273 O O . THR A 1 777 ? -3.797 -6.486 -29.323 1.00 15.74 789 THR A O 1
ATOM 11284 N N . SER A 1 778 ? -3.309 -7.191 -27.254 1.00 14.63 790 SER A N 1
ATOM 11285 C CA . SER A 1 778 ? -1.934 -7.595 -27.506 1.00 17.12 790 SER A CA 1
ATOM 11286 C C . SER A 1 778 ? -1.463 -8.252 -26.219 1.00 14.52 790 SER A C 1
ATOM 11287 O O . SER A 1 778 ? -2.175 -8.264 -25.212 1.00 16.25 790 SER A O 1
ATOM 11295 N N . LYS A 1 779 ? -0.235 -8.778 -26.242 1.00 15.78 791 LYS A N 1
ATOM 11296 C CA . LYS A 1 779 ? 0.309 -9.368 -25.032 1.00 17.71 791 LYS A CA 1
ATOM 11297 C C . LYS A 1 779 ? 0.622 -8.324 -23.971 1.00 15.94 791 LYS A C 1
ATOM 11298 O O . LYS A 1 779 ? 0.780 -8.688 -22.812 1.00 19.15 791 LYS A O 1
ATOM 11317 N N . LEU A 1 780 ? 0.689 -7.042 -24.327 1.00 14.32 792 LEU A N 1
ATOM 11318 C CA . LEU A 1 780 ? 0.984 -6.037 -23.317 1.00 15.43 792 LEU A CA 1
ATOM 11319 C C . LEU A 1 780 ? -0.163 -5.925 -22.320 1.00 16.35 792 LEU A C 1
ATOM 11320 O O . LEU A 1 780 ? 0.024 -6.107 -21.110 1.00 17.11 792 LEU A O 1
ATOM 11336 N N . ALA A 1 781 ? -1.364 -5.612 -22.808 1.00 15.15 793 ALA A N 1
ATOM 11337 C CA . ALA A 1 781 ? -2.482 -5.338 -21.916 1.00 13.72 793 ALA A CA 1
ATOM 11338 C C . ALA A 1 781 ? -3.543 -6.418 -21.871 1.00 13.72 793 ALA A C 1
ATOM 11339 O O . ALA A 1 781 ? -4.336 -6.446 -20.921 1.00 15.75 793 ALA A O 1
ATOM 11346 N N . GLN A 1 782 ? -3.640 -7.253 -22.905 1.00 14.18 794 GLN A N 1
ATOM 11347 C CA . GLN A 1 782 ? -4.720 -8.219 -23.033 1.00 13.84 794 GLN A CA 1
ATOM 11348 C C . GLN A 1 782 ? -6.090 -7.589 -22.783 1.00 16.30 794 GLN A C 1
ATOM 11349 O O . GLN A 1 782 ? -6.948 -8.169 -22.099 1.00 16.21 794 GLN A O 1
ATOM 11363 N N . GLY A 1 783 ? -6.316 -6.397 -23.372 1.00 15.04 795 GLY A N 1
ATOM 11364 C CA . GLY A 1 783 ? -7.610 -5.747 -23.277 1.00 12.57 795 GLY A CA 1
ATOM 11365 C C . GLY A 1 783 ? -8.623 -6.377 -24.214 1.00 14.69 795 GLY A C 1
ATOM 11366 O O . GLY A 1 783 ? -8.301 -7.211 -25.041 1.00 17.20 795 GLY A O 1
ATOM 11370 N N . ASN A 1 784 ? -9.892 -5.980 -24.080 1.00 13.15 796 ASN A N 1
ATOM 11371 C CA . ASN A 1 784 ? -10.917 -6.503 -24.987 1.00 12.12 796 ASN A CA 1
ATOM 11372 C C . ASN A 1 784 ? -10.872 -5.759 -26.323 1.00 13.39 796 ASN A C 1
ATOM 11373 O O . ASN A 1 784 ? -10.500 -4.580 -26.387 1.00 12.90 796 ASN A O 1
ATOM 11384 N N . SER A 1 785 ? -11.252 -6.462 -27.408 1.00 12.54 797 SER A N 1
ATOM 11385 C CA . SER A 1 785 ? -10.997 -5.982 -28.773 1.00 13.70 797 SER A CA 1
ATOM 11386 C C . SER A 1 785 ? -12.221 -6.012 -29.692 1.00 15.81 797 SER A C 1
ATOM 11387 O O . SER A 1 785 ? -12.147 -6.480 -30.830 1.00 15.72 797 SER A O 1
ATOM 11395 N N . PRO A 1 786 ? -13.348 -5.453 -29.264 1.00 12.78 798 PRO A N 1
ATOM 11396 C CA . PRO A 1 786 ? -14.551 -5.546 -30.102 1.00 13.19 798 PRO A CA 1
ATOM 11397 C C . PRO A 1 786 ? -14.510 -4.760 -31.404 1.00 16.17 798 PRO A C 1
ATOM 11398 O O . PRO A 1 786 ? -15.135 -5.189 -32.387 1.00 15.92 798 PRO A O 1
ATOM 11409 N N . ASN A 1 787 ? -13.834 -3.616 -31.468 1.00 13.78 799 ASN A N 1
ATOM 11410 C CA . ASN A 1 787 ? -14.058 -2.697 -32.589 1.00 13.11 799 ASN A CA 1
ATOM 11411 C C . ASN A 1 787 ? -13.179 -2.983 -33.813 1.00 19.04 799 ASN A C 1
ATOM 11412 O O . ASN A 1 787 ? -13.082 -2.135 -34.707 1.00 21.16 799 ASN A O 1
ATOM 11423 N N . THR A 1 788 ? -12.559 -4.152 -33.877 1.00 17.78 800 THR A N 1
ATOM 11424 C CA . THR A 1 788 ? -11.857 -4.639 -35.066 1.00 17.03 800 THR A CA 1
ATOM 11425 C C . THR A 1 788 ? -12.638 -5.869 -35.516 1.00 18.22 800 THR A C 1
ATOM 11426 O O . THR A 1 788 ? -12.400 -6.959 -35.018 1.00 18.58 800 THR A O 1
ATOM 11437 N N . CYS A 1 789 ? -13.569 -5.691 -36.451 1.00 17.36 801 CYS A N 1
ATOM 11438 C CA . CYS A 1 789 ? -14.536 -6.735 -36.771 1.00 17.18 801 CYS A CA 1
ATOM 11439 C C . CYS A 1 789 ? -15.096 -6.505 -38.169 1.00 16.93 801 CYS A C 1
ATOM 11440 O O . CYS A 1 789 ? -15.352 -5.362 -38.549 1.00 14.74 801 CYS A O 1
ATOM 11448 N N . ILE A 1 790 ? -15.266 -7.591 -38.942 1.00 15.94 802 ILE A N 1
ATOM 11449 C CA . ILE A 1 790 ? -15.907 -7.501 -40.249 1.00 13.86 802 ILE A CA 1
ATOM 11450 C C . ILE A 1 790 ? -17.127 -8.417 -40.317 1.00 15.14 802 ILE A C 1
ATOM 11451 O O . ILE A 1 790 ? -17.188 -9.456 -39.646 1.00 15.51 802 ILE A O 1
ATOM 11467 N N . VAL A 1 791 ? -18.119 -7.980 -41.111 1.00 14.01 803 VAL A N 1
ATOM 11468 C CA . VAL A 1 791 ? -19.463 -8.543 -41.137 1.00 13.99 803 VAL A CA 1
ATOM 11469 C C . VAL A 1 791 ? -20.022 -8.499 -42.557 1.00 15.46 803 VAL A C 1
ATOM 11470 O O . VAL A 1 791 ? -19.517 -7.793 -43.424 1.00 17.52 803 VAL A O 1
ATOM 11483 N N . GLN A 1 792 ? -21.131 -9.211 -42.749 1.00 14.71 804 GLN A N 1
ATOM 11484 C CA . GLN A 1 792 ? -21.996 -9.085 -43.920 1.00 14.69 804 GLN A CA 1
ATOM 11485 C C . GLN A 1 792 ? -23.387 -8.712 -43.442 1.00 20.16 804 GLN A C 1
ATOM 11486 O O . GLN A 1 792 ? -23.769 -9.027 -42.311 1.00 18.89 804 GLN A O 1
ATOM 11500 N N . ILE A 1 793 ? -24.128 -8.014 -44.292 1.00 15.63 805 ILE A N 1
ATOM 11501 C CA . ILE A 1 793 ? -25.515 -7.656 -44.026 1.00 16.49 805 ILE A CA 1
ATOM 11502 C C . ILE A 1 793 ? -26.365 -8.069 -45.222 1.00 21.01 805 ILE A C 1
ATOM 11503 O O . ILE A 1 793 ? -25.928 -7.977 -46.375 1.00 19.25 805 ILE A O 1
ATOM 11519 N N . GLU A 1 794 ? -27.567 -8.555 -44.930 1.00 20.80 806 GLU A N 1
ATOM 11520 C CA . GLU A 1 794 ? -28.578 -8.849 -45.941 1.00 19.91 806 GLU A CA 1
ATOM 11521 C C . GLU A 1 794 ? -29.955 -8.469 -45.409 1.00 22.36 806 GLU A C 1
ATOM 11522 O O . GLU A 1 794 ? -30.198 -8.445 -44.195 1.00 20.85 806 GLU A O 1
ATOM 11534 N N . LYS A 1 795 ? -30.861 -8.155 -46.324 1.00 20.27 807 LYS A N 1
ATOM 11535 C CA . LYS A 1 795 ? -32.236 -7.886 -45.935 1.00 18.53 807 LYS A CA 1
ATOM 11536 C C . LYS A 1 795 ? -32.879 -9.151 -45.382 1.00 22.19 807 LYS A C 1
ATOM 11537 O O . LYS A 1 795 ? -32.684 -10.247 -45.912 1.00 22.89 807 LYS A O 1
ATOM 11556 N N . PHE A 1 796 ? -33.613 -8.998 -44.275 1.00 20.05 808 PHE A N 1
ATOM 11557 C CA . PHE A 1 796 ? -34.352 -10.115 -43.701 1.00 24.15 808 PHE A CA 1
ATOM 11558 C C . PHE A 1 796 ? -35.689 -10.225 -44.410 1.00 24.90 808 PHE A C 1
ATOM 11559 O O . PHE A 1 796 ? -36.422 -9.236 -44.523 1.00 24.03 808 PHE A O 1
ATOM 11576 N N . ILE A 1 797 ? -36.005 -11.417 -44.906 1.00 27.21 809 ILE A N 1
ATOM 11577 C CA . ILE A 1 797 ? -37.182 -11.631 -45.750 1.00 28.94 809 ILE A CA 1
ATOM 11578 C C . ILE A 1 797 ? -38.258 -12.302 -44.908 1.00 30.69 809 ILE A C 1
ATOM 11579 O O . ILE A 1 797 ? -38.013 -13.352 -44.299 1.00 25.20 809 ILE A O 1
ATOM 11595 N N . GLY A 1 798 ? -39.427 -11.671 -44.830 1.00 28.94 810 GLY A N 1
ATOM 11596 C CA . GLY A 1 798 ? -40.595 -12.282 -44.227 1.00 35.83 810 GLY A CA 1
ATOM 11597 C C . GLY A 1 798 ? -40.907 -11.801 -42.819 1.00 31.78 810 GLY A C 1
ATOM 11598 O O . GLY A 1 798 ? -40.377 -10.809 -42.315 1.00 32.72 810 GLY A O 1
ATOM 11602 N N . VAL A 1 799 ? -41.828 -12.557 -42.193 1.00 32.93 811 VAL A N 1
ATOM 11603 C CA . VAL A 1 799 ? -42.252 -12.314 -40.822 1.00 31.28 811 VAL A CA 1
ATOM 11604 C C . VAL A 1 799 ? -41.061 -12.387 -39.886 1.00 25.91 811 VAL A C 1
ATOM 11605 O O . VAL A 1 799 ? -40.344 -13.392 -39.848 1.00 26.48 811 VAL A O 1
ATOM 11618 N N . ALA A 1 800 ? -40.859 -11.318 -39.087 1.00 31.58 812 ALA A N 1
ATOM 11619 C CA . ALA A 1 800 ? -39.723 -11.301 -38.171 1.00 26.07 812 ALA A CA 1
ATOM 11620 C C . ALA A 1 800 ? -40.129 -11.802 -36.789 1.00 23.33 812 ALA A C 1
ATOM 11621 O O . ALA A 1 800 ? -41.273 -11.610 -36.359 1.00 26.38 812 ALA A O 1
ATOM 11628 N N . PRO A 1 801 ? -39.225 -12.453 -36.057 1.00 18.16 813 PRO A N 1
ATOM 11629 C CA . PRO A 1 801 ? -39.601 -13.005 -34.757 1.00 19.52 813 PRO A CA 1
ATOM 11630 C C . PRO A 1 801 ? -39.753 -11.943 -33.678 1.00 24.35 813 PRO A C 1
ATOM 11631 O O . PRO A 1 801 ? -39.033 -10.948 -33.638 1.00 24.01 813 PRO A O 1
ATOM 11642 N N . GLU A 1 802 ? -40.711 -12.186 -32.781 1.00 22.78 814 GLU A N 1
ATOM 11643 C CA . GLU A 1 802 ? -40.917 -11.305 -31.636 1.00 28.74 814 GLU A CA 1
ATOM 11644 C C . GLU A 1 802 ? -39.762 -11.389 -30.640 1.00 29.46 814 GLU A C 1
ATOM 11645 O O . GLU A 1 802 ? -39.258 -12.470 -30.332 1.00 25.10 814 GLU A O 1
ATOM 11657 N N . VAL A 1 803 ? -39.339 -10.226 -30.140 1.00 23.00 815 VAL A N 1
ATOM 11658 C CA . VAL A 1 803 ? -38.372 -10.175 -29.042 1.00 21.07 815 VAL A CA 1
ATOM 11659 C C . VAL A 1 803 ? -39.068 -10.563 -27.744 1.00 24.40 815 VAL A C 1
ATOM 11660 O O . VAL A 1 803 ? -40.081 -9.970 -27.357 1.00 26.24 815 VAL A O 1
ATOM 11673 N N . THR A 1 804 ? -38.505 -11.557 -27.044 1.00 20.96 816 THR A N 1
ATOM 11674 C CA . THR A 1 804 ? -39.100 -12.136 -25.846 1.00 23.03 816 THR A CA 1
ATOM 11675 C C . THR A 1 804 ? -38.288 -11.892 -24.579 1.00 21.92 816 THR A C 1
ATOM 11676 O O . THR A 1 804 ? -38.708 -12.310 -23.485 1.00 22.34 816 THR A O 1
ATOM 11687 N N . VAL A 1 805 ? -37.155 -11.193 -24.681 1.00 19.78 817 VAL A N 1
ATOM 11688 C CA . VAL A 1 805 ? -36.230 -11.106 -23.556 1.00 16.98 817 VAL A CA 1
ATOM 11689 C C . VAL A 1 805 ? -36.653 -10.111 -22.493 1.00 18.31 817 VAL A C 1
ATOM 11690 O O . VAL A 1 805 ? -35.998 -10.020 -21.446 1.00 18.99 817 VAL A O 1
ATOM 11703 N N . PHE A 1 806 ? -37.755 -9.399 -22.687 1.00 17.43 818 PHE A N 1
ATOM 11704 C CA . PHE A 1 806 ? -38.254 -8.519 -21.639 1.00 17.52 818 PHE A CA 1
ATOM 11705 C C . PHE A 1 806 ? -39.452 -9.115 -20.901 1.00 19.43 818 PHE A C 1
ATOM 11706 O O . PHE A 1 806 ? -40.014 -8.450 -20.035 1.00 24.90 818 PHE A O 1
ATOM 11723 N N . LYS A 1 807 ? -39.834 -10.352 -21.206 1.00 19.10 819 LYS A N 1
ATOM 11724 C CA . LYS A 1 807 ? -40.948 -11.012 -20.539 1.00 23.96 819 LYS A CA 1
ATOM 11725 C C . LYS A 1 807 ? -40.444 -11.898 -19.400 1.00 24.62 819 LYS A C 1
ATOM 11726 O O . LYS A 1 807 ? -39.275 -12.292 -19.364 1.00 25.22 819 LYS A O 1
ATOM 11745 N N . GLN A 1 808 ? -41.343 -12.228 -18.480 1.00 23.03 820 GLN A N 1
ATOM 11746 C CA . GLN A 1 808 ? -41.014 -13.199 -17.440 1.00 20.62 820 GLN A CA 1
ATOM 11747 C C . GLN A 1 808 ? -40.631 -14.530 -18.085 1.00 25.29 820 GLN A C 1
ATOM 11748 O O . GLN A 1 808 ? -41.251 -14.939 -19.076 1.00 26.89 820 GLN A O 1
ATOM 11762 N N . PRO A 1 809 ? -39.644 -15.240 -17.549 1.00 24.77 821 PRO A N 1
ATOM 11763 C CA . PRO A 1 809 ? -39.193 -16.490 -18.177 1.00 30.39 821 PRO A CA 1
ATOM 11764 C C . PRO A 1 809 ? -40.160 -17.646 -17.933 1.00 35.24 821 PRO A C 1
ATOM 11765 O O . PRO A 1 809 ? -41.109 -17.555 -17.153 1.00 27.99 821 PRO A O 1
ATOM 11776 N N . LYS A 1 810 ? -39.885 -18.747 -18.638 1.00 40.25 822 LYS A N 1
ATOM 11777 C CA . LYS A 1 810 ? -40.670 -19.975 -18.551 1.00 42.56 822 LYS A CA 1
ATOM 11778 C C . LYS A 1 810 ? -40.579 -20.575 -17.159 1.00 36.34 822 LYS A C 1
ATOM 11779 O O . LYS A 1 810 ? -39.482 -20.919 -16.710 1.00 29.11 822 LYS A O 1
ATOM 11798 N N . GLN A 1 811 ? -41.723 -20.719 -16.486 1.00 38.31 823 GLN A N 1
ATOM 11799 C CA . GLN A 1 811 ? -41.773 -21.367 -15.183 1.00 41.38 823 GLN A CA 1
ATOM 11800 C C . GLN A 1 811 ? -42.492 -22.711 -15.254 1.00 61.81 823 GLN A C 1
ATOM 11801 O O . GLN A 1 811 ? -43.067 -23.094 -16.278 1.00 64.62 823 GLN A O 1
ATOM 11815 N N . VAL A 1 812 ? -42.478 -23.408 -14.108 1.00 64.24 824 VAL A N 1
ATOM 11816 C CA . VAL A 1 812 ? -43.058 -24.739 -13.986 1.00 69.96 824 VAL A CA 1
ATOM 11817 C C . VAL A 1 812 ? -44.571 -24.646 -13.842 1.00 85.83 824 VAL A C 1
ATOM 11818 O O . VAL A 1 812 ? -45.114 -23.699 -13.256 1.00 75.53 824 VAL A O 1
ATOM 11831 N N . ALA A 1 813 ? -45.256 -25.660 -14.368 1.00 88.45 825 ALA A N 1
ATOM 11832 C CA . ALA A 1 813 ? -46.710 -25.749 -14.295 1.00 86.99 825 ALA A CA 1
ATOM 11833 C C . ALA A 1 813 ? -47.156 -26.548 -13.066 1.00 82.44 825 ALA A C 1
ATOM 11834 O O . ALA A 1 813 ? -47.031 -27.775 -13.021 1.00 75.59 825 ALA A O 1
#

Sequence (763 aa):
AEMKTVVTAAHWGSIGVVVQDGKVVKSGPAIEPAVPNELQTVVADQLYSEARVKCCPMVRKGFLANPGKSDTTMRGRDEWVRVSWDEALDLVHNQLKRVRDEHGSTGIFAGSYGWFSCGSLHASRTLLQRYMNATGGFVGHKGDYSSTGAAQVIMPHVLGTIEVYEQQTSWESIILESSDIIVLWSANPLTTMRIAWMSTDQKGIEYFKKFQQASGKRIICIDPQKSETCQMLNAEWIPVNTATDVPLMLGIAHTLVEQGKHDKDFLKKYTSGYAKFEEYLLGKTDGQPKTAEWAAKICGVPAETIKQLAADFASKRTMLMGGWGMQRQRHGEQTHWMLVTLASMLGQIGLPGGGFGLSYHYSNGGVPTATGGIIGSITASPSKSAFPLARIADVLLHPGKKIQYNGTEITYPDIKAVYWAGGNPFVHHQDTNTLVKAFQKPDVVIVNEVNWTPTARMADIVLPATTSYERNDLTMAGDYSMMSVYPMKQVVPPQFEAKNDYDIFVELAKRAGVEEQYTEGKTEMEWLEEFYNAAFSAARANRVAMPRFDKFWAENKPLSFEAGEAAKKWVRYGEFREDPLLNPLGTPSGKIEIFSDVVEKMNYNDCKGHPSWMEPEEFAGNVTEEYPLALVTPHPYYRLHSQLAHTSLRQKYAVNDREPVMIHPEDAAARGIKDGDIVRIHSKRGQVLAGAAVTENIIKGTVALHEGAWYDPMPLCKNGCANVLTRDEGTSKLAQGNSPNTCIVQIEKFIGVAPEVTVFKQPKQVA

Foldseek 3Di:
DDDQWFWAFWLLAIKTFGADPQATDFIAHPDDFPDGACLGTFPNCLADFQQFDFAWKFFPQCVVPPLPGQLLCFLPGFIAGDHLVVQLVSVLVNVVVCCVVPNQLQEELLQDFLFIAFQELPLSQLVLLLQVLQGGHAHADDHQFALQQQQLCCQFFVHSQQQDFAAALLLQLVAFQEEEQEQFAQVQAQSGASHGALNVLVVSLQSSLVVVGAYEYEELFCHPNCVVSVHHYFHWFQLLQLLLLLQLLLLCVVVVLFDPVLCVQFEPCVVVVVCVCCCVVPNDHSHLCVSCVHIVGHSVVSNVVSVVPLVGAYEYEYGGLNLQAALSNQNVLSLQVSLSRSPCAQPRSHGYHNPSRHRNRNHFAFQFFAFHHDGSHLDLQHYHCLCQLVLLVPAQDWAFEQLDIGGHGHYAEYEHEHHACCFVHFLNVSSLVSLSRHSAYEYEERGLFSSVSRGRIYAHAFGLQQDWGWTANDDGRSFWIATRHHSHHGHNPHYRSSVSSLSSCVVSVRNCSSCVPDDPVRVRQNRVVRRQVSRVVSVHHDDRPVVVVVVSHIDGGGHDPCRNRDHPCNVCVVPQVVVFGSHPVSHRYQFRVSQQVSVFPSDHRHRDDDDDPFTCVDADPQFQAFERAAADNQARQQHPCLTPSVVVAAQLQAFEKEAEVVLCVVQVHDQRFWKWKAAPSAIEIGGYDYDPRRNHRYMYTYGRWGAQPPVYGLHGSLSSFADSFASTSHSGHRRGRRGTIDMHTDDDDGDDRDSSHDDRHDD

InterPro domains:
  IPR006311 Twin-arginine translocation pathway, signal sequence [PS51318] (1-40)
  IPR006655 Molybdopterin oxidoreductase, prokaryotic, conserved site [PS00490] (504-521)
  IPR006655 Molybdopterin oxidoreductase, prokaryotic, conserved site [PS00932] (719-746)
  IPR006656 Molybdopterin oxidoreductase [PF00384] (94-562)
  IPR006657 Molybdopterin dinucleotide-binding domain [PF01568] (680-801)
  IPR006658 Molybdopterin guanine dinucleotide-containing S/N-oxide reductase [TIGR00509] (51-824)
  IPR009010 Aspartate decarboxylase-like domain superfamily [SSF50692] (641-807)
  IPR041460 Molybdopterin oxidoreductase, N-terminal [PF18364] (50-90)
  IPR041954 Trimethylamine-N-oxide reductase-like, molybdopterin-binding domain [cd02793] (678-807)
  IPR050612 Prokaryotic Molybdopterin Oxidoreductases [PTHR43742] (8-808)

Secondary structure (DSSP, 8-state):
----EEEEEETTEEEEEEEETTEEEEEEESS--SS--GGGG-HHHHHH-TTB--S-EEEHHHHHSTTSS-GGGTTSS-EEE--HHHHHHHHHHHHHHHHHHT-GGGEE----------SS--HHHHHHHHHHHTT--B-EES-SSSTTHHHHHHHHHSS--TTSPPSPHHHHHHH-SEEEEES--HHHHTT--SSEE-SHHHHHHHHHHHTT-EEEEEESB--HHHHHTTPEEEE--TT-HHHHHHHHHHHHHHTT-S-HHHHHHHEESHHHHHHHHTTTTTS----HHHHHHHH---HHHHHHHHHHHHHS-EEEEE-SGGGSSTTTHHHHHHHHHHHHHHT-TTSTT-EEES-TTSTTTTSPPPBS-------S---TT-EEGGGHHHHHH-TT-EEEETTEEEE-----EEEEES--HHHHSS-HHHHHHHTTSSSEEEEEESB--TTGGG-SEEEEB--GGGS-EEEEEETTT--EEEEE---SPPPTT-B-HHHHHHHHHHHTT-HHHHHTT--HHHHHHHHHHHHHHHHHHTT-----HHHHHHHTS-EE-B--HHHHH--TTHHHHH-TTTS--SSTTSSEESS-HHHHHH-BTTB-SS------SSSGGG--SSS-EEEE-PPPSSSBTTBTTTSGGGGGT-BTTB-EEEE-HHHHHTTT--TT-EEEEE-SS-EEEEEEEE-TTB-TTEEEE-TTPPP-B--EESS--GGGTS----S-TTT----TTS-EEEEEEPPSPPPPP-TTSPPPB--

Organism: Haemophilus influenzae (strain ATCC 51907 / DSM 11121 / KW20 / Rd) (NCBI:txid71421)

Solvent-accessible surface area: 26409 Å² total; per-residue (Å²): 160,138,144,82,42,26,5,0,0,6,4,7,0,2,0,13,0,47,25,73,139,57,111,4,83,122,3,14,44,40,61,142,27,50,22,98,12,37,2,0,60,8,1,31,47,23,0,54,17,108,1,0,0,54,10,0,4,0,1,103,25,0,55,74,84,41,12,160,23,86,26,57,54,5,39,138,12,72,9,28,118,10,56,31,98,80,0,2,68,22,0,36,82,5,3,112,84,5,44,101,114,85,24,35,60,0,0,4,0,0,0,33,7,30,29,34,5,16,8,1,6,10,9,60,30,0,0,20,2,5,0,59,23,26,57,13,39,1,14,35,76,36,24,19,26,0,7,1,0,29,14,0,0,55,31,0,4,30,38,58,0,0,72,49,36,2,5,2,0,61,7,0,36,146,33,0,46,2,0,0,0,0,25,3,16,0,2,5,35,1,6,20,0,106,43,0,1,5,18,67,0,16,46,18,0,72,86,0,59,90,63,68,57,81,8,0,1,1,14,14,6,58,1,42,0,0,90,70,4,121,12,73,53,20,46,1,24,9,8,0,7,7,0,0,0,0,0,0,0,16,1,0,30,110,85,59,68,22,45,147,120,4,6,178,108,13,5,29,28,28,76,110,0,40,64,20,0,44,7,141,84,80,67,77,51,7,31,1,86,37,0,21,181,39,0,42,2,87,22,115,44,0,52,87,6,0,18,25,0,29,72,97,74,2,0,0,0,0,0,13,23,7,2,28,6,42,18,0,0,2,5,0,0,0,0,0,1,0,1,0,0,16,3,18,4,9,44,61,0,4,4,13,1,0,0,1,11,34,0,0,0,0,3,8,57,14,60,8,6,98,17,22,67,10,76,24,81,70,106,174,3,10,0,5,11,3,20,4,1,16,0,6,37,76,68,41,90,121,23,67,34,46,44,76,108,12,54,5,14,68,8,47,0,0,0,6,0,14,9,14,0,0,4,35,0,6,17,0,22,48,0,27,113,0,1,35,118,0,50,0,1,0,1,3,21,35,16,2,7,4,1,0,46,11,0,0,0,0,0,0,4,2,8,6,4,1,11,22,1,0,4,2,0,0,24,22,0,23,37,3,0,4,0,1,74,64,18,5,91,63,37,92,64,7,61,18,8,21,60,0,0,26,59,0,0,113,53,39,57,21,57,127,95,0,15,83,66,46,82,49,67,88,7,0,71,80,8,0,43,48,0,27,51,42,0,122,82,76,199,39,104,18,29,125,10,114,128,2,29,84,100,15,104,34,40,76,19,150,27,33,110,87,23,76,145,107,24,30,33,17,118,7,57,131,44,8,156,143,58,75,20,68,16,101,47,12,59,2,6,0,41,0,73,65,0,74,152,39,128,19,116,9,1,78,0,22,0,1,40,24,118,5,81,8,5,23,56,49,56,69,173,114,18,41,5,2,1,15,9,22,54,14,26,48,8,9,50,10,48,3,2,28,7,66,4,18,136,120,32,28,33,86,70,10,3,19,0,26,1,19,46,100,10,1,78,85,59,54,9,139,82,22,32,19,0,54,0,34,8,148,37,10,52,0,0,0,0,0,27,35,28,124,42,1,24,110,23,0,0,0,0,20,22,1,2,4,11,8,64,131,94,23,0,17,1,0,1,1,8,0,0,0,50,37,34,12,0,2,69,0,4,20,5,6,0,4,6,1,1,9,0,40,3,70,87,48,138,59,150,25,33,144,25,52,4,40,126,54,15,116,87,62,155

Radius of gyration: 25.72 Å; Cα contacts (8 Å, |Δi|>4): 1965; chains: 1; bounding box: 65×63×67 Å

Nearest PDB structures (foldseek):
  7l5i-assembly1_A  TM=1.001E+00  e=0.000E+00  Haemophilus influenzae
  1eu1-assembly1_A  TM=9.814E-01  e=0.000E+00  Cereibacter sphaeroides
  4dmr-assembly1_A  TM=9.778E-01  e=0.000E+00  Rhodobacter capsulatus
  1dms-assembly1_A  TM=9.762E-01  e=0.000E+00  Rhodobacter capsulatus
  1e61-assembly2_C  TM=9.807E-01  e=0.000E+00  Rhodobacter capsulatus

B-factor: mean 22.98, std 11.47, range [9.28, 112.38]